Protein 2DC0 (pdb70)

InterPro domains:
  IPR000120 Amidase [PTHR11895] (1-430)
  IPR020556 Amidase, conserved site [PS00571] (145-176)
  IPR023631 Amidase signature domain [PF01425] (20-423)
  IPR036928 Amidase signature (AS) superfamily [G3DSA:3.90.1300.10] (2-434)
  IPR036928 Amidase signature (AS) superfamily [SSF75304] (2-434)

Organism: Thermus thermophilus (strain ATCC 27634 / DSM 579 / HB8) (NCBI:txid300852)

Secondary structure (DSSP, 8-state):
--HHHHHHHHHTTS--HHHHHHHHHHHHHHTGGG--EEEE-HHHHHHHHHHHHHHHHTT---STTTT-EEEEETTS-BTTB---TT-SS------SS-HHHHHHHHTT-EEEEEE--GGG--SS---TTT-PPBPSS-TTBB--SSSHHHHHHHHHTSSS-EEEE-SSSTTHHHHHHHT-EEEE-STTSS--TTSPPS-TTT--EEEEESSHHHHHHHHHHHHTS--------S-EEEE-HHHHTT-S-HHHHHHHHHHHHHTTTTT-EEEE-----TTHHHHHHHHHHHHHHHHSHHHHHH-GGGS-HHHHHHHHHHHHS-HHHHHHHHHHHHHHHHHHHHHHTTSSEEEEES-SSSPPBTT--EEEETTEEEEHHHHHHTTTHHHHHTT--EEEEEEE-S---EEEEEE--TT-HHHHHHHHHHHHTT--/--HHHHHHHHHTTS--HHHHHHHHHHHHHHTGGG--EEEE-HHHHHHHHHHHHHHHHTT---STTTT-EEEEETTS-BTTB---TT-SS------SS-HHHHHHHHTT-EEEEEE--GGG--SS---TTT---B-SS-TTBB--SSSHHHHHHHHHTSSS-EEEEESSSTTHHHHHHHT-EEEE-STTSS--TTSPPSSTTT-EEEEEESSHHHHHHHHHHHHTS--------S-EEEE-HHHHTT-S-HHHHHHHHHHHHHTTTTT-EEEE-----TTHHHHHHHHHHHHHHHHTHHHHHH-GGGS-HHHHHHHHHHHHS-HHHHHHHHHHHHHHHHHHHHHHTTSSEEEEES-SSSPPBTT--EEEETTEEEEHHHHHHTTTHHHHHTT--EEEEEEE-S---EEEEEE--TT-HHHHHHHHHHHHHH--

Nearest PDB structures (foldseek):
  2dc0-assembly1_B  TM=1.002E+00  e=5.867E-91  Thermus thermophilus
  6c62-assembly1_A  TM=9.274E-01  e=2.054E-38  Pseudomonas sp. ADP
  6c6g-assembly1_B-2  TM=9.371E-01  e=2.486E-37  Pseudomonas sp. ADP
  4cp8-assembly1_F  TM=8.639E-01  e=4.169E-29  Pseudomonas sp. ADP
  8s7z-assembly2_C  TM=8.035E-01  e=1.619E-24  metagenome

Sequence (864 aa):
MDLLEAKRLLETGRTTPLALLEEALERAKAFQDRNALAYLDEEAARKEALALTEELRRGQVRGPLHGLPLTVKDLFPVKGMPTRAGTKAPLPPLPEEARAVRRLREAGALLFAKTNHEIALGITGENPWTGPVRNAVDPSRQAGGSSGGSAVAVALGIGLASLGTDTGGSIRIPAGFNGVVGFKPSYGRVSLEGALPLSRSTDHAGPLTRSVRDAHFLTEILAGESIPLEGVQNPVFGVPLDFLEGRLGVEVRKAFTRLLEDLPALRAEVREVSLPLEGVYEVYTRLVRYEAARIHEKALKEHPEGFSPQVREALLAGLALTEKDYRDAVAEREALRLELVKALRGVDALLLPVQPLPAPPLGTEEVELESGRKGHREAFITLTLPFSLLGVPTLALPFAKVEGPVGLQVVGAYGEDGKVLALGGWLEARLGMDLLEAKRLLETGRTTPLALLEEALERAKAFQDRNALAYLDEEAARKEALALTEELRRGQVRGPLHGLPLTVKDLFPVKGMPTRAGTKAPLPPLPEEARAVRRLREAGALLFAKTNHEIALGITGENPWTGPVRNAVDPSRQAGGSSGGSAVAVALGIGLASLGTDTGGSIRIPAGFNGVVGFKPSYGRVSLEGALPLSRSTDHAGPLTRSVRDAHFLTEILAGESIPLEGVQNPVFGVPLDFLEGRLGVEVRKAFTRLLEDLPALRAEVREVSLPLEGVYEVYTRLVRYEAARIHEKALKEHPEGFSPQVREALLAGLALTEKDYRDAVAEREALRLELVKALRGVDALLLPVQPLPAPPLGTEEVELESGRKGHREAFITLTLPFSLLGVPTLALPFAKVEGPVGLQVVGAYGEDGKVLALGGWLEARLG

Structure (mmCIF, N/CA/C/O backbone):
data_2DC0
#
_entry.id   2DC0
#
_cell.length_a   81.340
_cell.length_b   81.340
_cell.length_c   313.260
_cell.angle_alpha   90.00
_cell.angle_beta   90.00
_cell.angle_gamma   90.00
#
_symmetry.space_group_name_H-M   'P 41 21 2'
#
loop_
_entity.id
_entity.type
_entity.pdbx_description
1 polymer 'probable amidase'
2 water water
#
loop_
_atom_site.group_PDB
_atom_site.id
_atom_site.type_symbol
_atom_site.label_atom_id
_atom_site.label_alt_id
_atom_site.label_comp_id
_atom_site.label_asym_id
_atom_site.label_entity_id
_atom_site.label_seq_id
_atom_site.pdbx_PDB_ins_code
_atom_site.Cartn_x
_atom_site.Cartn_y
_atom_site.Cartn_z
_atom_site.occupancy
_atom_site.B_iso_or_equiv
_atom_site.auth_seq_id
_atom_site.auth_comp_id
_atom_site.auth_asym_id
_atom_site.auth_atom_id
_atom_site.pdbx_PDB_model_num
ATOM 1 N N . MET A 1 1 ? 20.300 37.375 37.226 1.00 37.53 1 MET A N 1
ATOM 2 C CA . MET A 1 1 ? 21.478 37.103 38.096 1.00 35.59 1 MET A CA 1
ATOM 3 C C . MET A 1 1 ? 21.156 37.578 39.509 1.00 35.10 1 MET A C 1
ATOM 4 O O . MET A 1 1 ? 20.242 38.382 39.700 1.00 34.33 1 MET A O 1
ATOM 9 N N . ASP A 1 2 ? 21.893 37.081 40.501 1.00 32.15 2 ASP A N 1
ATOM 10 C CA . ASP A 1 2 ? 21.656 37.513 41.872 1.00 30.93 2 ASP A CA 1
ATOM 11 C C . ASP A 1 2 ? 22.837 38.324 42.402 1.00 29.55 2 ASP A C 1
ATOM 12 O O . ASP A 1 2 ? 23.814 38.548 41.685 1.00 27.08 2 ASP A O 1
ATOM 17 N N . LEU A 1 3 ? 22.735 38.770 43.651 1.00 27.21 3 LEU A N 1
ATOM 18 C CA . LEU A 1 3 ? 23.776 39.582 44.281 1.00 26.50 3 LEU A CA 1
ATOM 19 C C . LEU A 1 3 ? 25.179 38.993 44.232 1.00 25.64 3 LEU A C 1
ATOM 20 O O . LEU A 1 3 ? 26.125 39.668 43.828 1.00 25.01 3 LEU A O 1
ATOM 25 N N . LEU A 1 4 ? 25.314 37.740 44.655 1.00 24.18 4 LEU A N 1
ATOM 26 C CA . LEU A 1 4 ? 26.620 37.096 44.683 1.00 24.71 4 LEU A CA 1
ATOM 27 C C . LEU A 1 4 ? 27.217 36.845 43.301 1.00 24.99 4 LEU A C 1
ATOM 28 O O . LEU A 1 4 ? 28.433 36.895 43.140 1.00 24.57 4 LEU A O 1
ATOM 33 N N . GLU A 1 5 ? 26.376 36.593 42.302 1.00 24.99 5 GLU A N 1
ATOM 34 C CA . GLU A 1 5 ? 26.894 36.371 40.959 1.00 28.42 5 GLU A CA 1
ATOM 35 C C . GLU A 1 5 ? 27.359 37.712 40.390 1.00 27.47 5 GLU A C 1
ATOM 36 O O . GLU A 1 5 ? 28.406 37.793 39.746 1.00 26.07 5 GLU A O 1
ATOM 42 N N . ALA A 1 6 ? 26.579 38.765 40.633 1.00 26.02 6 ALA A N 1
ATOM 43 C CA . ALA A 1 6 ? 26.935 40.098 40.150 1.00 26.32 6 ALA A CA 1
ATOM 44 C C . ALA A 1 6 ? 28.221 40.548 40.831 1.00 27.05 6 ALA A C 1
ATOM 45 O O . ALA A 1 6 ? 29.072 41.197 40.223 1.00 26.40 6 ALA A O 1
ATOM 47 N N . LYS A 1 7 ? 28.355 40.193 42.103 1.00 28.04 7 LYS A N 1
ATOM 48 C CA . LYS A 1 7 ? 29.532 40.548 42.877 1.00 29.98 7 LYS A CA 1
ATOM 49 C C . LYS A 1 7 ? 30.757 39.851 42.285 1.00 30.93 7 LYS A C 1
ATOM 50 O O . LYS A 1 7 ? 31.867 40.381 42.335 1.00 30.22 7 LYS A O 1
ATOM 56 N N . ARG A 1 8 ? 30.539 38.667 41.715 1.00 31.06 8 ARG A N 1
ATOM 57 C CA . ARG A 1 8 ? 31.608 37.881 41.099 1.00 32.78 8 ARG A CA 1
ATOM 58 C C . ARG A 1 8 ? 32.016 38.497 39.758 1.00 32.90 8 ARG A C 1
ATOM 59 O O . ARG A 1 8 ? 33.194 38.508 39.399 1.00 31.98 8 ARG A O 1
ATOM 67 N N . LEU A 1 9 ? 31.032 38.995 39.017 1.00 31.61 9 LEU A N 1
ATOM 68 C CA . LEU A 1 9 ? 31.288 39.616 37.729 1.00 31.15 9 LEU A CA 1
ATOM 69 C C . LEU A 1 9 ? 32.072 40.905 37.927 1.00 30.98 9 LEU A C 1
ATOM 70 O O . LEU A 1 9 ? 32.918 41.258 37.110 1.00 30.75 9 LEU A O 1
ATOM 75 N N . LEU A 1 10 ? 31.782 41.606 39.017 1.00 30.17 10 LEU A N 1
ATOM 76 C CA . LEU A 1 10 ? 32.467 42.851 39.325 1.00 31.16 10 LEU A CA 1
ATOM 77 C C . LEU A 1 10 ? 33.926 42.594 39.687 1.00 32.08 10 LEU A C 1
ATOM 78 O O . LEU A 1 10 ? 34.818 43.324 39.253 1.00 32.04 10 LEU A O 1
ATOM 83 N N . GLU A 1 11 ? 34.164 41.551 40.477 1.00 32.97 11 GLU A N 1
ATOM 84 C CA . GLU A 1 11 ? 35.520 41.207 40.899 1.00 35.43 11 GLU A CA 1
ATOM 85 C C . GLU A 1 11 ? 36.374 40.714 39.737 1.00 35.47 11 GLU A C 1
ATOM 86 O O . GLU A 1 11 ? 37.589 40.925 39.717 1.00 35.46 11 GLU A O 1
ATOM 92 N N . THR A 1 12 ? 35.738 40.059 38.771 1.00 35.81 12 THR A N 1
ATOM 93 C CA . THR A 1 12 ? 36.453 39.537 37.613 1.00 35.91 12 THR A CA 1
ATOM 94 C C . THR A 1 12 ? 36.497 40.552 36.479 1.00 36.10 12 THR A C 1
ATOM 95 O O . THR A 1 12 ? 36.987 40.256 35.390 1.00 37.43 12 THR A O 1
ATOM 99 N N . GLY A 1 13 ? 35.972 41.745 36.736 1.00 35.84 13 GLY A N 1
ATOM 100 C CA . GLY A 1 13 ? 35.975 42.786 35.725 1.00 34.71 13 GLY A CA 1
ATOM 101 C C . GLY A 1 13 ? 35.106 42.522 34.511 1.00 34.38 13 GLY A C 1
ATOM 102 O O . GLY A 1 13 ? 35.391 43.031 33.429 1.00 34.11 13 GLY A O 1
ATOM 103 N N . ARG A 1 14 ? 34.046 41.736 34.673 1.00 34.19 14 ARG A N 1
ATOM 104 C CA . ARG A 1 14 ? 33.160 41.444 33.550 1.00 33.57 14 ARG A CA 1
ATOM 105 C C . ARG A 1 14 ? 32.003 42.442 33.485 1.00 31.92 14 ARG A C 1
ATOM 106 O O . ARG A 1 14 ? 31.209 42.424 32.547 1.00 29.85 14 ARG A O 1
ATOM 114 N N . THR A 1 15 ? 31.910 43.307 34.489 1.00 29.84 15 THR A N 1
ATOM 115 C CA . THR A 1 15 ? 30.858 44.321 34.525 1.00 27.94 15 THR A CA 1
ATOM 116 C C . THR A 1 15 ? 31.278 45.437 35.476 1.00 25.64 15 THR A C 1
ATOM 117 O O . THR A 1 15 ? 32.307 45.329 36.140 1.00 25.40 15 THR A O 1
ATOM 121 N N . THR A 1 16 ? 30.481 46.501 35.534 1.00 24.12 16 THR A N 1
ATOM 122 C CA . THR A 1 16 ? 30.756 47.635 36.413 1.00 23.62 16 THR A CA 1
ATOM 123 C C . THR A 1 16 ? 29.474 48.104 37.096 1.00 23.00 16 THR A C 1
ATOM 124 O O . THR A 1 16 ? 28.373 47.769 36.662 1.00 22.03 16 THR A O 1
ATOM 128 N N . PRO A 1 17 ? 29.604 48.892 38.174 1.00 22.25 17 PRO A N 1
ATOM 129 C CA . PRO A 1 17 ? 28.442 49.406 38.902 1.00 22.04 17 PRO A CA 1
ATOM 130 C C . PRO A 1 17 ? 27.537 50.185 37.961 1.00 22.33 17 PRO A C 1
ATOM 131 O O . PRO A 1 17 ? 26.313 50.109 38.048 1.00 23.24 17 PRO A O 1
ATOM 135 N N . LEU A 1 18 ? 28.153 50.938 37.058 1.00 22.48 18 LEU A N 1
ATOM 136 C CA . LEU A 1 18 ? 27.410 51.729 36.090 1.00 21.60 18 LEU A CA 1
ATOM 137 C C . LEU A 1 18 ? 26.564 50.824 35.196 1.00 21.29 18 LEU A C 1
ATOM 138 O O . LEU A 1 18 ? 25.399 51.122 34.927 1.00 19.99 18 LEU A O 1
ATOM 143 N N . ALA A 1 19 ? 27.145 49.714 34.746 1.00 19.65 19 ALA A N 1
ATOM 144 C CA . ALA A 1 19 ? 26.428 48.771 33.886 1.00 21.35 19 ALA A CA 1
ATOM 145 C C . ALA A 1 19 ? 25.299 48.077 34.646 1.00 20.17 19 ALA A C 1
ATOM 146 O O . ALA A 1 19 ? 24.219 47.852 34.100 1.00 20.03 19 ALA A O 1
ATOM 148 N N . LEU A 1 20 ? 25.557 47.719 35.901 1.00 18.93 20 LEU A N 1
ATOM 149 C CA . LEU A 1 20 ? 24.533 47.066 36.708 1.00 19.61 20 LEU A CA 1
ATOM 150 C C . LEU A 1 20 ? 23.355 48.021 36.900 1.00 18.12 20 LEU A C 1
ATOM 151 O O . LEU A 1 20 ? 22.199 47.600 36.868 1.00 17.53 20 LEU A O 1
ATOM 156 N N . LEU A 1 21 ? 23.648 49.308 37.081 1.00 17.52 21 LEU A N 1
ATOM 157 C CA . LEU A 1 21 ? 22.592 50.298 37.261 1.00 18.78 21 LEU A CA 1
ATOM 158 C C . LEU A 1 21 ? 21.779 50.450 35.979 1.00 20.36 21 LEU A C 1
ATOM 159 O O . LEU A 1 21 ? 20.546 50.416 36.011 1.00 20.25 21 LEU A O 1
ATOM 164 N N . GLU A 1 22 ? 22.461 50.619 34.849 1.00 20.94 22 GLU A N 1
ATOM 165 C CA . GLU A 1 22 ? 21.758 50.762 33.578 1.00 21.07 22 GLU A CA 1
ATOM 166 C C . GLU A 1 22 ? 20.793 49.608 33.359 1.00 19.63 22 GLU A C 1
ATOM 167 O O . GLU A 1 22 ? 19.698 49.802 32.845 1.00 18.55 22 GLU A O 1
ATOM 173 N N . GLU A 1 23 ? 21.209 48.406 33.741 1.00 18.88 23 GLU A N 1
ATOM 174 C CA . GLU A 1 23 ? 20.358 47.237 33.594 1.00 19.98 23 GLU A CA 1
ATOM 175 C C . GLU A 1 23 ? 19.104 47.412 34.455 1.00 20.19 23 GLU A C 1
ATOM 176 O O . GLU A 1 23 ? 17.992 47.184 33.988 1.00 19.16 23 GLU A O 1
ATOM 182 N N . ALA A 1 24 ? 19.292 47.831 35.705 1.00 18.53 24 ALA A N 1
ATOM 183 C CA . ALA A 1 24 ? 18.178 48.037 36.622 1.00 18.99 24 ALA A CA 1
ATOM 184 C C . ALA A 1 24 ? 17.219 49.101 36.093 1.00 19.85 24 ALA A C 1
ATOM 185 O O . ALA A 1 24 ? 16.004 48.938 36.167 1.00 18.51 24 ALA A O 1
ATOM 187 N N . LEU A 1 25 ? 17.771 50.188 35.560 1.00 19.10 25 LEU A N 1
ATOM 188 C CA . LEU A 1 25 ? 16.963 51.279 35.027 1.00 19.94 25 LEU A CA 1
ATOM 189 C C . LEU A 1 25 ? 16.197 50.891 33.763 1.00 19.93 25 LEU A C 1
ATOM 190 O O . LEU A 1 25 ? 15.116 51.426 33.497 1.00 17.04 25 LEU A O 1
ATOM 195 N N . GLU A 1 26 ? 16.750 49.970 32.977 1.00 20.59 26 GLU A N 1
ATOM 196 C CA . GLU A 1 26 ? 16.064 49.530 31.766 1.00 22.91 26 GLU A CA 1
ATOM 197 C C . GLU A 1 26 ? 14.851 48.705 32.173 1.00 21.84 26 GLU A C 1
ATOM 198 O O . GLU A 1 26 ? 13.770 48.842 31.598 1.00 21.00 26 GLU A O 1
ATOM 204 N N . ARG A 1 27 ? 15.038 47.853 33.177 1.00 21.21 27 ARG A N 1
ATOM 205 C CA . ARG A 1 27 ? 13.959 47.011 33.676 1.00 20.25 27 ARG A CA 1
ATOM 206 C C . ARG A 1 27 ? 12.871 47.865 34.319 1.00 18.96 27 ARG A C 1
ATOM 207 O O . ARG A 1 27 ? 11.682 47.596 34.150 1.00 18.41 27 ARG A O 1
ATOM 215 N N . ALA A 1 28 ? 13.275 48.896 35.056 1.00 17.73 28 ALA A N 1
ATOM 216 C CA . ALA A 1 28 ? 12.312 49.778 35.712 1.00 18.01 28 ALA A CA 1
ATOM 217 C C . ALA A 1 28 ? 11.463 50.466 34.657 1.00 18.13 28 ALA A C 1
ATOM 218 O O . ALA A 1 28 ? 10.252 50.608 34.809 1.00 17.28 28 ALA A O 1
ATOM 220 N N . LYS A 1 29 ? 12.107 50.899 33.581 1.00 18.75 29 LYS A N 1
ATOM 221 C CA . LYS A 1 29 ? 11.390 51.567 32.510 1.00 19.20 29 LYS A CA 1
ATOM 222 C C . LYS A 1 29 ? 10.460 50.591 31.791 1.00 18.99 29 LYS A C 1
ATOM 223 O O . LYS A 1 29 ? 9.297 50.903 31.549 1.00 17.80 29 LYS A O 1
ATOM 229 N N . ALA A 1 30 ? 10.968 49.404 31.474 1.00 17.60 30 ALA A N 1
ATOM 230 C CA . ALA A 1 30 ? 10.188 48.392 30.764 1.00 18.42 30 ALA A CA 1
ATOM 231 C C . ALA A 1 30 ? 8.934 47.916 31.498 1.00 19.66 30 ALA A C 1
ATOM 232 O O . ALA A 1 30 ? 7.893 47.695 30.876 1.00 18.77 30 ALA A O 1
ATOM 234 N N . PHE A 1 31 ? 9.039 47.753 32.814 1.00 19.29 31 PHE A N 1
ATOM 235 C CA . PHE A 1 31 ? 7.926 47.285 33.637 1.00 20.46 31 PHE A CA 1
ATOM 236 C C . PHE A 1 31 ? 7.382 48.385 34.532 1.00 21.25 31 PHE A C 1
ATOM 237 O O . PHE A 1 31 ? 6.853 48.124 35.615 1.00 20.89 31 PHE A O 1
ATOM 245 N N . GLN A 1 32 ? 7.516 49.621 34.070 1.00 21.59 32 GLN A N 1
ATOM 246 C CA . GLN A 1 32 ? 7.053 50.775 34.824 1.00 23.72 32 GLN A CA 1
ATOM 247 C C . GLN A 1 32 ? 5.580 50.666 35.221 1.00 23.51 32 GLN A C 1
ATOM 248 O O . GLN A 1 32 ? 5.193 51.116 36.299 1.00 22.13 32 GLN A O 1
ATOM 254 N N . ASP A 1 33 ? 4.768 50.054 34.361 1.00 22.69 33 ASP A N 1
ATOM 255 C CA . ASP A 1 33 ? 3.347 49.920 34.650 1.00 23.33 33 ASP A CA 1
ATOM 256 C C . ASP A 1 33 ? 3.050 49.024 35.856 1.00 22.01 33 ASP A C 1
ATOM 257 O O . ASP A 1 33 ? 1.939 49.043 36.386 1.00 21.97 33 ASP A O 1
ATOM 262 N N . ARG A 1 34 ? 4.035 48.245 36.295 1.00 18.98 34 ARG A N 1
ATOM 263 C CA . ARG A 1 34 ? 3.841 47.401 37.468 1.00 19.28 34 ARG A CA 1
ATOM 264 C C . ARG A 1 34 ? 3.788 48.292 38.717 1.00 18.53 34 ARG A C 1
ATOM 265 O O . ARG A 1 34 ? 3.350 47.862 39.783 1.00 18.68 34 ARG A O 1
ATOM 273 N N . ASN A 1 35 ? 4.251 49.533 38.567 1.00 18.26 35 ASN A N 1
ATOM 274 C CA . ASN A 1 35 ? 4.225 50.535 39.634 1.00 18.82 35 ASN A CA 1
ATOM 275 C C . ASN A 1 35 ? 4.954 50.120 40.911 1.00 18.64 35 ASN A C 1
ATOM 276 O O . ASN A 1 35 ? 4.495 50.395 42.020 1.00 19.36 35 ASN A O 1
ATOM 281 N N . ALA A 1 36 ? 6.110 49.487 40.752 1.00 18.03 36 ALA A N 1
ATOM 282 C CA . ALA A 1 36 ? 6.890 49.024 41.895 1.00 17.92 36 ALA A CA 1
ATOM 283 C C . ALA A 1 36 ? 7.676 50.108 42.624 1.00 16.69 36 ALA A C 1
ATOM 284 O O . ALA A 1 36 ? 7.992 49.959 43.805 1.00 16.90 36 ALA A O 1
ATOM 286 N N . LEU A 1 37 ? 7.993 51.199 41.935 1.00 15.96 37 LEU A N 1
ATOM 287 C CA . LEU A 1 37 ? 8.793 52.253 42.549 1.00 16.43 37 LEU A CA 1
ATOM 288 C C . LEU A 1 37 ? 8.036 53.484 43.028 1.00 17.47 37 LEU A C 1
ATOM 289 O O . LEU A 1 37 ? 7.194 54.029 42.315 1.00 18.36 37 LEU A O 1
ATOM 294 N N . ALA A 1 38 ? 8.339 53.917 44.248 1.00 17.50 38 ALA A N 1
ATOM 295 C CA . ALA A 1 38 ? 7.697 55.098 44.816 1.00 19.85 38 ALA A CA 1
ATOM 296 C C . ALA A 1 38 ? 8.529 56.337 44.492 1.00 20.55 38 ALA A C 1
ATOM 297 O O . ALA A 1 38 ? 7.993 57.438 44.380 1.00 20.98 38 ALA A O 1
ATOM 299 N N . TYR A 1 39 ? 9.840 56.151 44.347 1.00 19.96 39 TYR A N 1
ATOM 300 C CA . TYR A 1 39 ? 10.738 57.260 44.045 1.00 20.98 39 TYR A CA 1
ATOM 301 C C . TYR A 1 39 ? 11.994 56.794 43.301 1.00 21.71 39 TYR A C 1
ATOM 302 O O . TYR A 1 39 ? 12.629 55.811 43.681 1.00 21.53 39 TYR A O 1
ATOM 311 N N . LEU A 1 40 ? 12.351 57.513 42.242 1.00 22.18 40 LEU A N 1
ATOM 312 C CA . LEU A 1 40 ? 13.526 57.174 41.446 1.00 23.19 40 LEU A CA 1
ATOM 313 C C . LEU A 1 40 ? 14.186 58.422 40.867 1.00 24.41 40 LEU A C 1
ATOM 314 O O . LEU A 1 40 ? 13.561 59.168 40.111 1.00 24.65 40 LEU A O 1
ATOM 319 N N . ASP A 1 41 ? 15.443 58.656 41.228 1.00 25.60 41 ASP A N 1
ATOM 320 C CA . ASP A 1 41 ? 16.179 59.802 40.688 1.00 26.16 41 ASP A CA 1
ATOM 321 C C . ASP A 1 41 ? 17.335 59.203 39.899 1.00 26.08 41 ASP A C 1
ATOM 322 O O . ASP A 1 41 ? 18.386 58.900 40.460 1.00 25.86 41 ASP A O 1
ATOM 327 N N . GLU A 1 42 ? 17.129 59.027 38.599 1.00 26.12 42 GLU A N 1
ATOM 328 C CA . GLU A 1 42 ? 18.143 58.440 37.738 1.00 26.60 42 GLU A CA 1
ATOM 329 C C . GLU A 1 42 ? 19.457 59.205 37.728 1.00 26.06 42 GLU A C 1
ATOM 330 O O . GLU A 1 42 ? 20.528 58.602 37.790 1.00 26.90 42 GLU A O 1
ATOM 336 N N . GLU A 1 43 ? 19.380 60.529 37.652 1.00 26.93 43 GLU A N 1
ATOM 337 C CA . GLU A 1 43 ? 20.588 61.350 37.631 1.00 27.91 43 GLU A CA 1
ATOM 338 C C . GLU A 1 43 ? 21.428 61.154 38.888 1.00 25.37 43 GLU A C 1
ATOM 339 O O . GLU A 1 43 ? 22.623 60.876 38.806 1.00 24.20 43 GLU A O 1
ATOM 345 N N . ALA A 1 44 ? 20.802 61.294 40.051 1.00 23.00 44 ALA A N 1
ATOM 346 C CA . ALA A 1 44 ? 21.517 61.114 41.306 1.00 23.16 44 ALA A CA 1
ATOM 347 C C . ALA A 1 44 ? 22.093 59.698 41.380 1.00 22.24 44 ALA A C 1
ATOM 348 O O . ALA A 1 44 ? 23.216 59.499 41.844 1.00 21.70 44 ALA A O 1
ATOM 350 N N . ALA A 1 45 ? 21.326 58.718 40.913 1.00 20.33 45 ALA A N 1
ATOM 351 C CA . ALA A 1 45 ? 21.773 57.332 40.930 1.00 19.78 45 ALA A CA 1
ATOM 352 C C . ALA A 1 45 ? 22.964 57.134 40.001 1.00 19.58 45 ALA A C 1
ATOM 353 O O . ALA A 1 45 ? 23.955 56.498 40.372 1.00 18.55 45 ALA A O 1
ATOM 355 N N . ARG A 1 46 ? 22.867 57.672 38.788 1.00 18.53 46 ARG A N 1
ATOM 356 C CA . ARG A 1 46 ? 23.958 57.535 37.831 1.00 20.17 46 ARG A CA 1
ATOM 357 C C . ARG A 1 46 ? 25.222 58.220 38.361 1.00 19.49 46 ARG A C 1
ATOM 358 O O . ARG A 1 46 ? 26.324 57.691 38.224 1.00 18.51 46 ARG A O 1
ATOM 366 N N . LYS A 1 47 ? 25.056 59.382 38.986 1.00 18.86 47 LYS A N 1
ATOM 367 C CA . LYS A 1 47 ? 26.192 60.105 39.543 1.00 20.70 47 LYS A CA 1
ATOM 368 C C . LYS A 1 47 ? 26.936 59.231 40.561 1.00 22.98 47 LYS A C 1
ATOM 369 O O . LYS A 1 47 ? 28.170 59.155 40.551 1.00 22.33 47 LYS A O 1
ATOM 375 N N . GLU A 1 48 ? 26.183 58.572 41.439 1.00 22.58 48 GLU A N 1
ATOM 376 C CA . GLU A 1 48 ? 26.772 57.693 42.450 1.00 25.49 48 GLU A CA 1
ATOM 377 C C . GLU A 1 48 ? 27.383 56.468 41.766 1.00 23.20 48 GLU A C 1
ATOM 378 O O . GLU A 1 48 ? 28.460 56.002 42.144 1.00 22.93 48 GLU A O 1
ATOM 384 N N . ALA A 1 49 ? 26.692 55.955 40.753 1.00 22.33 49 ALA A N 1
ATOM 385 C CA . ALA A 1 49 ? 27.174 54.798 40.013 1.00 22.56 49 ALA A CA 1
ATOM 386 C C . ALA A 1 49 ? 28.556 55.079 39.418 1.00 23.26 49 ALA A C 1
ATOM 387 O O . ALA A 1 49 ? 29.436 54.219 39.443 1.00 21.16 49 ALA A O 1
ATOM 389 N N . LEU A 1 50 ? 28.739 56.286 38.888 1.00 24.30 50 LEU A N 1
ATOM 390 C CA . LEU A 1 50 ? 30.014 56.684 38.289 1.00 25.29 50 LEU A CA 1
ATOM 391 C C . LEU A 1 50 ? 31.131 56.664 39.328 1.00 24.59 50 LEU A C 1
ATOM 392 O O . LEU A 1 50 ? 32.224 56.150 39.073 1.00 26.41 50 LEU A O 1
ATOM 397 N N . ALA A 1 51 ? 30.847 57.225 40.499 1.00 23.91 51 ALA A N 1
ATOM 398 C CA . ALA A 1 51 ? 31.813 57.270 41.587 1.00 23.82 51 ALA A CA 1
ATOM 399 C C . ALA A 1 51 ? 32.229 55.868 42.017 1.00 23.91 51 ALA A C 1
ATOM 400 O O . ALA A 1 51 ? 33.416 55.594 42.215 1.00 25.55 51 ALA A O 1
ATOM 402 N N . LEU A 1 52 ? 31.253 54.978 42.168 1.00 21.52 52 LEU A N 1
ATOM 403 C CA . LEU A 1 52 ? 31.540 53.609 42.579 1.00 21.61 52 LEU A CA 1
ATOM 404 C C . LEU A 1 52 ? 32.319 52.856 41.512 1.00 20.28 52 LEU A C 1
ATOM 405 O O . LEU A 1 52 ? 33.146 52.006 41.829 1.00 21.61 52 LEU A O 1
ATOM 410 N N . THR A 1 53 ? 32.051 53.172 40.249 1.00 21.77 53 THR A N 1
ATOM 411 C CA . THR A 1 53 ? 32.734 52.520 39.140 1.00 22.03 53 THR A CA 1
ATOM 412 C C . THR A 1 53 ? 34.218 52.887 39.142 1.00 24.72 53 THR A C 1
ATOM 413 O O . THR A 1 53 ? 35.087 52.017 39.040 1.00 24.94 53 THR A O 1
ATOM 417 N N . GLU A 1 54 ? 34.504 54.178 39.264 1.00 25.26 54 GLU A N 1
ATOM 418 C CA . GLU A 1 54 ? 35.882 54.648 39.275 1.00 27.41 54 GLU A CA 1
ATOM 419 C C . GLU A 1 54 ? 36.637 54.118 40.495 1.00 27.43 54 GLU A C 1
ATOM 420 O O . GLU A 1 54 ? 37.796 53.716 40.386 1.00 27.87 54 GLU A O 1
ATOM 426 N N . GLU A 1 55 ? 35.985 54.111 41.655 1.00 27.85 55 GLU A N 1
ATOM 427 C CA . GLU A 1 55 ? 36.619 53.609 42.873 1.00 28.43 55 GLU A CA 1
ATOM 428 C C . GLU A 1 55 ? 37.047 52.157 42.690 1.00 29.61 55 GLU A C 1
ATOM 429 O O . GLU A 1 55 ? 38.160 51.777 43.050 1.00 28.44 55 GLU A O 1
ATOM 435 N N . LEU A 1 56 ? 36.159 51.351 42.116 1.00 31.43 56 LEU A N 1
ATOM 436 C CA . LEU A 1 56 ? 36.450 49.946 41.881 1.00 32.61 56 LEU A CA 1
ATOM 437 C C . LEU A 1 56 ? 37.622 49.778 40.921 1.00 34.46 56 LEU A C 1
ATOM 438 O O . LEU A 1 56 ? 38.474 48.911 41.113 1.00 34.07 56 LEU A O 1
ATOM 443 N N . ARG A 1 57 ? 37.676 50.606 39.887 1.00 35.29 57 ARG A N 1
ATOM 444 C CA . ARG A 1 57 ? 38.763 50.499 38.925 1.00 38.21 57 ARG A CA 1
ATOM 445 C C . ARG A 1 57 ? 40.120 50.764 39.557 1.00 38.67 57 ARG A C 1
ATOM 446 O O . ARG A 1 57 ? 41.129 50.231 39.102 1.00 39.23 57 ARG A O 1
ATOM 454 N N . ARG A 1 58 ? 40.147 51.574 40.611 1.00 39.43 58 ARG A N 1
ATOM 455 C CA . ARG A 1 58 ? 41.406 51.871 41.278 1.00 40.77 58 ARG A CA 1
ATOM 456 C C . ARG A 1 58 ? 41.563 51.129 42.605 1.00 40.15 58 ARG A C 1
ATOM 457 O O . ARG A 1 58 ? 42.267 51.585 43.503 1.00 40.21 58 ARG A O 1
ATOM 465 N N . GLY A 1 59 ? 40.897 49.982 42.714 1.00 40.40 59 GLY A N 1
ATOM 466 C CA . GLY A 1 59 ? 40.985 49.159 43.911 1.00 40.27 59 GLY A CA 1
ATOM 467 C C . GLY A 1 59 ? 40.512 49.738 45.233 1.00 39.98 59 GLY A C 1
ATOM 468 O O . GLY A 1 59 ? 41.058 49.399 46.280 1.00 41.21 59 GLY A O 1
ATOM 469 N N . GLN A 1 60 ? 39.503 50.601 45.199 1.00 39.61 60 GLN A N 1
ATOM 470 C CA . GLN A 1 60 ? 38.972 51.196 46.422 1.00 39.14 60 GLN A CA 1
ATOM 471 C C . GLN A 1 60 ? 37.565 50.660 46.694 1.00 37.73 60 GLN A C 1
ATOM 472 O O . GLN A 1 60 ? 36.567 51.286 46.338 1.00 38.42 60 GLN A O 1
ATOM 478 N N . VAL A 1 61 ? 37.498 49.495 47.331 1.00 35.98 61 VAL A N 1
ATOM 479 C CA . VAL A 1 61 ? 36.229 48.848 47.650 1.00 33.17 61 VAL A CA 1
ATOM 480 C C . VAL A 1 61 ? 35.671 49.307 48.992 1.00 31.76 61 VAL A C 1
ATOM 481 O O . VAL A 1 61 ? 36.291 49.095 50.031 1.00 31.41 61 VAL A O 1
ATOM 485 N N . ARG A 1 62 ? 34.493 49.924 48.966 1.00 29.82 62 ARG A N 1
ATOM 486 C CA . ARG A 1 62 ? 33.859 50.418 50.182 1.00 28.12 62 ARG A CA 1
ATOM 487 C C . ARG A 1 62 ? 33.415 49.292 51.104 1.00 28.21 62 ARG A C 1
ATOM 488 O O . ARG A 1 62 ? 33.522 49.404 52.323 1.00 27.33 62 ARG A O 1
ATOM 496 N N . GLY A 1 63 ? 32.916 48.208 50.522 1.00 27.80 63 GLY A N 1
ATOM 497 C CA . GLY A 1 63 ? 32.460 47.089 51.325 1.00 27.06 63 GLY A CA 1
ATOM 498 C C . GLY A 1 63 ? 31.994 45.923 50.472 1.00 25.64 63 GLY A C 1
ATOM 499 O O . GLY A 1 63 ? 32.211 45.920 49.264 1.00 26.56 63 GLY A O 1
ATOM 500 N N . PRO A 1 64 ? 31.340 44.918 51.073 1.00 24.25 64 PRO A N 1
ATOM 501 C CA . PRO A 1 64 ? 30.851 43.741 50.347 1.00 22.61 64 PRO A CA 1
ATOM 502 C C . PRO A 1 64 ? 29.745 43.993 49.328 1.00 21.06 64 PRO A C 1
ATOM 503 O O . PRO A 1 64 ? 29.527 43.175 48.439 1.00 23.16 64 PRO A O 1
ATOM 507 N N . LEU A 1 65 ? 29.056 45.123 49.447 1.00 20.49 65 LEU A N 1
ATOM 508 C CA . LEU A 1 65 ? 27.975 45.453 48.522 1.00 19.57 65 LEU A CA 1
ATOM 509 C C . LEU A 1 65 ? 28.376 46.541 47.529 1.00 20.23 65 LEU A C 1
ATOM 510 O O . LEU A 1 65 ? 27.533 47.061 46.801 1.00 19.86 65 LEU A O 1
ATOM 515 N N . HIS A 1 66 ? 29.662 46.878 47.498 1.00 20.37 66 HIS A N 1
ATOM 516 C CA . HIS A 1 66 ? 30.162 47.930 46.612 1.00 20.51 66 HIS A CA 1
ATOM 517 C C . HIS A 1 66 ? 29.665 47.869 45.163 1.00 20.00 66 HIS A C 1
ATOM 518 O O . HIS A 1 66 ? 29.937 46.917 44.439 1.00 19.56 66 HIS A O 1
ATOM 525 N N . GLY A 1 67 ? 28.932 48.900 44.757 1.00 19.82 67 GLY A N 1
ATOM 526 C CA . GLY A 1 67 ? 28.435 48.975 43.396 1.00 21.50 67 GLY A CA 1
ATOM 527 C C . GLY A 1 67 ? 27.193 48.177 43.042 1.00 21.84 67 GLY A C 1
ATOM 528 O O . GLY A 1 67 ? 26.757 48.206 41.891 1.00 21.40 67 GLY A O 1
ATOM 529 N N . LEU A 1 68 ? 26.618 47.465 44.008 1.00 20.31 68 LEU A N 1
ATOM 530 C CA . LEU A 1 68 ? 25.420 46.666 43.744 1.00 20.04 68 LEU A CA 1
ATOM 531 C C . LEU A 1 68 ? 24.145 47.489 43.940 1.00 18.29 68 LEU A C 1
ATOM 532 O O . LEU A 1 68 ? 23.921 48.059 45.009 1.00 17.50 68 LEU A O 1
ATOM 537 N N . PRO A 1 69 ? 23.291 47.555 42.903 1.00 19.32 69 PRO A N 1
ATOM 538 C CA . PRO A 1 69 ? 22.032 48.305 42.941 1.00 18.18 69 PRO A CA 1
ATOM 539 C C . PRO A 1 69 ? 20.951 47.592 43.747 1.00 18.90 69 PRO A C 1
ATOM 540 O O . PRO A 1 69 ? 20.618 46.439 43.466 1.00 18.50 69 PRO A O 1
ATOM 544 N N . LEU A 1 70 ? 20.423 48.286 44.754 1.00 16.09 70 LEU A N 1
ATOM 545 C CA . LEU A 1 70 ? 19.371 47.756 45.624 1.00 17.78 70 LEU A CA 1
ATOM 546 C C . LEU A 1 70 ? 18.290 48.812 45.805 1.00 16.43 70 LEU A C 1
ATOM 547 O O . LEU A 1 70 ? 18.547 49.998 45.616 1.00 17.62 70 LEU A O 1
ATOM 552 N N . THR A 1 71 ? 17.087 48.379 46.173 1.00 15.04 71 THR A N 1
ATOM 553 C CA . THR A 1 71 ? 15.979 49.298 46.418 1.00 14.94 71 THR A CA 1
ATOM 554 C C . THR A 1 71 ? 15.605 49.192 47.899 1.00 16.37 71 THR A C 1
ATOM 555 O O . THR A 1 71 ? 16.001 48.237 48.575 1.00 16.42 71 THR A O 1
ATOM 559 N N . VAL A 1 72 ? 14.842 50.165 48.395 1.00 15.84 72 VAL A N 1
ATOM 560 C CA . VAL A 1 72 ? 14.441 50.206 49.804 1.00 16.44 72 VAL A CA 1
ATOM 561 C C . VAL A 1 72 ? 12.967 50.558 49.979 1.00 16.27 72 VAL A C 1
ATOM 562 O O . VAL A 1 72 ? 12.499 51.552 49.420 1.00 16.18 72 VAL A O 1
ATOM 566 N N . LYS A 1 73 ? 12.245 49.755 50.762 1.00 15.19 73 LYS A N 1
ATOM 567 C CA . LYS A 1 73 ? 10.819 49.992 51.030 1.00 16.54 73 LYS A CA 1
ATOM 568 C C . LYS A 1 73 ? 10.658 51.427 51.534 1.00 17.06 73 LYS A C 1
ATOM 569 O O . LYS A 1 73 ? 11.446 51.873 52.366 1.00 16.85 73 LYS A O 1
ATOM 575 N N . ASP A 1 74 ? 9.625 52.135 51.075 1.00 17.04 74 ASP A N 1
ATOM 576 C CA . ASP A 1 74 ? 9.452 53.538 51.457 1.00 18.56 74 ASP A CA 1
ATOM 577 C C . ASP A 1 74 ? 9.052 53.919 52.882 1.00 18.71 74 ASP A C 1
ATOM 578 O O . ASP A 1 74 ? 8.329 54.896 53.076 1.00 21.18 74 ASP A O 1
ATOM 583 N N . LEU A 1 75 ? 9.520 53.167 53.874 1.00 18.28 75 LEU A N 1
ATOM 584 C CA . LEU A 1 75 ? 9.260 53.513 55.270 1.00 17.79 75 LEU A CA 1
ATOM 585 C C . LEU A 1 75 ? 10.610 53.698 55.954 1.00 18.76 75 LEU A C 1
ATOM 586 O O . LEU A 1 75 ? 10.683 54.116 57.110 1.00 19.61 75 LEU A O 1
ATOM 591 N N . PHE A 1 76 ? 11.674 53.375 55.217 1.00 17.65 76 PHE A N 1
ATOM 592 C CA . PHE A 1 76 ? 13.055 53.511 55.680 1.00 16.48 76 PHE A CA 1
ATOM 593 C C . PHE A 1 76 ? 13.628 54.796 55.066 1.00 17.92 76 PHE A C 1
ATOM 594 O O . PHE A 1 76 ? 13.693 54.933 53.842 1.00 19.00 76 PHE A O 1
ATOM 602 N N . PRO A 1 77 ? 14.036 55.759 55.899 1.00 19.13 77 PRO A N 1
ATOM 603 C CA . PRO A 1 77 ? 14.593 56.983 55.316 1.00 19.16 77 PRO A CA 1
ATOM 604 C C . PRO A 1 77 ? 15.911 56.686 54.594 1.00 19.26 77 PRO A C 1
ATOM 605 O O . PRO A 1 77 ? 16.726 55.892 55.064 1.00 18.20 77 PRO A O 1
ATOM 609 N N . VAL A 1 78 ? 16.101 57.307 53.437 1.00 20.17 78 VAL A N 1
ATOM 610 C CA . VAL A 1 78 ? 17.323 57.126 52.662 1.00 20.99 78 VAL A CA 1
ATOM 611 C C . VAL A 1 78 ? 17.814 58.525 52.303 1.00 21.34 78 VAL A C 1
ATOM 612 O O . VAL A 1 78 ? 17.024 59.378 51.902 1.00 22.24 78 VAL A O 1
ATOM 616 N N . LYS A 1 79 ? 19.111 58.765 52.457 1.00 21.63 79 LYS A N 1
ATOM 617 C CA . LYS A 1 79 ? 19.672 60.075 52.147 1.00 24.03 79 LYS A CA 1
ATOM 618 C C . LYS A 1 79 ? 19.363 60.500 50.718 1.00 24.37 79 LYS A C 1
ATOM 619 O O . LYS A 1 79 ? 19.521 59.716 49.778 1.00 23.86 79 LYS A O 1
ATOM 625 N N . GLY A 1 80 ? 18.916 61.743 50.562 1.00 24.05 80 GLY A N 1
ATOM 626 C CA . GLY A 1 80 ? 18.606 62.270 49.242 1.00 24.06 80 GLY A CA 1
ATOM 627 C C . GLY A 1 80 ? 17.267 61.837 48.673 1.00 24.13 80 GLY A C 1
ATOM 628 O O . GLY A 1 80 ? 16.948 62.171 47.537 1.00 24.90 80 GLY A O 1
ATOM 629 N N . MET A 1 81 ? 16.479 61.104 49.455 1.00 23.49 81 MET A N 1
ATOM 630 C CA . MET A 1 81 ? 15.178 60.628 48.991 1.00 23.37 81 MET A CA 1
ATOM 631 C C . MET A 1 81 ? 14.062 60.889 50.004 1.00 22.06 81 MET A C 1
ATOM 632 O O . MET A 1 81 ? 14.262 60.775 51.210 1.00 23.25 81 MET A O 1
ATOM 637 N N . PRO A 1 82 ? 12.867 61.256 49.522 1.00 22.32 82 PRO A N 1
ATOM 638 C CA . PRO A 1 82 ? 11.744 61.514 50.429 1.00 21.80 82 PRO A CA 1
ATOM 639 C C . PRO A 1 82 ? 11.176 60.201 50.970 1.00 22.61 82 PRO A C 1
ATOM 640 O O . PRO A 1 82 ? 11.343 59.148 50.353 1.00 23.92 82 PRO A O 1
ATOM 644 N N . THR A 1 83 ? 10.518 60.268 52.125 1.00 23.36 83 THR A N 1
ATOM 645 C CA . THR A 1 83 ? 9.890 59.097 52.746 1.00 24.01 83 THR A CA 1
ATOM 646 C C . THR A 1 83 ? 8.396 59.403 52.841 1.00 23.32 83 THR A C 1
ATOM 647 O O . THR A 1 83 ? 8.000 60.317 53.561 1.00 24.32 83 THR A O 1
ATOM 651 N N . ARG A 1 84 ? 7.572 58.647 52.120 1.00 21.41 84 ARG A N 1
ATOM 652 C CA . ARG A 1 84 ? 6.126 58.885 52.112 1.00 22.27 84 ARG A CA 1
ATOM 653 C C . ARG A 1 84 ? 5.281 57.776 52.732 1.00 21.78 84 ARG A C 1
ATOM 654 O O . ARG A 1 84 ? 4.118 57.992 53.068 1.00 21.91 84 ARG A O 1
ATOM 662 N N . ALA A 1 85 ? 5.863 56.589 52.874 1.00 19.98 85 ALA A N 1
ATOM 663 C CA . ALA A 1 85 ? 5.169 55.452 53.487 1.00 19.31 85 ALA A CA 1
ATOM 664 C C . ALA A 1 85 ? 3.834 55.102 52.829 1.00 18.72 85 ALA A C 1
ATOM 665 O O . ALA A 1 85 ? 2.919 54.593 53.490 1.00 17.48 85 ALA A O 1
ATOM 667 N N . GLY A 1 86 ? 3.735 55.379 51.532 1.00 15.90 86 GLY A N 1
ATOM 668 C CA . GLY A 1 86 ? 2.531 55.074 50.784 1.00 18.42 86 GLY A CA 1
ATOM 669 C C . GLY A 1 86 ? 1.273 55.768 51.270 1.00 19.96 86 GLY A C 1
ATOM 670 O O . GLY A 1 86 ? 0.162 55.291 51.022 1.00 21.42 86 GLY A O 1
ATOM 671 N N . THR A 1 87 ? 1.431 56.900 51.948 1.00 21.32 87 THR A N 1
ATOM 672 C CA . THR A 1 87 ? 0.278 57.626 52.472 1.00 21.89 87 THR A CA 1
ATOM 673 C C . THR A 1 87 ? 0.321 59.111 52.133 1.00 22.74 87 THR A C 1
ATOM 674 O O . THR A 1 87 ? 1.338 59.621 51.674 1.00 23.01 87 THR A O 1
ATOM 678 N N . LYS A 1 88 ? -0.795 59.798 52.357 1.00 24.88 88 LYS A N 1
ATOM 679 C CA . LYS A 1 88 ? -0.877 61.235 52.115 1.00 26.69 88 LYS A CA 1
ATOM 680 C C . LYS A 1 88 ? -0.919 61.966 53.453 1.00 26.90 88 LYS A C 1
ATOM 681 O O . LYS A 1 88 ? -0.834 63.190 53.508 1.00 26.74 88 LYS A O 1
ATOM 687 N N . ALA A 1 89 ? -1.046 61.205 54.535 1.00 26.21 89 ALA A N 1
ATOM 688 C CA . ALA A 1 89 ? -1.101 61.787 55.867 1.00 25.75 89 ALA A CA 1
ATOM 689 C C . ALA A 1 89 ? 0.285 62.158 56.374 1.00 26.59 89 ALA A C 1
ATOM 690 O O . ALA A 1 89 ? 1.296 61.628 55.911 1.00 28.15 89 ALA A O 1
ATOM 692 N N . PRO A 1 90 ? 0.353 63.089 57.331 1.00 26.59 90 PRO A N 1
ATOM 693 C CA . PRO A 1 90 ? 1.659 63.477 57.865 1.00 26.53 90 PRO A CA 1
ATOM 694 C C . PRO A 1 90 ? 2.247 62.310 58.660 1.00 26.16 90 PRO A C 1
ATOM 695 O O . PRO A 1 90 ? 1.508 61.509 59.239 1.00 25.63 90 PRO A O 1
ATOM 699 N N . LEU A 1 91 ? 3.570 62.204 58.679 1.00 24.83 91 LEU A N 1
ATOM 700 C CA . LEU A 1 91 ? 4.227 61.124 59.406 1.00 26.03 91 LEU A CA 1
ATOM 701 C C . LEU A 1 91 ? 4.978 61.647 60.628 1.00 26.63 91 LEU A C 1
ATOM 702 O O . LEU A 1 91 ? 5.344 62.824 60.688 1.00 26.08 91 LEU A O 1
ATOM 707 N N . PRO A 1 92 ? 5.208 60.779 61.626 1.00 26.17 92 PRO A N 1
ATOM 708 C CA . PRO A 1 92 ? 5.933 61.206 62.827 1.00 26.95 92 PRO A CA 1
ATOM 709 C C . PRO A 1 92 ? 7.341 61.588 62.390 1.00 27.17 92 PRO A C 1
ATOM 710 O O . PRO A 1 92 ? 7.760 61.245 61.289 1.00 25.60 92 PRO A O 1
ATOM 714 N N . PRO A 1 93 ? 8.091 62.291 63.250 1.00 28.23 93 PRO A N 1
ATOM 715 C CA . PRO A 1 93 ? 9.457 62.701 62.914 1.00 28.74 93 PRO A CA 1
ATOM 716 C C . PRO A 1 93 ? 10.398 61.513 62.711 1.00 28.22 93 PRO A C 1
ATOM 717 O O . PRO A 1 93 ? 10.416 60.571 63.504 1.00 27.20 93 PRO A O 1
ATOM 721 N N . LEU A 1 94 ? 11.173 61.563 61.636 1.00 27.27 94 LEU A N 1
ATOM 722 C CA . LEU A 1 94 ? 12.120 60.502 61.327 1.00 27.03 94 LEU A CA 1
ATOM 723 C C . LEU A 1 94 ? 13.466 61.099 60.960 1.00 25.53 94 LEU A C 1
ATOM 724 O O . LEU A 1 94 ? 13.543 62.226 60.482 1.00 25.32 94 LEU A O 1
ATOM 729 N N . PRO A 1 95 ? 14.550 60.348 61.187 1.00 25.63 95 PRO A N 1
ATOM 730 C CA . PRO A 1 95 ? 15.884 60.848 60.854 1.00 25.58 95 PRO A CA 1
ATOM 731 C C . PRO A 1 95 ? 16.101 60.819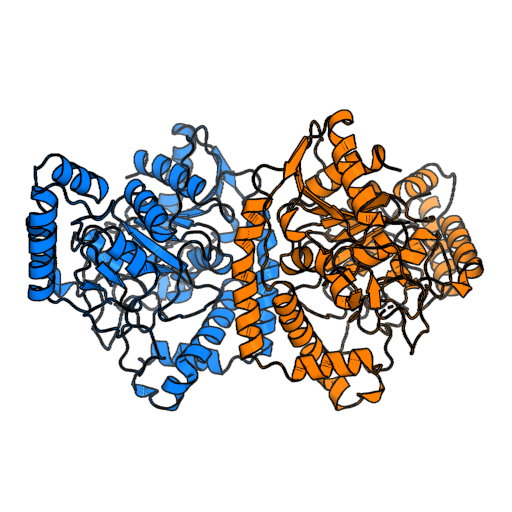 59.341 1.00 25.83 95 PRO A C 1
ATOM 732 O O . PRO A 1 95 ? 15.266 60.299 58.593 1.00 24.49 95 PRO A O 1
ATOM 736 N N . GLU A 1 96 ? 17.222 61.376 58.895 1.00 25.58 96 GLU A N 1
ATOM 737 C CA . GLU A 1 96 ? 17.541 61.430 57.469 1.00 26.75 96 GLU A CA 1
ATOM 738 C C . GLU A 1 96 ? 17.807 60.049 56.866 1.00 26.26 96 GLU A C 1
ATOM 739 O O . GLU A 1 96 ? 17.571 59.824 55.679 1.00 25.93 96 GLU A O 1
ATOM 745 N N . GLU A 1 97 ? 18.299 59.130 57.690 1.00 25.12 97 GLU A N 1
ATOM 746 C CA . GLU A 1 97 ? 18.612 57.789 57.226 1.00 24.33 97 GLU A CA 1
ATOM 747 C C . GLU A 1 97 ? 18.367 56.746 58.307 1.00 24.72 97 GLU A C 1
ATOM 748 O O . GLU A 1 97 ? 18.735 56.944 59.469 1.00 24.51 97 GLU A O 1
ATOM 754 N N . ALA A 1 98 ? 17.745 55.637 57.920 1.00 21.83 98 ALA A N 1
ATOM 755 C CA . ALA A 1 98 ? 17.460 54.555 58.853 1.00 20.93 98 ALA A CA 1
ATOM 756 C C . ALA A 1 98 ? 18.745 53.790 59.125 1.00 20.82 98 ALA A C 1
ATOM 757 O O . ALA A 1 98 ? 19.638 53.730 58.276 1.00 21.91 98 ALA A O 1
ATOM 759 N N . ARG A 1 99 ? 18.842 53.203 60.311 1.00 21.11 99 ARG A N 1
ATOM 760 C CA . ARG A 1 99 ? 20.035 52.451 60.676 1.00 21.60 99 ARG A CA 1
ATOM 761 C C . ARG A 1 99 ? 20.312 51.305 59.713 1.00 20.61 99 ARG A C 1
ATOM 762 O O . ARG A 1 99 ? 21.460 51.075 59.328 1.00 22.58 99 ARG A O 1
ATOM 770 N N . ALA A 1 100 ? 19.268 50.579 59.329 1.00 19.13 100 ALA A N 1
ATOM 771 C CA . ALA A 1 100 ? 19.440 49.452 58.416 1.00 18.80 100 ALA A CA 1
ATOM 772 C C . ALA A 1 100 ? 19.957 49.901 57.053 1.00 17.83 100 ALA A C 1
ATOM 773 O O . ALA A 1 100 ? 20.709 49.179 56.398 1.00 18.17 100 ALA A O 1
ATOM 775 N N . VAL A 1 101 ? 19.535 51.087 56.624 1.00 18.66 101 VAL A N 1
ATOM 776 C CA . VAL A 1 101 ? 19.965 51.651 55.345 1.00 19.45 101 VAL A CA 1
ATOM 777 C C . VAL A 1 101 ? 21.448 52.017 55.432 1.00 20.55 101 VAL A C 1
ATOM 778 O O . VAL A 1 101 ? 22.214 51.793 54.493 1.00 19.99 101 VAL A O 1
ATOM 782 N N . ARG A 1 102 ? 21.850 52.572 56.571 1.00 20.87 102 ARG A N 1
ATOM 783 C CA . ARG A 1 102 ? 23.243 52.941 56.787 1.00 20.89 102 ARG A CA 1
ATOM 784 C C . ARG A 1 102 ? 24.116 51.692 56.679 1.00 20.47 102 ARG A C 1
ATOM 785 O O . ARG A 1 102 ? 25.245 51.757 56.194 1.00 20.77 102 ARG A O 1
ATOM 793 N N . ARG A 1 103 ? 23.591 50.557 57.134 1.00 19.26 103 ARG A N 1
ATOM 794 C CA . ARG A 1 103 ? 24.328 49.299 57.059 1.00 20.34 103 ARG A CA 1
ATOM 795 C C . ARG A 1 103 ? 24.596 48.972 55.595 1.00 20.49 103 ARG A C 1
ATOM 796 O O . ARG A 1 103 ? 25.702 48.586 55.228 1.00 20.32 103 ARG A O 1
ATOM 804 N N . LEU A 1 104 ? 23.576 49.138 54.759 1.00 20.29 104 LEU A N 1
ATOM 805 C CA . LEU A 1 104 ? 23.708 48.850 53.340 1.00 20.32 104 LEU A CA 1
ATOM 806 C C . LEU A 1 104 ? 24.618 49.862 52.653 1.00 20.68 104 LEU A C 1
ATOM 807 O O . LEU A 1 104 ? 25.514 49.487 51.896 1.00 20.60 104 LEU A O 1
ATOM 812 N N . ARG A 1 105 ? 24.391 51.144 52.921 1.00 21.20 105 ARG A N 1
ATOM 813 C CA . ARG A 1 105 ? 25.198 52.198 52.307 1.00 23.42 105 ARG A CA 1
ATOM 814 C C . ARG A 1 105 ? 26.677 52.084 52.673 1.00 23.99 105 ARG A C 1
ATOM 815 O O . ARG A 1 105 ? 27.544 52.182 51.804 1.00 23.16 105 ARG A O 1
ATOM 823 N N . GLU A 1 106 ? 26.976 51.874 53.951 1.00 24.05 106 GLU A N 1
ATOM 824 C CA . GLU A 1 106 ? 28.376 51.761 54.349 1.00 23.83 106 GLU A CA 1
ATOM 825 C C . GLU A 1 106 ? 29.019 50.507 53.763 1.00 24.77 106 GLU A C 1
ATOM 826 O O . GLU A 1 106 ? 30.245 50.407 53.692 1.00 24.15 106 GLU A O 1
ATOM 832 N N . ALA A 1 107 ? 28.195 49.549 53.343 1.00 22.01 107 ALA A N 1
ATOM 833 C CA . ALA A 1 107 ? 28.722 48.333 52.739 1.00 20.87 107 ALA A CA 1
ATOM 834 C C . ALA A 1 107 ? 29.056 48.615 51.273 1.00 20.83 107 ALA A C 1
ATOM 835 O O . ALA A 1 107 ? 29.654 47.782 50.595 1.00 21.04 107 ALA A O 1
ATOM 837 N N . GLY A 1 108 ? 28.665 49.794 50.792 1.00 20.54 108 GLY A N 1
ATOM 838 C CA . GLY A 1 108 ? 28.962 50.172 49.420 1.00 22.17 108 GLY A CA 1
ATOM 839 C C . GLY A 1 108 ? 27.834 49.988 48.424 1.00 23.09 108 GLY A C 1
ATOM 840 O O . GLY A 1 108 ? 28.012 50.213 47.223 1.00 22.13 108 GLY A O 1
ATOM 841 N N . ALA A 1 109 ? 26.667 49.588 48.915 1.00 22.60 109 ALA A N 1
ATOM 842 C CA . ALA A 1 109 ? 25.527 49.360 48.044 1.00 23.09 109 ALA A CA 1
ATOM 843 C C . ALA A 1 109 ? 25.052 50.632 47.362 1.00 23.27 109 ALA A C 1
ATOM 844 O O . ALA A 1 109 ? 25.156 51.730 47.909 1.00 21.27 109 ALA A O 1
ATOM 846 N N . LEU A 1 110 ? 24.535 50.477 46.151 1.00 22.97 110 LEU A N 1
ATOM 847 C CA . LEU A 1 110 ? 24.006 51.608 45.408 1.00 23.24 110 LEU A CA 1
ATOM 848 C C . LEU A 1 110 ? 22.494 51.588 45.580 1.00 23.37 110 LEU A C 1
ATOM 849 O O . LEU A 1 110 ? 21.791 50.839 44.898 1.00 25.35 110 LEU A O 1
ATOM 854 N N . LEU A 1 111 ? 22.000 52.392 46.516 1.00 24.13 111 LEU A N 1
ATOM 855 C CA . LEU A 1 111 ? 20.565 52.477 46.784 1.00 24.15 111 LEU A CA 1
ATOM 856 C C . LEU A 1 111 ? 20.013 53.500 45.801 1.00 24.16 111 LEU A C 1
ATOM 857 O O . LEU A 1 111 ? 20.216 54.701 45.976 1.00 25.31 111 LEU A O 1
ATOM 862 N N . PHE A 1 112 ? 19.308 53.031 44.776 1.00 22.13 112 PHE A N 1
ATOM 863 C CA . PHE A 1 112 ? 18.802 53.936 43.751 1.00 22.09 112 PHE A CA 1
ATOM 864 C C . PHE A 1 112 ? 17.312 54.258 43.742 1.00 21.69 112 PHE A C 1
ATOM 865 O O . PHE A 1 112 ? 16.867 55.080 42.940 1.00 22.19 112 PHE A O 1
ATOM 873 N N . ALA A 1 113 ? 16.529 53.631 44.608 1.00 19.83 113 ALA A N 1
ATOM 874 C CA . ALA A 1 113 ? 15.105 53.922 44.598 1.00 19.54 113 ALA A CA 1
ATOM 875 C C . ALA A 1 113 ? 14.339 53.430 45.807 1.00 18.58 113 ALA A C 1
ATOM 876 O O . ALA A 1 113 ? 14.762 52.501 46.494 1.00 17.10 113 ALA A O 1
ATOM 878 N N . LYS A 1 114 ? 13.201 54.072 46.055 1.00 18.13 114 LYS A N 1
ATOM 879 C CA . LYS A 1 114 ? 12.328 53.696 47.158 1.00 17.10 114 LYS A CA 1
ATOM 880 C C . LYS A 1 114 ? 11.217 52.904 46.488 1.00 17.04 114 LYS A C 1
ATOM 881 O O . LYS A 1 114 ? 10.777 53.267 45.399 1.00 17.71 114 LYS A O 1
ATOM 887 N N . THR A 1 115 ? 10.768 51.820 47.113 1.00 14.96 115 THR A N 1
ATOM 888 C CA . THR A 1 115 ? 9.713 51.016 46.507 1.00 15.38 115 THR A CA 1
ATOM 889 C C . THR A 1 115 ? 8.305 51.241 47.047 1.00 17.00 115 THR A C 1
ATOM 890 O O . THR A 1 115 ? 8.114 51.588 48.217 1.00 17.14 115 THR A O 1
ATOM 894 N N . ASN A 1 116 ? 7.309 50.978 46.445 1.00 18.65 116 ASN A N 1
ATOM 895 C CA . ASN A 1 116 ? 6.015 51.390 46.964 1.00 21.05 116 ASN A CA 1
ATOM 896 C C . ASN A 1 116 ? 5.639 50.255 47.931 1.00 22.55 116 ASN A C 1
ATOM 897 O O . ASN A 1 116 ? 6.042 49.106 47.694 1.00 21.20 116 ASN A O 1
ATOM 910 N N . HIS A 1 118 ? 2.155 49.115 50.775 1.00 18.10 118 HIS A N 1
ATOM 911 C CA . HIS A 1 118 ? 0.782 49.252 51.220 1.00 17.91 118 HIS A CA 1
ATOM 912 C C . HIS A 1 118 ? 0.839 50.406 52.210 1.00 17.90 118 HIS A C 1
ATOM 913 O O . HIS A 1 118 ? 1.790 50.502 52.991 1.00 16.70 118 HIS A O 1
ATOM 920 N N . GLU A 1 119 ? -0.170 51.275 52.177 1.00 16.87 119 GLU A N 1
ATOM 921 C CA . GLU A 1 119 ? -0.205 52.443 53.050 1.00 17.35 119 GLU A CA 1
ATOM 922 C C . GLU A 1 119 ? 0.182 52.181 54.505 1.00 18.03 119 GLU A C 1
ATOM 923 O O . GLU A 1 119 ? -0.440 51.365 55.190 1.00 17.58 119 GLU A O 1
ATOM 929 N N . ILE A 1 120 ? 1.200 52.925 54.943 1.00 17.97 120 ILE A N 1
ATOM 930 C CA . ILE A 1 120 ? 1.821 52.863 56.266 1.00 18.84 120 ILE A CA 1
ATOM 931 C C . ILE A 1 120 ? 2.087 51.446 56.742 1.00 18.97 120 ILE A C 1
ATOM 932 O O . ILE A 1 120 ? 2.185 51.196 57.946 1.00 20.17 120 ILE A O 1
ATOM 937 N N . ALA A 1 121 ? 2.213 50.532 55.783 1.00 16.53 121 ALA A N 1
ATOM 938 C CA . ALA A 1 121 ? 2.493 49.116 56.041 1.00 18.02 121 ALA A CA 1
ATOM 939 C C . ALA A 1 121 ? 1.345 48.401 56.742 1.00 18.60 121 ALA A C 1
ATOM 940 O O . ALA A 1 121 ? 1.511 47.293 57.240 1.00 19.50 121 ALA A O 1
ATOM 942 N N . LEU A 1 122 ? 0.176 49.028 56.774 1.00 18.38 122 LEU A N 1
ATOM 943 C CA . LEU A 1 122 ? -0.969 48.420 57.433 1.00 20.19 122 LEU A CA 1
ATOM 944 C C . LEU A 1 122 ? -1.881 47.738 56.422 1.00 20.29 122 LEU A C 1
ATOM 945 O O . LEU A 1 122 ? -2.982 48.211 56.136 1.00 20.87 122 LEU A O 1
ATOM 950 N N . GLY A 1 123 ? -1.413 46.616 55.884 1.00 21.44 123 GLY A N 1
ATOM 951 C CA . GLY A 1 123 ? -2.192 45.887 54.900 1.00 19.75 123 GLY A CA 1
ATOM 952 C C . GLY A 1 123 ? -1.308 44.957 54.100 1.00 19.97 123 GLY A C 1
ATOM 953 O O . GLY A 1 123 ? -0.097 45.169 54.015 1.00 18.13 123 GLY A O 1
ATOM 954 N N . ILE A 1 124 ? -1.907 43.927 53.507 1.00 18.81 124 ILE A N 1
ATOM 955 C CA . ILE A 1 124 ? -1.142 42.965 52.728 1.00 19.15 124 ILE A CA 1
ATOM 956 C C . ILE A 1 124 ? -1.603 42.786 51.279 1.00 18.52 124 ILE A C 1
ATOM 957 O O . ILE A 1 124 ? -1.156 41.858 50.611 1.00 17.09 124 ILE A O 1
ATOM 962 N N . THR A 1 125 ? -2.476 43.661 50.786 1.00 17.66 125 THR A N 1
ATOM 963 C CA . THR A 1 125 ? -2.955 43.527 49.409 1.00 18.39 125 THR A CA 1
ATOM 964 C C . THR A 1 125 ? -2.023 44.195 48.404 1.00 18.31 125 THR A C 1
ATOM 965 O O . THR A 1 125 ? -1.831 43.695 47.294 1.00 17.11 125 THR A O 1
ATOM 969 N N . GLY A 1 126 ? -1.445 45.325 48.791 1.00 17.56 126 GLY A N 1
ATOM 970 C CA . GLY A 1 126 ? -0.572 46.034 47.878 1.00 19.03 126 GLY A CA 1
ATOM 971 C C . GLY A 1 126 ? -1.387 47.025 47.069 1.00 19.82 126 GLY A C 1
ATOM 972 O O . GLY A 1 126 ? -0.863 47.731 46.202 1.00 20.25 126 GLY A O 1
ATOM 973 N N . GLU A 1 127 ? -2.689 47.063 47.337 1.00 18.82 127 GLU A N 1
ATOM 974 C CA . GLU A 1 127 ? -3.572 48.000 46.654 1.00 21.20 127 GLU A CA 1
ATOM 975 C C . GLU A 1 127 ? -3.494 49.294 47.455 1.00 22.03 127 GLU A C 1
ATOM 976 O O . GLU A 1 127 ? -3.614 49.287 48.680 1.00 24.69 127 GLU A O 1
ATOM 982 N N . ASN A 1 128 ? -3.276 50.396 46.753 1.00 21.70 128 ASN A N 1
ATOM 983 C CA . ASN A 1 128 ? -3.102 51.699 47.378 1.00 21.14 128 ASN A CA 1
ATOM 984 C C . ASN A 1 128 ? -3.751 52.755 46.479 1.00 21.48 128 ASN A C 1
ATOM 985 O O . ASN A 1 128 ? -3.333 52.953 45.341 1.00 20.79 128 ASN A O 1
ATOM 990 N N . PRO A 1 129 ? -4.790 53.443 46.980 1.00 22.83 129 PRO A N 1
ATOM 991 C CA . PRO A 1 129 ? -5.499 54.479 46.218 1.00 23.01 129 PRO A CA 1
ATOM 992 C C . PRO A 1 129 ? -4.689 55.754 45.998 1.00 24.11 129 PRO A C 1
ATOM 993 O O . PRO A 1 129 ? -4.980 56.527 45.088 1.00 24.10 129 PRO A O 1
ATOM 997 N N . TRP A 1 130 ? -3.674 55.973 46.827 1.00 23.37 130 TRP A N 1
ATOM 998 C CA . TRP A 1 130 ? -2.837 57.165 46.703 1.00 23.03 130 TRP A CA 1
ATOM 999 C C . TRP A 1 130 ? -1.791 57.042 45.598 1.00 23.56 130 TRP A C 1
ATOM 1000 O O . TRP A 1 130 ? -1.640 57.932 44.765 1.00 23.72 130 TRP A O 1
ATOM 1011 N N . THR A 1 131 ? -1.069 55.929 45.606 1.00 22.89 131 THR A N 1
ATOM 1012 C CA . THR A 1 131 ? -0.001 55.671 44.646 1.00 22.50 131 THR A CA 1
ATOM 1013 C C . THR A 1 131 ? -0.453 54.817 43.470 1.00 23.35 131 THR A C 1
ATOM 1014 O O . THR A 1 131 ? 0.224 54.737 42.444 1.00 22.47 131 THR A O 1
ATOM 1018 N N . GLY A 1 132 ? -1.602 54.176 43.626 1.00 22.21 132 GLY A N 1
ATOM 1019 C CA . GLY A 1 132 ? -2.074 53.287 42.589 1.00 22.24 132 GLY A CA 1
ATOM 1020 C C . GLY A 1 132 ? -1.612 51.919 43.054 1.00 21.07 132 GLY A C 1
ATOM 1021 O O . GLY A 1 132 ? -0.644 51.826 43.799 1.00 20.33 132 GLY A O 1
ATOM 1022 N N . PRO A 1 133 ? -2.264 50.836 42.630 1.00 21.33 133 PRO A N 1
ATOM 1023 C CA . PRO A 1 133 ? -1.838 49.510 43.078 1.00 20.39 133 PRO A CA 1
ATOM 1024 C C . PRO A 1 133 ? -0.500 49.031 42.535 1.00 20.83 133 PRO A C 1
ATOM 1025 O O . PRO A 1 133 ? -0.096 49.387 41.427 1.00 20.03 133 PRO A O 1
ATOM 1029 N N . VAL A 1 134 ? 0.200 48.246 43.344 1.00 19.20 134 VAL A N 1
ATOM 1030 C CA . VAL A 1 134 ? 1.455 47.658 42.906 1.00 19.51 134 VAL A CA 1
ATOM 1031 C C . VAL A 1 134 ? 0.944 46.366 42.293 1.00 19.85 134 VAL A C 1
ATOM 1032 O O . VAL A 1 134 ? 0.186 45.632 42.933 1.00 20.85 134 VAL A O 1
ATOM 1036 N N . ARG A 1 135 ? 1.341 46.103 41.053 1.00 18.50 135 ARG A N 1
ATOM 1037 C CA . ARG A 1 135 ? 0.883 44.925 40.333 1.00 17.82 135 ARG A CA 1
ATOM 1038 C C . ARG A 1 135 ? 1.885 43.786 40.358 1.00 18.27 135 ARG A C 1
ATOM 1039 O O . ARG A 1 135 ? 3.095 43.995 40.249 1.00 17.22 135 ARG A O 1
ATOM 1047 N N . ASN A 1 136 ? 1.355 42.577 40.508 1.00 15.88 136 ASN A N 1
ATOM 1048 C CA . ASN A 1 136 ? 2.152 41.366 40.561 1.00 15.97 136 ASN A CA 1
ATOM 1049 C C . ASN A 1 136 ? 3.128 41.274 39.397 1.00 16.41 136 ASN A C 1
ATOM 1050 O O . ASN A 1 136 ? 2.776 41.564 38.253 1.00 16.42 136 ASN A O 1
ATOM 1055 N N . ALA A 1 137 ? 4.353 40.852 39.696 1.00 17.13 137 ALA A N 1
ATOM 1056 C CA . ALA A 1 137 ? 5.401 40.727 38.690 1.00 16.84 137 ALA A CA 1
ATOM 1057 C C . ALA A 1 137 ? 5.055 39.756 37.560 1.00 17.05 137 ALA A C 1
ATOM 1058 O O . ALA A 1 137 ? 5.413 39.989 36.412 1.00 15.83 137 ALA A O 1
ATOM 1060 N N . VAL A 1 138 ? 4.360 38.672 37.888 1.00 17.63 138 VAL A N 1
ATOM 1061 C CA . VAL A 1 138 ? 4.002 37.668 36.888 1.00 17.59 138 VAL A CA 1
ATOM 1062 C C . VAL A 1 138 ? 2.732 37.985 36.100 1.00 18.39 138 VAL A C 1
ATOM 1063 O O . VAL A 1 138 ? 2.655 37.727 34.896 1.00 20.03 138 VAL A O 1
ATOM 1067 N N . ASP A 1 139 ? 1.740 38.549 36.776 1.00 17.39 139 ASP A N 1
ATOM 1068 C CA . ASP A 1 139 ? 0.472 38.887 36.140 1.00 18.74 139 ASP A CA 1
ATOM 1069 C C . ASP A 1 139 ? -0.011 40.206 36.735 1.00 18.00 139 ASP A C 1
ATOM 1070 O O . ASP A 1 139 ? -0.433 40.255 37.890 1.00 18.29 139 ASP A O 1
ATOM 1075 N N . PRO A 1 140 ? 0.041 41.296 35.947 1.00 19.34 140 PRO A N 1
ATOM 1076 C CA . PRO A 1 140 ? -0.383 42.626 36.393 1.00 18.48 140 PRO A CA 1
ATOM 1077 C C . PRO A 1 140 ? -1.852 42.751 36.796 1.00 19.25 140 PRO A C 1
ATOM 1078 O O . PRO A 1 140 ? -2.258 43.778 37.339 1.00 20.47 140 PRO A O 1
ATOM 1082 N N . SER A 1 141 ? -2.645 41.712 36.542 1.00 19.77 141 SER A N 1
ATOM 1083 C CA . SER A 1 141 ? -4.059 41.734 36.914 1.00 20.26 141 SER A CA 1
ATOM 1084 C C . SER A 1 141 ? -4.225 41.167 38.319 1.00 20.22 141 SER A C 1
ATOM 1085 O O . SER A 1 141 ? -5.306 41.242 38.902 1.00 20.69 141 SER A O 1
ATOM 1088 N N . ARG A 1 142 ? -3.146 40.596 38.854 1.00 19.69 142 ARG A N 1
ATOM 1089 C CA . ARG A 1 142 ? -3.164 39.997 40.193 1.00 18.03 142 ARG A CA 1
ATOM 1090 C C . ARG A 1 142 ? -2.455 40.892 41.210 1.00 18.19 142 ARG A C 1
ATOM 1091 O O . ARG A 1 142 ? -1.610 41.719 40.854 1.00 16.08 142 ARG A O 1
ATOM 1099 N N . GLN A 1 143 ? -2.800 40.711 42.480 1.00 17.03 143 GLN A N 1
ATOM 1100 C CA . GLN A 1 143 ? -2.207 41.490 43.560 1.00 17.25 143 GLN A CA 1
ATOM 1101 C C . GLN A 1 143 ? -0.721 41.188 43.735 1.00 17.05 143 GLN A C 1
ATOM 1102 O O . GLN A 1 143 ? -0.294 40.034 43.662 1.00 14.94 143 GLN A O 1
ATOM 1108 N N . ALA A 1 144 ? 0.068 42.244 43.944 1.00 15.36 144 ALA A N 1
ATOM 1109 C CA . ALA A 1 144 ? 1.492 42.085 44.200 1.00 15.92 144 ALA A CA 1
ATOM 1110 C C . ALA A 1 144 ? 1.511 41.692 45.671 1.00 16.38 144 ALA A C 1
ATOM 1111 O O . ALA A 1 144 ? 2.496 41.162 46.186 1.00 15.79 144 ALA A O 1
ATOM 1113 N N . GLY A 1 145 ? 0.662 41.996 46.228 1.00 17.29 145 GLY A N 1
ATOM 1114 C CA . GLY A 1 145 ? 0.524 41.674 47.635 1.00 21.45 145 GLY A CA 1
ATOM 1115 C C . GLY A 1 145 ? 1.292 42.608 48.539 1.00 25.42 145 GLY A C 1
ATOM 1116 O O . GLY A 1 145 ? 1.583 43.752 48.170 1.00 22.18 145 GLY A O 1
ATOM 1117 N N . GLY A 1 146 ? 1.255 42.437 49.952 1.00 28.97 146 GLY A N 1
ATOM 1118 C CA . GLY A 1 146 ? 2.001 43.360 50.784 1.00 32.99 146 GLY A CA 1
ATOM 1119 C C . GLY A 1 146 ? 2.645 43.084 52.123 1.00 32.05 146 GLY A C 1
ATOM 1120 O O . GLY A 1 146 ? 2.557 41.989 52.668 1.00 33.07 146 GLY A O 1
ATOM 1121 N N . SER A 1 147 ? 3.174 44.349 52.831 1.00 30.86 147 SER A N 1
ATOM 1122 C CA . SER A 1 147 ? 3.000 45.744 52.436 1.00 23.06 147 SER A CA 1
ATOM 1123 C C . SER A 1 147 ? 4.379 45.947 51.836 1.00 18.06 147 SER A C 1
ATOM 1124 O O . SER A 1 147 ? 4.732 47.060 51.479 1.00 16.68 147 SER A O 1
ATOM 1127 N N . SER A 1 148 ? 5.358 44.983 51.527 1.00 16.13 148 SER A N 1
ATOM 1128 C CA . SER A 1 148 ? 6.658 45.215 50.887 1.00 17.03 148 SER A CA 1
ATOM 1129 C C . SER A 1 148 ? 6.435 44.792 49.429 1.00 16.37 148 SER A C 1
ATOM 1130 O O . SER A 1 148 ? 7.297 44.161 48.816 1.00 15.58 148 SER A O 1
ATOM 1133 N N . GLY A 1 149 ? 5.266 45.138 48.889 1.00 16.55 149 GLY A N 1
ATOM 1134 C CA . GLY A 1 149 ? 4.914 44.766 47.525 1.00 18.11 149 GLY A CA 1
ATOM 1135 C C . GLY A 1 149 ? 5.854 45.243 46.436 1.00 17.57 149 GLY A C 1
ATOM 1136 O O . GLY A 1 149 ? 6.331 44.449 45.625 1.00 18.10 149 GLY A O 1
ATOM 1137 N N . GLY A 1 150 ? 6.117 46.545 46.412 1.00 17.49 150 GLY A N 1
ATOM 1138 C CA . GLY A 1 150 ? 7.006 47.092 45.409 1.00 14.34 150 GLY A CA 1
ATOM 1139 C C . GLY A 1 150 ? 8.373 46.447 45.488 1.00 13.38 150 GLY A C 1
ATOM 1140 O O . GLY A 1 150 ? 8.993 46.193 44.463 1.00 13.70 150 GLY A O 1
ATOM 1141 N N . SER A 1 151 ? 8.849 46.178 46.700 1.00 13.48 151 SER A N 1
ATOM 1142 C CA . SER A 1 151 ? 10.159 45.560 46.863 1.00 12.57 151 SER A CA 1
ATOM 1143 C C . SER A 1 151 ? 10.229 44.163 46.261 1.00 13.13 151 SER A C 1
ATOM 1144 O O . SER A 1 151 ? 11.206 43.818 45.599 1.00 13.78 151 SER A O 1
ATOM 1147 N N . ALA A 1 152 ? 9.198 43.355 46.492 1.00 14.03 152 ALA A N 1
ATOM 1148 C CA . ALA A 1 152 ? 9.174 41.998 45.965 1.00 13.34 152 ALA A CA 1
ATOM 1149 C C . ALA A 1 152 ? 9.085 42.006 44.434 1.00 12.86 152 ALA A C 1
ATOM 1150 O O . ALA A 1 152 ? 9.781 41.250 43.758 1.00 12.26 152 ALA A O 1
ATOM 1152 N N . VAL A 1 153 ? 8.229 42.865 43.895 1.00 10.75 153 VAL A N 1
ATOM 1153 C CA . VAL A 1 153 ? 8.058 42.963 42.453 1.00 11.75 153 VAL A CA 1
ATOM 1154 C C . VAL A 1 153 ? 9.340 43.464 41.789 1.00 13.99 153 VAL A C 1
ATOM 1155 O O . VAL A 1 153 ? 9.730 42.977 40.721 1.00 13.79 153 VAL A O 1
ATOM 1159 N N . ALA A 1 154 ? 9.999 44.434 42.420 1.00 13.14 154 ALA A N 1
ATOM 1160 C CA . ALA A 1 154 ? 11.243 44.975 41.877 1.00 14.72 154 ALA A CA 1
ATOM 1161 C C . ALA A 1 154 ? 12.287 43.862 41.776 1.00 15.46 154 ALA A C 1
ATOM 1162 O O . ALA A 1 154 ? 12.929 43.685 40.736 1.00 15.82 154 ALA A O 1
ATOM 1164 N N . VAL A 1 155 ? 12.442 43.104 42.859 1.00 15.66 155 VAL A N 1
ATOM 1165 C CA . VAL A 1 155 ? 13.402 42.000 42.897 1.00 14.46 155 VAL A CA 1
ATOM 1166 C C . VAL A 1 155 ? 13.046 40.923 41.869 1.00 14.73 155 VAL A C 1
ATOM 1167 O O . VAL A 1 155 ? 13.922 40.382 41.189 1.00 15.21 155 VAL A O 1
ATOM 1171 N N . ALA A 1 156 ? 11.759 40.621 41.748 1.00 13.34 156 ALA A N 1
ATOM 1172 C CA . ALA A 1 156 ? 11.312 39.610 40.796 1.00 14.77 156 ALA A CA 1
ATOM 1173 C C . ALA A 1 156 ? 11.591 40.017 39.348 1.00 15.66 156 ALA A C 1
ATOM 1174 O O . ALA A 1 156 ? 11.928 39.177 38.517 1.00 16.09 156 ALA A O 1
ATOM 1176 N N . LEU A 1 157 ? 11.461 41.308 39.061 1.00 16.22 157 LEU A N 1
ATOM 1177 C CA . LEU A 1 157 ? 11.655 41.827 37.714 1.00 18.32 157 LEU A CA 1
ATOM 1178 C C . LEU A 1 157 ? 13.077 42.294 37.396 1.00 18.82 157 LEU A C 1
ATOM 1179 O O . LEU A 1 157 ? 13.356 42.720 36.278 1.00 18.47 157 LEU A O 1
ATOM 1184 N N . GLY A 1 158 ? 13.975 42.215 38.371 1.00 17.99 158 GLY A N 1
ATOM 1185 C CA . GLY A 1 158 ? 15.343 42.636 38.131 1.00 18.90 158 GLY A CA 1
ATOM 1186 C C . GLY A 1 158 ? 15.562 44.130 38.289 1.00 18.47 158 GLY A C 1
ATOM 1187 O O . GLY A 1 158 ? 16.581 44.659 37.850 1.00 20.17 158 GLY A O 1
ATOM 1188 N N . ILE A 1 159 ? 14.603 44.822 38.895 1.00 18.18 159 ILE A N 1
ATOM 1189 C CA . ILE A 1 159 ? 14.738 46.259 39.127 1.00 17.48 159 ILE A CA 1
ATOM 1190 C C . ILE A 1 159 ? 15.541 46.346 40.420 1.00 18.72 159 ILE A C 1
ATOM 1191 O O . ILE A 1 159 ? 14.996 46.561 41.509 1.00 18.16 159 ILE A O 1
ATOM 1196 N N . GLY A 1 160 ? 16.852 46.170 40.289 1.00 18.48 160 GLY A N 1
ATOM 1197 C CA . GLY A 1 160 ? 17.713 46.157 41.457 1.00 17.65 160 GLY A CA 1
ATOM 1198 C C . GLY A 1 160 ? 17.904 44.680 41.742 1.00 17.78 160 GLY A C 1
ATOM 1199 O O . GLY A 1 160 ? 17.053 43.873 41.357 1.00 19.60 160 GLY A O 1
ATOM 1200 N N . LEU A 1 161 ? 18.994 44.317 42.412 1.00 17.78 161 LEU A N 1
ATOM 1201 C CA . LEU A 1 161 ? 19.305 42.914 42.704 1.00 18.77 161 LEU A CA 1
ATOM 1202 C C . LEU A 1 161 ? 18.688 42.376 44.000 1.00 18.05 161 LEU A C 1
ATOM 1203 O O . LEU A 1 161 ? 18.620 41.166 44.206 1.00 18.62 161 LEU A O 1
ATOM 1208 N N . ALA A 1 162 ? 18.242 43.274 44.866 1.00 15.54 162 ALA A N 1
ATOM 1209 C CA . ALA A 1 162 ? 17.639 42.884 46.130 1.00 14.89 162 ALA A CA 1
ATOM 1210 C C . ALA A 1 162 ? 16.927 44.087 46.708 1.00 15.22 162 ALA A C 1
ATOM 1211 O O . ALA A 1 162 ? 17.051 45.193 46.187 1.00 15.04 162 ALA A O 1
ATOM 1213 N N . SER A 1 163 ? 16.189 43.880 47.790 1.00 13.96 163 SER A N 1
ATOM 1214 C CA . SER A 1 163 ? 15.476 44.981 48.403 1.00 15.81 163 SER A CA 1
ATOM 1215 C C . SER A 1 163 ? 15.333 44.793 49.904 1.00 15.97 163 SER A C 1
ATOM 1216 O O . SER A 1 163 ? 15.457 43.677 50.423 1.00 15.27 163 SER A O 1
ATOM 1219 N N . LEU A 1 164 ? 15.091 45.900 50.598 1.00 16.35 164 LEU A N 1
ATOM 1220 C CA . LEU A 1 164 ? 14.912 45.883 52.048 1.00 16.12 164 LEU A CA 1
ATOM 1221 C C . LEU A 1 164 ? 13.462 46.236 52.369 1.00 15.82 164 LEU A C 1
ATOM 1222 O O . LEU A 1 164 ? 12.956 47.256 51.917 1.00 15.07 164 LEU A O 1
ATOM 1227 N N . GLY A 1 165 ? 12.801 45.388 53.147 1.00 15.54 165 GLY A N 1
ATOM 1228 C CA . GLY A 1 165 ? 11.420 45.645 53.514 1.00 15.86 165 GLY A CA 1
ATOM 1229 C C . GLY A 1 165 ? 11.183 45.299 54.969 1.00 14.85 165 GLY A C 1
ATOM 1230 O O . GLY A 1 165 ? 12.144 45.099 55.711 1.00 14.00 165 GLY A O 1
ATOM 1231 N N . THR A 1 166 ? 9.919 45.251 55.391 1.00 15.32 166 THR A N 1
ATOM 1232 C CA . THR A 1 166 ? 9.598 44.894 56.774 1.00 14.34 166 THR A CA 1
ATOM 1233 C C . THR A 1 166 ? 8.519 43.822 56.812 1.00 14.52 166 THR A C 1
ATOM 1234 O O . THR A 1 166 ? 7.822 43.594 55.828 1.00 13.43 166 THR A O 1
ATOM 1238 N N . ASP A 1 167 ? 8.397 43.158 57.954 1.00 15.80 167 ASP A N 1
ATOM 1239 C CA . ASP A 1 167 ? 7.408 42.101 58.121 1.00 16.14 167 ASP A CA 1
ATOM 1240 C C . ASP A 1 167 ? 6.896 42.164 59.554 1.00 16.87 167 ASP A C 1
ATOM 1241 O O . ASP A 1 167 ? 7.660 41.985 60.504 1.00 15.37 167 ASP A O 1
ATOM 1246 N N . THR A 1 168 ? 5.604 42.437 59.709 1.00 17.97 168 THR A N 1
ATOM 1247 C CA . THR A 1 168 ? 4.992 42.522 61.033 1.00 17.06 168 THR A CA 1
ATOM 1248 C C . THR A 1 168 ? 4.031 41.351 61.207 1.00 17.88 168 THR A C 1
ATOM 1249 O O . THR A 1 168 ? 3.963 40.736 62.274 1.00 16.82 168 THR A O 1
ATOM 1253 N N . GLY A 1 169 ? 3.295 41.050 60.140 1.00 17.79 169 GLY A N 1
ATOM 1254 C CA . GLY A 1 169 ? 2.348 39.953 60.161 1.00 16.89 169 GLY A CA 1
ATOM 1255 C C . GLY A 1 169 ? 2.525 39.083 58.931 1.00 16.92 169 GLY A C 1
ATOM 1256 O O . GLY A 1 169 ? 1.748 38.157 58.683 1.00 17.18 169 GLY A O 1
ATOM 1257 N N . GLY A 1 170 ? 3.563 39.391 58.159 1.00 17.04 170 GLY A N 1
ATOM 1258 C CA . GLY A 1 170 ? 3.856 38.645 56.944 1.00 16.60 170 GLY A CA 1
ATOM 1259 C C . GLY A 1 170 ? 4.243 39.533 55.772 1.00 17.67 170 GLY A C 1
ATOM 1260 O O . GLY A 1 170 ? 4.463 39.050 54.665 1.00 17.47 170 GLY A O 1
ATOM 1261 N N . SER A 1 171 ? 4.367 40.832 56.020 1.00 16.92 171 SER A N 1
ATOM 1262 C CA . SER A 1 171 ? 4.679 41.782 54.958 1.00 18.39 171 SER A CA 1
ATOM 1263 C C . SER A 1 171 ? 5.922 41.561 54.099 1.00 17.81 171 SER A C 1
ATOM 1264 O O . SER A 1 171 ? 6.120 42.262 53.108 1.00 17.82 171 SER A O 1
ATOM 1267 N N . ILE A 1 172 ? 6.761 40.602 54.473 1.00 18.11 172 ILE A N 1
ATOM 1268 C CA . ILE A 1 172 ? 7.935 40.270 53.671 1.00 19.64 172 ILE A CA 1
ATOM 1269 C C . ILE A 1 172 ? 7.651 38.926 52.989 1.00 19.77 172 ILE A C 1
ATOM 1270 O O . ILE A 1 172 ? 7.803 38.780 51.780 1.00 21.23 172 ILE A O 1
ATOM 1275 N N . ARG A 1 173 ? 7.226 37.947 53.779 1.00 18.32 173 ARG A N 1
ATOM 1276 C CA . ARG A 1 173 ? 6.939 36.614 53.267 1.00 17.22 173 ARG A CA 1
ATOM 1277 C C . ARG A 1 173 ? 5.777 36.543 52.272 1.00 16.01 173 ARG A C 1
ATOM 1278 O O . ARG A 1 173 ? 5.873 35.855 51.252 1.00 15.11 173 ARG A O 1
ATOM 1286 N N . ILE A 1 174 ? 4.688 37.255 52.549 1.00 14.88 174 ILE A N 1
ATOM 1287 C CA . ILE A 1 174 ? 3.530 37.238 51.657 1.00 15.39 174 ILE A CA 1
ATOM 1288 C C . ILE A 1 174 ? 3.861 37.748 50.249 1.00 14.85 174 ILE A C 1
ATOM 1289 O O . ILE A 1 174 ? 3.592 37.070 49.263 1.00 15.95 174 ILE A O 1
ATOM 1294 N N . PRO A 1 175 ? 4.448 38.951 50.134 1.00 14.69 175 PRO A N 1
ATOM 1295 C CA . PRO A 1 175 ? 4.767 39.427 48.783 1.00 14.78 175 PRO A CA 1
ATOM 1296 C C . PRO A 1 175 ? 5.825 38.556 48.100 1.00 13.87 175 PRO A C 1
ATOM 1297 O O . PRO A 1 175 ? 5.808 38.391 46.876 1.00 14.61 175 PRO A O 1
ATOM 1301 N N . ALA A 1 176 ? 6.737 37.985 48.884 1.00 13.07 176 ALA A N 1
ATOM 1302 C CA . ALA A 1 176 ? 7.760 37.110 48.312 1.00 14.20 176 ALA A CA 1
ATOM 1303 C C . ALA A 1 176 ? 7.055 35.914 47.686 1.00 14.01 176 ALA A C 1
ATOM 1304 O O . ALA A 1 176 ? 7.348 35.535 46.555 1.00 14.53 176 ALA A O 1
ATOM 1306 N N . GLY A 1 177 ? 6.118 35.326 48.428 1.00 14.51 177 GLY A N 1
ATOM 1307 C CA . GLY A 1 177 ? 5.387 34.178 47.918 1.00 14.59 177 GLY A CA 1
ATOM 1308 C C . GLY A 1 177 ? 4.618 34.516 46.652 1.00 14.88 177 GLY A C 1
ATOM 1309 O O . GLY A 1 177 ? 4.732 33.823 45.644 1.00 13.33 177 GLY A O 1
ATOM 1310 N N . PHE A 1 178 ? 3.839 35.593 46.718 1.00 14.78 178 PHE A N 1
ATOM 1311 C CA . PHE A 1 178 ? 3.023 36.074 45.610 1.00 14.63 178 PHE A CA 1
ATOM 1312 C C . PHE A 1 178 ? 3.790 36.315 44.315 1.00 15.36 178 PHE A C 1
ATOM 1313 O O . PHE A 1 178 ? 3.288 36.039 43.217 1.00 14.22 178 PHE A O 1
ATOM 1321 N N . ASN A 1 179 ? 5.000 36.850 44.444 1.00 13.94 179 ASN A N 1
ATOM 1322 C CA . ASN A 1 179 ? 5.816 37.194 43.285 1.00 14.78 179 ASN A CA 1
ATOM 1323 C C . ASN A 1 179 ? 6.942 36.220 42.938 1.00 14.49 179 ASN A C 1
ATOM 1324 O O . ASN A 1 179 ? 7.677 36.438 41.974 1.00 15.81 179 ASN A O 1
ATOM 1329 N N . GLY A 1 180 ? 7.074 35.145 43.709 1.00 13.58 180 GLY A N 1
ATOM 1330 C CA . GLY A 1 180 ? 8.095 34.154 43.406 1.00 14.74 180 GLY A CA 1
ATOM 1331 C C . GLY A 1 180 ? 9.539 34.500 43.743 1.00 17.74 180 GLY A C 1
ATOM 1332 O O . GLY A 1 180 ? 10.466 34.094 43.031 1.00 17.55 180 GLY A O 1
ATOM 1333 N N . VAL A 1 181 ? 9.754 35.254 44.813 1.00 15.54 181 VAL A N 1
ATOM 1334 C CA . VAL A 1 181 ? 11.115 35.576 45.209 1.00 15.07 181 VAL A CA 1
ATOM 1335 C C . VAL A 1 181 ? 11.353 35.068 46.629 1.00 15.61 181 VAL A C 1
ATOM 1336 O O . VAL A 1 181 ? 10.471 34.455 47.240 1.00 15.41 181 VAL A O 1
ATOM 1340 N N . VAL A 1 182 ? 12.554 35.302 47.139 1.00 14.99 182 VAL A N 1
ATOM 1341 C CA . VAL A 1 182 ? 12.921 34.864 48.478 1.00 15.24 182 VAL A CA 1
ATOM 1342 C C . VAL A 1 182 ? 12.727 36.009 49.459 1.00 14.65 182 VAL A C 1
ATOM 1343 O O . VAL A 1 182 ? 13.096 37.147 49.176 1.00 14.98 182 VAL A O 1
ATOM 1347 N N . GLY A 1 183 ? 12.142 35.711 50.612 1.00 14.12 183 GLY A N 1
ATOM 1348 C CA . GLY A 1 183 ? 11.936 36.744 51.606 1.00 11.73 183 GLY A CA 1
ATOM 1349 C C . GLY A 1 183 ? 12.339 36.197 52.956 1.00 14.62 183 GLY A C 1
ATOM 1350 O O . GLY A 1 183 ? 11.866 35.137 53.355 1.00 15.86 183 GLY A O 1
ATOM 1351 N N . PHE A 1 184 ? 13.218 36.887 53.670 1.00 13.89 184 PHE A N 1
ATOM 1352 C CA . PHE A 1 184 ? 13.615 36.381 54.974 1.00 15.85 184 PHE A CA 1
ATOM 1353 C C . PHE A 1 184 ? 13.301 37.317 56.134 1.00 16.04 184 PHE A C 1
ATOM 1354 O O . PHE A 1 184 ? 13.698 38.485 56.132 1.00 15.45 184 PHE A O 1
ATOM 1362 N N . LYS A 1 185 ? 12.561 36.802 57.115 1.00 15.22 185 LYS A N 1
ATOM 1363 C CA . LYS A 1 185 ? 12.240 37.572 58.317 1.00 15.94 185 LYS A CA 1
ATOM 1364 C C . LYS A 1 185 ? 13.108 36.980 59.420 1.00 16.43 185 LYS A C 1
ATOM 1365 O O . LYS A 1 185 ? 12.802 35.908 59.948 1.00 15.23 185 LYS A O 1
ATOM 1371 N N . PRO A 1 186 ? 14.206 37.664 59.775 1.00 16.37 186 PRO A N 1
ATOM 1372 C CA . PRO A 1 186 ? 15.107 37.178 60.820 1.00 17.08 186 PRO A CA 1
ATOM 1373 C C . PRO A 1 186 ? 14.435 37.214 62.181 1.00 17.18 186 PRO A C 1
ATOM 1374 O O . PRO A 1 186 ? 13.304 37.696 62.321 1.00 17.04 186 PRO A O 1
ATOM 1378 N N . SER A 1 187 ? 15.139 36.706 63.185 1.00 16.06 187 SER A N 1
ATOM 1379 C CA . SER A 1 187 ? 14.623 36.728 64.549 1.00 16.29 187 SER A CA 1
ATOM 1380 C C . SER A 1 187 ? 14.368 38.191 64.874 1.00 16.26 187 SER A C 1
ATOM 1381 O O . SER A 1 187 ? 15.081 39.080 64.395 1.00 14.60 187 SER A O 1
ATOM 1384 N N . TYR A 1 188 ? 13.356 38.443 65.692 1.00 16.64 188 TYR A N 1
ATOM 1385 C CA . TYR A 1 188 ? 13.019 39.807 66.082 1.00 17.75 188 TYR A CA 1
ATOM 1386 C C . TYR A 1 188 ? 14.255 40.569 66.564 1.00 18.55 188 TYR A C 1
ATOM 1387 O O . TYR A 1 188 ? 15.080 40.023 67.298 1.00 17.91 188 TYR A O 1
ATOM 1396 N N . GLY A 1 189 ? 14.385 41.818 66.122 1.00 19.07 189 GLY A N 1
ATOM 1397 C CA . GLY A 1 189 ? 15.486 42.660 66.549 1.00 19.40 189 GLY A CA 1
ATOM 1398 C C . GLY A 1 189 ? 16.876 42.434 65.986 1.00 22.95 189 GLY A C 1
ATOM 1399 O O . GLY A 1 189 ? 17.756 43.268 66.198 1.00 22.14 189 GLY A O 1
ATOM 1400 N N . ARG A 1 190 ? 17.098 41.334 65.275 1.00 22.09 190 ARG A N 1
ATOM 1401 C CA . ARG A 1 190 ? 18.428 41.085 64.731 1.00 23.92 190 ARG A CA 1
ATOM 1402 C C . ARG A 1 190 ? 18.855 42.223 63.795 1.00 23.27 190 ARG A C 1
ATOM 1403 O O . ARG A 1 190 ? 20.009 42.652 63.816 1.00 22.50 190 ARG A O 1
ATOM 1411 N N . VAL A 1 191 ? 17.927 42.706 62.976 1.00 21.66 191 VAL A N 1
ATOM 1412 C CA . VAL A 1 191 ? 18.215 43.815 62.069 1.00 20.90 191 VAL A CA 1
ATOM 1413 C C . VAL A 1 191 ? 17.541 45.043 62.674 1.00 21.95 191 VAL A C 1
ATOM 1414 O O . VAL A 1 191 ? 16.339 45.035 62.940 1.00 20.97 191 VAL A O 1
ATOM 1418 N N . SER A 1 192 ? 18.321 46.093 62.904 1.00 20.39 192 SER A N 1
ATOM 1419 C CA . SER A 1 192 ? 17.793 47.305 63.515 1.00 21.17 192 SER A CA 1
ATOM 1420 C C . SER A 1 192 ? 16.706 48.014 62.730 1.00 20.57 192 SER A C 1
ATOM 1421 O O . SER A 1 192 ? 16.800 48.181 61.514 1.00 22.55 192 SER A O 1
ATOM 1424 N N . LEU A 1 193 ? 15.670 48.433 63.447 1.00 20.55 193 LEU A N 1
ATOM 1425 C CA . LEU A 1 193 ? 14.569 49.168 62.851 1.00 20.00 193 LEU A CA 1
ATOM 1426 C C . LEU A 1 193 ? 14.639 50.626 63.298 1.00 20.88 193 LEU A C 1
ATOM 1427 O O . LEU A 1 193 ? 13.667 51.376 63.181 1.00 21.36 193 LEU A O 1
ATOM 1432 N N . GLU A 1 194 ? 15.797 51.020 63.821 1.00 21.70 194 GLU A N 1
ATOM 1433 C CA . GLU A 1 194 ? 16.012 52.393 64.279 1.00 22.61 194 GLU A CA 1
ATOM 1434 C C . GLU A 1 194 ? 15.944 53.359 63.089 1.00 20.59 194 GLU A C 1
ATOM 1435 O O . GLU A 1 194 ? 16.536 53.107 62.038 1.00 19.97 194 GLU A O 1
ATOM 1441 N N . GLY A 1 195 ? 15.207 54.454 63.256 1.00 20.54 195 GLY A N 1
ATOM 1442 C CA . GLY A 1 195 ? 15.087 55.445 62.202 1.00 19.14 195 GLY A CA 1
ATOM 1443 C C . GLY A 1 195 ? 14.038 55.132 61.152 1.00 20.41 195 GLY A C 1
ATOM 1444 O O . GLY A 1 195 ? 13.800 55.931 60.250 1.00 19.74 195 GLY A O 1
ATOM 1445 N N . ALA A 1 196 ? 13.410 53.967 61.264 1.00 20.22 196 ALA A N 1
ATOM 1446 C CA . ALA A 1 196 ? 12.379 53.562 60.320 1.00 21.03 196 ALA A CA 1
ATOM 1447 C C . ALA A 1 196 ? 10.996 53.809 60.909 1.00 21.38 196 ALA A C 1
ATOM 1448 O O . ALA A 1 196 ? 10.810 53.766 62.129 1.00 21.18 196 ALA A O 1
ATOM 1450 N N . LEU A 1 197 ? 10.025 54.069 60.042 1.00 19.89 197 LEU A N 1
ATOM 1451 C CA . LEU A 1 197 ? 8.663 54.299 60.497 1.00 20.31 197 LEU A CA 1
ATOM 1452 C C . LEU A 1 197 ? 8.135 52.996 61.081 1.00 20.68 197 LEU A C 1
ATOM 1453 O O . LEU A 1 197 ? 8.084 51.980 60.399 1.00 20.95 197 LEU A O 1
ATOM 1458 N N . PRO A 1 198 ? 7.743 53.006 62.357 1.00 21.03 198 PRO A N 1
ATOM 1459 C CA . PRO A 1 198 ? 7.228 51.767 62.945 1.00 19.28 198 PRO A CA 1
ATOM 1460 C C . PRO A 1 198 ? 5.733 51.532 62.700 1.00 20.00 198 PRO A C 1
ATOM 1461 O O . PRO A 1 198 ? 4.991 52.450 62.339 1.00 17.21 198 PRO A O 1
ATOM 1465 N N . LEU A 1 199 ? 5.304 50.283 62.854 1.00 18.06 199 LEU A N 1
ATOM 1466 C CA . LEU A 1 199 ? 3.893 49.944 62.727 1.00 19.63 199 LEU A CA 1
ATOM 1467 C C . LEU A 1 199 ? 3.575 49.430 64.127 1.00 19.60 199 LEU A C 1
ATOM 1468 O O . LEU A 1 199 ? 2.822 50.044 64.878 1.00 19.84 199 LEU A O 1
ATOM 1473 N N . SER A 1 200 ? 4.182 48.300 64.465 1.00 18.66 200 SER A N 1
ATOM 1474 C CA . SER A 1 200 ? 4.045 47.688 65.776 1.00 19.07 200 SER A CA 1
ATOM 1475 C C . SER A 1 200 ? 5.478 47.465 66.248 1.00 21.01 200 SER A C 1
ATOM 1476 O O . SER A 1 200 ? 6.136 46.528 65.809 1.00 19.54 200 SER A O 1
ATOM 1479 N N . ARG A 1 201 ? 5.965 48.332 67.129 1.00 20.84 201 ARG A N 1
ATOM 1480 C CA . ARG A 1 201 ? 7.331 48.214 67.618 1.00 22.53 201 ARG A CA 1
ATOM 1481 C C . ARG A 1 201 ? 7.705 46.858 68.208 1.00 21.78 201 ARG A C 1
ATOM 1482 O O . ARG A 1 201 ? 8.846 46.431 68.068 1.00 22.01 201 ARG A O 1
ATOM 1490 N N . SER A 1 202 ? 6.766 46.177 68.863 1.00 21.58 202 SER A N 1
ATOM 1491 C CA . SER A 1 202 ? 7.083 44.885 69.471 1.00 21.26 202 SER A CA 1
ATOM 1492 C C . SER A 1 202 ? 6.838 43.706 68.535 1.00 21.99 202 SER A C 1
ATOM 1493 O O . SER A 1 202 ? 6.992 42.549 68.931 1.00 21.46 202 SER A O 1
ATOM 1496 N N . THR A 1 203 ? 6.475 43.997 67.290 1.00 20.42 203 THR A N 1
ATOM 1497 C CA . THR A 1 203 ? 6.211 42.940 66.328 1.00 20.94 203 THR A CA 1
ATOM 1498 C C . THR A 1 203 ? 6.855 43.180 64.962 1.00 19.95 203 THR A C 1
ATOM 1499 O O . THR A 1 203 ? 6.946 42.251 64.148 1.00 19.02 203 THR A O 1
ATOM 1503 N N . ASP A 1 204 ? 7.299 44.415 64.705 1.00 16.49 204 ASP A N 1
ATOM 1504 C CA . ASP A 1 204 ? 7.940 44.750 63.418 1.00 16.42 204 ASP A CA 1
ATOM 1505 C C . ASP A 1 204 ? 9.277 44.017 63.252 1.00 16.05 204 ASP A C 1
ATOM 1506 O O . ASP A 1 204 ? 9.976 43.753 64.230 1.00 15.72 204 ASP A O 1
ATOM 1511 N N . HIS A 1 205 ? 9.630 43.724 62.003 1.00 14.85 205 HIS A N 1
ATOM 1512 C CA . HIS A 1 205 ? 10.888 43.060 61.651 1.00 15.29 205 HIS A CA 1
ATOM 1513 C C . HIS A 1 205 ? 11.425 43.665 60.350 1.00 16.09 205 HIS A C 1
ATOM 1514 O O . HIS A 1 205 ? 10.651 43.951 59.435 1.00 16.64 205 HIS A O 1
ATOM 1521 N N . ALA A 1 206 ? 12.740 43.848 60.265 1.00 15.41 206 ALA A N 1
ATOM 1522 C CA . ALA A 1 206 ? 13.369 44.349 59.045 1.00 16.23 206 ALA A CA 1
ATOM 1523 C C . ALA A 1 206 ? 14.002 43.123 58.394 1.00 15.63 206 ALA A C 1
ATOM 1524 O O . ALA A 1 206 ? 14.568 42.275 59.085 1.00 15.40 206 ALA A O 1
ATOM 1526 N N . GLY A 1 207 ? 13.916 43.018 57.072 1.00 15.31 207 GLY A N 1
ATOM 1527 C CA . GLY A 1 207 ? 14.484 41.857 56.406 1.00 15.72 207 GLY A CA 1
ATOM 1528 C C . GLY A 1 207 ? 14.635 42.029 54.906 1.00 16.96 207 GLY A C 1
ATOM 1529 O O . GLY A 1 207 ? 14.005 42.908 54.311 1.00 18.80 207 GLY A O 1
ATOM 1530 N N . PRO A 1 208 ? 15.460 41.195 54.261 1.00 16.31 208 PRO A N 1
ATOM 1531 C CA . PRO A 1 208 ? 15.685 41.281 52.819 1.00 15.58 208 PRO A CA 1
ATOM 1532 C C . PRO A 1 208 ? 14.757 40.479 51.912 1.00 16.60 208 PRO A C 1
ATOM 1533 O O . PRO A 1 208 ? 14.148 39.478 52.321 1.00 14.80 208 PRO A O 1
ATOM 1537 N N . LEU A 1 209 ? 14.673 40.953 50.670 1.00 16.34 209 LEU A N 1
ATOM 1538 C CA . LEU A 1 209 ? 13.917 40.317 49.591 1.00 16.93 209 LEU A CA 1
ATOM 1539 C C . LEU A 1 209 ? 15.002 40.092 48.552 1.00 16.70 209 LEU A C 1
ATOM 1540 O O . LEU A 1 209 ? 15.667 41.037 48.123 1.00 15.54 209 LEU A O 1
ATOM 1545 N N . THR A 1 210 ? 15.185 38.834 48.168 1.00 17.15 210 THR A N 1
ATOM 1546 C CA . THR A 1 210 ? 16.230 38.451 47.226 1.00 17.05 210 THR A CA 1
ATOM 1547 C C . THR A 1 210 ? 15.771 37.441 46.185 1.00 17.70 210 THR A C 1
ATOM 1548 O O . THR A 1 210 ? 14.639 36.959 46.221 1.00 17.18 210 THR A O 1
ATOM 1552 N N . ARG A 1 211 ? 16.675 37.107 45.268 1.00 17.88 211 ARG A N 1
ATOM 1553 C CA . ARG A 1 211 ? 16.381 36.132 44.226 1.00 19.92 211 ARG A CA 1
ATOM 1554 C C . ARG A 1 211 ? 16.856 34.730 44.620 1.00 18.89 211 ARG A C 1
ATOM 1555 O O . ARG A 1 211 ? 16.552 33.755 43.940 1.00 18.99 211 ARG A O 1
ATOM 1563 N N . SER A 1 212 ? 17.601 34.625 45.714 1.00 16.74 212 SER A N 1
ATOM 1564 C CA . SER A 1 212 ? 18.098 33.321 46.147 1.00 16.65 212 SER A CA 1
ATOM 1565 C C . SER A 1 212 ? 18.323 33.285 47.650 1.00 17.21 212 SER A C 1
ATOM 1566 O O . SER A 1 212 ? 18.419 34.330 48.305 1.00 15.35 212 SER A O 1
ATOM 1569 N N . VAL A 1 213 ? 18.426 32.079 48.197 1.00 16.19 213 VAL A N 1
ATOM 1570 C CA . VAL A 1 213 ? 18.647 31.937 49.624 1.00 17.49 213 VAL A CA 1
ATOM 1571 C C . VAL A 1 213 ? 20.050 32.392 50.027 1.00 18.70 213 VAL A C 1
ATOM 1572 O O . VAL A 1 213 ? 20.231 32.961 51.108 1.00 16.68 213 VAL A O 1
ATOM 1576 N N . ARG A 1 214 ? 21.042 32.161 49.168 1.00 17.28 214 ARG A N 1
ATOM 1577 C CA . ARG A 1 214 ? 22.406 32.572 49.507 1.00 19.35 214 ARG A CA 1
ATOM 1578 C C . ARG A 1 214 ? 22.490 34.095 49.606 1.00 18.47 214 ARG A C 1
ATOM 1579 O O . ARG A 1 214 ? 23.266 34.631 50.399 1.00 19.70 214 ARG A O 1
ATOM 1587 N N . ASP A 1 215 ? 21.687 34.790 48.804 1.00 18.37 215 ASP A N 1
ATOM 1588 C CA . ASP A 1 215 ? 21.653 36.247 48.851 1.00 17.53 215 ASP A CA 1
ATOM 1589 C C . ASP A 1 215 ? 20.988 36.693 50.155 1.00 18.38 215 ASP A C 1
ATOM 1590 O O . ASP A 1 215 ? 21.421 37.663 50.787 1.00 17.65 215 ASP A O 1
ATOM 1595 N N . ALA A 1 216 ? 19.930 35.986 50.553 1.00 15.73 216 ALA A N 1
ATOM 1596 C CA . ALA A 1 216 ? 19.204 36.320 51.780 1.00 15.70 216 ALA A CA 1
ATOM 1597 C C . ALA A 1 216 ? 20.132 36.254 52.994 1.00 14.75 216 ALA A C 1
ATOM 1598 O O . ALA A 1 216 ? 20.104 37.131 53.859 1.00 16.98 216 ALA A O 1
ATOM 1600 N N . HIS A 1 217 ? 20.935 35.196 53.062 1.00 14.97 217 HIS A N 1
ATOM 1601 C CA . HIS A 1 217 ? 21.894 35.012 54.147 1.00 16.13 217 HIS A CA 1
ATOM 1602 C C . HIS A 1 217 ? 22.973 36.102 54.094 1.00 15.94 217 HIS A C 1
ATOM 1603 O O . HIS A 1 217 ? 23.303 36.724 55.102 1.00 16.76 217 HIS A O 1
ATOM 1610 N N . PHE A 1 218 ? 23.516 36.313 52.904 1.00 16.42 218 PHE A N 1
ATOM 1611 C CA . PHE A 1 218 ? 24.563 37.302 52.675 1.00 18.01 218 PHE A CA 1
ATOM 1612 C C . PHE A 1 218 ? 24.134 38.689 53.135 1.00 19.20 218 PHE A C 1
ATOM 1613 O O . PHE A 1 218 ? 24.844 39.359 53.890 1.00 19.02 218 PHE A O 1
ATOM 1621 N N . LEU A 1 219 ? 22.960 39.107 52.683 1.00 17.88 219 LEU A N 1
ATOM 1622 C CA . LEU A 1 219 ? 22.426 40.414 53.022 1.00 17.91 219 LEU A CA 1
ATOM 1623 C C . LEU A 1 219 ? 22.031 40.534 54.495 1.00 18.19 219 LEU A C 1
ATOM 1624 O O . LEU A 1 219 ? 22.198 41.596 55.103 1.00 17.17 219 LEU A O 1
ATOM 1629 N N . THR A 1 220 ? 21.511 39.453 55.072 1.00 18.11 220 THR A N 1
ATOM 1630 C CA . THR A 1 220 ? 21.107 39.480 56.475 1.00 17.42 220 THR A CA 1
ATOM 1631 C C . THR A 1 220 ? 22.324 39.686 57.381 1.00 18.73 220 THR A C 1
ATOM 1632 O O . THR A 1 220 ? 22.235 40.387 58.382 1.00 18.78 220 THR A O 1
ATOM 1636 N N . GLU A 1 221 ? 23.463 39.094 57.028 1.00 20.15 221 GLU A N 1
ATOM 1637 C CA . GLU A 1 221 ? 24.670 39.274 57.833 1.00 21.13 221 GLU A CA 1
ATOM 1638 C C . GLU A 1 221 ? 25.066 40.749 57.814 1.00 21.85 221 GLU A C 1
ATOM 1639 O O . GLU A 1 221 ? 25.418 41.323 58.847 1.00 21.69 221 GLU A O 1
ATOM 1645 N N . ILE A 1 222 ? 24.998 41.361 56.635 1.00 21.10 222 ILE A N 1
ATOM 1646 C CA . ILE A 1 222 ? 25.344 42.768 56.487 1.00 21.76 222 ILE A CA 1
ATOM 1647 C C . ILE A 1 222 ? 24.349 43.648 57.235 1.00 21.22 222 ILE A C 1
ATOM 1648 O O . ILE A 1 222 ? 24.737 44.596 57.913 1.00 20.36 222 ILE A O 1
ATOM 1653 N N . LEU A 1 223 ? 23.065 43.327 57.119 1.00 19.81 223 LEU A N 1
ATOM 1654 C CA . LEU A 1 223 ? 22.021 44.100 57.789 1.00 19.73 223 LEU A CA 1
ATOM 1655 C C . LEU A 1 223 ? 22.091 43.985 59.302 1.00 19.55 223 LEU A C 1
ATOM 1656 O O . LEU A 1 223 ? 21.810 44.943 60.019 1.00 22.75 223 LEU A O 1
ATOM 1661 N N . ALA A 1 224 ? 22.463 42.805 59.782 1.00 20.30 224 ALA A N 1
ATOM 1662 C CA . ALA A 1 224 ? 22.564 42.556 61.214 1.00 21.77 224 ALA A CA 1
ATOM 1663 C C . ALA A 1 224 ? 23.919 42.999 61.752 1.00 21.72 224 ALA A C 1
ATOM 1664 O O . ALA A 1 224 ? 24.075 43.215 62.949 1.00 20.58 224 ALA A O 1
ATOM 1666 N N . GLY A 1 225 ? 24.894 43.126 60.859 1.00 22.71 225 GLY A N 1
ATOM 1667 C CA . GLY A 1 225 ? 26.222 43.533 61.274 1.00 24.19 225 GLY A CA 1
ATOM 1668 C C . GLY A 1 225 ? 26.960 42.424 62.002 1.00 26.27 225 GLY A C 1
ATOM 1669 O O . GLY A 1 225 ? 27.809 42.689 62.848 1.00 26.10 225 GLY A O 1
ATOM 1670 N N . GLU A 1 226 ? 26.637 41.176 61.683 1.00 26.88 226 GLU A N 1
ATOM 1671 C CA . GLU A 1 226 ? 27.292 40.046 62.325 1.00 29.17 226 GLU A CA 1
ATOM 1672 C C . GLU A 1 226 ? 27.255 38.845 61.396 1.00 29.46 226 GLU A C 1
ATOM 1673 O O . GLU A 1 226 ? 26.379 38.746 60.536 1.00 28.45 226 GLU A O 1
ATOM 1679 N N . SER A 1 227 ? 28.211 37.938 61.557 1.00 28.57 227 SER A N 1
ATOM 1680 C CA . SER A 1 227 ? 28.243 36.752 60.717 1.00 30.21 227 SER A CA 1
ATOM 1681 C C . SER A 1 227 ? 27.255 35.736 61.271 1.00 29.61 227 SER A C 1
ATOM 1682 O O . SER A 1 227 ? 27.033 35.659 62.479 1.00 28.65 227 SER A O 1
ATOM 1685 N N . ILE A 1 228 ? 26.661 34.967 60.369 1.00 29.35 228 ILE A N 1
ATOM 1686 C CA . ILE A 1 228 ? 25.690 33.948 60.730 1.00 30.06 228 ILE A CA 1
ATOM 1687 C C . ILE A 1 228 ? 26.182 32.616 60.169 1.00 31.53 228 ILE A C 1
ATOM 1688 O O . ILE A 1 228 ? 26.045 32.346 58.983 1.00 31.30 228 ILE A O 1
ATOM 1693 N N . PRO A 1 229 ? 26.778 31.771 61.022 1.00 32.44 229 PRO A N 1
ATOM 1694 C CA . PRO A 1 229 ? 27.294 30.466 60.597 1.00 32.87 229 PRO A CA 1
ATOM 1695 C C . PRO A 1 229 ? 26.255 29.603 59.878 1.00 32.53 229 PRO A C 1
ATOM 1696 O O . PRO A 1 229 ? 25.095 29.549 60.281 1.00 32.32 229 PRO A O 1
ATOM 1700 N N . LEU A 1 230 ? 26.679 28.939 58.807 1.00 32.37 230 LEU A N 1
ATOM 1701 C CA . LEU A 1 230 ? 25.797 28.058 58.053 1.00 33.20 230 LEU A CA 1
ATOM 1702 C C . LEU A 1 230 ? 26.293 26.626 58.182 1.00 33.99 230 LEU A C 1
ATOM 1703 O O . LEU A 1 230 ? 27.239 26.227 57.504 1.00 36.78 230 LEU A O 1
ATOM 1708 N N . GLU A 1 231 ? 25.660 25.856 59.058 1.00 35.00 231 GLU A N 1
ATOM 1709 C CA . GLU A 1 231 ? 26.055 24.467 59.268 1.00 35.22 231 GLU A CA 1
ATOM 1710 C C . GLU A 1 231 ? 25.512 23.579 58.154 1.00 33.15 231 GLU A C 1
ATOM 1711 O O . GLU A 1 231 ? 24.483 23.880 57.551 1.00 33.01 231 GLU A O 1
ATOM 1717 N N . GLY A 1 232 ? 26.215 22.486 57.883 1.00 30.53 232 GLY A N 1
ATOM 1718 C CA . GLY A 1 232 ? 25.782 21.576 56.844 1.00 27.72 232 GLY A CA 1
ATOM 1719 C C . GLY A 1 232 ? 24.436 20.973 57.187 1.00 26.95 232 GLY A C 1
ATOM 1720 O O . GLY A 1 232 ? 24.026 20.958 58.349 1.00 25.39 232 GLY A O 1
ATOM 1721 N N . VAL A 1 233 ? 23.734 20.488 56.173 1.00 24.44 233 VAL A N 1
ATOM 1722 C CA . VAL A 1 233 ? 22.435 19.871 56.395 1.00 23.82 233 VAL A CA 1
ATOM 1723 C C . VAL A 1 233 ? 22.506 18.387 56.063 1.00 22.61 233 VAL A C 1
ATOM 1724 O O . VAL A 1 233 ? 22.986 18.012 54.997 1.00 21.95 233 VAL A O 1
ATOM 1728 N N . GLN A 1 234 ? 22.019 17.557 56.979 1.00 21.39 234 GLN A N 1
ATOM 1729 C CA . GLN A 1 234 ? 22.014 16.112 56.795 1.00 23.03 234 GLN A CA 1
ATOM 1730 C C . GLN A 1 234 ? 20.799 15.508 57.480 1.00 21.42 234 GLN A C 1
ATOM 1731 O O . GLN A 1 234 ? 20.605 15.691 58.680 1.00 21.61 234 GLN A O 1
ATOM 1737 N N . ASN A 1 235 ? 19.974 14.798 56.718 1.00 21.62 235 ASN A N 1
ATOM 1738 C CA . ASN A 1 235 ? 18.791 14.160 57.285 1.00 21.09 235 ASN A CA 1
ATOM 1739 C C . ASN A 1 235 ? 17.935 15.153 58.069 1.00 20.70 235 ASN A C 1
ATOM 1740 O O . ASN A 1 235 ? 17.615 14.937 59.236 1.00 17.67 235 ASN A O 1
ATOM 1745 N N . PRO A 1 236 ? 17.549 16.263 57.427 1.00 19.33 236 PRO A N 1
ATOM 1746 C CA . PRO A 1 236 ? 16.725 17.266 58.103 1.00 19.44 236 PRO A CA 1
ATOM 1747 C C . PRO A 1 236 ? 15.383 16.678 58.528 1.00 18.75 236 PRO A C 1
ATOM 1748 O O . PRO A 1 236 ? 14.823 15.822 57.841 1.00 17.72 236 PRO A O 1
ATOM 1752 N N . VAL A 1 237 ? 14.887 17.122 59.676 1.00 18.67 237 VAL A N 1
ATOM 1753 C CA . VAL A 1 237 ? 13.602 16.659 60.190 1.00 18.05 237 VAL A CA 1
ATOM 1754 C C . VAL A 1 237 ? 12.683 17.875 60.189 1.00 17.85 237 VAL A C 1
ATOM 1755 O O . VAL A 1 237 ? 12.937 18.856 60.886 1.00 16.95 237 VAL A O 1
ATOM 1759 N N . PHE A 1 238 ? 11.620 17.807 59.398 1.00 17.63 238 PHE A N 1
ATOM 1760 C CA . PHE A 1 238 ? 10.679 18.911 59.290 1.00 17.21 238 PHE A CA 1
ATOM 1761 C C . PHE A 1 238 ? 9.367 18.603 59.987 1.00 17.29 238 PHE A C 1
ATOM 1762 O O . PHE A 1 238 ? 8.806 17.520 59.822 1.00 15.89 238 PHE A O 1
ATOM 1770 N N . GLY A 1 239 ? 8.884 19.563 60.770 1.00 17.13 239 GLY A N 1
ATOM 1771 C CA . GLY A 1 239 ? 7.621 19.388 61.463 1.00 17.36 239 GLY A CA 1
ATOM 1772 C C . GLY A 1 239 ? 6.523 20.086 60.680 1.00 19.16 239 GLY A C 1
ATOM 1773 O O . GLY A 1 239 ? 6.716 21.198 60.177 1.00 18.20 239 GLY A O 1
ATOM 1774 N N . VAL A 1 240 ? 5.371 19.436 60.569 1.00 18.28 240 VAL A N 1
ATOM 1775 C CA . VAL A 1 240 ? 4.243 20.000 59.837 1.00 18.88 240 VAL A CA 1
ATOM 1776 C C . VAL A 1 240 ? 3.051 20.120 60.783 1.00 18.73 240 VAL A C 1
ATOM 1777 O O . VAL A 1 240 ? 2.551 19.116 61.292 1.00 17.93 240 VAL A O 1
ATOM 1781 N N . PRO A 1 241 ? 2.593 21.359 61.042 1.00 19.35 241 PRO A N 1
ATOM 1782 C CA . PRO A 1 241 ? 1.462 21.628 61.933 1.00 17.32 241 PRO A CA 1
ATOM 1783 C C . PRO A 1 241 ? 0.122 21.442 61.238 1.00 18.09 241 PRO A C 1
ATOM 1784 O O . PRO A 1 241 ? -0.588 22.410 60.953 1.00 17.50 241 PRO A O 1
ATOM 1788 N N . LEU A 1 242 ? -0.221 20.183 60.980 1.00 18.00 242 LEU A N 1
ATOM 1789 C CA . LEU A 1 242 ? -1.465 19.850 60.297 1.00 18.01 242 LEU A CA 1
ATOM 1790 C C . LEU A 1 242 ? -2.722 20.415 60.953 1.00 18.75 242 LEU A C 1
ATOM 1791 O O . LEU A 1 242 ? -3.606 20.911 60.253 1.00 19.68 242 LEU A O 1
ATOM 1796 N N . ASP A 1 243 ? -2.810 20.356 62.283 1.00 18.37 243 ASP A N 1
ATOM 1797 C CA . ASP A 1 243 ? -3.997 20.878 62.951 1.00 19.06 243 ASP A CA 1
ATOM 1798 C C . ASP A 1 243 ? -4.153 22.381 62.696 1.00 20.09 243 ASP A C 1
ATOM 1799 O O . ASP A 1 243 ? -5.258 22.865 62.440 1.00 20.63 243 ASP A O 1
ATOM 1804 N N . PHE A 1 244 ? -3.040 23.109 62.721 1.00 19.07 244 PHE A N 1
ATOM 1805 C CA . PHE A 1 244 ? -3.061 24.545 62.460 1.00 19.32 244 PHE A CA 1
ATOM 1806 C C . PHE A 1 244 ? -3.497 24.829 61.018 1.00 19.37 244 PHE A C 1
ATOM 1807 O O . PHE A 1 244 ? -4.224 25.791 60.751 1.00 20.07 244 PHE A O 1
ATOM 1815 N N . LEU A 1 245 ? -3.053 23.988 60.090 1.00 19.04 245 LEU A N 1
ATOM 1816 C CA . LEU A 1 245 ? -3.369 24.167 58.666 1.00 19.98 245 LEU A CA 1
ATOM 1817 C C . LEU A 1 245 ? -4.741 23.662 58.242 1.00 20.43 245 LEU A C 1
ATOM 1818 O O . LEU A 1 245 ? -5.248 24.025 57.179 1.00 19.65 245 LEU A O 1
ATOM 1823 N N . GLU A 1 246 ? -5.335 22.820 59.074 1.00 21.69 246 GLU A N 1
ATOM 1824 C CA . GLU A 1 246 ? -6.641 22.254 58.786 1.00 22.21 246 GLU A CA 1
ATOM 1825 C C . GLU A 1 246 ? -7.659 23.297 58.317 1.00 21.33 246 GLU A C 1
ATOM 1826 O O . GLU A 1 246 ? -8.010 24.215 59.053 1.00 19.79 246 GLU A O 1
ATOM 1832 N N . GLY A 1 247 ? -8.112 23.149 57.074 1.00 21.16 247 GLY A N 1
ATOM 1833 C CA . GLY A 1 247 ? -9.096 24.058 56.514 1.00 21.44 247 GLY A CA 1
ATOM 1834 C C . GLY A 1 247 ? -8.617 25.455 56.148 1.00 22.12 247 GLY A C 1
ATOM 1835 O O . GLY A 1 247 ? -9.414 26.287 55.717 1.00 22.67 247 GLY A O 1
ATOM 1836 N N . ARG A 1 248 ? -7.326 25.727 56.288 1.00 21.74 248 ARG A N 1
ATOM 1837 C CA . ARG A 1 248 ? -6.825 27.061 55.975 1.00 22.74 248 ARG A CA 1
ATOM 1838 C C . ARG A 1 248 ? -6.065 27.186 54.658 1.00 21.23 248 ARG A C 1
ATOM 1839 O O . ARG A 1 248 ? -5.515 28.240 54.348 1.00 22.19 248 ARG A O 1
ATOM 1847 N N . LEU A 1 249 ? -6.044 26.114 53.877 1.00 19.38 249 LEU A N 1
ATOM 1848 C CA . LEU A 1 249 ? -5.364 26.129 52.590 1.00 19.44 249 LEU A CA 1
ATOM 1849 C C . LEU A 1 249 ? -6.377 25.959 51.465 1.00 19.95 249 LEU A C 1
ATOM 1850 O O . LEU A 1 249 ? -7.455 25.403 51.672 1.00 18.84 249 LEU A O 1
ATOM 1855 N N . GLY A 1 250 ? -6.038 26.457 50.280 1.00 19.60 250 GLY A N 1
ATOM 1856 C CA . GLY A 1 250 ? -6.918 26.281 49.144 1.00 18.31 250 GLY A CA 1
ATOM 1857 C C . GLY A 1 250 ? -6.616 24.880 48.635 1.00 19.06 250 GLY A C 1
ATOM 1858 O O . GLY A 1 250 ? -5.507 24.388 48.824 1.00 17.04 250 GLY A O 1
ATOM 1859 N N . VAL A 1 251 ? -7.589 24.229 48.006 1.00 19.42 251 VAL A N 1
ATOM 1860 C CA . VAL A 1 251 ? -7.407 22.869 47.486 1.00 20.39 251 VAL A CA 1
ATOM 1861 C C . VAL A 1 251 ? -6.125 22.629 46.675 1.00 20.65 251 VAL A C 1
ATOM 1862 O O . VAL A 1 251 ? -5.456 21.611 46.866 1.00 19.98 251 VAL A O 1
ATOM 1866 N N . GLU A 1 252 ? -5.787 23.554 45.777 1.00 19.73 252 GLU A N 1
ATOM 1867 C CA . GLU A 1 252 ? -4.596 23.394 44.940 1.00 20.86 252 GLU A CA 1
ATOM 1868 C C . GLU A 1 252 ? -3.270 23.533 45.688 1.00 19.58 252 GLU A C 1
ATOM 1869 O O . GLU A 1 252 ? -2.309 22.825 45.383 1.00 18.98 252 GLU A O 1
ATOM 1875 N N . VAL A 1 253 ? -3.204 24.453 46.645 1.00 18.50 253 VAL A N 1
ATOM 1876 C CA . VAL A 1 253 ? -1.980 24.632 47.417 1.00 17.58 253 VAL A CA 1
ATOM 1877 C C . VAL A 1 253 ? -1.845 23.431 48.345 1.00 18.12 253 VAL A C 1
ATOM 1878 O O . VAL A 1 253 ? -0.739 22.955 48.614 1.00 16.20 253 VAL A O 1
ATOM 1882 N N . ARG A 1 254 ? -2.980 22.927 48.815 1.00 17.69 254 ARG A N 1
ATOM 1883 C CA . ARG A 1 254 ? -2.981 21.753 49.678 1.00 17.26 254 ARG A CA 1
ATOM 1884 C C . ARG A 1 254 ? -2.324 20.605 48.919 1.00 16.58 254 ARG A C 1
ATOM 1885 O O . ARG A 1 254 ? -1.517 19.861 49.470 1.00 16.21 254 ARG A O 1
ATOM 1893 N N . LYS A 1 255 ? -2.689 20.460 47.649 1.00 17.43 255 LYS A N 1
ATOM 1894 C CA . LYS A 1 255 ? -2.135 19.395 46.818 1.00 19.67 255 LYS A CA 1
ATOM 1895 C C . LYS A 1 255 ? -0.639 19.580 46.582 1.00 17.85 255 LYS A C 1
ATOM 1896 O O . LYS A 1 255 ? 0.132 18.619 46.656 1.00 16.59 255 LYS A O 1
ATOM 1902 N N . ALA A 1 256 ? -0.223 20.812 46.306 1.00 15.97 256 ALA A N 1
ATOM 1903 C CA . ALA A 1 256 ? 1.196 21.075 46.081 1.00 15.93 256 ALA A CA 1
ATOM 1904 C C . ALA A 1 256 ? 1.995 20.789 47.349 1.00 15.25 256 ALA A C 1
ATOM 1905 O O . ALA A 1 256 ? 3.058 20.176 47.296 1.00 17.73 256 ALA A O 1
ATOM 1907 N N . PHE A 1 257 ? 1.478 21.226 48.492 1.00 16.23 257 PHE A N 1
ATOM 1908 C CA . PHE A 1 257 ? 2.172 21.014 49.753 1.00 15.63 257 PHE A CA 1
ATOM 1909 C C . PHE A 1 257 ? 2.282 19.525 50.072 1.00 18.64 257 PHE A C 1
ATOM 1910 O O . PHE A 1 257 ? 3.338 19.048 50.5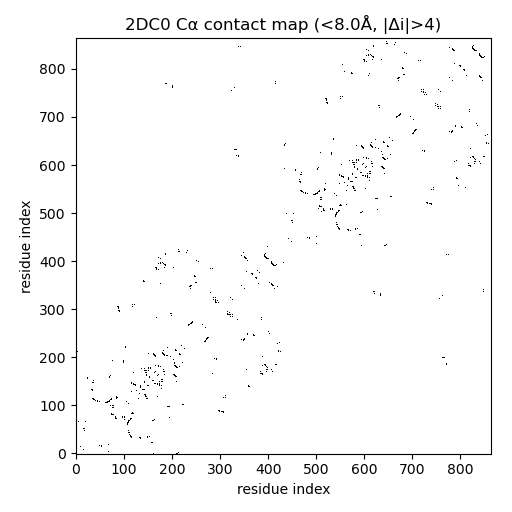15 1.00 16.05 257 PHE A O 1
ATOM 1918 N N . THR A 1 258 ? 1.193 18.792 49.843 1.00 18.51 258 THR A N 1
ATOM 1919 C CA . THR A 1 258 ? 1.167 17.354 50.091 1.00 20.84 258 THR A CA 1
ATOM 1920 C C . THR A 1 258 ? 2.205 16.642 49.224 1.00 19.94 258 THR A C 1
ATOM 1921 O O . THR A 1 258 ? 2.874 15.716 49.679 1.00 22.14 258 THR A O 1
ATOM 1925 N N . ARG A 1 259 ? 2.334 17.081 47.976 1.00 21.03 259 ARG A N 1
ATOM 1926 C CA . ARG A 1 259 ? 3.306 16.499 47.048 1.00 22.26 259 ARG A CA 1
ATOM 1927 C C . ARG A 1 259 ? 4.715 16.645 47.618 1.00 21.67 259 ARG A C 1
ATOM 1928 O O . ARG A 1 259 ? 5.519 15.706 47.586 1.00 21.02 259 ARG A O 1
ATOM 1936 N N . LEU A 1 260 ? 5.013 17.835 48.131 1.00 20.87 260 LEU A N 1
ATOM 1937 C CA . LEU A 1 260 ? 6.316 18.098 48.724 1.00 19.69 260 LEU A CA 1
ATOM 1938 C C . LEU A 1 260 ? 6.542 17.154 49.897 1.00 19.74 260 LEU A C 1
ATOM 1939 O O . LEU A 1 260 ? 7.615 16.566 50.039 1.00 17.84 260 LEU A O 1
ATOM 1944 N N . LEU A 1 261 ? 5.529 17.013 50.748 1.00 20.02 261 LEU A N 1
ATOM 1945 C CA . LEU A 1 261 ? 5.662 16.132 51.896 1.00 21.24 261 LEU A CA 1
ATOM 1946 C C . LEU A 1 261 ? 5.913 14.697 51.438 1.00 21.78 261 LEU A C 1
ATOM 1947 O O . LEU A 1 261 ? 6.683 13.964 52.061 1.00 21.31 261 LEU A O 1
ATOM 1952 N N . GLU A 1 262 ? 5.283 14.312 50.333 1.00 21.95 262 GLU A N 1
ATOM 1953 C CA . GLU A 1 262 ? 5.438 12.969 49.782 1.00 25.14 262 GLU A CA 1
ATOM 1954 C C . GLU A 1 262 ? 6.835 12.733 49.208 1.00 24.60 262 GLU A C 1
ATOM 1955 O O . GLU A 1 262 ? 7.336 11.613 49.244 1.00 25.20 262 GLU A O 1
ATOM 1961 N N . ASP A 1 263 ? 7.461 13.781 48.678 1.00 23.74 263 ASP A N 1
ATOM 1962 C CA . ASP A 1 263 ? 8.795 13.647 48.097 1.00 23.71 263 ASP A CA 1
ATOM 1963 C C . ASP A 1 263 ? 9.963 13.770 49.075 1.00 22.88 263 ASP A C 1
ATOM 1964 O O . ASP A 1 263 ? 11.031 13.203 48.830 1.00 22.61 263 ASP A O 1
ATOM 1969 N N . LEU A 1 264 ? 9.777 14.502 50.173 1.00 20.32 264 LEU A N 1
ATOM 1970 C CA . LEU A 1 264 ? 10.860 14.698 51.144 1.00 19.86 264 LEU A CA 1
ATOM 1971 C C . LEU A 1 264 ? 11.576 13.428 51.599 1.00 19.59 264 LEU A C 1
ATOM 1972 O O . LEU A 1 264 ? 12.797 13.418 51.722 1.00 19.18 264 LEU A O 1
ATOM 1977 N N . PRO A 1 265 ? 10.829 12.338 51.851 1.00 20.47 265 PRO A N 1
ATOM 1978 C CA . PRO A 1 265 ? 11.485 11.098 52.285 1.00 21.72 265 PRO A CA 1
ATOM 1979 C C . PRO A 1 265 ? 12.485 10.602 51.239 1.00 21.50 265 PRO A C 1
ATOM 1980 O O . PRO A 1 265 ? 13.588 10.180 51.576 1.00 22.27 265 PRO A O 1
ATOM 1984 N N . ALA A 1 266 ? 12.104 10.665 49.968 1.00 19.79 266 ALA A N 1
ATOM 1985 C CA . ALA A 1 266 ? 13.001 10.227 48.902 1.00 21.72 266 ALA A CA 1
ATOM 1986 C C . ALA A 1 266 ? 14.208 11.160 48.805 1.00 21.48 266 ALA A C 1
ATOM 1987 O O . ALA A 1 266 ? 15.261 10.780 48.290 1.00 21.14 266 ALA A O 1
ATOM 1989 N N . LEU A 1 267 ? 14.053 12.382 49.307 1.00 21.94 267 LEU A N 1
ATOM 1990 C CA . LEU A 1 267 ? 15.134 13.364 49.283 1.00 23.52 267 LEU A CA 1
ATOM 1991 C C . LEU A 1 267 ? 16.022 13.221 50.516 1.00 24.69 267 LEU A C 1
ATOM 1992 O O . LEU A 1 267 ? 16.873 14.065 50.783 1.00 25.19 267 LEU A O 1
ATOM 1997 N N . ARG A 1 268 ? 15.808 12.144 51.265 1.00 26.41 268 ARG A N 1
ATOM 1998 C CA . ARG A 1 268 ? 16.592 11.861 52.459 1.00 26.93 268 ARG A CA 1
ATOM 1999 C C . ARG A 1 268 ? 16.310 12.853 53.590 1.00 26.43 268 ARG A C 1
ATOM 2000 O O . ARG A 1 268 ? 17.224 13.329 54.265 1.00 26.09 268 ARG A O 1
ATOM 2008 N N . ALA A 1 269 ? 15.034 13.168 53.776 1.00 24.95 269 ALA A N 1
ATOM 2009 C CA . ALA A 1 269 ? 14.588 14.063 54.836 1.00 24.33 269 ALA A CA 1
ATOM 2010 C C . ALA A 1 269 ? 13.458 13.342 55.558 1.00 23.63 269 ALA A C 1
ATOM 2011 O O . ALA A 1 269 ? 12.929 12.355 55.049 1.00 22.17 269 ALA A O 1
ATOM 2013 N N . GLU A 1 270 ? 13.087 13.824 56.740 1.00 24.38 270 GLU A N 1
ATOM 2014 C CA . GLU A 1 270 ? 11.998 13.204 57.490 1.00 23.47 270 GLU A CA 1
ATOM 2015 C C . GLU A 1 270 ? 10.895 14.227 57.731 1.00 21.49 270 GLU A C 1
ATOM 2016 O O . GLU A 1 270 ? 11.163 15.417 57.906 1.00 17.67 270 GLU A O 1
ATOM 2022 N N . VAL A 1 271 ? 9.655 13.754 57.734 1.00 18.60 271 VAL A N 1
ATOM 2023 C CA . VAL A 1 271 ? 8.504 14.617 57.951 1.00 20.31 271 VAL A CA 1
ATOM 2024 C C . VAL A 1 271 ? 7.701 14.127 59.150 1.00 21.79 271 VAL A C 1
ATOM 2025 O O . VAL A 1 271 ? 7.238 12.985 59.166 1.00 23.42 271 VAL A O 1
ATOM 2029 N N . ARG A 1 272 ? 7.536 14.987 60.149 1.00 20.34 272 ARG A N 1
ATOM 2030 C CA . ARG A 1 272 ? 6.778 14.623 61.339 1.00 21.49 272 ARG A CA 1
ATOM 2031 C C . ARG A 1 272 ? 5.649 15.609 61.582 1.00 20.81 272 ARG A C 1
ATOM 2032 O O . ARG A 1 272 ? 5.837 16.821 61.477 1.00 19.34 272 ARG A O 1
ATOM 2040 N N . GLU A 1 273 ? 4.470 15.087 61.896 1.00 17.88 273 GLU A N 1
ATOM 2041 C CA . GLU A 1 273 ? 3.344 15.953 62.193 1.00 18.37 273 GLU A CA 1
ATOM 2042 C C . GLU A 1 273 ? 3.591 16.531 63.577 1.00 18.36 273 GLU A C 1
ATOM 2043 O O . GLU A 1 273 ? 4.101 15.835 64.454 1.00 18.20 273 GLU A O 1
ATOM 2049 N N . VAL A 1 274 ? 3.249 17.802 63.765 1.00 16.46 274 VAL A N 1
ATOM 2050 C CA . VAL A 1 274 ? 3.399 18.456 65.063 1.00 17.36 274 VAL A CA 1
ATOM 2051 C C . VAL A 1 274 ? 2.096 19.191 65.337 1.00 16.39 274 VAL A C 1
ATOM 2052 O O . VAL A 1 274 ? 1.327 19.459 64.412 1.00 15.20 274 VAL A O 1
ATOM 2056 N N . SER A 1 275 ? 1.844 19.511 66.602 1.00 17.86 275 SER A N 1
ATOM 2057 C CA . SER A 1 275 ? 0.626 20.227 66.975 1.00 18.86 275 SER A CA 1
ATOM 2058 C C . SER A 1 275 ? 0.928 21.694 67.269 1.00 18.47 275 SER A C 1
ATOM 2059 O O . SER A 1 275 ? 1.840 22.004 68.035 1.00 18.35 275 SER A O 1
ATOM 2062 N N . LEU A 1 276 ? 0.171 22.581 66.662 1.00 15.00 276 LEU A N 1
ATOM 2063 C CA . LEU A 1 276 ? 0.306 24.024 66.825 1.00 15.00 276 LEU A CA 1
ATOM 2064 C C . LEU A 1 276 ? -1.055 24.710 66.765 1.00 15.00 276 LEU A C 1
ATOM 2065 O O . LEU A 1 276 ? -1.343 25.416 65.804 1.00 18.08 276 LEU A O 1
ATOM 2070 N N . PRO A 1 277 ? -1.921 24.445 67.755 1.00 19.41 277 PRO A N 1
ATOM 2071 C CA . PRO A 1 277 ? -3.280 24.999 67.817 1.00 20.41 277 PRO A CA 1
ATOM 2072 C C . PRO A 1 277 ? -3.350 26.504 67.591 1.00 18.30 277 PRO A C 1
ATOM 2073 O O . PRO A 1 277 ? -4.011 26.971 66.667 1.00 20.20 277 PRO A O 1
ATOM 2077 N N . LEU A 1 278 ? -2.681 27.255 68.456 1.00 18.99 278 LEU A N 1
ATOM 2078 C CA . LEU A 1 278 ? -2.664 28.709 68.358 1.00 19.80 278 LEU A CA 1
ATOM 2079 C C . LEU A 1 278 ? -4.075 29.262 68.213 1.00 18.65 278 LEU A C 1
ATOM 2080 O O . LEU A 1 278 ? -4.322 30.156 67.402 1.00 19.12 278 LEU A O 1
ATOM 2085 N N . GLU A 1 279 ? -5.007 28.732 68.994 1.00 20.23 279 GLU A N 1
ATOM 2086 C CA . GLU A 1 279 ? -6.382 29.206 68.909 1.00 21.55 279 GLU A CA 1
ATOM 2087 C C . GLU A 1 279 ? -6.476 30.675 69.290 1.00 19.48 279 GLU A C 1
ATOM 2088 O O . GLU A 1 279 ? -5.894 31.110 70.286 1.00 20.32 279 GLU A O 1
ATOM 2094 N N . GLY A 1 280 ? -7.204 31.430 68.474 1.00 19.05 280 GLY A N 1
ATOM 2095 C CA . GLY A 1 280 ? -7.391 32.851 68.707 1.00 19.64 280 GLY A CA 1
ATOM 2096 C C . GLY A 1 280 ? -6.200 33.727 68.352 1.00 19.53 280 GLY A C 1
ATOM 2097 O O . GLY A 1 280 ? -6.221 34.928 68.610 1.00 19.97 280 GLY A O 1
ATOM 2098 N N . VAL A 1 281 ? -5.173 33.147 67.738 1.00 18.90 281 VAL A N 1
ATOM 2099 C CA . VAL A 1 281 ? -3.975 33.908 67.401 1.00 17.32 281 VAL A CA 1
ATOM 2100 C C . VAL A 1 281 ? -4.245 35.063 66.442 1.00 18.44 281 VAL A C 1
ATOM 2101 O O . VAL A 1 281 ? -3.598 36.107 66.519 1.00 16.63 281 VAL A O 1
ATOM 2105 N N . TYR A 1 282 ? -5.193 34.872 65.534 1.00 18.49 282 TYR A N 1
ATOM 2106 C CA . TYR A 1 282 ? -5.547 35.915 64.584 1.00 20.32 282 TYR A CA 1
ATOM 2107 C C . TYR A 1 282 ? -6.013 37.180 65.323 1.00 19.89 282 TYR A C 1
ATOM 2108 O O . TYR A 1 282 ? -5.508 38.279 65.069 1.00 18.07 282 TYR A O 1
ATOM 2117 N N . GLU A 1 283 ? -6.968 37.015 66.238 1.00 20.01 283 GLU A N 1
ATOM 2118 C CA . GLU A 1 283 ? -7.509 38.131 67.023 1.00 23.31 283 GLU A CA 1
ATOM 2119 C C . GLU A 1 283 ? -6.435 38.786 67.897 1.00 21.85 283 GLU A C 1
ATOM 2120 O O . GLU A 1 283 ? -6.363 40.010 67.974 1.00 21.63 283 GLU A O 1
ATOM 2126 N N . VAL A 1 284 ? -5.618 37.967 68.561 1.00 20.26 284 VAL A N 1
ATOM 2127 C CA . VAL A 1 284 ? -4.556 38.474 69.427 1.00 19.87 284 VAL A CA 1
ATOM 2128 C C . VAL A 1 284 ? -3.626 39.389 68.638 1.00 19.55 284 VAL A C 1
ATOM 2129 O O . VAL A 1 284 ? -3.349 40.519 69.046 1.00 19.45 284 VAL A O 1
ATOM 2133 N N . TYR A 1 285 ? -3.152 38.887 67.503 1.00 18.95 285 TYR A N 1
ATOM 2134 C CA . TYR A 1 285 ? -2.255 39.638 66.632 1.00 17.45 285 TYR A CA 1
ATOM 2135 C C . TYR A 1 285 ? -2.899 40.953 66.196 1.00 17.56 285 TYR A C 1
ATOM 2136 O O . TYR A 1 285 ? -2.310 42.033 66.312 1.00 18.01 285 TYR A O 1
ATOM 2145 N N . THR A 1 286 ? -4.114 40.846 65.681 1.00 17.84 286 THR A N 1
ATOM 2146 C CA . THR A 1 286 ? -4.840 42.011 65.200 1.00 20.41 286 THR A CA 1
ATOM 2147 C C . THR A 1 286 ? -4.975 43.124 66.239 1.00 19.90 286 THR A C 1
ATOM 2148 O O . THR A 1 286 ? -4.645 44.278 65.965 1.00 19.66 286 THR A O 1
ATOM 2152 N N . ARG A 1 287 ? -5.445 42.779 67.433 1.00 18.36 287 ARG A N 1
ATOM 2153 C CA . ARG A 1 287 ? -5.613 43.782 68.477 1.00 18.24 287 ARG A CA 1
ATOM 2154 C C . ARG A 1 287 ? -4.288 44.384 68.922 1.00 17.98 287 ARG A C 1
ATOM 2155 O O . ARG A 1 287 ? -4.171 45.598 69.074 1.00 15.34 287 ARG A O 1
ATOM 2163 N N . LEU A 1 288 ? -3.285 43.537 69.120 1.00 16.13 288 LEU A N 1
ATOM 2164 C CA . LEU A 1 288 ? -1.988 44.013 69.562 1.00 16.74 288 LEU A CA 1
ATOM 2165 C C . LEU A 1 288 ? -1.366 44.992 68.566 1.00 16.42 288 LEU A C 1
ATOM 2166 O O . LEU A 1 288 ? -0.934 46.076 68.946 1.00 15.48 288 LEU A O 1
ATOM 2171 N N . VAL A 1 289 ? -1.336 44.610 67.292 1.00 16.79 289 VAL A N 1
ATOM 2172 C CA . VAL A 1 289 ? -0.760 45.448 66.248 1.00 16.85 289 VAL A CA 1
ATOM 2173 C C . VAL A 1 289 ? -1.563 46.729 65.993 1.00 16.88 289 VAL A C 1
ATOM 2174 O O . VAL A 1 289 ? -0.992 47.816 65.921 1.00 16.75 289 VAL A O 1
ATOM 2178 N N . ARG A 1 290 ? -2.879 46.612 65.848 1.00 16.36 290 ARG A N 1
ATOM 2179 C CA . ARG A 1 290 ? -3.699 47.800 65.600 1.00 17.29 290 ARG A CA 1
ATOM 2180 C C . ARG A 1 290 ? -3.594 48.798 66.748 1.00 17.17 290 ARG A C 1
ATOM 2181 O O . ARG A 1 290 ? -3.583 50.008 66.518 1.00 16.46 290 ARG A O 1
ATOM 2189 N N . TYR A 1 291 ? -3.512 48.296 67.979 1.00 17.34 291 TYR A N 1
ATOM 2190 C CA . TYR A 1 291 ? -3.392 49.177 69.134 1.00 17.68 291 TYR A CA 1
ATOM 2191 C C . TYR A 1 291 ? -2.103 49.984 69.037 1.00 17.85 291 TYR A C 1
ATOM 2192 O O . TYR A 1 291 ? -2.123 51.210 69.169 1.00 18.15 291 TYR A O 1
ATOM 2201 N N . GLU A 1 292 ? -0.982 49.299 68.813 1.00 16.61 292 GLU A N 1
ATOM 2202 C CA . GLU A 1 292 ? 0.310 49.980 68.717 1.00 17.40 292 GLU A CA 1
ATOM 2203 C C . GLU A 1 292 ? 0.377 50.898 67.502 1.00 18.53 292 GLU A C 1
ATOM 2204 O O . GLU A 1 292 ? 0.886 52.017 67.597 1.00 18.43 292 GLU A O 1
ATOM 2210 N N . ALA A 1 293 ? -0.142 50.430 66.367 1.00 16.57 293 ALA A N 1
ATOM 2211 C CA . ALA A 1 293 ? -0.115 51.219 65.138 1.00 17.91 293 ALA A CA 1
ATOM 2212 C C . ALA A 1 293 ? -0.939 52.497 65.268 1.00 18.56 293 ALA A C 1
ATOM 2213 O O . ALA A 1 293 ? -0.537 53.561 64.788 1.00 16.87 293 ALA A O 1
ATOM 2215 N N . ALA A 1 294 ? -2.094 52.392 65.914 1.00 17.45 294 ALA A N 1
ATOM 2216 C CA . ALA A 1 294 ? -2.949 53.558 66.086 1.00 19.84 294 ALA A CA 1
ATOM 2217 C C . ALA A 1 294 ? -2.268 54.628 66.942 1.00 19.96 294 ALA A C 1
ATOM 2218 O O . ALA A 1 294 ? -2.437 55.820 66.699 1.00 21.11 294 ALA A O 1
ATOM 2220 N N . ARG A 1 295 ? -1.496 54.211 67.938 1.00 18.80 295 ARG A N 1
ATOM 2221 C CA . ARG A 1 295 ? -0.834 55.182 68.790 1.00 20.85 295 ARG A CA 1
ATOM 2222 C C . ARG A 1 295 ? 0.315 55.874 68.057 1.00 21.21 295 ARG A C 1
ATOM 2223 O O . ARG A 1 295 ? 0.708 56.986 68.408 1.00 22.11 295 ARG A O 1
ATOM 2231 N N . ILE A 1 296 ? 0.852 55.227 67.029 1.00 21.78 296 ILE A N 1
ATOM 2232 C CA . ILE A 1 296 ? 1.924 55.839 66.252 1.00 20.89 296 ILE A CA 1
ATOM 2233 C C . ILE A 1 296 ? 1.366 56.973 65.401 1.00 19.87 296 ILE A C 1
ATOM 2234 O O . ILE A 1 296 ? 1.961 58.041 65.306 1.00 19.66 296 ILE A O 1
ATOM 2239 N N . HIS A 1 297 ? 0.216 56.724 64.786 1.00 20.50 297 HIS A N 1
ATOM 2240 C CA . HIS A 1 297 ? -0.421 57.692 63.899 1.00 21.32 297 HIS A CA 1
ATOM 2241 C C . HIS A 1 297 ? -1.594 58.419 64.533 1.00 22.59 297 HIS A C 1
ATOM 2242 O O . HIS A 1 297 ? -2.430 58.987 63.832 1.00 23.77 297 HIS A O 1
ATOM 2249 N N . GLU A 1 298 ? -1.647 58.409 65.857 1.00 24.65 298 GLU A N 1
ATOM 2250 C CA . GLU A 1 298 ? -2.735 59.047 66.585 1.00 26.51 298 GLU A CA 1
ATOM 2251 C C . GLU A 1 298 ? -2.929 60.532 66.261 1.00 26.77 298 GLU A C 1
ATOM 2252 O O . GLU A 1 298 ? -4.052 60.979 66.030 1.00 26.82 298 GLU A O 1
ATOM 2258 N N . LYS A 1 299 ? -1.838 61.289 66.242 1.00 26.97 299 LYS A N 1
ATOM 2259 C CA . LYS A 1 299 ? -1.911 62.713 65.944 1.00 28.98 299 LYS A CA 1
ATOM 2260 C C . LYS A 1 299 ? -2.441 62.951 64.530 1.00 28.32 299 LYS A C 1
ATOM 2261 O O . LYS A 1 299 ? -3.400 63.701 64.334 1.00 26.76 299 LYS A O 1
ATOM 2267 N N . ALA A 1 300 ? -1.827 62.302 63.545 1.00 27.21 300 ALA A N 1
ATOM 2268 C CA . ALA A 1 300 ? -2.252 62.464 62.157 1.00 28.10 300 ALA A CA 1
ATOM 2269 C C . ALA A 1 300 ? -3.700 62.027 61.940 1.00 29.25 300 ALA A C 1
ATOM 2270 O O . ALA A 1 300 ? -4.427 62.637 61.154 1.00 28.28 300 ALA A O 1
ATOM 2272 N N . LEU A 1 301 ? -4.116 60.973 62.634 1.00 29.97 301 LEU A N 1
ATOM 2273 C CA . LEU A 1 301 ? -5.474 60.461 62.487 1.00 32.47 301 LEU A CA 1
ATOM 2274 C C . LEU A 1 301 ? -6.506 61.461 63.008 1.00 33.54 301 LEU A C 1
ATOM 2275 O O . LEU A 1 301 ? -7.648 61.485 62.551 1.00 33.79 301 LEU A O 1
ATOM 2280 N N . LYS A 1 302 ? -6.095 62.287 63.964 1.00 34.33 302 LYS A N 1
ATOM 2281 C CA . LYS A 1 302 ? -6.978 63.297 64.524 1.00 36.12 302 LYS A CA 1
ATOM 2282 C C . LYS A 1 302 ? -6.935 64.562 63.672 1.00 36.21 302 LYS A C 1
ATOM 2283 O O . LYS A 1 302 ? -7.969 65.137 63.349 1.00 36.25 302 LYS A O 1
ATOM 2289 N N . GLU A 1 303 ? -5.729 64.982 63.303 1.00 35.68 303 GLU A N 1
ATOM 2290 C CA . GLU A 1 303 ? -5.545 66.195 62.516 1.00 36.24 303 GLU A CA 1
ATOM 2291 C C . GLU A 1 303 ? -5.836 66.069 61.022 1.00 36.56 303 GLU A C 1
ATOM 2292 O O . GLU A 1 303 ? -6.482 66.941 60.438 1.00 36.64 303 GLU A O 1
ATOM 2298 N N . HIS A 1 304 ? -5.359 64.995 60.401 1.00 35.55 304 HIS A N 1
ATOM 2299 C CA . HIS A 1 304 ? -5.575 64.787 58.972 1.00 34.88 304 HIS A CA 1
ATOM 2300 C C . HIS A 1 304 ? -5.996 63.357 58.666 1.00 35.35 304 HIS A C 1
ATOM 2301 O O . HIS A 1 304 ? -5.247 62.596 58.050 1.00 35.39 304 HIS A O 1
ATOM 2308 N N . PRO A 1 305 ? -7.207 62.970 59.092 1.00 34.92 305 PRO A N 1
ATOM 2309 C CA . PRO A 1 305 ? -7.694 61.611 58.842 1.00 34.61 305 PRO A CA 1
ATOM 2310 C C . PRO A 1 305 ? -7.907 61.322 57.361 1.00 34.66 305 PRO A C 1
ATOM 2311 O O . PRO A 1 305 ? -7.841 60.167 56.929 1.00 34.03 305 PRO A O 1
ATOM 2315 N N . GLU A 1 306 ? -8.154 62.373 56.584 1.00 33.86 306 GLU A N 1
ATOM 2316 C CA . GLU A 1 306 ? -8.384 62.217 55.152 1.00 33.65 306 GLU A CA 1
ATOM 2317 C C . GLU A 1 306 ? -7.106 61.847 54.403 1.00 32.25 306 GLU A C 1
ATOM 2318 O O . GLU A 1 306 ? -7.145 61.525 53.215 1.00 31.15 306 GLU A O 1
ATOM 2324 N N . GLY A 1 307 ? -5.977 61.899 55.102 1.00 30.53 307 GLY A N 1
ATOM 2325 C CA . GLY A 1 307 ? -4.713 61.554 54.484 1.00 29.04 307 GLY A CA 1
ATOM 2326 C C . GLY A 1 307 ? -4.543 60.049 54.401 1.00 28.29 307 GLY A C 1
ATOM 2327 O O . GLY A 1 307 ? -3.662 59.559 53.696 1.00 27.24 307 GLY A O 1
ATOM 2328 N N . PHE A 1 308 ? -5.386 59.320 55.131 1.00 26.78 308 PHE A N 1
ATOM 2329 C CA . PHE A 1 308 ? -5.353 57.860 55.148 1.00 26.83 308 PHE A CA 1
ATOM 2330 C C . PHE A 1 308 ? -6.485 57.323 54.279 1.00 26.55 308 PHE A C 1
ATOM 2331 O O . PHE A 1 308 ? -7.554 57.927 54.206 1.00 28.06 308 PHE A O 1
ATOM 2339 N N . SER A 1 309 ? -6.254 56.190 53.623 1.00 26.25 309 SER A N 1
ATOM 2340 C CA . SER A 1 309 ? -7.289 55.579 52.787 1.00 26.31 309 SER A CA 1
ATOM 2341 C C . SER A 1 309 ? -8.362 55.007 53.715 1.00 26.19 309 SER A C 1
ATOM 2342 O O . SER A 1 309 ? -8.108 54.790 54.903 1.00 25.61 309 SER A O 1
ATOM 2345 N N . PRO A 1 310 ? -9.578 54.767 53.195 1.00 26.77 310 PRO A N 1
ATOM 2346 C CA . PRO A 1 310 ? -10.657 54.218 54.029 1.00 25.57 310 PRO A CA 1
ATOM 2347 C C . PRO A 1 310 ? -10.263 52.939 54.782 1.00 24.54 310 PRO A C 1
ATOM 2348 O O . PRO A 1 310 ? -10.468 52.842 55.994 1.00 23.17 310 PRO A O 1
ATOM 2352 N N . GLN A 1 311 ? -9.699 51.970 54.061 1.00 22.00 311 GLN A N 1
ATOM 2353 C CA . GLN A 1 311 ? -9.271 50.692 54.643 1.00 23.32 311 GLN A CA 1
ATOM 2354 C C . GLN A 1 311 ? -8.316 50.918 55.812 1.00 22.04 311 GLN A C 1
ATOM 2355 O O . GLN A 1 311 ? -8.537 50.418 56.914 1.00 20.10 311 GLN A O 1
ATOM 2361 N N . VAL A 1 312 ? -7.249 51.670 55.564 1.00 20.08 312 VAL A N 1
ATOM 2362 C CA . VAL A 1 312 ? -6.274 51.947 56.609 1.00 21.45 312 VAL A CA 1
ATOM 2363 C C . VAL A 1 312 ? -6.890 52.738 57.756 1.00 20.97 312 VAL A C 1
ATOM 2364 O O . VAL A 1 312 ? -6.637 52.447 58.921 1.00 18.83 312 VAL A O 1
ATOM 2368 N N . ARG A 1 313 ? -7.702 53.736 57.422 1.00 21.43 313 ARG A N 1
ATOM 2369 C CA . ARG A 1 313 ? -8.336 54.557 58.441 1.00 23.61 313 ARG A CA 1
ATOM 2370 C C . ARG A 1 313 ? -9.218 53.705 59.354 1.00 22.85 313 ARG A C 1
ATOM 2371 O O . ARG A 1 313 ? -9.228 53.891 60.572 1.00 21.90 313 ARG A O 1
ATOM 2379 N N . GLU A 1 314 ? -9.955 52.767 58.770 1.00 22.18 314 GLU A N 1
ATOM 2380 C CA . GLU A 1 314 ? -10.817 51.901 59.564 1.00 22.47 314 GLU A CA 1
ATOM 2381 C C . GLU A 1 314 ? -9.995 51.047 60.534 1.00 22.56 314 GLU A C 1
ATOM 2382 O O . GLU A 1 314 ? -10.368 50.887 61.703 1.00 22.46 314 GLU A O 1
ATOM 2388 N N . ALA A 1 315 ? -8.877 50.505 60.056 1.00 20.52 315 ALA A N 1
ATOM 2389 C CA . ALA A 1 315 ? -8.017 49.679 60.903 1.00 19.22 315 ALA A CA 1
ATOM 2390 C C . ALA A 1 315 ? -7.419 50.522 62.027 1.00 18.94 315 ALA A C 1
ATOM 2391 O O . ALA A 1 315 ? -7.361 50.087 63.177 1.00 17.13 315 ALA A O 1
ATOM 2393 N N . LEU A 1 316 ? -6.970 51.728 61.694 1.00 18.93 316 LEU A N 1
ATOM 2394 C CA . LEU A 1 316 ? -6.400 52.606 62.703 1.00 19.40 316 LEU A CA 1
ATOM 2395 C C . LEU A 1 316 ? -7.455 52.985 63.742 1.00 19.77 316 LEU A C 1
ATOM 2396 O O . LEU A 1 316 ? -7.167 53.020 64.941 1.00 20.33 316 LEU A O 1
ATOM 2401 N N . LEU A 1 317 ? -8.678 53.258 63.289 1.00 19.73 317 LEU A N 1
ATOM 2402 C CA . LEU A 1 317 ? -9.762 53.621 64.207 1.00 19.97 317 LEU A CA 1
ATOM 2403 C C . LEU A 1 317 ? -10.090 52.448 65.126 1.00 18.42 317 LEU A C 1
ATOM 2404 O O . LEU A 1 317 ? -10.405 52.633 66.304 1.00 15.96 317 LEU A O 1
ATOM 2409 N N . ALA A 1 318 ? -10.015 51.239 64.582 1.00 18.28 318 ALA A N 1
ATOM 2410 C CA . ALA A 1 318 ? -10.274 50.052 65.380 1.00 17.49 318 ALA A CA 1
ATOM 2411 C C . ALA A 1 318 ? -9.184 49.994 66.450 1.00 17.92 318 ALA A C 1
ATOM 2412 O O . ALA A 1 318 ? -9.428 49.562 67.575 1.00 18.33 318 ALA A O 1
ATOM 2414 N N . GLY A 1 319 ? -7.985 50.453 66.092 1.00 17.38 319 GLY A N 1
ATOM 2415 C CA . GLY A 1 319 ? -6.876 50.460 67.034 1.00 18.30 319 GLY A CA 1
ATOM 2416 C C . GLY A 1 319 ? -7.085 51.461 68.164 1.00 18.92 319 GLY A C 1
ATOM 2417 O O . GLY A 1 319 ? -6.663 51.233 69.301 1.00 16.88 319 GLY A O 1
ATOM 2418 N N . LEU A 1 320 ? -7.739 52.577 67.851 1.00 18.15 320 LEU A N 1
ATOM 2419 C CA . LEU A 1 320 ? -8.014 53.609 68.841 1.00 19.06 320 LEU A CA 1
ATOM 2420 C C . LEU A 1 320 ? -9.204 53.233 69.707 1.00 18.69 320 LEU A C 1
ATOM 2421 O O . LEU A 1 320 ? -9.366 53.748 70.814 1.00 20.19 320 LEU A O 1
ATOM 2426 N N . ALA A 1 321 ? -10.042 52.342 69.188 1.00 17.66 321 ALA A N 1
ATOM 2427 C CA . ALA A 1 321 ? -11.228 51.874 69.901 1.00 18.78 321 ALA A CA 1
ATOM 2428 C C . ALA A 1 321 ? -10.828 50.844 70.958 1.00 19.38 321 ALA A C 1
ATOM 2429 O O . ALA A 1 321 ? -11.573 50.589 71.911 1.00 18.51 321 ALA A O 1
ATOM 2431 N N . LEU A 1 322 ? -9.655 50.241 70.771 1.00 18.57 322 LEU A N 1
ATOM 2432 C CA . LEU A 1 322 ? -9.126 49.275 71.729 1.00 18.53 322 LEU A CA 1
ATOM 2433 C C . LEU A 1 322 ? -8.469 50.098 72.830 1.00 19.01 322 LEU A C 1
ATOM 2434 O O . LEU A 1 322 ? -7.751 51.055 72.546 1.00 19.39 322 LEU A O 1
ATOM 2439 N N . THR A 1 323 ? -8.716 49.723 74.079 1.00 18.82 323 THR A N 1
ATOM 2440 C CA . THR A 1 323 ? -8.152 50.436 75.221 1.00 21.54 323 THR A CA 1
ATOM 2441 C C . THR A 1 323 ? -6.858 49.790 75.696 1.00 21.05 323 THR A C 1
ATOM 2442 O O . THR A 1 323 ? -6.466 48.742 75.194 1.00 19.77 323 THR A O 1
ATOM 2446 N N . GLU A 1 324 ? -6.206 50.414 76.673 1.00 21.42 324 GLU A N 1
ATOM 2447 C CA . GLU A 1 324 ? -4.971 49.870 77.206 1.00 20.80 324 GLU A CA 1
ATOM 2448 C C . GLU A 1 324 ? -5.239 48.521 77.877 1.00 21.29 324 GLU A C 1
ATOM 2449 O O . GLU A 1 324 ? -4.334 47.690 78.002 1.00 20.08 324 GLU A O 1
ATOM 2455 N N . LYS A 1 325 ? -6.483 48.296 78.296 1.00 21.33 325 LYS A N 1
ATOM 2456 C CA . LYS A 1 325 ? -6.854 47.017 78.907 1.00 22.07 325 LYS A CA 1
ATOM 2457 C C . LYS A 1 325 ? -6.827 45.940 77.820 1.00 21.00 325 LYS A C 1
ATOM 2458 O O . LYS A 1 325 ? -6.324 44.838 78.040 1.00 21.45 325 LYS A O 1
ATOM 2464 N N . ASP A 1 326 ? -7.367 46.260 76.646 1.00 20.18 326 ASP A N 1
ATOM 2465 C CA . ASP A 1 326 ? -7.373 45.304 75.541 1.00 19.56 326 ASP A CA 1
ATOM 2466 C C . ASP A 1 326 ? -5.930 44.971 75.169 1.00 17.47 326 ASP A C 1
ATOM 2467 O O . ASP A 1 326 ? -5.610 43.833 74.840 1.00 17.80 326 ASP A O 1
ATOM 2472 N N . TYR A 1 327 ? -5.066 45.977 75.225 1.00 17.54 327 TYR A N 1
ATOM 2473 C CA . TYR A 1 327 ? -3.665 45.797 74.895 1.00 17.30 327 TYR A CA 1
ATOM 2474 C C . TYR A 1 327 ? -2.992 44.886 75.923 1.00 18.00 327 TYR A C 1
ATOM 2475 O O . TYR A 1 327 ? -2.252 43.975 75.556 1.00 18.82 327 TYR A O 1
ATOM 2484 N N . ARG A 1 328 ? -3.255 45.115 77.207 1.00 16.96 328 ARG A N 1
ATOM 2485 C CA . ARG A 1 328 ? -2.669 44.271 78.248 1.00 17.70 328 ARG A CA 1
ATOM 2486 C C . A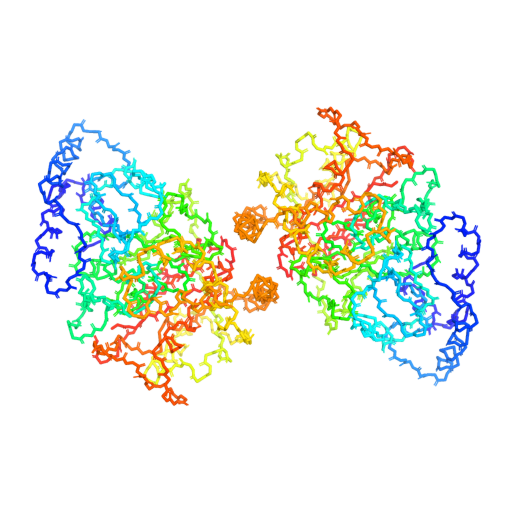RG A 1 328 ? -3.074 42.813 78.041 1.00 18.30 328 ARG A C 1
ATOM 2487 O O . ARG A 1 328 ? -2.256 41.905 78.216 1.00 16.32 328 ARG A O 1
ATOM 2495 N N . ASP A 1 329 ? -4.337 42.594 77.668 1.00 18.72 329 ASP A N 1
ATOM 2496 C CA . ASP A 1 329 ? -4.844 41.242 77.423 1.00 20.32 329 ASP A CA 1
ATOM 2497 C C . ASP A 1 329 ? -4.139 40.631 76.215 1.00 20.09 329 ASP A C 1
ATOM 2498 O O . ASP A 1 329 ? -3.743 39.458 76.233 1.00 19.08 329 ASP A O 1
ATOM 2503 N N . ALA A 1 330 ? -3.991 41.430 75.160 1.00 18.76 330 ALA A N 1
ATOM 2504 C CA . ALA A 1 330 ? -3.322 40.967 73.950 1.00 18.32 330 ALA A CA 1
ATOM 2505 C C . ALA A 1 330 ? -1.884 40.584 74.284 1.00 17.68 330 ALA A C 1
ATOM 2506 O O . ALA A 1 330 ? -1.387 39.558 73.826 1.00 16.58 330 ALA A O 1
ATOM 2508 N N . VAL A 1 331 ? -1.222 41.419 75.083 1.00 17.10 331 VAL A N 1
ATOM 2509 C CA . VAL A 1 331 ? 0.161 41.170 75.489 1.00 17.94 331 VAL A CA 1
ATOM 2510 C C . VAL A 1 331 ? 0.281 39.856 76.275 1.00 18.65 331 VAL A C 1
ATOM 2511 O O . VAL A 1 331 ? 1.229 39.090 76.084 1.00 18.04 331 VAL A O 1
ATOM 2515 N N . ALA A 1 332 ? -0.684 39.602 77.154 1.00 18.38 332 ALA A N 1
ATOM 2516 C CA . ALA A 1 332 ? -0.686 38.385 77.953 1.00 20.09 332 ALA A CA 1
ATOM 2517 C C . ALA A 1 332 ? -1.028 37.174 77.079 1.00 19.24 332 ALA A C 1
ATOM 2518 O O . ALA A 1 332 ? -0.454 36.100 77.244 1.00 19.07 332 ALA A O 1
ATOM 2520 N N . GLU A 1 333 ? -1.971 37.347 76.160 1.00 18.67 333 GLU A N 1
ATOM 2521 C CA . GLU A 1 333 ? -2.364 36.258 75.277 1.00 19.95 333 GLU A CA 1
ATOM 2522 C C . GLU A 1 333 ? -1.208 35.851 74.367 1.00 19.12 333 GLU A C 1
ATOM 2523 O O . GLU A 1 333 ? -1.080 34.677 74.008 1.00 18.47 333 GLU A O 1
ATOM 2529 N N . ARG A 1 334 ? -0.368 36.811 73.988 1.00 16.94 334 ARG A N 1
ATOM 2530 C CA . ARG A 1 334 ? 0.775 36.497 73.138 1.00 17.60 334 ARG A CA 1
ATOM 2531 C C . ARG A 1 334 ? 1.753 35.625 73.905 1.00 16.98 334 ARG A C 1
ATOM 2532 O O . ARG A 1 334 ? 2.271 34.652 73.372 1.00 16.48 334 ARG A O 1
ATOM 2540 N N . GLU A 1 335 ? 2.017 35.980 75.159 1.00 17.61 335 GLU A N 1
ATOM 2541 C CA . GLU A 1 335 ? 2.947 35.193 75.955 1.00 17.74 335 GLU A CA 1
ATOM 2542 C C . GLU A 1 335 ? 2.407 33.779 76.154 1.00 17.33 335 GLU A C 1
ATOM 2543 O O . GLU A 1 335 ? 3.168 32.813 76.151 1.00 17.29 335 GLU A O 1
ATOM 2549 N N . ALA A 1 336 ? 1.093 33.657 76.304 1.00 16.56 336 ALA A N 1
ATOM 2550 C CA . ALA A 1 336 ? 0.472 32.349 76.492 1.00 19.14 336 ALA A CA 1
ATOM 2551 C C . ALA A 1 336 ? 0.679 31.420 75.289 1.00 19.34 336 ALA A C 1
ATOM 2552 O O . ALA A 1 336 ? 0.655 30.203 75.438 1.00 20.61 336 ALA A O 1
ATOM 2554 N N . LEU A 1 337 ? 0.885 31.990 74.105 1.00 18.80 337 LEU A N 1
ATOM 2555 C CA . LEU A 1 337 ? 1.076 31.190 72.896 1.00 19.00 337 LEU A CA 1
ATOM 2556 C C . LEU A 1 337 ? 2.522 30.773 72.662 1.00 19.15 337 LEU A C 1
ATOM 2557 O O . LEU A 1 337 ? 2.793 29.827 71.919 1.00 18.89 337 LEU A O 1
ATOM 2562 N N . ARG A 1 338 ? 3.445 31.485 73.297 1.00 16.94 338 ARG A N 1
ATOM 2563 C CA . ARG A 1 338 ? 4.866 31.222 73.132 1.00 18.64 338 ARG A CA 1
ATOM 2564 C C . ARG A 1 338 ? 5.269 29.775 73.420 1.00 17.86 338 ARG A C 1
ATOM 2565 O O . ARG A 1 338 ? 6.004 29.175 72.636 1.00 18.45 338 ARG A O 1
ATOM 2573 N N . LEU A 1 339 ? 4.781 29.200 74.518 1.00 18.25 339 LEU A N 1
ATOM 2574 C CA . LEU A 1 339 ? 5.144 27.817 74.853 1.00 19.48 339 LEU A CA 1
ATOM 2575 C C . LEU A 1 339 ? 4.686 26.821 73.780 1.00 19.33 339 LEU A C 1
ATOM 2576 O O . LEU A 1 339 ? 5.367 25.825 73.517 1.00 18.36 339 LEU A O 1
ATOM 2581 N N . GLU A 1 340 ? 3.539 27.095 73.160 1.00 18.36 340 GLU A N 1
ATOM 2582 C CA . GLU A 1 340 ? 3.001 26.229 72.104 1.00 20.10 340 GLU A CA 1
ATOM 2583 C C . GLU A 1 340 ? 3.941 26.118 70.908 1.00 18.38 340 GLU A C 1
ATOM 2584 O O . GLU A 1 340 ? 4.129 25.036 70.345 1.00 17.08 340 GLU A O 1
ATOM 2590 N N . LEU A 1 341 ? 4.503 27.248 70.499 1.00 18.85 341 LEU A N 1
ATOM 2591 C CA . LEU A 1 341 ? 5.423 27.252 69.373 1.00 18.14 341 LEU A CA 1
ATOM 2592 C C . LEU A 1 341 ? 6.719 26.530 69.750 1.00 19.12 341 LEU A C 1
ATOM 2593 O O . LEU A 1 341 ? 7.265 25.762 68.957 1.00 18.19 341 LEU A O 1
ATOM 2598 N N . VAL A 1 342 ? 7.202 26.776 70.965 1.00 19.63 342 VAL A N 1
ATOM 2599 C CA . VAL A 1 342 ? 8.421 26.142 71.449 1.00 19.45 342 VAL A CA 1
ATOM 2600 C C . VAL A 1 342 ? 8.273 24.621 71.432 1.00 18.77 342 VAL A C 1
ATOM 2601 O O . VAL A 1 342 ? 9.188 23.894 71.024 1.00 18.91 342 VAL A O 1
ATOM 2605 N N . LYS A 1 343 ? 7.113 24.145 71.870 1.00 19.35 343 LYS A N 1
ATOM 2606 C CA . LYS A 1 343 ? 6.833 22.714 71.906 1.00 20.38 343 LYS A CA 1
ATOM 2607 C C . LYS A 1 343 ? 6.739 22.113 70.504 1.00 20.12 343 LYS A C 1
ATOM 2608 O O . LYS A 1 343 ? 7.195 20.993 70.271 1.00 18.90 343 LYS A O 1
ATOM 2614 N N . ALA A 1 344 ? 6.162 22.855 69.567 1.00 17.94 344 ALA A N 1
ATOM 2615 C CA . ALA A 1 344 ? 6.036 22.345 68.208 1.00 19.75 344 ALA A CA 1
ATOM 2616 C C . ALA A 1 344 ? 7.405 22.202 67.544 1.00 18.27 344 ALA A C 1
ATOM 2617 O O . ALA A 1 344 ? 7.608 21.308 66.730 1.00 18.49 344 ALA A O 1
ATOM 2619 N N . LEU A 1 345 ? 8.338 23.083 67.898 1.00 18.55 345 LEU A N 1
ATOM 2620 C CA . LEU A 1 345 ? 9.680 23.058 67.323 1.00 19.65 345 LEU A CA 1
ATOM 2621 C C . LEU A 1 345 ? 10.615 22.039 67.969 1.00 21.42 345 LEU A C 1
ATOM 2622 O O . LEU A 1 345 ? 11.611 21.639 67.366 1.00 20.31 345 LEU A O 1
ATOM 2627 N N . ARG A 1 346 ? 10.302 21.623 69.193 1.00 22.81 346 ARG A N 1
ATOM 2628 C CA . ARG A 1 346 ? 11.138 20.652 69.896 1.00 24.88 346 ARG A CA 1
ATOM 2629 C C . ARG A 1 346 ? 11.235 19.332 69.138 1.00 23.96 346 ARG A C 1
ATOM 2630 O O . ARG A 1 346 ? 10.222 18.742 68.774 1.00 25.06 346 ARG A O 1
ATOM 2638 N N . GLY A 1 347 ? 12.454 18.869 68.895 1.00 23.75 347 GLY A N 1
ATOM 2639 C CA . GLY A 1 347 ? 12.615 17.604 68.199 1.00 25.98 347 GLY A CA 1
ATOM 2640 C C . GLY A 1 347 ? 12.658 17.666 66.681 1.00 23.82 347 GLY A C 1
ATOM 2641 O O . GLY A 1 347 ? 12.900 16.645 66.045 1.00 24.24 347 GLY A O 1
ATOM 2642 N N . VAL A 1 348 ? 12.405 18.835 66.094 1.00 22.44 348 VAL A N 1
ATOM 2643 C CA . VAL A 1 348 ? 12.460 18.982 64.637 1.00 20.70 348 VAL A CA 1
ATOM 2644 C C . VAL A 1 348 ? 13.419 20.122 64.296 1.00 20.99 348 VAL A C 1
ATOM 2645 O O . VAL A 1 348 ? 13.696 20.979 65.135 1.00 21.28 348 VAL A O 1
ATOM 2649 N N . ASP A 1 349 ? 13.941 20.132 63.074 1.00 19.40 349 ASP A N 1
ATOM 2650 C CA . ASP A 1 349 ? 14.873 21.186 62.684 1.00 17.87 349 ASP A CA 1
ATOM 2651 C C . ASP A 1 349 ? 14.138 22.471 62.325 1.00 18.09 349 ASP A C 1
ATOM 2652 O O . ASP A 1 349 ? 14.659 23.573 62.510 1.00 17.67 349 ASP A O 1
ATOM 2657 N N . ALA A 1 350 ? 12.921 22.326 61.814 1.00 16.89 350 ALA A N 1
ATOM 2658 C CA . ALA A 1 350 ? 12.114 23.484 61.451 1.00 17.03 350 ALA A CA 1
ATOM 2659 C C . ALA A 1 350 ? 10.711 23.044 61.110 1.00 15.98 350 ALA A C 1
ATOM 2660 O O . ALA A 1 350 ? 10.449 21.858 60.933 1.00 17.16 350 ALA A O 1
ATOM 2662 N N . LEU A 1 351 ? 9.807 24.011 61.036 1.00 14.46 351 LEU A N 1
ATOM 2663 C CA . LEU A 1 351 ? 8.438 23.729 60.661 1.00 14.01 351 LEU A CA 1
ATOM 2664 C C . LEU A 1 351 ? 8.340 24.130 59.200 1.00 14.08 351 LEU A C 1
ATOM 2665 O O . LEU A 1 351 ? 9.054 25.026 58.746 1.00 12.28 351 LEU A O 1
ATOM 2670 N N . LEU A 1 352 ? 7.466 23.443 58.474 1.00 15.31 352 LEU A N 1
ATOM 2671 C CA . LEU A 1 352 ? 7.205 23.724 57.070 1.00 15.82 352 LEU A CA 1
ATOM 2672 C C . LEU A 1 352 ? 5.702 23.911 56.906 1.00 16.76 352 LEU A C 1
ATOM 2673 O O . LEU A 1 352 ? 4.912 23.169 57.487 1.00 14.64 352 LEU A O 1
ATOM 2678 N N . LEU A 1 353 ? 5.318 24.909 56.118 1.00 16.48 353 LEU A N 1
ATOM 2679 C CA . LEU A 1 353 ? 3.913 25.190 55.823 1.00 16.43 353 LEU A CA 1
ATOM 2680 C C . LEU A 1 353 ? 3.882 26.251 54.731 1.00 15.38 353 LEU A C 1
ATOM 2681 O O . LEU A 1 353 ? 4.779 27.086 54.649 1.00 17.89 353 LEU A O 1
ATOM 2686 N N . PRO A 1 354 ? 2.857 26.230 53.874 1.00 15.58 354 PRO A N 1
ATOM 2687 C CA . PRO A 1 354 ? 2.776 27.229 52.808 1.00 14.32 354 PRO A CA 1
ATOM 2688 C C . PRO A 1 354 ? 2.767 28.637 53.397 1.00 15.66 354 PRO A C 1
ATOM 2689 O O . PRO A 1 354 ? 2.374 28.837 54.551 1.00 13.65 354 PRO A O 1
ATOM 2693 N N . VAL A 1 355 ? 3.195 29.612 52.606 1.00 14.04 355 VAL A N 1
ATOM 2694 C CA . VAL A 1 355 ? 3.214 30.991 53.068 1.00 14.68 355 VAL A CA 1
ATOM 2695 C C . VAL A 1 355 ? 1.895 31.659 52.677 1.00 15.82 355 VAL A C 1
ATOM 2696 O O . VAL A 1 355 ? 1.570 32.742 53.162 1.00 16.17 355 VAL A O 1
ATOM 2700 N N . GLN A 1 356 ? 1.141 30.990 51.806 1.00 14.19 356 GLN A N 1
ATOM 2701 C CA . GLN A 1 356 ? -0.139 31.486 51.309 1.00 14.34 356 GLN A CA 1
ATOM 2702 C C . GLN A 1 356 ? -1.071 30.293 51.034 1.00 14.12 356 GLN A C 1
ATOM 2703 O O . GLN A 1 356 ? -0.608 29.191 50.724 1.00 16.61 356 GLN A O 1
ATOM 2709 N N . PRO A 1 357 ? -2.392 30.495 51.145 1.00 14.11 357 PRO A N 1
ATOM 2710 C CA . PRO A 1 357 ? -3.350 29.410 50.897 1.00 15.41 357 PRO A CA 1
ATOM 2711 C C . PRO A 1 357 ? -3.726 29.277 49.428 1.00 14.91 357 PRO A C 1
ATOM 2712 O O . PRO A 1 357 ? -4.257 28.249 49.004 1.00 16.93 357 PRO A O 1
ATOM 2716 N N . LEU A 1 358 ? -3.433 30.323 48.667 1.00 14.67 358 LEU A N 1
ATOM 2717 C CA . LEU A 1 358 ? -3.770 30.382 47.252 1.00 14.46 358 LEU A CA 1
ATOM 2718 C C . LEU A 1 358 ? -2.787 31.275 46.502 1.00 16.14 358 LEU A C 1
ATOM 2719 O O . LEU A 1 358 ? -2.052 32.055 47.111 1.00 15.89 358 LEU A O 1
ATOM 2724 N N . PRO A 1 359 ? -2.753 31.162 45.163 1.00 16.01 359 PRO A N 1
ATOM 2725 C CA . PRO A 1 359 ? -1.838 32.024 44.414 1.00 17.45 359 PRO A CA 1
ATOM 2726 C C . PRO A 1 359 ? -2.405 33.436 44.525 1.00 17.90 359 PRO A C 1
ATOM 2727 O O . PRO A 1 359 ? -3.561 33.611 44.920 1.00 16.17 359 PRO A O 1
ATOM 2731 N N . ALA A 1 360 ? -1.594 34.437 44.200 1.00 17.82 360 ALA A N 1
ATOM 2732 C CA . ALA A 1 360 ? -2.039 35.828 44.264 1.00 17.78 360 ALA A CA 1
ATOM 2733 C C . ALA A 1 360 ? -3.357 35.980 43.508 1.00 18.32 360 ALA A C 1
ATOM 2734 O O . ALA A 1 360 ? -3.457 35.614 42.341 1.00 17.94 360 ALA A O 1
ATOM 2736 N N . PRO A 1 361 ? -4.388 36.526 44.169 1.00 19.65 361 PRO A N 1
ATOM 2737 C CA . PRO A 1 361 ? -5.697 36.711 43.532 1.00 18.17 361 PRO A CA 1
ATOM 2738 C C . PRO A 1 361 ? -5.840 38.025 42.754 1.00 19.22 361 PRO A C 1
ATOM 2739 O O . PRO A 1 361 ? -5.010 38.929 42.874 1.00 18.37 361 PRO A O 1
ATOM 2743 N N . PRO A 1 362 ? -6.894 38.136 41.928 1.00 17.09 362 PRO A N 1
ATOM 2744 C CA . PRO A 1 362 ? -7.125 39.354 41.149 1.00 17.71 362 PRO A CA 1
ATOM 2745 C C . PRO A 1 362 ? -7.254 40.577 42.056 1.00 18.82 362 PRO A C 1
ATOM 2746 O O . PRO A 1 362 ? -7.703 40.472 43.206 1.00 16.92 362 PRO A O 1
ATOM 2750 N N . LEU A 1 363 ? -6.860 41.737 41.544 1.00 17.80 363 LEU A N 1
ATOM 2751 C CA . LEU A 1 363 ? -6.978 42.961 42.324 1.00 20.39 363 LEU A CA 1
ATOM 2752 C C . LEU A 1 363 ? -8.458 43.097 42.682 1.00 20.30 363 LEU A C 1
ATOM 2753 O O . LEU A 1 363 ? -9.315 42.732 41.884 1.00 18.99 363 LEU A O 1
ATOM 2758 N N . GLY A 1 364 ? -8.746 43.585 43.887 1.00 20.42 364 GLY A N 1
ATOM 2759 C CA . GLY A 1 364 ? -10.125 43.776 44.310 1.00 21.14 364 GLY A CA 1
ATOM 2760 C C . GLY A 1 364 ? -10.826 42.574 44.919 1.00 21.35 364 GLY A C 1
ATOM 2761 O O . GLY A 1 364 ? -11.994 42.666 45.293 1.00 21.74 364 GLY A O 1
ATOM 2762 N N . THR A 1 365 ? -10.130 41.448 45.030 1.00 22.08 365 THR A N 1
ATOM 2763 C CA . THR A 1 365 ? -10.729 40.237 45.593 1.00 22.05 365 THR A CA 1
ATOM 2764 C C . THR A 1 365 ? -10.849 40.349 47.111 1.00 23.82 365 THR A C 1
ATOM 2765 O O . THR A 1 365 ? -9.850 40.336 47.829 1.00 25.95 365 THR A O 1
ATOM 2769 N N . GLU A 1 366 ? -12.080 40.443 47.598 1.00 23.74 366 GLU A N 1
ATOM 2770 C CA . GLU A 1 366 ? -12.314 40.587 49.025 1.00 25.13 366 GLU A CA 1
ATOM 2771 C C . GLU A 1 366 ? -12.596 39.278 49.746 1.00 24.25 366 GLU A C 1
ATOM 2772 O O . GLU A 1 366 ? -12.412 39.187 50.954 1.00 23.30 366 GLU A O 1
ATOM 2778 N N . GLU A 1 367 ? -13.053 38.273 49.009 1.00 23.18 367 GLU A N 1
ATOM 2779 C CA . GLU A 1 367 ? -13.333 36.972 49.595 1.00 24.32 367 GLU A CA 1
ATOM 2780 C C . GLU A 1 367 ? -12.707 35.909 48.719 1.00 22.96 367 GLU A C 1
ATOM 2781 O O . GLU A 1 367 ? -12.650 36.058 47.500 1.00 21.24 367 GLU A O 1
ATOM 2787 N N . VAL A 1 368 ? -12.247 34.831 49.340 1.00 22.32 368 VAL A N 1
ATOM 2788 C CA . VAL A 1 368 ? -11.627 33.751 48.596 1.00 22.74 368 VAL A CA 1
ATOM 2789 C C . VAL A 1 368 ? -12.205 32.397 48.975 1.00 23.87 368 VAL A C 1
ATOM 2790 O O . VAL A 1 368 ? -12.937 32.264 49.959 1.00 24.79 368 VAL A O 1
ATOM 2794 N N . GLU A 1 369 ? -11.859 31.393 48.183 1.00 25.13 369 GLU A N 1
ATOM 2795 C CA . GLU A 1 369 ? -12.328 30.037 48.401 1.00 25.73 369 GLU A CA 1
ATOM 2796 C C . GLU A 1 369 ? -11.248 29.140 48.992 1.00 24.98 369 GLU A C 1
ATOM 2797 O O . GLU A 1 369 ? -10.258 28.835 48.329 1.00 23.31 369 GLU A O 1
ATOM 2803 N N . LEU A 1 370 ? -11.438 28.727 50.240 1.00 23.99 370 LEU A N 1
ATOM 2804 C CA . LEU A 1 370 ? -10.495 27.828 50.890 1.00 23.98 370 LEU A CA 1
ATOM 2805 C C . LEU A 1 370 ? -11.125 26.441 50.872 1.00 25.99 370 LEU A C 1
ATOM 2806 O O . LEU A 1 370 ? -12.298 26.293 50.529 1.00 25.71 370 LEU A O 1
ATOM 2811 N N . GLU A 1 371 ? -10.351 25.430 51.250 1.00 24.46 371 GLU A N 1
ATOM 2812 C CA . GLU A 1 371 ? -10.849 24.063 51.267 1.00 26.12 371 GLU A CA 1
ATOM 2813 C C . GLU A 1 371 ? -12.037 23.908 52.221 1.00 28.16 371 GLU A C 1
ATOM 2814 O O . GLU A 1 371 ? -12.828 22.969 52.098 1.00 28.26 371 GLU A O 1
ATOM 2820 N N . SER A 1 372 ? -12.172 24.847 53.152 1.00 29.23 372 SER A N 1
ATOM 2821 C CA . SER A 1 372 ? -13.250 24.814 54.138 1.00 29.61 372 SER A CA 1
ATOM 2822 C C . SER A 1 372 ? -14.390 25.793 53.848 1.00 29.64 372 SER A C 1
ATOM 2823 O O . SER A 1 372 ? -15.310 25.927 54.654 1.00 28.65 372 SER A O 1
ATOM 2826 N N . GLY A 1 373 ? -14.329 26.478 52.710 1.00 28.82 373 GLY A N 1
ATOM 2827 C CA . GLY A 1 373 ? -15.374 27.426 52.366 1.00 28.86 373 GLY A CA 1
ATOM 2828 C C . GLY A 1 373 ? -14.857 28.839 52.162 1.00 28.76 373 GLY A C 1
ATOM 2829 O O . GLY A 1 373 ? -13.652 29.079 52.237 1.00 28.94 373 GLY A O 1
ATOM 2830 N N . ARG A 1 374 ? -15.764 29.779 51.909 1.00 29.40 374 ARG A N 1
ATOM 2831 C CA . ARG A 1 374 ? -15.373 31.168 51.687 1.00 30.10 374 ARG A CA 1
ATOM 2832 C C . ARG A 1 374 ? -14.741 31.767 52.932 1.00 28.93 374 ARG A C 1
ATOM 2833 O O . ARG A 1 374 ? -15.055 31.370 54.051 1.00 29.68 374 ARG A O 1
ATOM 2841 N N . LYS A 1 375 ? -13.853 32.732 52.736 1.00 27.12 375 LYS A N 1
ATOM 2842 C CA . LYS A 1 375 ? -13.187 33.370 53.860 1.00 25.68 375 LYS A CA 1
ATOM 2843 C C . LYS A 1 375 ? -12.722 34.757 53.437 1.00 24.74 375 LYS A C 1
ATOM 2844 O O . LYS A 1 375 ? -12.339 34.963 52.285 1.00 23.30 375 LYS A O 1
ATOM 2850 N N . GLY A 1 376 ? -12.766 35.707 54.363 1.00 22.29 376 GLY A N 1
ATOM 2851 C CA . GLY A 1 376 ? -12.317 37.047 54.044 1.00 21.97 376 GLY A CA 1
ATOM 2852 C C . GLY A 1 376 ? -10.858 36.977 53.631 1.00 22.16 376 GLY A C 1
ATOM 2853 O O . GLY A 1 376 ? -10.106 36.153 54.151 1.00 21.52 376 GLY A O 1
ATOM 2854 N N . HIS A 1 377 ? -10.464 37.842 52.699 1.00 22.84 377 HIS A N 1
ATOM 2855 C CA . HIS A 1 377 ? -9.099 37.897 52.177 1.00 21.68 377 HIS A CA 1
ATOM 2856 C C . HIS A 1 377 ? -8.026 38.050 53.255 1.00 20.64 377 HIS A C 1
ATOM 2857 O O . HIS A 1 377 ? -7.066 37.280 53.294 1.00 20.12 377 HIS A O 1
ATOM 2864 N N . ARG A 1 378 ? -8.187 39.040 54.127 1.00 19.98 378 ARG A N 1
ATOM 2865 C CA . ARG A 1 378 ? -7.206 39.282 55.178 1.00 21.14 378 ARG A CA 1
ATOM 2866 C C . ARG A 1 378 ? -6.936 38.065 56.047 1.00 20.48 378 ARG A C 1
ATOM 2867 O O . ARG A 1 378 ? -5.790 37.643 56.185 1.00 18.05 378 ARG A O 1
ATOM 2875 N N . GLU A 1 379 ? -7.988 37.496 56.627 1.00 20.65 379 GLU A N 1
ATOM 2876 C CA . GLU A 1 379 ? -7.816 36.343 57.497 1.00 21.99 379 GLU A CA 1
ATOM 2877 C C . GLU A 1 379 ? -7.254 35.133 56.755 1.00 20.43 379 GLU A C 1
ATOM 2878 O O . GLU A 1 379 ? -6.481 34.364 57.319 1.00 18.57 379 GLU A O 1
ATOM 2884 N N . ALA A 1 380 ? -7.626 34.961 55.491 1.00 20.66 380 ALA A N 1
ATOM 2885 C CA . ALA A 1 380 ? -7.108 33.831 54.726 1.00 19.84 380 ALA A CA 1
ATOM 2886 C C . ALA A 1 380 ? -5.607 33.978 54.433 1.00 19.54 380 ALA A C 1
ATOM 2887 O O . ALA A 1 380 ? -4.853 33.007 54.538 1.00 18.84 380 ALA A O 1
ATOM 2889 N N . PHE A 1 381 ? -5.180 35.194 54.097 1.00 17.91 381 PHE A N 1
ATOM 2890 C CA . PHE A 1 381 ? -3.785 35.470 53.736 1.00 21.45 381 PHE A CA 1
ATOM 2891 C C . PHE A 1 381 ? -2.831 35.992 54.803 1.00 23.63 381 PHE A C 1
ATOM 2892 O O . PHE A 1 381 ? -1.653 36.214 54.517 1.00 27.99 381 PHE A O 1
ATOM 2900 N N . ILE A 1 382 ? -3.280 36.267 56.001 1.00 19.72 382 ILE A N 1
ATOM 2901 C CA . ILE A 1 382 ? -2.401 36.691 57.082 1.00 20.75 382 ILE A CA 1
ATOM 2902 C C . ILE A 1 382 ? -2.269 35.637 58.184 1.00 19.72 382 ILE A C 1
ATOM 2903 O O . ILE A 1 382 ? -1.252 35.570 58.877 1.00 17.51 382 ILE A O 1
ATOM 2908 N N . THR A 1 383 ? -3.287 34.794 58.325 1.00 17.94 383 THR A N 1
ATOM 2909 C CA . THR A 1 383 ? -3.278 33.763 59.361 1.00 21.08 383 THR A CA 1
ATOM 2910 C C . THR A 1 383 ? -2.093 32.801 59.307 1.00 19.74 383 THR A C 1
ATOM 2911 O O . THR A 1 383 ? -1.579 32.393 60.350 1.00 18.78 383 THR A O 1
ATOM 2915 N N . LEU A 1 384 ? -1.617 32.421 58.099 1.00 14.43 384 LEU A N 1
ATOM 2916 C CA . LEU A 1 384 ? -0.496 31.500 57.930 1.00 14.95 384 LEU A CA 1
ATOM 2917 C C . LEU A 1 384 ? 0.857 32.085 58.335 1.00 14.51 384 LEU A C 1
ATOM 2918 O O . LEU A 1 384 ? 1.751 31.364 58.779 1.00 15.71 384 LEU A O 1
ATOM 2923 N N . THR A 1 385 ? 1.006 33.392 58.190 1.00 13.61 385 THR A N 1
ATOM 2924 C CA . THR A 1 385 ? 2.272 34.036 58.507 1.00 12.76 385 THR A CA 1
ATOM 2925 C C . THR A 1 385 ? 2.380 34.747 59.852 1.00 13.71 385 THR A C 1
ATOM 2926 O O . THR A 1 385 ? 3.427 34.698 60.502 1.00 12.89 385 THR A O 1
ATOM 2930 N N . LEU A 1 386 ? 1.306 35.391 60.287 1.00 12.31 386 LEU A N 1
ATOM 2931 C CA . LEU A 1 386 ? 1.355 36.162 61.524 1.00 14.58 386 LEU A CA 1
ATOM 2932 C C . LEU A 1 386 ? 1.884 35.522 62.816 1.00 13.95 386 LEU A C 1
ATOM 2933 O O . LEU A 1 386 ? 2.486 36.208 63.636 1.00 15.20 386 LEU A O 1
ATOM 2938 N N . PRO A 1 387 ? 1.691 34.207 63.013 1.00 14.77 387 PRO A N 1
ATOM 2939 C CA . PRO A 1 387 ? 2.191 33.607 64.258 1.00 14.38 387 PRO A CA 1
ATOM 2940 C C . PRO A 1 387 ? 3.694 33.747 64.476 1.00 16.22 387 PRO A C 1
ATOM 2941 O O . PRO A 1 387 ? 4.150 34.020 65.585 1.00 14.31 387 PRO A O 1
ATOM 2945 N N . PHE A 1 388 ? 4.458 33.576 63.406 1.00 16.50 388 PHE A N 1
ATOM 2946 C CA . PHE A 1 388 ? 5.909 33.614 63.490 1.00 16.41 388 PHE A CA 1
ATOM 2947 C C . PHE A 1 388 ? 6.516 35.005 63.660 1.00 16.60 388 PHE A C 1
ATOM 2948 O O . PHE A 1 388 ? 7.589 35.147 64.253 1.00 16.37 388 PHE A O 1
ATOM 2956 N N . SER A 1 389 ? 5.830 36.026 63.158 1.00 14.06 389 SER A N 1
ATOM 2957 C CA . SER A 1 389 ? 6.299 37.392 63.323 1.00 16.65 389 SER A CA 1
ATOM 2958 C C . SER A 1 389 ? 5.812 37.838 64.707 1.00 16.86 389 SER A C 1
ATOM 2959 O O . SER A 1 389 ? 6.530 38.516 65.444 1.00 16.35 389 SER A O 1
ATOM 2962 N N . LEU A 1 390 ? 4.594 37.436 65.060 1.00 14.53 390 LEU A N 1
ATOM 2963 C CA . LEU A 1 390 ? 4.025 37.771 66.363 1.00 15.31 390 LEU A CA 1
ATOM 2964 C C . LEU A 1 390 ? 4.969 37.315 67.473 1.00 16.39 390 LEU A C 1
ATOM 2965 O O . LEU A 1 390 ? 5.200 38.044 68.438 1.00 15.95 390 LEU A O 1
ATOM 2970 N N . LEU A 1 391 ? 5.516 36.111 67.321 1.00 15.87 391 LEU A N 1
ATOM 2971 C CA . LEU A 1 391 ? 6.412 35.532 68.320 1.00 17.45 391 LEU A CA 1
ATOM 2972 C C . LEU A 1 391 ? 7.908 35.755 68.068 1.00 16.31 391 LEU A C 1
ATOM 2973 O O . LEU A 1 391 ? 8.741 35.301 68.848 1.00 17.92 391 LEU A O 1
ATOM 2978 N N . GLY A 1 392 ? 8.238 36.444 66.977 1.00 15.84 392 GLY A N 1
ATOM 2979 C CA . GLY A 1 392 ? 9.625 36.780 66.674 1.00 12.81 392 GLY A CA 1
ATOM 2980 C C . GLY A 1 392 ? 10.635 35.752 66.188 1.00 14.83 392 GLY A C 1
ATOM 2981 O O . GLY A 1 392 ? 11.836 36.042 66.180 1.00 14.46 392 GLY A O 1
ATOM 2982 N N . VAL A 1 393 ? 10.183 34.575 65.762 1.00 14.14 393 VAL A N 1
ATOM 2983 C CA . VAL A 1 393 ? 11.108 33.538 65.309 1.00 15.44 393 VAL A CA 1
ATOM 2984 C C . VAL A 1 393 ? 11.508 33.689 63.842 1.00 15.60 393 VAL A C 1
ATOM 2985 O O . VAL A 1 393 ? 10.726 34.160 63.018 1.00 15.28 393 VAL A O 1
ATOM 2989 N N . PRO A 1 394 ? 12.748 33.295 63.498 1.00 15.81 394 PRO A N 1
ATOM 2990 C CA . PRO A 1 394 ? 13.240 33.398 62.119 1.00 15.74 394 PRO A CA 1
ATOM 2991 C C . PRO A 1 394 ? 12.414 32.565 61.152 1.00 16.83 394 PRO A C 1
ATOM 2992 O O . PRO A 1 394 ? 12.219 31.371 61.363 1.00 16.18 394 PRO A O 1
ATOM 2996 N N . THR A 1 395 ? 11.929 33.203 60.092 1.00 16.22 395 THR A N 1
ATOM 2997 C CA . THR A 1 395 ? 11.100 32.517 59.111 1.00 16.43 395 THR A CA 1
ATOM 2998 C C . THR A 1 395 ? 11.465 32.904 57.682 1.00 16.59 395 THR A C 1
ATOM 2999 O O . THR A 1 395 ? 11.506 34.082 57.331 1.00 14.75 395 THR A O 1
ATOM 3003 N N . LEU A 1 396 ? 11.731 31.893 56.865 1.00 15.52 396 LEU A N 1
ATOM 3004 C CA . LEU A 1 396 ? 12.095 32.099 55.473 1.00 15.47 396 LEU A CA 1
ATOM 3005 C C . LEU A 1 396 ? 10.934 31.766 54.545 1.00 16.01 396 LEU A C 1
ATOM 3006 O O . LEU A 1 396 ? 10.183 30.823 54.801 1.00 16.34 396 LEU A O 1
ATOM 3011 N N . ALA A 1 397 ? 10.776 32.549 53.481 1.00 14.78 397 ALA A N 1
ATOM 3012 C CA . ALA A 1 397 ? 9.750 32.266 52.482 1.00 15.09 397 ALA A CA 1
ATOM 3013 C C . ALA A 1 397 ? 10.506 32.080 51.168 1.00 15.54 397 ALA A C 1
ATOM 3014 O O . ALA A 1 397 ? 11.303 32.934 50.787 1.00 15.14 397 ALA A O 1
ATOM 3016 N N . LEU A 1 398 ? 10.293 30.946 50.509 1.00 14.36 398 LEU A N 1
ATOM 3017 C CA . LEU A 1 398 ? 10.926 30.671 49.221 1.00 17.41 398 LEU A CA 1
ATOM 3018 C C . LEU A 1 398 ? 9.943 29.940 48.314 1.00 16.03 398 LEU A C 1
ATOM 3019 O O . LEU A 1 398 ? 9.079 29.201 48.791 1.00 15.73 398 LEU A O 1
ATOM 3024 N N . PRO A 1 399 ? 10.062 30.136 46.990 1.00 16.84 399 PRO A N 1
ATOM 3025 C CA . PRO A 1 399 ? 9.168 29.491 46.019 1.00 17.30 399 PRO A CA 1
ATOM 3026 C C . PRO A 1 399 ? 9.236 27.980 46.057 1.00 16.35 399 PRO A C 1
ATOM 3027 O O . PRO A 1 399 ? 10.320 27.415 46.154 1.00 18.00 399 PRO A O 1
ATOM 3031 N N . PHE A 1 400 ? 8.086 27.320 45.971 1.00 16.62 400 PHE A N 1
ATOM 3032 C CA . PHE A 1 400 ? 8.091 25.866 45.987 1.00 16.98 400 PHE A CA 1
ATOM 3033 C C . PHE A 1 400 ? 7.067 25.263 45.027 1.00 18.24 400 PHE A C 1
ATOM 3034 O O . PHE A 1 400 ? 7.134 24.076 44.715 1.00 18.52 400 PHE A O 1
ATOM 3042 N N . ALA A 1 401 ? 6.129 26.074 44.549 1.00 17.42 401 ALA A N 1
ATOM 3043 C CA . ALA A 1 401 ? 5.116 25.563 43.630 1.00 18.77 401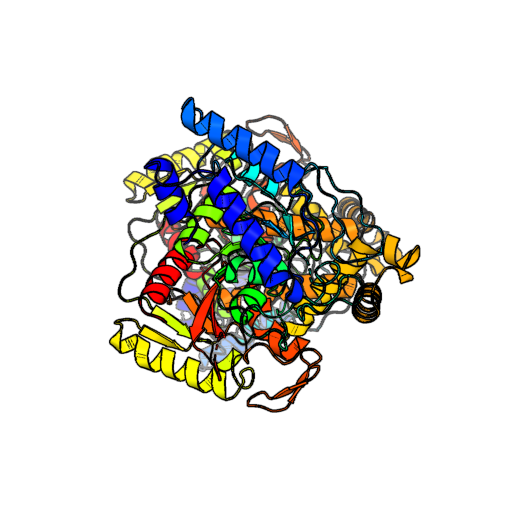 ALA A CA 1
ATOM 3044 C C . ALA A 1 401 ? 4.488 26.645 42.751 1.00 17.71 401 ALA A C 1
ATOM 3045 O O . ALA A 1 401 ? 4.774 27.837 42.902 1.00 15.36 401 ALA A O 1
ATOM 3047 N N . LYS A 1 402 ? 3.630 26.203 41.835 1.00 18.10 402 LYS A N 1
ATOM 3048 C CA . LYS A 1 402 ? 2.926 27.080 40.898 1.00 20.24 402 LYS A CA 1
ATOM 3049 C C . LYS A 1 402 ? 1.458 26.663 40.826 1.00 20.18 402 LYS A C 1
ATOM 3050 O O . LYS A 1 402 ? 1.151 25.478 40.718 1.00 19.04 402 LYS A O 1
ATOM 3056 N N . VAL A 1 403 ? 0.558 27.639 40.885 1.00 20.05 403 VAL A N 1
ATOM 3057 C CA . VAL A 1 403 ? -0.875 27.383 40.797 1.00 18.79 403 VAL A CA 1
ATOM 3058 C C . VAL A 1 403 ? -1.437 28.488 39.905 1.00 20.03 403 VAL A C 1
ATOM 3059 O O . VAL A 1 403 ? -1.174 29.672 40.129 1.00 18.17 403 VAL A O 1
ATOM 3063 N N . GLU A 1 404 ? -2.192 28.098 38.882 1.00 19.58 404 GLU A N 1
ATOM 3064 C CA . GLU A 1 404 ? -2.757 29.059 37.940 1.00 20.02 404 GLU A CA 1
ATOM 3065 C C . GLU A 1 404 ? -1.645 29.812 37.198 1.00 21.06 404 GLU A C 1
ATOM 3066 O O . GLU A 1 404 ? -1.793 30.988 36.864 1.00 20.99 404 GLU A O 1
ATOM 3072 N N . GLY A 1 405 ? -0.468 29.079 37.182 1.00 19.43 405 GLY A N 1
ATOM 3073 C CA . GLY A 1 405 ? 0.722 29.660 36.576 1.00 19.17 405 GLY A CA 1
ATOM 3074 C C . GLY A 1 405 ? 1.339 30.735 37.453 1.00 19.42 405 GLY A C 1
ATOM 3075 O O . GLY A 1 405 ? 2.232 31.469 37.022 1.00 20.81 405 GLY A O 1
ATOM 3084 N N . PRO A 1 407 ? 3.148 31.972 41.277 1.00 16.01 407 PRO A N 1
ATOM 3085 C CA . PRO A 1 407 ? 4.081 31.501 42.305 1.00 15.71 407 PRO A CA 1
ATOM 3086 C C . PRO A 1 407 ? 3.368 31.236 43.625 1.00 15.50 407 PRO A C 1
ATOM 3087 O O . PRO A 1 407 ? 2.422 31.940 43.983 1.00 13.57 407 PRO A O 1
ATOM 3091 N N . VAL A 1 408 ? 3.826 30.209 44.332 1.00 15.58 408 VAL A N 1
ATOM 3092 C CA . VAL A 1 408 ? 3.293 29.855 45.641 1.00 16.00 408 VAL A CA 1
ATOM 3093 C C . VAL A 1 408 ? 4.513 29.625 46.522 1.00 16.04 408 VAL A C 1
ATOM 3094 O O . VAL A 1 408 ? 5.369 28.809 46.187 1.00 15.87 408 VAL A O 1
ATOM 3098 N N . GLY A 1 409 ? 4.598 30.336 47.640 1.00 14.92 409 GLY A N 1
ATOM 3099 C CA . GLY A 1 409 ? 5.753 30.182 48.505 1.00 15.00 409 GLY A CA 1
ATOM 3100 C C . GLY A 1 409 ? 5.632 29.219 49.670 1.00 14.61 409 GLY A C 1
ATOM 3101 O O . GLY A 1 409 ? 4.530 28.839 50.078 1.00 14.64 409 GLY A O 1
ATOM 3102 N N . LEU A 1 410 ? 6.786 28.827 50.206 1.00 15.02 410 LEU A N 1
ATOM 3103 C CA . LEU A 1 410 ? 6.870 27.906 51.337 1.00 15.38 410 LEU A CA 1
ATOM 3104 C C . LEU A 1 410 ? 7.553 28.585 52.514 1.00 15.32 410 LEU A C 1
ATOM 3105 O O . LEU A 1 410 ? 8.522 29.328 52.339 1.00 15.45 410 LEU A O 1
ATOM 3110 N N . GLN A 1 411 ? 7.047 28.332 53.714 1.00 14.70 411 GLN A N 1
ATOM 3111 C CA . GLN A 1 411 ? 7.641 28.901 54.916 1.00 14.14 411 GLN A CA 1
ATOM 3112 C C . GLN A 1 411 ? 8.483 27.861 55.634 1.00 14.86 411 GLN A C 1
ATOM 3113 O O . GLN A 1 411 ? 8.073 26.713 55.774 1.00 15.76 411 GLN A O 1
ATOM 3119 N N . VAL A 1 412 ? 9.668 28.281 56.067 1.00 14.20 412 VAL A N 1
ATOM 3120 C CA . VAL A 1 412 ? 10.582 27.440 56.822 1.00 14.96 412 VAL A CA 1
ATOM 3121 C C . VAL A 1 412 ? 10.718 28.202 58.137 1.00 15.87 412 VAL A C 1
ATOM 3122 O O . VAL A 1 412 ? 11.274 29.297 58.161 1.00 16.35 412 VAL A O 1
ATOM 3126 N N . VAL A 1 413 ? 10.191 27.627 59.215 1.00 15.95 413 VAL A N 1
ATOM 3127 C CA . VAL A 1 413 ? 10.193 28.260 60.536 1.00 14.73 413 VAL A CA 1
ATOM 3128 C C . VAL A 1 413 ? 11.169 27.628 61.522 1.00 15.41 413 VAL A C 1
ATOM 3129 O O . VAL A 1 413 ? 11.108 26.425 61.768 1.00 14.89 413 VAL A O 1
ATOM 3133 N N . GLY A 1 414 ? 12.051 28.436 62.107 1.00 14.47 414 GLY A N 1
ATOM 3134 C CA . GLY A 1 414 ? 13.015 27.906 63.065 1.00 15.08 414 GLY A CA 1
ATOM 3135 C C . GLY A 1 414 ? 12.832 28.464 64.467 1.00 15.17 414 GLY A C 1
ATOM 3136 O O . GLY A 1 414 ? 11.987 29.334 64.690 1.00 14.97 414 GLY A O 1
ATOM 3137 N N . ALA A 1 415 ? 13.619 27.959 65.413 1.00 13.74 415 ALA A N 1
ATOM 3138 C CA . ALA A 1 415 ? 13.558 28.418 66.794 1.00 15.14 415 ALA A CA 1
ATOM 3139 C C . ALA A 1 415 ? 14.145 29.820 66.878 1.00 15.05 415 ALA A C 1
ATOM 3140 O O . ALA A 1 415 ? 14.919 30.229 66.017 1.00 14.35 415 ALA A O 1
ATOM 3142 N N . TYR A 1 416 ? 13.773 30.541 67.930 1.00 16.49 416 TYR A N 1
ATOM 3143 C CA . TYR A 1 416 ? 14.238 31.899 68.157 1.00 16.95 416 TYR A CA 1
ATOM 3144 C C . TYR A 1 416 ? 15.769 31.925 68.108 1.00 16.39 416 TYR A C 1
ATOM 3145 O O . TYR A 1 416 ? 16.430 31.095 68.732 1.00 15.87 416 TYR A O 1
ATOM 3154 N N . GLY A 1 417 ? 16.324 32.862 67.343 1.00 16.82 417 GLY A N 1
ATOM 3155 C CA . GLY A 1 417 ? 17.769 32.981 67.231 1.00 16.83 417 GLY A CA 1
ATOM 3156 C C . GLY A 1 417 ? 18.444 31.999 66.286 1.00 18.05 417 GLY A C 1
ATOM 3157 O O . GLY A 1 417 ? 19.647 32.096 66.059 1.00 17.72 417 GLY A O 1
ATOM 3158 N N . GLU A 1 418 ? 17.696 31.062 65.714 1.00 18.03 418 GLU A N 1
ATOM 3159 C CA . GLU A 1 418 ? 18.318 30.099 64.812 1.00 18.97 418 GLU A CA 1
ATOM 3160 C C . GLU A 1 418 ? 18.231 30.464 63.335 1.00 18.47 418 GLU A C 1
ATOM 3161 O O . GLU A 1 418 ? 17.923 29.623 62.489 1.00 19.66 418 GLU A O 1
ATOM 3167 N N . ASP A 1 419 ? 18.530 31.726 63.038 1.00 17.61 419 ASP A N 1
ATOM 3168 C CA . ASP A 1 419 ? 18.493 32.248 61.680 1.00 16.88 419 ASP A CA 1
ATOM 3169 C C . ASP A 1 419 ? 19.402 31.465 60.740 1.00 17.37 419 ASP A C 1
ATOM 3170 O O . ASP A 1 419 ? 19.034 31.201 59.596 1.00 18.00 419 ASP A O 1
ATOM 3175 N N . GLY A 1 420 ? 20.588 31.108 61.225 1.00 16.53 420 GLY A N 1
ATOM 3176 C CA . GLY A 1 420 ? 21.533 30.365 60.411 1.00 16.05 420 GLY A CA 1
ATOM 3177 C C . GLY A 1 420 ? 21.000 29.005 60.015 1.00 16.75 420 GLY A C 1
ATOM 3178 O O . GLY A 1 420 ? 21.172 28.569 58.878 1.00 15.33 420 GLY A O 1
ATOM 3179 N N . LYS A 1 421 ? 20.348 28.331 60.955 1.00 17.70 421 LYS A N 1
ATOM 3180 C CA . LYS A 1 421 ? 19.788 27.010 60.694 1.00 17.63 421 LYS A CA 1
ATOM 3181 C C . LYS A 1 421 ? 18.661 27.103 59.673 1.00 16.33 421 LYS A C 1
ATOM 3182 O O . LYS A 1 421 ? 18.539 26.256 58.787 1.00 16.67 421 LYS A O 1
ATOM 3188 N N . VAL A 1 422 ? 17.832 28.133 59.803 1.00 14.72 422 VAL A N 1
ATOM 3189 C CA . VAL A 1 422 ? 16.730 28.330 58.875 1.00 12.90 422 VAL A CA 1
ATOM 3190 C C . VAL A 1 422 ? 17.261 28.566 57.467 1.00 14.08 422 VAL A C 1
ATOM 3191 O O . VAL A 1 422 ? 16.790 27.961 56.497 1.00 13.56 422 VAL A O 1
ATOM 3195 N N . LEU A 1 423 ? 18.254 29.441 57.358 1.00 13.22 423 LEU A N 1
ATOM 3196 C CA . LEU A 1 423 ? 18.844 29.758 56.065 1.00 15.13 423 LEU A CA 1
ATOM 3197 C C . LEU A 1 423 ? 19.525 28.538 55.447 1.00 15.07 423 LEU A C 1
ATOM 3198 O O . LEU A 1 423 ? 19.465 28.335 54.234 1.00 16.18 423 LEU A O 1
ATOM 3203 N N . ALA A 1 424 ? 20.165 27.721 56.280 1.00 13.81 424 ALA A N 1
ATOM 3204 C CA . ALA A 1 424 ? 20.826 26.519 55.782 1.00 14.11 424 ALA A CA 1
ATOM 3205 C C . ALA A 1 424 ? 19.775 25.542 55.249 1.00 15.38 424 ALA A C 1
ATOM 3206 O O . ALA A 1 424 ? 19.932 24.977 54.165 1.00 13.93 424 ALA A O 1
ATOM 3208 N N . LEU A 1 425 ? 18.704 25.339 56.010 1.00 15.55 425 LEU A N 1
ATOM 3209 C CA . LEU A 1 425 ? 17.642 24.436 55.574 1.00 17.84 425 LEU A CA 1
ATOM 3210 C C . LEU A 1 425 ? 16.972 24.990 54.318 1.00 17.90 425 LEU A C 1
ATOM 3211 O O . LEU A 1 425 ? 16.535 24.232 53.455 1.00 17.72 425 LEU A O 1
ATOM 3216 N N . GLY A 1 426 ? 16.898 26.315 54.220 1.00 18.75 426 GLY A N 1
ATOM 3217 C CA . GLY A 1 426 ? 16.297 26.931 53.051 1.00 16.86 426 GLY A CA 1
ATOM 3218 C C . GLY A 1 426 ? 17.124 26.637 51.810 1.00 18.90 426 GLY A C 1
ATOM 3219 O O . GLY A 1 426 ? 16.582 26.364 50.736 1.00 16.54 426 GLY A O 1
ATOM 3220 N N . GLY A 1 427 ? 18.445 26.692 51.959 1.00 18.36 427 GLY A N 1
ATOM 3221 C CA . GLY A 1 427 ? 19.326 26.422 50.838 1.00 18.74 427 GLY A CA 1
ATOM 3222 C C . GLY A 1 427 ? 19.210 24.973 50.403 1.00 18.03 427 GLY A C 1
ATOM 3223 O O . GLY A 1 427 ? 19.238 24.661 49.211 1.00 18.71 427 GLY A O 1
ATOM 3224 N N . TRP A 1 428 ? 19.080 24.087 51.382 1.00 15.92 428 TRP A N 1
ATOM 3225 C CA . TRP A 1 428 ? 18.949 22.661 51.119 1.00 16.98 428 TRP A CA 1
ATOM 3226 C C . TRP A 1 428 ? 17.675 22.405 50.316 1.00 15.67 428 TRP A C 1
ATOM 3227 O O . TRP A 1 428 ? 17.682 21.657 49.330 1.00 15.35 428 TRP A O 1
ATOM 3238 N N . LEU A 1 429 ? 16.583 23.036 50.737 1.00 14.47 429 LEU A N 1
ATOM 3239 C CA . LEU A 1 429 ? 15.295 22.885 50.058 1.00 15.43 429 LEU A CA 1
ATOM 3240 C C . LEU A 1 429 ? 15.308 23.518 48.671 1.00 15.46 429 LEU A C 1
ATOM 3241 O O . LEU A 1 429 ? 14.837 22.918 47.710 1.00 15.79 429 LEU A O 1
ATOM 3246 N N . GLU A 1 430 ? 15.850 24.729 48.577 1.00 14.90 430 GLU A N 1
ATOM 3247 C CA . GLU A 1 430 ? 15.927 25.457 47.313 1.00 14.98 430 GLU A CA 1
ATOM 3248 C C . GLU A 1 430 ? 16.612 24.637 46.216 1.00 15.06 430 GLU A C 1
ATOM 3249 O O . GLU A 1 430 ? 16.183 24.643 45.059 1.00 16.25 430 GLU A O 1
ATOM 3255 N N . ALA A 1 431 ? 17.678 23.935 46.585 1.00 15.15 431 ALA A N 1
ATOM 3256 C CA . ALA A 1 431 ? 18.424 23.112 45.645 1.00 17.59 431 ALA A CA 1
ATOM 3257 C C . ALA A 1 431 ? 17.632 21.870 45.236 1.00 18.36 431 ALA A C 1
ATOM 3258 O O . ALA A 1 431 ? 18.000 21.187 44.279 1.00 19.98 431 ALA A O 1
ATOM 3260 N N . ARG A 1 432 ? 16.541 21.592 45.949 1.00 19.74 432 ARG A N 1
ATOM 3261 C CA . ARG A 1 432 ? 15.711 20.415 45.676 1.00 21.27 432 ARG A CA 1
ATOM 3262 C C . ARG A 1 432 ? 14.253 20.719 45.306 1.00 22.74 432 ARG A C 1
ATOM 3263 O O . ARG A 1 432 ? 13.425 19.809 45.233 1.00 23.67 432 ARG A O 1
ATOM 3271 N N . LEU A 1 433 ? 13.947 21.991 45.067 1.00 24.90 433 LEU A N 1
ATOM 3272 C CA . LEU A 1 433 ? 12.598 22.418 44.687 1.00 26.04 433 LEU A CA 1
ATOM 3273 C C . LEU A 1 433 ? 12.597 22.915 43.247 1.00 30.54 433 LEU A C 1
ATOM 3274 O O . LEU A 1 433 ? 13.480 22.576 42.452 1.00 31.71 433 LEU A O 1
ATOM 3279 N N . GLY A 1 434 ? 11.603 23.739 42.928 1.00 35.08 434 GLY A N 1
ATOM 3280 C CA . GLY A 1 434 ? 11.491 24.305 41.594 1.00 38.71 434 GLY A CA 1
ATOM 3281 C C . GLY A 1 434 ? 11.354 25.824 41.608 1.00 40.68 434 GLY A C 1
ATOM 3282 O O . GLY A 1 434 ? 11.351 26.412 42.710 1.00 23.38 434 GLY A O 1
ATOM 3283 N N . MET B 1 1 ? 10.414 13.951 105.607 1.00 43.33 1001 MET B N 1
ATOM 3284 C CA . MET B 1 1 ? 10.173 13.163 104.365 1.00 41.82 1001 MET B CA 1
ATOM 3285 C C . MET B 1 1 ? 9.557 14.068 103.302 1.00 40.75 1001 MET B C 1
ATOM 3286 O O . MET B 1 1 ? 9.074 15.162 103.611 1.00 40.69 1001 MET B O 1
ATOM 3291 N N . ASP B 1 2 ? 9.567 13.611 102.051 1.00 38.60 1002 ASP B N 1
ATOM 3292 C CA . ASP B 1 2 ? 8.980 14.395 100.968 1.00 36.44 1002 ASP B CA 1
ATOM 3293 C C . ASP B 1 2 ? 7.741 13.725 100.379 1.00 34.91 1002 ASP B C 1
ATOM 3294 O O . ASP B 1 2 ? 7.292 12.688 100.871 1.00 33.96 1002 ASP B O 1
ATOM 3299 N N . LEU B 1 3 ? 7.193 14.322 99.325 1.00 31.80 1003 LEU B N 1
ATOM 3300 C CA . LEU B 1 3 ? 5.988 13.804 98.683 1.00 31.41 1003 LEU B CA 1
ATOM 3301 C C . LEU B 1 3 ? 6.077 12.369 98.192 1.00 29.33 1003 LEU B C 1
ATOM 3302 O O . LEU B 1 3 ? 5.251 11.538 98.552 1.00 28.51 1003 LEU B O 1
ATOM 3307 N N . LEU B 1 4 ? 7.063 12.085 97.351 1.00 27.82 1004 LEU B N 1
ATOM 3308 C CA . LEU B 1 4 ? 7.211 10.743 96.810 1.00 28.59 1004 LEU B CA 1
ATOM 3309 C C . LEU B 1 4 ? 7.495 9.718 97.898 1.00 29.13 1004 LEU B C 1
ATOM 3310 O O . LEU B 1 4 ? 7.086 8.563 97.791 1.00 28.36 1004 LEU B O 1
ATOM 3315 N N . GLU B 1 5 ? 8.180 10.149 98.952 1.00 30.20 1005 GLU B N 1
ATOM 3316 C CA . GLU B 1 5 ? 8.510 9.268 100.066 1.00 31.09 1005 GLU B CA 1
ATOM 3317 C C . GLU B 1 5 ? 7.229 8.918 100.821 1.00 30.29 1005 GLU B C 1
ATOM 3318 O O . GLU B 1 5 ? 6.975 7.754 101.125 1.00 28.74 1005 GLU B O 1
ATOM 3324 N N . ALA B 1 6 ? 6.417 9.934 101.104 1.00 27.88 1006 ALA B N 1
ATOM 3325 C CA . ALA B 1 6 ? 5.164 9.740 101.817 1.00 27.97 1006 ALA B CA 1
ATOM 3326 C C . ALA B 1 6 ? 4.194 8.935 100.965 1.00 27.52 1006 ALA B C 1
ATOM 3327 O O . ALA B 1 6 ? 3.397 8.158 101.483 1.00 25.36 1006 ALA B O 1
ATOM 3329 N N . LYS B 1 7 ? 4.263 9.138 99.654 1.00 28.56 1007 LYS B N 1
ATOM 3330 C CA . LYS B 1 7 ? 3.396 8.431 98.726 1.00 30.69 1007 LYS B CA 1
ATOM 3331 C C . LYS B 1 7 ? 3.689 6.933 98.797 1.00 31.36 1007 LYS B C 1
ATOM 3332 O O . LYS B 1 7 ? 2.774 6.110 98.795 1.00 31.44 1007 LYS B O 1
ATOM 3338 N N . ARG B 1 8 ? 4.970 6.585 98.866 1.00 32.12 1008 ARG B N 1
ATOM 3339 C CA . ARG B 1 8 ? 5.372 5.186 98.948 1.00 34.25 1008 ARG B CA 1
ATOM 3340 C C . ARG B 1 8 ? 4.932 4.579 100.280 1.00 33.46 1008 ARG B C 1
ATOM 3341 O O . ARG B 1 8 ? 4.529 3.419 100.339 1.00 32.92 1008 ARG B O 1
ATOM 3349 N N . LEU B 1 9 ? 5.009 5.362 101.350 1.00 33.66 1009 LEU B N 1
ATOM 3350 C CA . LEU B 1 9 ? 4.598 4.871 102.659 1.00 32.97 1009 LEU B CA 1
ATOM 3351 C C . LEU B 1 9 ? 3.098 4.581 102.662 1.00 33.17 1009 LEU B C 1
ATOM 3352 O O . LEU B 1 9 ? 2.642 3.644 103.318 1.00 31.60 1009 LEU B O 1
ATOM 3357 N N . LEU B 1 10 ? 2.334 5.386 101.929 1.00 32.40 1010 LEU B N 1
ATOM 3358 C CA . LEU B 1 10 ? 0.892 5.186 101.847 1.00 33.33 1010 LEU B CA 1
ATOM 3359 C C . LEU B 1 10 ? 0.581 3.926 101.052 1.00 34.78 1010 LEU B C 1
ATOM 3360 O O . LEU B 1 10 ? -0.333 3.176 101.393 1.00 35.59 1010 LEU B O 1
ATOM 3365 N N . GLU B 1 11 ? 1.345 3.705 99.987 1.00 36.85 1011 GLU B N 1
ATOM 3366 C CA . GLU B 1 11 ? 1.162 2.541 99.130 1.00 39.33 1011 GLU B CA 1
ATOM 3367 C C . GLU B 1 11 ? 1.522 1.231 99.828 1.00 39.88 1011 GLU B C 1
ATOM 3368 O O . GLU B 1 11 ? 0.965 0.183 99.509 1.00 39.62 1011 GLU B O 1
ATOM 3374 N N . THR B 1 12 ? 2.450 1.291 100.779 1.00 40.36 1012 THR B N 1
ATOM 3375 C CA . THR B 1 12 ? 2.861 0.095 101.503 1.00 40.92 1012 THR B CA 1
ATOM 3376 C C . THR B 1 12 ? 2.110 -0.045 102.819 1.00 40.33 1012 THR B C 1
ATOM 3377 O O . THR B 1 12 ? 2.302 -1.014 103.549 1.00 40.97 1012 THR B O 1
ATOM 3381 N N . GLY B 1 13 ? 1.257 0.929 103.119 1.00 40.33 1013 GLY B N 1
ATOM 3382 C CA . GLY B 1 13 ? 0.481 0.883 104.344 1.00 39.99 1013 GLY B CA 1
ATOM 3383 C C . GLY B 1 13 ? 1.253 1.199 105.612 1.00 39.67 1013 GLY B C 1
ATOM 3384 O O . GLY B 1 13 ? 0.837 0.810 106.703 1.00 39.28 1013 GLY B O 1
ATOM 3385 N N . ARG B 1 14 ? 2.372 1.905 105.481 1.00 38.90 1014 ARG B N 1
ATOM 3386 C CA . ARG B 1 14 ? 3.171 2.260 106.646 1.00 38.25 1014 ARG B CA 1
ATOM 3387 C C . ARG B 1 14 ? 2.666 3.562 107.264 1.00 36.77 1014 ARG B C 1
ATOM 3388 O O . ARG B 1 14 ? 3.112 3.963 108.336 1.00 37.28 1014 ARG B O 1
ATOM 3396 N N . THR B 1 15 ? 1.741 4.225 106.577 1.00 34.44 1015 THR B N 1
ATOM 3397 C CA . THR B 1 15 ? 1.155 5.463 107.080 1.00 31.38 1015 THR B CA 1
ATOM 3398 C C . THR B 1 15 ? -0.201 5.690 106.422 1.00 30.67 1015 THR B C 1
ATOM 3399 O O . THR B 1 15 ? -0.581 4.957 105.510 1.00 30.41 1015 THR B O 1
ATOM 3403 N N . THR B 1 16 ? -0.927 6.706 106.881 1.00 30.03 1016 THR B N 1
ATOM 3404 C CA . THR B 1 16 ? -2.244 7.009 106.327 1.00 28.65 1016 THR B CA 1
ATOM 3405 C C . THR B 1 16 ? -2.438 8.508 106.135 1.00 28.50 1016 THR B C 1
ATOM 3406 O O . THR B 1 16 ? -1.747 9.316 106.754 1.00 28.83 1016 THR B O 1
ATOM 3410 N N . PRO B 1 17 ? -3.396 8.897 105.277 1.00 27.60 1017 PRO B N 1
ATOM 3411 C CA . PRO B 1 17 ? -3.666 10.315 105.026 1.00 27.89 1017 PRO B CA 1
ATOM 3412 C C . PRO B 1 17 ? -3.918 11.060 106.336 1.00 27.90 1017 PRO B C 1
ATOM 3413 O O . PRO B 1 17 ? -3.459 12.184 106.524 1.00 27.21 1017 PRO B O 1
ATOM 3417 N N . LEU B 1 18 ? -4.646 10.422 107.243 1.00 28.88 1018 LEU B N 1
ATOM 3418 C CA . LEU B 1 18 ? -4.945 11.033 108.532 1.00 28.34 1018 LEU B CA 1
ATOM 3419 C C . LEU B 1 18 ? -3.665 11.261 109.331 1.00 27.57 1018 LEU B C 1
ATOM 3420 O O . LEU B 1 18 ? -3.468 12.325 109.915 1.00 27.36 1018 LEU B O 1
ATOM 3425 N N . ALA B 1 19 ? -2.796 10.256 109.347 1.00 27.37 1019 ALA B N 1
ATOM 3426 C CA . ALA B 1 19 ? -1.536 10.340 110.077 1.00 26.51 1019 ALA B CA 1
ATOM 3427 C C . ALA B 1 19 ? -0.660 11.453 109.517 1.00 26.12 1019 ALA B C 1
ATOM 3428 O O . ALA B 1 19 ? -0.035 12.202 110.270 1.00 26.30 1019 ALA B O 1
ATOM 3430 N N . LEU B 1 20 ? -0.606 11.551 108.192 1.00 23.90 1020 LEU B N 1
ATOM 3431 C CA . LEU B 1 20 ? 0.190 12.585 107.546 1.00 23.91 1020 LEU B CA 1
ATOM 3432 C C . LEU B 1 20 ? -0.335 13.969 107.925 1.00 23.01 1020 LEU B C 1
ATOM 3433 O O . LEU B 1 20 ? 0.448 14.890 108.155 1.00 23.92 1020 LEU B O 1
ATOM 3438 N N . LEU B 1 21 ? -1.656 14.110 107.998 1.00 22.39 1021 LEU B N 1
ATOM 3439 C CA . LEU B 1 21 ? -2.264 15.389 108.360 1.00 23.34 1021 LEU B CA 1
ATOM 3440 C C . LEU B 1 21 ? -1.945 15.761 109.802 1.00 24.83 1021 LEU B C 1
ATOM 3441 O O . LEU B 1 21 ? -1.636 16.919 110.099 1.00 23.44 1021 LEU B O 1
ATOM 3446 N N . GLU B 1 22 ? -2.027 14.781 110.698 1.00 26.27 1022 GLU B N 1
ATOM 3447 C CA . GLU B 1 22 ? -1.746 15.022 112.109 1.00 28.35 1022 GLU B CA 1
ATOM 3448 C C . GLU B 1 22 ? -0.326 15.533 112.303 1.00 27.59 1022 GLU B C 1
ATOM 3449 O O . GLU B 1 22 ? -0.090 16.421 113.120 1.00 28.60 1022 GLU B O 1
ATOM 3455 N N . GLU B 1 23 ? 0.623 14.970 111.562 1.00 27.11 1023 GLU B N 1
ATOM 3456 C CA . GLU B 1 23 ? 2.004 15.410 111.690 1.00 27.95 1023 GLU B CA 1
ATOM 3457 C C . GLU B 1 23 ? 2.130 16.849 111.194 1.00 27.18 1023 GLU B C 1
ATOM 3458 O O . GLU B 1 23 ? 2.850 17.658 111.785 1.00 27.01 1023 GLU B O 1
ATOM 3464 N N . ALA B 1 24 ? 1.421 17.165 110.114 1.00 24.91 1024 ALA B N 1
ATOM 3465 C CA . ALA B 1 24 ? 1.444 18.511 109.556 1.00 24.22 1024 ALA B CA 1
ATOM 3466 C C . ALA B 1 24 ? 0.836 19.492 110.555 1.00 23.88 1024 ALA B C 1
ATOM 3467 O O . ALA B 1 24 ? 1.391 20.560 110.801 1.00 24.58 1024 ALA B O 1
ATOM 3469 N N . LEU B 1 25 ? -0.301 19.119 111.138 1.00 24.33 1025 LEU B N 1
ATOM 3470 C CA . LEU B 1 25 ? -0.976 19.971 112.114 1.00 24.74 1025 LEU B CA 1
ATOM 3471 C C . LEU B 1 25 ? -0.138 20.158 113.372 1.00 26.28 1025 LEU B C 1
ATOM 3472 O O . LEU B 1 25 ? -0.181 21.211 114.012 1.00 25.83 1025 LEU B O 1
ATOM 3477 N N . GLU B 1 26 ? 0.620 19.128 113.726 1.00 26.85 1026 GLU B N 1
ATOM 3478 C CA . GLU B 1 26 ? 1.475 19.179 114.899 1.00 27.58 1026 GLU B CA 1
ATOM 3479 C C . GLU B 1 26 ? 2.584 20.195 114.669 1.00 26.07 1026 GLU B C 1
ATOM 3480 O O . GLU B 1 26 ? 2.908 20.984 115.553 1.00 24.51 1026 GLU B O 1
ATOM 3486 N N . ARG B 1 27 ? 3.160 20.171 113.472 1.00 24.96 1027 ARG B N 1
ATOM 3487 C CA . ARG B 1 27 ? 4.228 21.097 113.123 1.00 24.35 1027 ARG B CA 1
ATOM 3488 C C . ARG B 1 27 ? 3.685 22.522 113.047 1.00 23.17 1027 ARG B C 1
ATOM 3489 O O . ARG B 1 27 ? 4.348 23.469 113.460 1.00 21.67 1027 ARG B O 1
ATOM 3497 N N . ALA B 1 28 ? 2.472 22.665 112.523 1.00 22.10 1028 ALA B N 1
ATOM 3498 C CA . ALA B 1 28 ? 1.850 23.977 112.393 1.00 22.99 1028 ALA B CA 1
ATOM 3499 C C . ALA B 1 28 ? 1.670 24.619 113.758 1.00 25.46 1028 ALA B C 1
ATOM 3500 O O . ALA B 1 28 ? 1.842 25.829 113.920 1.00 25.80 1028 ALA B O 1
ATOM 3502 N N . LYS B 1 29 ? 1.318 23.810 114.749 1.00 25.25 1029 LYS B N 1
ATOM 3503 C CA . LYS B 1 29 ? 1.114 24.344 116.082 1.00 27.89 1029 LYS B CA 1
ATOM 3504 C C . LYS B 1 29 ? 2.448 24.671 116.746 1.00 26.59 1029 LYS B C 1
ATOM 3505 O O . LYS B 1 29 ? 2.583 25.708 117.389 1.00 28.00 1029 LYS B O 1
ATOM 3511 N N . ALA B 1 30 ? 3.439 23.803 116.567 1.00 24.99 1030 ALA B N 1
ATOM 3512 C CA . ALA B 1 30 ? 4.753 24.017 117.165 1.00 23.06 1030 ALA B CA 1
ATOM 3513 C C . ALA B 1 30 ? 5.497 25.211 116.566 1.00 23.08 1030 ALA B C 1
ATOM 3514 O O . ALA B 1 30 ? 6.347 25.807 117.228 1.00 22.88 1030 ALA B O 1
ATOM 3516 N N . PHE B 1 31 ? 5.184 25.558 115.318 1.00 21.59 1031 PHE B N 1
ATOM 3517 C CA . PHE B 1 31 ? 5.839 26.684 114.650 1.00 21.37 1031 PHE B CA 1
ATOM 3518 C C . PHE B 1 31 ? 4.908 27.866 114.373 1.00 21.99 1031 PHE B C 1
ATOM 3519 O O . PHE B 1 31 ? 5.058 28.569 113.370 1.00 19.91 1031 PHE B O 1
ATOM 3527 N N . GLN B 1 32 ? 3.950 28.095 115.268 1.00 22.75 1032 GLN B N 1
ATOM 3528 C CA . GLN B 1 32 ? 3.032 29.218 115.103 1.00 24.10 1032 GLN B CA 1
ATOM 3529 C C . GLN B 1 32 ? 3.770 30.555 115.133 1.00 22.10 1032 GLN B C 1
ATOM 3530 O O . GLN B 1 32 ? 3.316 31.526 114.530 1.00 19.58 1032 GLN B O 1
ATOM 3536 N N . ASP B 1 33 ? 4.903 30.615 115.828 1.00 22.56 1033 ASP B N 1
ATOM 3537 C CA . ASP B 1 33 ? 5.657 31.867 115.882 1.00 25.29 1033 ASP B CA 1
ATOM 3538 C C . ASP B 1 33 ? 6.162 32.266 114.491 1.00 22.31 1033 ASP B C 1
ATOM 3539 O O . ASP B 1 33 ? 6.528 33.419 114.279 1.00 21.17 1033 ASP B O 1
ATOM 3544 N N . ARG B 1 34 ? 6.180 31.322 113.546 1.00 20.51 1034 ARG B N 1
ATOM 3545 C CA . ARG B 1 34 ? 6.635 31.624 112.180 1.00 21.17 1034 ARG B CA 1
ATOM 3546 C C . ARG B 1 34 ? 5.554 32.341 111.375 1.00 20.38 1034 ARG B C 1
ATOM 3547 O O . ARG B 1 34 ? 5.850 32.987 110.371 1.00 19.95 1034 ARG B O 1
ATOM 3555 N N . ASN B 1 35 ? 4.301 32.183 111.793 1.00 19.59 1035 ASN B N 1
ATOM 3556 C CA . ASN B 1 35 ? 3.174 32.842 111.140 1.00 19.13 1035 ASN B CA 1
ATOM 3557 C C . ASN B 1 35 ? 3.086 32.535 109.633 1.00 19.89 1035 ASN B C 1
ATOM 3558 O O . ASN B 1 35 ? 2.818 33.423 108.816 1.00 17.63 1035 ASN B O 1
ATOM 3563 N N . ALA B 1 36 ? 3.293 31.269 109.276 1.00 18.79 1036 ALA B N 1
ATOM 3564 C CA . ALA B 1 36 ? 3.246 30.846 107.878 1.00 20.40 1036 ALA B CA 1
ATOM 3565 C C . ALA B 1 36 ? 1.843 30.632 107.316 1.00 20.32 1036 ALA B C 1
ATOM 3566 O O . ALA B 1 36 ? 1.645 30.696 106.102 1.00 20.08 1036 ALA B O 1
ATOM 3568 N N . LEU B 1 37 ? 0.870 30.376 108.183 1.00 19.20 1037 LEU B N 1
ATOM 3569 C CA . LEU B 1 37 ? -0.480 30.112 107.703 1.00 20.28 1037 LEU B CA 1
ATOM 3570 C C . LEU B 1 37 ? -1.475 31.262 107.805 1.00 21.29 1037 LEU B C 1
ATOM 3571 O O . LEU B 1 37 ? -1.614 31.894 108.853 1.00 20.09 1037 LEU B O 1
ATOM 3576 N N . ALA B 1 38 ? -2.165 31.523 106.696 1.00 21.14 1038 ALA B N 1
ATOM 3577 C CA . ALA B 1 38 ? -3.167 32.581 106.627 1.00 22.78 1038 ALA B CA 1
ATOM 3578 C C . ALA B 1 38 ? -4.530 32.034 107.045 1.00 23.31 1038 ALA B C 1
ATOM 3579 O O . ALA B 1 38 ? -5.333 32.749 107.641 1.00 24.36 1038 ALA B O 1
ATOM 3581 N N . TYR B 1 39 ? -4.788 30.767 106.727 1.00 22.30 1039 TYR B N 1
ATOM 3582 C CA . TYR B 1 39 ? -6.063 30.139 107.083 1.00 24.50 1039 TYR B CA 1
ATOM 3583 C C . TYR B 1 39 ? -5.907 28.636 107.299 1.00 24.18 1039 TYR B C 1
ATOM 3584 O O . TYR B 1 39 ? -5.307 27.943 106.480 1.00 22.17 1039 TYR B O 1
ATOM 3593 N N . LEU B 1 40 ? -6.466 28.139 108.398 1.00 25.22 1040 LEU B N 1
ATOM 3594 C CA . LEU B 1 40 ? -6.386 26.722 108.730 1.00 28.08 1040 LEU B CA 1
ATOM 3595 C C . LEU B 1 40 ? -7.621 26.220 109.468 1.00 31.03 1040 LEU B C 1
ATOM 3596 O O . LEU B 1 40 ? -7.897 26.644 110.591 1.00 32.07 1040 LEU B O 1
ATOM 3601 N N . ASP B 1 41 ? -8.372 25.323 108.838 1.00 33.04 1041 ASP B N 1
ATOM 3602 C CA . ASP B 1 41 ? -9.544 24.750 109.493 1.00 34.24 1041 ASP B CA 1
ATOM 3603 C C . ASP B 1 41 ? -9.214 23.286 109.770 1.00 34.09 1041 ASP B C 1
ATOM 3604 O O . ASP B 1 41 ? -9.417 22.428 108.911 1.00 33.53 1041 ASP B O 1
ATOM 3609 N N . GLU B 1 42 ? -8.697 23.007 110.964 1.00 34.77 1042 GLU B N 1
ATOM 3610 C CA . GLU B 1 42 ? -8.326 21.642 111.341 1.00 36.73 1042 GLU B CA 1
ATOM 3611 C C . GLU B 1 42 ? -9.501 20.675 111.259 1.00 36.36 1042 GLU B C 1
ATOM 3612 O O . GLU B 1 42 ? -9.331 19.521 110.871 1.00 36.65 1042 GLU B O 1
ATOM 3618 N N . GLU B 1 43 ? -10.687 21.151 111.627 1.00 36.38 1043 GLU B N 1
ATOM 3619 C CA . GLU B 1 43 ? -11.883 20.318 111.608 1.00 35.91 1043 GLU B CA 1
ATOM 3620 C C . GLU B 1 43 ? -12.208 19.844 110.197 1.00 34.44 1043 GLU B C 1
ATOM 3621 O O . GLU B 1 43 ? -12.323 18.642 109.950 1.00 33.42 1043 GLU B O 1
ATOM 3627 N N . ALA B 1 44 ? -12.357 20.782 109.269 1.00 32.45 1044 ALA B N 1
ATOM 3628 C CA . ALA B 1 44 ? -12.665 20.410 107.896 1.00 32.66 1044 ALA B CA 1
ATOM 3629 C C . ALA B 1 44 ? -11.562 19.516 107.331 1.00 31.87 1044 ALA B C 1
ATOM 3630 O O . ALA B 1 44 ? -11.842 18.542 106.630 1.00 31.75 1044 ALA B O 1
ATOM 3632 N N . ALA B 1 45 ? -10.310 19.837 107.646 1.00 30.42 1045 ALA B N 1
ATOM 3633 C CA . ALA B 1 45 ? -9.180 19.048 107.160 1.00 31.20 1045 ALA B CA 1
ATOM 3634 C C . ALA B 1 45 ? -9.277 17.597 107.632 1.00 31.38 1045 ALA B C 1
ATOM 3635 O O . ALA B 1 45 ? -9.190 16.667 106.824 1.00 30.99 1045 ALA B O 1
ATOM 3637 N N . ARG B 1 46 ? -9.454 17.409 108.939 1.00 29.98 1046 ARG B N 1
ATOM 3638 C CA . ARG B 1 46 ? -9.560 16.069 109.505 1.00 30.85 1046 ARG B CA 1
ATOM 3639 C C . ARG B 1 46 ? -10.690 15.275 108.857 1.00 29.15 1046 ARG B C 1
ATOM 3640 O O . ARG B 1 46 ? -10.534 14.094 108.552 1.00 28.52 1046 ARG B O 1
ATOM 3648 N N . LYS B 1 47 ? -11.824 15.932 108.648 1.00 29.69 1047 LYS B N 1
ATOM 3649 C CA . LYS B 1 47 ? -12.970 15.286 108.028 1.00 32.09 1047 LYS B CA 1
ATOM 3650 C C . LYS B 1 47 ? -12.576 14.743 106.649 1.00 32.92 1047 LYS B C 1
ATOM 3651 O O . LYS B 1 47 ? -12.874 13.594 106.314 1.00 32.55 1047 LYS B O 1
ATOM 3657 N N . GLU B 1 48 ? -11.892 15.569 105.860 1.00 32.44 1048 GLU B N 1
ATOM 3658 C CA . GLU B 1 48 ? -11.456 15.177 104.520 1.00 32.34 1048 GLU B CA 1
ATOM 3659 C C . GLU B 1 48 ? -10.393 14.078 104.596 1.00 31.17 1048 GLU B C 1
ATOM 3660 O O . GLU B 1 48 ? -10.385 13.154 103.783 1.00 30.26 1048 GLU B O 1
ATOM 3666 N N . ALA B 1 49 ? -9.500 14.184 105.576 1.00 29.35 1049 ALA B N 1
ATOM 3667 C CA . ALA B 1 49 ? -8.445 13.195 105.754 1.00 28.51 1049 ALA B CA 1
ATOM 3668 C C . ALA B 1 49 ? -9.055 11.830 106.081 1.00 29.44 1049 ALA B C 1
ATOM 3669 O O . ALA B 1 49 ? -8.525 10.795 105.673 1.00 28.76 1049 ALA B O 1
ATOM 3671 N N . LEU B 1 50 ? -10.162 11.830 106.822 1.00 30.00 1050 LEU B N 1
ATOM 3672 C CA . LEU B 1 50 ? -10.843 10.582 107.180 1.00 30.54 1050 LEU B CA 1
ATOM 3673 C C . LEU B 1 50 ? -11.401 9.911 105.933 1.00 29.55 1050 LEU B C 1
ATOM 3674 O O . LEU B 1 50 ? -11.299 8.696 105.767 1.00 30.36 1050 LEU B O 1
ATOM 3679 N N . ALA B 1 51 ? -11.998 10.712 105.058 1.00 28.84 1051 ALA B N 1
ATOM 3680 C CA . ALA B 1 51 ? -12.571 10.192 103.824 1.00 28.12 1051 ALA B CA 1
ATOM 3681 C C . ALA B 1 51 ? -11.483 9.572 102.954 1.00 27.80 1051 ALA B C 1
ATOM 3682 O O . ALA B 1 51 ? -11.645 8.465 102.442 1.00 27.41 1051 ALA B O 1
ATOM 3684 N N . LEU B 1 52 ? -10.373 10.289 102.796 1.00 27.29 1052 LEU B N 1
ATOM 3685 C CA . LEU B 1 52 ? -9.249 9.816 101.989 1.00 26.52 1052 LEU B CA 1
ATOM 3686 C C . LEU B 1 52 ? -8.642 8.547 102.567 1.00 26.75 1052 LEU B C 1
ATOM 3687 O O . LEU B 1 52 ? -8.173 7.673 101.835 1.00 26.49 1052 LEU B O 1
ATOM 3692 N N . THR B 1 53 ? -8.634 8.454 103.890 1.00 27.34 1053 THR B N 1
ATOM 3693 C CA . THR B 1 53 ? -8.080 7.281 104.546 1.00 28.21 1053 THR B CA 1
ATOM 3694 C C . THR B 1 53 ? -9.000 6.086 104.281 1.00 28.95 1053 THR B C 1
ATOM 3695 O O . THR B 1 53 ? -8.551 5.041 103.805 1.00 29.23 1053 THR B O 1
ATOM 3699 N N . GLU B 1 54 ? -10.290 6.247 104.557 1.00 30.11 1054 GLU B N 1
ATOM 3700 C CA . GLU B 1 54 ? -11.243 5.161 104.325 1.00 32.59 1054 GLU B CA 1
ATOM 3701 C C . GLU B 1 54 ? -11.254 4.743 102.852 1.00 32.44 1054 GLU B C 1
ATOM 3702 O O . GLU B 1 54 ? -11.400 3.559 102.535 1.00 33.19 1054 GLU B O 1
ATOM 3708 N N . GLU B 1 55 ? -11.097 5.712 101.954 1.00 32.94 1055 GLU B N 1
ATOM 3709 C CA . GLU B 1 55 ? -11.081 5.414 100.527 1.00 33.33 1055 GLU B CA 1
ATOM 3710 C C . GLU B 1 55 ? -9.882 4.548 100.163 1.00 33.70 1055 GLU B C 1
ATOM 3711 O O . GLU B 1 55 ? -9.980 3.652 99.323 1.00 34.71 1055 GLU B O 1
ATOM 3717 N N . LEU B 1 56 ? -8.749 4.807 100.803 1.00 34.96 1056 LEU B N 1
ATOM 3718 C CA . LEU B 1 56 ? -7.541 4.040 100.526 1.00 36.15 1056 LEU B CA 1
ATOM 3719 C C . LEU B 1 56 ? -7.722 2.588 100.982 1.00 36.97 1056 LEU B C 1
ATOM 3720 O O . LEU B 1 56 ? -7.141 1.667 100.403 1.00 36.25 1056 LEU B O 1
ATOM 3725 N N . ARG B 1 57 ? -8.536 2.386 102.015 1.00 37.47 1057 ARG B N 1
ATOM 3726 C CA . ARG B 1 57 ? -8.794 1.041 102.522 1.00 39.27 1057 ARG B CA 1
ATOM 3727 C C . ARG B 1 57 ? -9.747 0.269 101.610 1.00 39.19 1057 ARG B C 1
ATOM 3728 O O . ARG B 1 57 ? -9.593 -0.936 101.419 1.00 39.95 1057 ARG B O 1
ATOM 3736 N N . ARG B 1 58 ? -10.730 0.967 101.052 1.00 39.01 1058 ARG B N 1
ATOM 3737 C CA . ARG B 1 58 ? -11.700 0.341 100.164 1.00 39.06 1058 ARG B CA 1
ATOM 3738 C C . ARG B 1 58 ? -11.120 0.185 98.758 1.00 39.03 1058 ARG B C 1
ATOM 3739 O O . ARG B 1 58 ? -11.792 -0.299 97.847 1.00 37.80 1058 ARG B O 1
ATOM 3747 N N . GLY B 1 59 ? -9.869 0.600 98.590 1.00 38.70 1059 GLY B N 1
ATOM 3748 C CA . GLY B 1 59 ? -9.217 0.490 97.297 1.00 39.36 1059 GLY B CA 1
ATOM 3749 C C . GLY B 1 59 ? -9.511 1.603 96.302 1.00 39.82 1059 GLY B C 1
ATOM 3750 O O . GLY B 1 59 ? -9.144 1.491 95.133 1.00 40.79 1059 GLY B O 1
ATOM 3751 N N . GLN B 1 60 ? -10.166 2.674 96.743 1.00 39.01 1060 GLN B N 1
ATOM 3752 C CA . GLN B 1 60 ? -10.474 3.782 95.840 1.00 37.94 1060 GLN B CA 1
ATOM 3753 C C . GLN B 1 60 ? -9.401 4.867 95.934 1.00 36.30 1060 GLN B C 1
ATOM 3754 O O . GLN B 1 60 ? -9.157 5.426 97.003 1.00 37.14 1060 GLN B O 1
ATOM 3760 N N . VAL B 1 61 ? -8.762 5.155 94.805 1.00 33.51 1061 VAL B N 1
ATOM 3761 C CA . VAL B 1 61 ? -7.709 6.164 94.744 1.00 31.89 1061 VAL B CA 1
ATOM 3762 C C . VAL B 1 61 ? -8.126 7.270 93.781 1.00 30.62 1061 VAL B C 1
ATOM 3763 O O . VAL B 1 61 ? -8.446 7.006 92.622 1.00 29.82 1061 VAL B O 1
ATOM 3767 N N . ARG B 1 62 ? -8.124 8.506 94.266 1.00 29.56 1062 ARG B N 1
ATOM 3768 C CA . ARG B 1 62 ? -8.524 9.649 93.456 1.00 27.84 1062 ARG B CA 1
ATOM 3769 C C . ARG B 1 62 ? -7.511 10.006 92.376 1.00 27.48 1062 ARG B C 1
ATOM 3770 O O . ARG B 1 62 ? -7.885 10.366 91.257 1.00 26.99 1062 ARG B O 1
ATOM 3778 N N . GLY B 1 63 ? -6.232 9.906 92.720 1.00 26.45 1063 GLY B N 1
ATOM 3779 C CA . GLY B 1 63 ? -5.172 10.234 91.784 1.00 25.55 1063 GLY B CA 1
ATOM 3780 C C . GLY B 1 63 ? -3.804 10.006 92.406 1.00 25.53 1063 GLY B C 1
ATOM 3781 O O . GLY B 1 63 ? -3.709 9.406 93.472 1.00 25.79 1063 GLY B O 1
ATOM 3782 N N . PRO B 1 64 ? -2.721 10.487 91.772 1.00 25.79 1064 PRO B N 1
ATOM 3783 C CA . PRO B 1 64 ? -1.345 10.329 92.261 1.00 25.21 1064 PRO B CA 1
ATOM 3784 C C . PRO B 1 64 ? -0.969 11.073 93.548 1.00 25.43 1064 PRO B C 1
ATOM 3785 O O . PRO B 1 64 ? 0.072 10.792 94.146 1.00 26.45 1064 PRO B O 1
ATOM 3789 N N . LEU B 1 65 ? -1.810 12.011 93.975 1.00 23.36 1065 LEU B N 1
ATOM 3790 C CA . LEU B 1 65 ? -1.554 12.776 95.196 1.00 22.21 1065 LEU B CA 1
ATOM 3791 C C . LEU B 1 65 ? -2.522 12.380 96.303 1.00 22.31 1065 LEU B C 1
ATOM 3792 O O . LEU B 1 65 ? -2.581 13.028 97.346 1.00 21.78 1065 LEU B O 1
ATOM 3797 N N . HIS B 1 66 ? -3.275 11.311 96.077 1.00 21.90 1066 HIS B N 1
ATOM 3798 C CA . HIS B 1 66 ? -4.263 10.863 97.051 1.00 23.09 1066 HIS B CA 1
ATOM 3799 C C . HIS B 1 66 ? -3.766 10.823 98.499 1.00 21.36 1066 HIS B C 1
ATOM 3800 O O . HIS B 1 66 ? -2.796 10.135 98.813 1.00 22.85 1066 HIS B O 1
ATOM 3807 N N . GLY B 1 67 ? -4.439 11.576 99.366 1.00 21.89 1067 GLY B N 1
ATOM 3808 C CA . GLY B 1 67 ? -4.096 11.609 100.781 1.00 23.35 1067 GLY B CA 1
ATOM 3809 C C . GLY B 1 67 ? -2.890 12.432 101.214 1.00 23.61 1067 GLY B C 1
ATOM 3810 O O . GLY B 1 67 ? -2.561 12.461 102.400 1.00 23.29 1067 GLY B O 1
ATOM 3811 N N . LEU B 1 68 ? -2.239 13.102 100.266 1.00 23.94 1068 LEU B N 1
ATOM 3812 C CA . LEU B 1 68 ? -1.055 13.916 100.553 1.00 21.67 1068 LEU B CA 1
ATOM 3813 C C . LEU B 1 68 ? -1.430 15.345 100.944 1.00 22.68 1068 LEU B C 1
ATOM 3814 O O . LEU B 1 68 ? -2.064 16.065 100.173 1.00 21.87 1068 LEU B O 1
ATOM 3819 N N . PRO B 1 69 ? -1.027 15.778 102.153 1.00 22.03 1069 PRO B N 1
ATOM 3820 C CA . PRO B 1 69 ? -1.320 17.122 102.662 1.00 21.56 1069 PRO B CA 1
ATOM 3821 C C . PRO B 1 69 ? -0.443 18.217 102.055 1.00 21.30 1069 PRO B C 1
ATOM 3822 O O . PRO B 1 69 ? 0.781 18.146 102.115 1.00 20.97 1069 PRO B O 1
ATOM 3826 N N . LEU B 1 70 ? -1.087 19.221 101.466 1.00 20.16 1070 LEU B N 1
ATOM 3827 C CA . LEU B 1 70 ? -0.392 20.344 100.843 1.00 20.92 1070 LEU B CA 1
ATOM 3828 C C . LEU B 1 70 ? -1.059 21.662 101.222 1.00 19.93 1070 LEU B C 1
ATOM 3829 O O . LEU B 1 70 ? -2.221 21.676 101.629 1.00 19.53 1070 LEU B O 1
ATOM 3834 N N . THR B 1 71 ? -0.323 22.766 101.093 1.00 19.17 1071 THR B N 1
ATOM 3835 C CA . THR B 1 71 ? -0.878 24.087 101.381 1.00 18.33 1071 THR B CA 1
ATOM 3836 C C . THR B 1 71 ? -0.891 24.901 100.085 1.00 18.80 1071 THR B C 1
ATOM 3837 O O . THR B 1 71 ? -0.239 24.534 99.104 1.00 17.72 1071 THR B O 1
ATOM 3841 N N . VAL B 1 72 ? -1.634 26.003 100.086 1.00 17.54 1072 VAL B N 1
ATOM 3842 C CA . VAL B 1 72 ? -1.757 26.847 98.904 1.00 18.56 1072 VAL B CA 1
ATOM 3843 C C . VAL B 1 72 ? -1.605 28.330 99.250 1.00 18.10 1072 VAL B C 1
ATOM 3844 O O . VAL B 1 72 ? -2.221 28.817 100.201 1.00 17.26 1072 VAL B O 1
ATOM 3848 N N . LYS B 1 73 ? -0.775 29.036 98.479 1.00 17.89 1073 LYS B N 1
ATOM 3849 C CA . LYS B 1 73 ? -0.542 30.470 98.676 1.00 17.57 1073 LYS B CA 1
ATOM 3850 C C . LYS B 1 73 ? -1.912 31.151 98.625 1.00 17.25 1073 LYS B C 1
ATOM 3851 O O . LYS B 1 73 ? -2.716 30.850 97.741 1.00 15.08 1073 LYS B O 1
ATOM 3857 N N . ASP B 1 74 ? -2.178 32.076 99.548 1.00 17.10 1074 ASP B N 1
ATOM 3858 C CA . ASP B 1 74 ? -3.498 32.714 99.608 1.00 18.77 1074 ASP B CA 1
ATOM 3859 C C . ASP B 1 74 ? -3.973 33.622 98.465 1.00 20.20 1074 ASP B C 1
ATOM 3860 O O . ASP B 1 74 ? -4.740 34.562 98.697 1.00 20.90 1074 ASP B O 1
ATOM 3865 N N . LEU B 1 75 ? -3.535 33.349 97.238 1.00 19.14 1075 LEU B N 1
ATOM 3866 C CA . LEU B 1 75 ? -3.994 34.133 96.092 1.00 18.69 1075 LEU B CA 1
ATOM 3867 C C . LEU B 1 75 ? -4.737 33.187 95.141 1.00 18.23 1075 LEU B C 1
ATOM 3868 O O . LEU B 1 75 ? -5.341 33.614 94.153 1.00 19.21 1075 LEU B O 1
ATOM 3873 N N . PHE B 1 76 ? -4.691 31.897 95.469 1.00 16.46 1076 PHE B N 1
ATOM 3874 C CA . PHE B 1 76 ? -5.369 30.847 94.707 1.00 17.62 1076 PHE B CA 1
ATOM 3875 C C . PHE B 1 76 ? -6.640 30.459 95.469 1.00 20.02 1076 PHE B C 1
ATOM 3876 O O . PHE B 1 76 ? -6.566 29.975 96.607 1.00 19.53 1076 PHE B O 1
ATOM 3884 N N . PRO B 1 77 ? -7.820 30.676 94.872 1.00 20.30 1077 PRO B N 1
ATOM 3885 C CA . PRO B 1 77 ? -9.042 30.298 95.586 1.00 21.35 1077 PRO B CA 1
ATOM 3886 C C . PRO B 1 77 ? -9.092 28.784 95.812 1.00 21.90 1077 PRO B C 1
ATOM 3887 O O . PRO B 1 77 ? -8.792 28.005 94.907 1.00 21.11 1077 PRO B O 1
ATOM 3891 N N . VAL B 1 78 ? -9.459 28.377 97.023 1.00 22.11 1078 VAL B N 1
ATOM 3892 C CA . VAL B 1 78 ? -9.579 26.962 97.370 1.00 21.14 1078 VAL B CA 1
ATOM 3893 C C . VAL B 1 78 ? -10.978 26.771 97.968 1.00 22.18 1078 VAL B C 1
ATOM 3894 O O . VAL B 1 78 ? -11.397 27.554 98.815 1.00 21.20 1078 VAL B O 1
ATOM 3898 N N . LYS B 1 79 ? -11.696 25.739 97.531 1.00 22.92 1079 LYS B N 1
ATOM 3899 C CA . LYS B 1 79 ? -13.045 25.491 98.035 1.00 25.55 1079 LYS B CA 1
ATOM 3900 C C . LYS B 1 79 ? -13.110 25.415 99.558 1.00 25.99 1079 LYS B C 1
ATOM 3901 O O . LYS B 1 79 ? -12.274 24.770 100.199 1.00 26.28 1079 LYS B O 1
ATOM 3907 N N . GLY B 1 80 ? -14.109 26.076 100.131 1.00 26.17 1080 GLY B N 1
ATOM 3908 C CA . GLY B 1 80 ? -14.278 26.062 101.574 1.00 27.79 1080 GLY B CA 1
ATOM 3909 C C . GLY B 1 80 ? -13.326 26.966 102.335 1.00 28.12 1080 GLY B C 1
ATOM 3910 O O . GLY B 1 80 ? -13.383 27.030 103.563 1.00 28.84 1080 GLY B O 1
ATOM 3911 N N . MET B 1 81 ? -12.453 27.666 101.619 1.00 26.53 1081 MET B N 1
ATOM 3912 C CA . MET B 1 81 ? -11.497 28.560 102.259 1.00 25.92 1081 MET B CA 1
ATOM 3913 C C . MET B 1 81 ? -11.539 29.967 101.671 1.00 25.49 1081 MET B C 1
ATOM 3914 O O . MET B 1 81 ? -11.669 30.149 100.457 1.00 25.66 1081 MET B O 1
ATOM 3919 N N . PRO B 1 82 ? -11.439 30.986 102.534 1.00 24.58 1082 PRO B N 1
ATOM 3920 C CA . PRO B 1 82 ? -11.454 32.387 102.110 1.00 24.29 1082 PRO B CA 1
ATOM 3921 C C . PRO B 1 82 ? -10.108 32.759 101.485 1.00 23.57 1082 PRO B C 1
ATOM 3922 O O . PRO B 1 82 ? -9.076 32.176 101.824 1.00 20.92 1082 PRO B O 1
ATOM 3926 N N . THR B 1 83 ? -10.131 33.728 100.575 1.00 23.20 1083 THR B N 1
ATOM 3927 C CA . THR B 1 83 ? -8.927 34.198 99.893 1.00 23.77 1083 THR B CA 1
ATOM 3928 C C . THR B 1 83 ? -8.768 35.680 100.209 1.00 24.31 1083 THR B C 1
ATOM 3929 O O . THR B 1 83 ? -9.619 36.487 99.831 1.00 24.47 1083 THR B O 1
ATOM 3933 N N . ARG B 1 84 ? -7.683 36.041 100.890 1.00 23.37 1084 ARG B N 1
ATOM 3934 C CA . ARG B 1 84 ? -7.456 37.433 101.273 1.00 24.53 1084 ARG B CA 1
ATOM 3935 C C . ARG B 1 84 ? -6.232 38.094 100.650 1.00 22.84 1084 ARG B C 1
ATOM 3936 O O . ARG B 1 84 ? -6.054 39.306 100.758 1.00 22.16 1084 ARG B O 1
ATOM 3944 N N . ALA B 1 85 ? -5.382 37.298 100.013 1.00 21.12 1085 ALA B N 1
ATOM 3945 C CA . ALA B 1 85 ? -4.181 37.813 99.359 1.00 21.14 1085 ALA B CA 1
ATOM 3946 C C . ALA B 1 85 ? -3.323 38.735 100.230 1.00 20.27 1085 ALA B C 1
ATOM 3947 O O . ALA B 1 85 ? -2.661 39.639 99.719 1.00 19.56 1085 ALA B O 1
ATOM 3949 N N . GLY B 1 86 ? -3.338 38.492 101.539 1.00 21.09 1086 GLY B N 1
ATOM 3950 C CA . GLY B 1 86 ? -2.538 39.272 102.468 1.00 19.89 1086 GLY B CA 1
ATOM 3951 C C . GLY B 1 86 ? -2.832 40.756 102.547 1.00 20.32 1086 GLY B C 1
ATOM 3952 O O . GLY B 1 86 ? -1.976 41.542 102.963 1.00 19.32 1086 GLY B O 1
ATOM 3953 N N . THR B 1 87 ? -4.045 41.146 102.178 1.00 20.83 1087 THR B N 1
ATOM 3954 C CA . THR B 1 87 ? -4.415 42.555 102.189 1.00 21.40 1087 THR B CA 1
ATOM 3955 C C . THR B 1 87 ? -5.774 42.766 102.850 1.00 22.53 1087 THR B C 1
ATOM 3956 O O . THR B 1 87 ? -6.525 41.812 103.065 1.00 22.02 1087 THR B O 1
ATOM 3960 N N . LYS B 1 88 ? -6.076 44.017 103.182 1.00 22.63 1088 LYS B N 1
ATOM 3961 C CA . LYS B 1 88 ? -7.352 44.365 103.801 1.00 24.25 1088 LYS B CA 1
ATOM 3962 C C . LYS B 1 88 ? -8.244 45.027 102.758 1.00 24.15 1088 LYS B C 1
ATOM 3963 O O . LYS B 1 88 ? -9.407 45.326 103.015 1.00 24.33 1088 LYS B O 1
ATOM 3969 N N . ALA B 1 89 ? -7.689 45.262 101.577 1.00 24.25 1089 ALA B N 1
ATOM 3970 C CA . ALA B 1 89 ? -8.446 45.880 100.498 1.00 25.37 1089 ALA B CA 1
ATOM 3971 C C . ALA B 1 89 ? -9.306 44.835 99.795 1.00 26.28 1089 ALA B C 1
ATOM 3972 O O . ALA B 1 89 ? -9.013 43.640 99.843 1.00 25.67 1089 ALA B O 1
ATOM 3974 N N . PRO B 1 90 ? -10.393 45.272 99.143 1.00 26.76 1090 PRO B N 1
ATOM 3975 C CA . PRO B 1 90 ? -11.252 44.317 98.442 1.00 26.75 1090 PRO B CA 1
ATOM 3976 C C . PRO B 1 90 ? -10.520 43.787 97.211 1.00 26.49 1090 PRO B C 1
ATOM 3977 O O . PRO B 1 90 ? -9.668 44.472 96.641 1.00 26.80 1090 PRO B O 1
ATOM 3981 N N . LEU B 1 91 ? -10.846 42.565 96.814 1.00 25.97 1091 LEU B N 1
ATOM 3982 C CA . LEU B 1 91 ? -10.210 41.943 95.663 1.00 25.51 1091 LEU B CA 1
ATOM 3983 C C . LEU B 1 91 ? -11.177 41.836 94.496 1.00 25.34 1091 LEU B C 1
ATOM 3984 O O . LEU B 1 91 ? -12.385 41.778 94.689 1.00 24.05 1091 LEU B O 1
ATOM 3989 N N . PRO B 1 92 ? -10.654 41.813 93.261 1.00 25.98 1092 PRO B N 1
ATOM 3990 C CA . PRO B 1 92 ? -11.545 41.703 92.103 1.00 25.97 1092 PRO B CA 1
ATOM 3991 C C . PRO B 1 92 ? -12.233 40.338 92.137 1.00 26.36 1092 PRO B C 1
ATOM 3992 O O . PRO B 1 92 ? -11.789 39.436 92.845 1.00 25.40 1092 PRO B O 1
ATOM 3996 N N . PRO B 1 93 ? -13.328 40.173 91.381 1.00 27.48 1093 PRO B N 1
ATOM 3997 C CA . PRO B 1 93 ? -14.043 38.893 91.367 1.00 28.53 1093 PRO B CA 1
ATOM 3998 C C . PRO B 1 93 ? -13.146 37.710 91.026 1.00 27.70 1093 PRO B C 1
ATOM 3999 O O . PRO B 1 93 ? -12.285 37.809 90.156 1.00 28.65 1093 PRO B O 1
ATOM 4003 N N . LEU B 1 94 ? -13.350 36.599 91.727 1.00 26.98 1094 LEU B N 1
ATOM 4004 C CA . LEU B 1 94 ? -12.577 35.376 91.508 1.00 27.71 1094 LEU B CA 1
ATOM 4005 C C . LEU B 1 94 ? -13.478 34.170 91.730 1.00 26.70 1094 LEU B C 1
ATOM 4006 O O . LEU B 1 94 ? -14.379 34.205 92.566 1.00 26.64 1094 LEU B O 1
ATOM 4011 N N . PRO B 1 95 ? -13.245 33.083 90.984 1.00 25.49 1095 PRO B N 1
ATOM 4012 C CA . PRO B 1 95 ? -14.066 31.879 91.136 1.00 24.93 1095 PRO B CA 1
ATOM 4013 C C . PRO B 1 95 ? -13.837 31.219 92.491 1.00 25.45 1095 PRO B C 1
ATOM 4014 O O . PRO B 1 95 ? -12.962 31.633 93.259 1.00 24.02 1095 PRO B O 1
ATOM 4018 N N . GLU B 1 96 ? -14.630 30.194 92.780 1.00 24.73 1096 GLU B N 1
ATOM 4019 C CA . GLU B 1 96 ? -14.529 29.463 94.038 1.00 25.60 1096 GLU B CA 1
ATOM 4020 C C . GLU B 1 96 ? -13.232 28.655 94.130 1.00 24.62 1096 GLU B C 1
ATOM 4021 O O . GLU B 1 96 ? -12.736 28.392 95.228 1.00 24.52 1096 GLU B O 1
ATOM 4027 N N . GLU B 1 97 ? -12.688 28.271 92.977 1.00 22.68 1097 GLU B N 1
ATOM 4028 C CA . GLU B 1 97 ? -11.469 27.471 92.935 1.00 23.25 1097 GLU B CA 1
ATOM 4029 C C . GLU B 1 97 ? -10.605 27.724 91.696 1.00 22.91 1097 GLU B C 1
ATOM 4030 O O . GLU B 1 97 ? -11.095 27.681 90.566 1.00 24.02 1097 GLU B O 1
ATOM 4036 N N . ALA B 1 98 ? -9.316 27.976 91.917 1.00 22.66 1098 ALA B N 1
ATOM 4037 C CA . ALA B 1 98 ? -8.373 28.212 90.825 1.00 20.76 1098 ALA B CA 1
ATOM 4038 C C . ALA B 1 98 ? -8.151 26.911 90.059 1.00 20.91 1098 ALA B C 1
ATOM 4039 O O . ALA B 1 98 ? -8.162 25.829 90.647 1.00 20.45 1098 ALA B O 1
ATOM 4041 N N . ARG B 1 99 ? -7.938 27.022 88.750 1.00 20.70 1099 ARG B N 1
ATOM 4042 C CA . ARG B 1 99 ? -7.715 25.856 87.901 1.00 21.38 1099 ARG B CA 1
ATOM 4043 C C . ARG B 1 99 ? -6.574 24.984 88.436 1.00 21.09 1099 ARG B C 1
ATOM 4044 O O . ARG B 1 99 ? -6.684 23.755 88.476 1.00 20.11 1099 ARG B O 1
ATOM 4052 N N . ALA B 1 100 ? -5.482 25.618 88.849 1.00 19.36 1100 ALA B N 1
ATOM 4053 C CA . ALA B 1 100 ? -4.333 24.884 89.376 1.00 19.84 1100 ALA B CA 1
ATOM 4054 C C . ALA B 1 100 ? -4.715 24.096 90.629 1.00 19.87 1100 ALA B C 1
ATOM 4055 O O . ALA B 1 100 ? -4.265 22.964 90.825 1.00 19.08 1100 ALA B O 1
ATOM 4057 N N . VAL B 1 101 ? -5.528 24.705 91.485 1.00 19.62 1101 VAL B N 1
ATOM 4058 C CA . VAL B 1 101 ? -5.973 24.045 92.706 1.00 19.58 1101 VAL B CA 1
ATOM 4059 C C . VAL B 1 101 ? -6.824 22.831 92.324 1.00 21.71 1101 VAL B C 1
ATOM 4060 O O . VAL B 1 101 ? -6.686 21.758 92.914 1.00 20.97 1101 VAL B O 1
ATOM 4064 N N . ARG B 1 102 ? -7.695 23.004 91.332 1.00 22.18 1102 ARG B N 1
ATOM 4065 C CA . ARG B 1 102 ? -8.548 21.909 90.871 1.00 24.37 1102 ARG B CA 1
ATOM 4066 C C . ARG B 1 102 ? -7.694 20.707 90.465 1.00 23.39 1102 ARG B C 1
ATOM 4067 O O . ARG B 1 102 ? -8.042 19.564 90.752 1.00 23.40 1102 ARG B O 1
ATOM 4075 N N . ARG B 1 103 ? -6.575 20.974 89.798 1.00 23.24 1103 ARG B N 1
ATOM 4076 C CA . ARG B 1 103 ? -5.665 19.920 89.367 1.00 23.70 1103 ARG B CA 1
ATOM 4077 C C . ARG B 1 103 ? -5.212 19.105 90.575 1.00 22.93 1103 ARG B C 1
ATOM 4078 O O . ARG B 1 103 ? -5.218 17.873 90.545 1.00 23.84 1103 ARG B O 1
ATOM 4086 N N . LEU B 1 104 ? -4.820 19.802 91.638 1.00 21.91 1104 LEU B N 1
ATOM 4087 C CA . LEU B 1 104 ? -4.357 19.147 92.857 1.00 20.48 1104 LEU B CA 1
ATOM 4088 C C . LEU B 1 104 ? -5.464 18.359 93.543 1.00 20.92 1104 LEU B C 1
ATOM 4089 O O . LEU B 1 104 ? -5.251 17.221 93.960 1.00 21.42 1104 LEU B O 1
ATOM 4094 N N . ARG B 1 105 ? -6.639 18.969 93.667 1.00 20.83 1105 ARG B N 1
ATOM 4095 C CA . ARG B 1 105 ? -7.770 18.308 94.308 1.00 22.29 1105 ARG B CA 1
ATOM 4096 C C . ARG B 1 105 ? -8.172 17.051 93.537 1.00 22.09 1105 ARG B C 1
ATOM 4097 O O . ARG B 1 105 ? -8.349 15.986 94.128 1.00 23.24 1105 ARG B O 1
ATOM 4105 N N . GLU B 1 106 ? -8.301 17.169 92.217 1.00 21.91 1106 GLU B N 1
ATOM 4106 C CA . GLU B 1 106 ? -8.682 16.021 91.395 1.00 22.55 1106 GLU B CA 1
ATOM 4107 C C . GLU B 1 106 ? -7.617 14.931 91.458 1.00 23.74 1106 GLU B C 1
ATOM 4108 O O . GLU B 1 106 ? -7.903 13.754 91.218 1.00 24.30 1106 GLU B O 1
ATOM 4114 N N . ALA B 1 107 ? -6.388 15.319 91.789 1.00 22.31 1107 ALA B N 1
ATOM 4115 C CA . ALA B 1 107 ? -5.293 14.357 91.895 1.00 21.58 1107 ALA B CA 1
ATOM 4116 C C . ALA B 1 107 ? -5.356 13.661 93.255 1.00 21.53 1107 ALA B C 1
ATOM 4117 O O . ALA B 1 107 ? -4.574 12.755 93.528 1.00 21.47 1107 ALA B O 1
ATOM 4119 N N . GLY B 1 108 ? -6.279 14.103 94.108 1.00 22.81 1108 GLY B N 1
ATOM 4120 C CA . GLY B 1 108 ? -6.439 13.482 95.412 1.00 22.28 1108 GLY B CA 1
ATOM 4121 C C . GLY B 1 108 ? -5.739 14.144 96.583 1.00 23.94 1108 GLY B C 1
ATOM 4122 O O . GLY B 1 108 ? -5.862 13.690 97.725 1.00 24.19 1108 GLY B O 1
ATOM 4123 N N . ALA B 1 109 ? -5.004 15.217 96.312 1.00 22.61 1109 ALA B N 1
ATOM 4124 C CA . ALA B 1 109 ? -4.286 15.929 97.361 1.00 22.22 1109 ALA B CA 1
ATOM 4125 C C . ALA B 1 109 ? -5.228 16.449 98.437 1.00 22.96 1109 ALA B C 1
ATOM 4126 O O . ALA B 1 109 ? -6.406 16.696 98.189 1.00 23.29 1109 ALA B O 1
ATOM 4128 N N . LEU B 1 110 ? -4.691 16.617 99.636 1.00 23.11 1110 LEU B N 1
ATOM 4129 C CA . LEU B 1 110 ? -5.465 17.136 100.747 1.00 23.48 1110 LEU B CA 1
ATOM 4130 C C . LEU B 1 110 ? -4.993 18.557 101.021 1.00 23.40 1110 LEU B C 1
ATOM 4131 O O . LEU B 1 110 ? -3.962 18.763 101.662 1.00 20.95 1110 LEU B O 1
ATOM 4136 N N . LEU B 1 111 ? -5.738 19.532 100.507 1.00 22.52 1111 LEU B N 1
ATOM 4137 C CA . LEU B 1 111 ? -5.403 20.938 100.702 1.00 23.50 1111 LEU B CA 1
ATOM 4138 C C . LEU B 1 111 ? -5.992 21.316 102.052 1.00 23.41 1111 LEU B C 1
ATOM 4139 O O . LEU B 1 111 ? -7.210 21.403 102.203 1.00 25.39 1111 LEU B O 1
ATOM 4144 N N . PHE B 1 112 ? -5.126 21.539 103.035 1.00 22.75 1112 PHE B N 1
ATOM 4145 C CA . PHE B 1 112 ? -5.588 21.838 104.387 1.00 22.71 1112 PHE B CA 1
ATOM 4146 C C . PHE B 1 112 ? -5.370 23.260 104.906 1.00 23.12 1112 PHE B C 1
ATOM 4147 O O . PHE B 1 112 ? -5.820 23.587 106.005 1.00 24.56 1112 PHE B O 1
ATOM 4155 N N . ALA B 1 113 ? -4.691 24.107 104.137 1.00 22.57 1113 ALA B N 1
ATOM 4156 C CA . ALA B 1 113 ? -4.458 25.478 104.593 1.00 21.71 1113 ALA B CA 1
ATOM 4157 C C . ALA B 1 113 ? -3.967 26.430 103.513 1.00 21.53 1113 ALA B C 1
ATOM 4158 O O . ALA B 1 113 ? -3.411 26.007 102.497 1.00 21.84 1113 ALA B O 1
ATOM 4160 N N . LYS B 1 114 ? -4.192 27.722 103.742 1.00 20.20 1114 LYS B N 1
ATOM 4161 C CA . LYS B 1 114 ? -3.742 28.764 102.822 1.00 19.35 1114 LYS B CA 1
ATOM 4162 C C . LYS B 1 114 ? -2.538 29.374 103.523 1.00 19.96 1114 LYS B C 1
ATOM 4163 O O . LYS B 1 114 ? -2.557 29.553 104.741 1.00 19.72 1114 LYS B O 1
ATOM 4169 N N . THR B 1 115 ? -1.494 29.698 102.769 1.00 19.49 1115 THR B N 1
ATOM 4170 C CA . THR B 1 115 ? -0.297 30.257 103.379 1.00 19.38 1115 THR B CA 1
ATOM 4171 C C . THR B 1 115 ? -0.161 31.779 103.333 1.00 21.10 1115 THR B C 1
ATOM 4172 O O . THR B 1 115 ? -0.668 32.443 102.421 1.00 18.64 1115 THR B O 1
ATOM 4176 N N . ASN B 1 116 ? 0.568 32.369 104.224 1.00 20.65 1116 ASN B N 1
ATOM 4177 C CA . ASN B 1 116 ? 0.520 33.832 104.229 1.00 22.60 1116 ASN B CA 1
ATOM 4178 C C . ASN B 1 116 ? 1.271 34.209 102.947 1.00 24.80 1116 ASN B C 1
ATOM 4179 O O . ASN B 1 116 ? 2.113 33.424 102.481 1.00 24.28 1116 ASN B O 1
ATOM 4192 N N . HIS B 1 118 ? 3.215 38.047 100.911 1.00 19.35 1118 HIS B N 1
ATOM 4193 C CA . HIS B 1 118 ? 3.443 39.482 100.909 1.00 19.93 1118 HIS B CA 1
ATOM 4194 C C . HIS B 1 118 ? 2.166 40.042 100.283 1.00 19.63 1118 HIS B C 1
ATOM 4195 O O . HIS B 1 118 ? 1.640 39.466 99.325 1.00 18.78 1118 HIS B O 1
ATOM 4202 N N . GLU B 1 119 ? 1.670 41.152 100.824 1.00 18.72 1119 GLU B N 1
ATOM 4203 C CA . GLU B 1 119 ? 0.433 41.774 100.342 1.00 17.76 1119 GLU B CA 1
ATOM 4204 C C . GLU B 1 119 ? 0.292 41.842 98.809 1.00 17.26 1119 GLU B C 1
ATOM 4205 O O . GLU B 1 119 ? 1.119 42.438 98.121 1.00 17.28 1119 GLU B O 1
ATOM 4211 N N . ILE B 1 120 ? -0.788 41.233 98.315 1.00 17.54 1120 ILE B N 1
ATOM 4212 C CA . ILE B 1 120 ? -1.133 41.116 96.894 1.00 18.94 1120 ILE B CA 1
ATOM 4213 C C . ILE B 1 120 ? 0.042 40.706 96.013 1.00 19.66 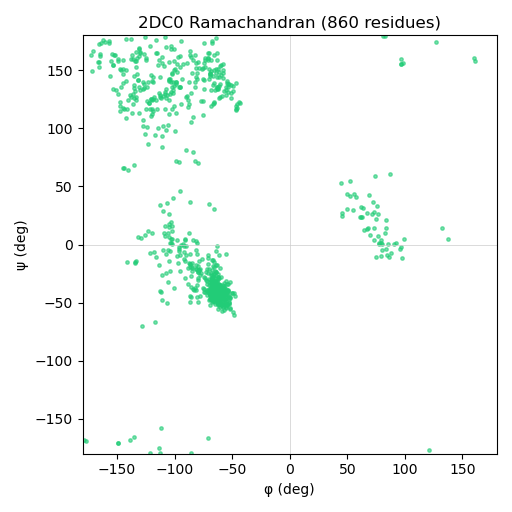1120 ILE B C 1
ATOM 4214 O O . ILE B 1 120 ? 0.082 41.016 94.816 1.00 21.08 1120 ILE B O 1
ATOM 4219 N N . ALA B 1 121 ? 0.989 39.997 96.623 1.00 18.05 1121 ALA B N 1
ATOM 4220 C CA . ALA B 1 121 ? 2.181 39.489 95.948 1.00 18.89 1121 ALA B CA 1
ATOM 4221 C C . ALA B 1 121 ? 3.102 40.582 95.424 1.00 20.12 1121 ALA B C 1
ATOM 4222 O O . ALA B 1 121 ? 4.017 40.308 94.650 1.00 19.73 1121 ALA B O 1
ATOM 4224 N N . LEU B 1 122 ? 2.868 41.821 95.842 1.00 20.60 1122 LEU B N 1
ATOM 4225 C CA . LEU B 1 122 ? 3.691 42.933 95.379 1.00 22.19 1122 LEU B CA 1
ATOM 4226 C C . LEU B 1 122 ? 4.807 43.252 96.372 1.00 22.49 1122 LEU B C 1
ATOM 4227 O O . LEU B 1 122 ? 4.777 44.281 97.047 1.00 23.54 1122 LEU B O 1
ATOM 4232 N N . GLY B 1 123 ? 5.793 42.363 96.452 1.00 21.71 1123 GLY B N 1
ATOM 4233 C CA . GLY B 1 123 ? 6.903 42.568 97.366 1.00 19.65 1123 GLY B CA 1
ATOM 4234 C C . GLY B 1 123 ? 7.614 41.263 97.646 1.00 19.36 1123 GLY B C 1
ATOM 4235 O O . GLY B 1 123 ? 7.045 40.190 97.445 1.00 17.80 1123 GLY B O 1
ATOM 4236 N N . ILE B 1 124 ? 8.851 41.345 98.123 1.00 18.20 1124 ILE B N 1
ATOM 4237 C CA . ILE B 1 124 ? 9.620 40.142 98.396 1.00 20.33 1124 ILE B CA 1
ATOM 4238 C C . ILE B 1 124 ? 10.192 40.016 99.806 1.00 20.48 1124 ILE B C 1
ATOM 4239 O O . ILE B 1 124 ? 10.974 39.103 100.061 1.00 20.75 1124 ILE B O 1
ATOM 4244 N N . THR B 1 125 ? 9.814 40.912 100.716 1.00 19.41 1125 THR B N 1
ATOM 4245 C CA . THR B 1 125 ? 10.326 40.839 102.089 1.00 19.35 1125 THR B CA 1
ATOM 4246 C C . THR B 1 125 ? 9.580 39.823 102.941 1.00 19.47 1125 THR B C 1
ATOM 4247 O O . THR B 1 125 ? 10.185 39.129 103.756 1.00 19.23 1125 THR B O 1
ATOM 4251 N N . GLY B 1 126 ? 8.265 39.753 102.770 1.00 19.22 1126 GLY B N 1
ATOM 4252 C CA . GLY B 1 126 ? 7.478 38.824 103.558 1.00 20.52 1126 GLY B CA 1
ATOM 4253 C C . GLY B 1 126 ? 6.952 39.469 104.830 1.00 21.22 1126 GLY B C 1
ATOM 4254 O O . GLY B 1 126 ? 6.296 38.820 105.649 1.00 20.07 1126 GLY B O 1
ATOM 4255 N N . GLU B 1 127 ? 7.262 40.750 105.003 1.00 19.25 1127 GLU B N 1
ATOM 4256 C CA . GLU B 1 127 ? 6.804 41.505 106.157 1.00 22.19 1127 GLU B CA 1
ATOM 4257 C C . GLU B 1 127 ? 5.475 42.118 105.736 1.00 22.39 1127 GLU B C 1
ATOM 4258 O O . GLU B 1 127 ? 5.382 42.774 104.701 1.00 25.29 1127 GLU B O 1
ATOM 4264 N N . ASN B 1 128 ? 4.448 41.884 106.543 1.00 22.00 1128 ASN B N 1
ATOM 4265 C CA . ASN B 1 128 ? 3.098 42.334 106.238 1.00 21.28 1128 ASN B CA 1
ATOM 4266 C C . ASN B 1 128 ? 2.419 42.908 107.478 1.00 23.21 1128 ASN B C 1
ATOM 4267 O O . ASN B 1 128 ? 2.117 42.184 108.425 1.00 21.10 1128 ASN B O 1
ATOM 4272 N N . PRO B 1 129 ? 2.146 44.219 107.477 1.00 24.82 1129 PRO B N 1
ATOM 4273 C CA . PRO B 1 129 ? 1.497 44.872 108.623 1.00 25.15 1129 PRO B CA 1
ATOM 4274 C C . PRO B 1 129 ? 0.064 44.406 108.886 1.00 24.60 1129 PRO B C 1
ATOM 4275 O O . PRO B 1 129 ? -0.437 44.528 110.004 1.00 25.06 1129 PRO B O 1
ATOM 4279 N N . TRP B 1 130 ? -0.588 43.863 107.865 1.00 23.37 1130 TRP B N 1
ATOM 4280 C CA . TRP B 1 130 ? -1.966 43.388 108.004 1.00 23.80 1130 TRP B CA 1
ATOM 4281 C C . TRP B 1 130 ? -2.060 42.011 108.655 1.00 24.11 1130 TRP B C 1
ATOM 4282 O O . TRP B 1 130 ? -2.894 41.780 109.531 1.00 25.57 1130 TRP B O 1
ATOM 4293 N N . THR B 1 131 ? -1.205 41.098 108.209 1.00 23.23 1131 THR B N 1
ATOM 4294 C CA . THR B 1 131 ? -1.210 39.721 108.704 1.00 21.70 1131 THR B CA 1
ATOM 4295 C C . THR B 1 131 ? -0.073 39.414 109.663 1.00 21.16 1131 THR B C 1
ATOM 4296 O O . THR B 1 131 ? -0.086 38.397 110.358 1.00 20.74 1131 THR B O 1
ATOM 4300 N N . GLY B 1 132 ? 0.911 40.299 109.698 1.00 19.03 1132 GLY B N 1
ATOM 4301 C CA . GLY B 1 132 ? 2.071 40.062 110.528 1.00 18.94 1132 GLY B CA 1
ATOM 4302 C C . GLY B 1 132 ? 3.085 39.464 109.571 1.00 20.20 1132 GLY B C 1
ATOM 4303 O O . GLY B 1 132 ? 2.704 38.872 108.558 1.00 20.75 1132 GLY B O 1
ATOM 4304 N N . PRO B 1 133 ? 4.381 39.587 109.851 1.00 19.90 1133 PRO B N 1
ATOM 4305 C CA . PRO B 1 133 ? 5.373 39.024 108.932 1.00 21.50 1133 PRO B CA 1
ATOM 4306 C C . PRO B 1 133 ? 5.469 37.508 108.980 1.00 22.09 1133 PRO B C 1
ATOM 4307 O O . PRO B 1 133 ? 5.038 36.877 109.949 1.00 21.32 1133 PRO B O 1
ATOM 4311 N N . VAL B 1 134 ? 5.992 36.921 107.909 1.00 20.75 1134 VAL B N 1
ATOM 4312 C CA . VAL B 1 134 ? 6.229 35.486 107.906 1.00 20.07 1134 VAL B CA 1
ATOM 4313 C C . VAL B 1 134 ? 7.688 35.488 108.320 1.00 19.13 1134 VAL B C 1
ATOM 4314 O O . VAL B 1 134 ? 8.473 36.299 107.823 1.00 19.61 1134 VAL B O 1
ATOM 4318 N N . ARG B 1 135 ? 8.048 34.610 109.248 1.00 18.41 1135 ARG B N 1
ATOM 4319 C CA . ARG B 1 135 ? 9.417 34.558 109.748 1.00 17.73 1135 ARG B CA 1
ATOM 4320 C C . ARG B 1 135 ? 10.195 33.370 109.193 1.00 17.98 1135 ARG B C 1
ATOM 4321 O O . ARG B 1 135 ? 9.656 32.278 109.031 1.00 17.07 1135 ARG B O 1
ATOM 4329 N N . ASN B 1 136 ? 11.470 33.605 108.910 1.00 16.59 1136 ASN B N 1
ATOM 4330 C CA . ASN B 1 136 ? 12.351 32.595 108.346 1.00 18.69 1136 ASN B CA 1
ATOM 4331 C C . ASN B 1 136 ? 12.320 31.262 109.088 1.00 19.70 1136 ASN B C 1
ATOM 4332 O O . ASN B 1 136 ? 12.424 31.209 110.321 1.00 18.27 1136 ASN B O 1
ATOM 4337 N N . ALA B 1 137 ? 12.182 30.186 108.318 1.00 17.91 1137 ALA B N 1
ATOM 4338 C CA . ALA B 1 137 ? 12.123 28.830 108.863 1.00 18.63 1137 ALA B CA 1
ATOM 4339 C C . ALA B 1 137 ? 13.337 28.457 109.714 1.00 18.13 1137 ALA B C 1
ATOM 4340 O O . ALA B 1 137 ? 13.212 27.712 110.682 1.00 18.19 1137 ALA B O 1
ATOM 4342 N N . VAL B 1 138 ? 14.507 28.982 109.365 1.00 18.36 1138 VAL B N 1
ATOM 4343 C CA . VAL B 1 138 ? 15.717 28.662 110.113 1.00 19.93 1138 VAL B CA 1
ATOM 4344 C C . VAL B 1 138 ? 15.958 29.567 111.320 1.00 19.61 1138 VAL B C 1
ATOM 4345 O O . VAL B 1 138 ? 16.306 29.096 112.405 1.00 19.39 1138 VAL B O 1
ATOM 4349 N N . ASP B 1 139 ? 15.769 30.867 111.126 1.00 18.72 1139 ASP B N 1
ATOM 4350 C CA . ASP B 1 139 ? 15.985 31.859 112.182 1.00 19.63 1139 ASP B CA 1
ATOM 4351 C C . ASP B 1 139 ? 14.747 32.755 112.228 1.00 19.31 1139 ASP B C 1
ATOM 4352 O O . ASP B 1 139 ? 14.494 33.511 111.298 1.00 19.61 1139 ASP B O 1
ATOM 4357 N N . PRO B 1 140 ? 13.970 32.688 113.321 1.00 19.84 1140 PRO B N 1
ATOM 4358 C CA . PRO B 1 140 ? 12.744 33.477 113.503 1.00 19.90 1140 PRO B CA 1
ATOM 4359 C C . PRO B 1 140 ? 12.919 34.993 113.568 1.00 20.17 1140 PRO B C 1
ATOM 4360 O O . PRO B 1 140 ? 11.935 35.739 113.618 1.00 19.54 1140 PRO B O 1
ATOM 4364 N N . SER B 1 141 ? 14.164 35.452 113.565 1.00 19.86 1141 SER B N 1
ATOM 4365 C CA . SER B 1 141 ? 14.426 36.886 113.596 1.00 20.96 1141 SER B CA 1
ATOM 4366 C C . SER B 1 141 ? 14.836 37.405 112.218 1.00 20.24 1141 SER B C 1
ATOM 4367 O O . SER B 1 141 ? 15.120 38.592 112.047 1.00 21.84 1141 SER B O 1
ATOM 4370 N N . ARG B 1 142 ? 14.858 36.514 111.232 1.00 19.66 1142 ARG B N 1
ATOM 4371 C CA . ARG B 1 142 ? 15.204 36.905 109.870 1.00 19.69 1142 ARG B CA 1
ATOM 4372 C C . ARG B 1 142 ? 13.981 36.802 108.969 1.00 18.46 1142 ARG B C 1
ATOM 4373 O O . ARG B 1 142 ? 12.998 36.135 109.304 1.00 18.16 1142 ARG B O 1
ATOM 4381 N N . GLN B 1 143 ? 14.041 37.472 107.824 1.00 17.49 1143 GLN B N 1
ATOM 4382 C CA . GLN B 1 143 ? 12.926 37.472 106.882 1.00 17.76 1143 GLN B CA 1
ATOM 4383 C C . GLN B 1 143 ? 12.724 36.130 106.192 1.00 16.65 1143 GLN B C 1
ATOM 4384 O O . GLN B 1 143 ? 13.685 35.422 105.887 1.00 15.88 1143 GLN B O 1
ATOM 4390 N N . ALA B 1 144 ? 11.481 35.761 105.978 1.00 16.62 1144 ALA B N 1
ATOM 4391 C CA . ALA B 1 144 ? 11.142 34.525 105.289 1.00 17.46 1144 ALA B CA 1
ATOM 4392 C C . ALA B 1 144 ? 11.199 34.915 103.820 1.00 19.04 1144 ALA B C 1
ATOM 4393 O O . ALA B 1 144 ? 11.289 34.067 102.924 1.00 16.84 1144 ALA B O 1
ATOM 4395 N N . GLY B 1 145 ? 11.082 35.988 103.544 1.00 17.29 1145 GLY B N 1
ATOM 4396 C CA . GLY B 1 145 ? 11.173 36.497 102.190 1.00 21.45 1145 GLY B CA 1
ATOM 4397 C C . GLY B 1 145 ? 9.890 36.348 101.408 1.00 25.42 1145 GLY B C 1
ATOM 4398 O O . GLY B 1 145 ? 8.801 36.261 101.987 1.00 22.18 1145 GLY B O 1
ATOM 4399 N N . GLY B 1 146 ? 9.807 36.807 100.063 1.00 28.97 1146 GLY B N 1
ATOM 4400 C CA . GLY B 1 146 ? 8.554 36.651 99.351 1.00 32.99 1146 GLY B CA 1
ATOM 4401 C C . GLY B 1 146 ? 8.354 36.441 97.868 1.00 32.05 1146 GLY B C 1
ATOM 4402 O O . GLY B 1 146 ? 9.299 36.415 97.086 1.00 33.07 1146 GLY B O 1
ATOM 4403 N N . SER B 1 147 ? 6.880 36.529 97.420 1.00 30.86 1147 SER B N 1
ATOM 4404 C CA . SER B 1 147 ? 5.718 36.921 98.213 1.00 23.06 1147 SER B CA 1
ATOM 4405 C C . SER B 1 147 ? 5.178 35.525 98.464 1.00 18.06 1147 SER B C 1
ATOM 4406 O O . SER B 1 147 ? 4.094 35.379 99.007 1.00 16.68 1147 SER B O 1
ATOM 4409 N N . SER B 1 148 ? 5.826 34.286 98.315 1.00 16.81 1148 SER B N 1
ATOM 4410 C CA . SER B 1 148 ? 5.318 32.945 98.603 1.00 16.66 1148 SER B CA 1
ATOM 4411 C C . SER B 1 148 ? 6.076 32.561 99.879 1.00 16.30 1148 SER B C 1
ATOM 4412 O O . SER B 1 148 ? 6.467 31.410 100.058 1.00 16.52 1148 SER B O 1
ATOM 4415 N N . GLY B 1 149 ? 6.308 33.541 100.749 1.00 16.16 1149 GLY B N 1
ATOM 4416 C CA . GLY B 1 149 ? 7.031 33.282 101.987 1.00 16.09 1149 GLY B CA 1
ATOM 4417 C C . GLY B 1 149 ? 6.430 32.196 102.870 1.00 16.14 1149 GLY B C 1
ATOM 4418 O O . GLY B 1 149 ? 7.134 31.289 103.317 1.00 17.80 1149 GLY B O 1
ATOM 4419 N N . GLY B 1 150 ? 5.128 32.283 103.122 1.00 15.85 1150 GLY B N 1
ATOM 4420 C CA . GLY B 1 150 ? 4.468 31.301 103.965 1.00 15.77 1150 GLY B CA 1
ATOM 4421 C C . GLY B 1 150 ? 4.576 29.898 103.407 1.00 16.05 1150 GLY B C 1
ATOM 4422 O O . GLY B 1 150 ? 4.778 28.929 104.149 1.00 15.80 1150 GLY B O 1
ATOM 4423 N N . SER B 1 151 ? 4.429 29.788 102.090 1.00 15.46 1151 SER B N 1
ATOM 4424 C CA . SER B 1 151 ? 4.527 28.501 101.422 1.00 14.26 1151 SER B CA 1
ATOM 4425 C C . SER B 1 151 ? 5.928 27.923 101.608 1.00 14.52 1151 SER B C 1
ATOM 4426 O O . SER B 1 151 ? 6.073 26.746 101.910 1.00 13.67 1151 SER B O 1
ATOM 4429 N N . ALA B 1 152 ? 6.958 28.751 101.440 1.00 14.68 1152 ALA B N 1
ATOM 4430 C CA . ALA B 1 152 ? 8.333 28.273 101.585 1.00 16.71 1152 ALA B CA 1
ATOM 4431 C C . ALA B 1 152 ? 8.611 27.778 103.001 1.00 15.78 1152 ALA B C 1
ATOM 4432 O O . ALA B 1 152 ? 9.190 26.709 103.194 1.00 15.81 1152 ALA B O 1
ATOM 4434 N N . VAL B 1 153 ? 8.213 28.573 103.987 1.00 15.41 1153 VAL B N 1
ATOM 4435 C CA . VAL B 1 153 ? 8.415 28.228 105.390 1.00 15.08 1153 VAL B CA 1
ATOM 4436 C C . VAL B 1 153 ? 7.624 26.976 105.751 1.00 17.17 1153 VAL B C 1
ATOM 4437 O O . VAL B 1 153 ? 8.138 26.083 106.428 1.00 17.26 1153 VAL B O 1
ATOM 4441 N N . ALA B 1 154 ? 6.375 26.902 105.302 1.00 17.28 1154 ALA B N 1
ATOM 4442 C CA . ALA B 1 154 ? 5.556 25.733 105.599 1.00 16.75 1154 ALA B CA 1
ATOM 4443 C C . ALA B 1 154 ? 6.268 24.462 105.135 1.00 18.21 1154 ALA B C 1
ATOM 4444 O O . ALA B 1 154 ? 6.381 23.497 105.887 1.00 18.36 1154 ALA B O 1
ATOM 4446 N N . VAL B 1 155 ? 6.760 24.474 103.900 1.00 18.79 1155 VAL B N 1
ATOM 4447 C CA . VAL B 1 155 ? 7.454 23.318 103.340 1.00 16.82 1155 VAL B CA 1
ATOM 4448 C C . VAL B 1 155 ? 8.747 23.003 104.083 1.00 17.43 1155 VAL B C 1
ATOM 4449 O O . VAL B 1 155 ? 9.100 21.838 104.287 1.00 17.14 1155 VAL B O 1
ATOM 4453 N N . ALA B 1 156 ? 9.458 24.048 104.485 1.00 17.08 1156 ALA B N 1
ATOM 4454 C CA . ALA B 1 156 ? 10.713 23.876 105.202 1.00 18.23 1156 ALA B CA 1
ATOM 4455 C C . ALA B 1 156 ? 10.509 23.216 106.563 1.00 18.95 1156 ALA B C 1
ATOM 4456 O O . ALA B 1 156 ? 11.303 22.373 106.983 1.00 19.71 1156 ALA B O 1
ATOM 4458 N N . LEU B 1 157 ? 9.439 23.616 107.243 1.00 19.00 1157 LEU B N 1
ATOM 4459 C CA . LEU B 1 157 ? 9.128 23.124 108.579 1.00 19.65 1157 LEU B CA 1
ATOM 4460 C C . LEU B 1 157 ? 8.253 21.878 108.649 1.00 20.71 1157 LEU B C 1
ATOM 4461 O O . LEU B 1 157 ? 7.947 21.392 109.740 1.00 21.03 1157 LEU B O 1
ATOM 4466 N N . GLY B 1 158 ? 7.838 21.367 107.496 1.00 20.88 1158 GLY B N 1
ATOM 4467 C CA . GLY B 1 158 ? 7.011 20.175 107.491 1.00 20.58 1158 GLY B CA 1
ATOM 4468 C C . GLY B 1 158 ? 5.535 20.447 107.699 1.00 20.42 1158 GLY B C 1
ATOM 4469 O O . GLY B 1 158 ? 4.793 19.562 108.124 1.00 19.27 1158 GLY B O 1
ATOM 4470 N N . ILE B 1 159 ? 5.103 21.675 107.430 1.00 19.13 1159 ILE B N 1
ATOM 4471 C CA . ILE B 1 159 ? 3.687 22.013 107.553 1.00 19.57 1159 ILE B CA 1
ATOM 4472 C C . ILE B 1 159 ? 3.131 21.708 106.159 1.00 19.97 1159 ILE B C 1
ATOM 4473 O O . ILE B 1 159 ? 2.967 22.598 105.323 1.00 17.67 1159 ILE B O 1
ATOM 4478 N N . GLY B 1 160 ? 2.849 20.432 105.920 1.00 19.77 1160 GLY B N 1
ATOM 4479 C CA . GLY B 1 160 ? 2.379 20.009 104.615 1.00 20.56 1160 GLY B CA 1
ATOM 4480 C C . GLY B 1 160 ? 3.630 19.512 103.912 1.00 20.81 1160 GLY B C 1
ATOM 4481 O O . GLY B 1 160 ? 4.734 19.883 104.309 1.00 21.12 1160 GLY B O 1
ATOM 4482 N N . LEU B 1 161 ? 3.473 18.693 102.876 1.00 20.87 1161 LEU B N 1
ATOM 4483 C CA . LEU B 1 161 ? 4.611 18.122 102.155 1.00 20.33 1161 LEU B CA 1
ATOM 4484 C C . LEU B 1 161 ? 5.128 18.985 101.010 1.00 20.59 1161 LEU B C 1
ATOM 4485 O O . LEU B 1 161 ? 6.262 18.823 100.558 1.00 18.97 1161 LEU B O 1
ATOM 4490 N N . ALA B 1 162 ? 4.285 19.898 100.542 1.00 19.82 1162 ALA B N 1
ATOM 4491 C CA . ALA B 1 162 ? 4.636 20.799 99.452 1.00 18.30 1162 ALA B CA 1
ATOM 4492 C C . ALA B 1 162 ? 3.626 21.936 99.469 1.00 17.81 1162 ALA B C 1
ATOM 4493 O O . ALA B 1 162 ? 2.646 21.887 100.211 1.00 18.50 1162 ALA B O 1
ATOM 4495 N N . SER B 1 163 ? 3.852 22.945 98.637 1.00 17.80 1163 SER B N 1
ATOM 4496 C CA . SER B 1 163 ? 2.956 24.093 98.582 1.00 17.20 1163 SER B CA 1
ATOM 4497 C C . SER B 1 163 ? 2.935 24.678 97.172 1.00 17.80 1163 SER B C 1
ATOM 4498 O O . SER B 1 163 ? 3.860 24.465 96.386 1.00 16.51 1163 SER B O 1
ATOM 4501 N N . LEU B 1 164 ? 1.864 25.398 96.850 1.00 16.90 1164 LEU B N 1
ATOM 4502 C CA . LEU B 1 164 ? 1.719 26.028 95.540 1.00 17.73 1164 LEU B CA 1
ATOM 4503 C C . LEU B 1 164 ? 1.803 27.547 95.699 1.00 17.85 1164 LEU B C 1
ATOM 4504 O O . LEU B 1 164 ? 1.062 28.133 96.488 1.00 17.97 1164 LEU B O 1
ATOM 4509 N N . GLY B 1 165 ? 2.701 28.180 94.949 1.00 18.09 1165 GLY B N 1
ATOM 4510 C CA . GLY B 1 165 ? 2.844 29.627 95.026 1.00 18.39 1165 GLY B CA 1
ATOM 4511 C C . GLY B 1 165 ? 2.950 30.272 93.656 1.00 17.56 1165 GLY B C 1
ATOM 4512 O O . GLY B 1 165 ? 2.623 29.637 92.652 1.00 15.80 1165 GLY B O 1
ATOM 4513 N N . THR B 1 166 ? 3.383 31.534 93.604 1.00 16.07 1166 THR B N 1
ATOM 4514 C CA . THR B 1 166 ? 3.549 32.225 92.326 1.00 17.27 1166 THR B CA 1
ATOM 4515 C C . THR B 1 166 ? 4.891 32.942 92.281 1.00 17.17 1166 THR B C 1
ATOM 4516 O O . THR B 1 166 ? 5.480 33.252 93.313 1.00 15.82 1166 THR B O 1
ATOM 4520 N N . ASP B 1 167 ? 5.359 33.215 91.071 1.00 16.65 1167 ASP B N 1
ATOM 4521 C CA . ASP B 1 167 ? 6.630 33.886 90.873 1.00 16.87 1167 ASP B CA 1
ATOM 4522 C C . ASP B 1 167 ? 6.476 34.864 89.711 1.00 18.61 1167 ASP B C 1
ATOM 4523 O O . ASP B 1 167 ? 6.200 34.453 88.582 1.00 18.52 1167 ASP B O 1
ATOM 4528 N N . THR B 1 168 ? 6.636 36.156 89.992 1.00 18.31 1168 THR B N 1
ATOM 4529 C CA . THR B 1 168 ? 6.521 37.181 88.958 1.00 19.86 1168 THR B CA 1
ATOM 4530 C C . THR B 1 168 ? 7.881 37.830 88.731 1.00 19.71 1168 THR B C 1
ATOM 4531 O O . THR B 1 168 ? 8.273 38.106 87.596 1.00 20.34 1168 THR B O 1
ATOM 4535 N N . GLY B 1 169 ? 8.592 38.061 89.830 1.00 19.78 1169 GLY B N 1
ATOM 4536 C CA . GLY B 1 169 ? 9.910 38.665 89.778 1.00 18.47 1169 GLY B CA 1
ATOM 4537 C C . GLY B 1 169 ? 10.875 37.819 90.586 1.00 18.75 1169 GLY B C 1
ATOM 4538 O O . GLY B 1 169 ? 12.033 38.188 90.773 1.00 17.55 1169 GLY B O 1
ATOM 4539 N N . GLY B 1 170 ? 10.377 36.680 91.070 1.00 17.61 1170 GLY B N 1
ATOM 4540 C CA . GLY B 1 170 ? 11.181 35.755 91.853 1.00 16.57 1170 GLY B CA 1
ATOM 4541 C C . GLY B 1 170 ? 10.484 35.299 93.122 1.00 16.10 1170 GLY B C 1
ATOM 4542 O O . GLY B 1 170 ? 11.103 34.701 93.998 1.00 17.99 1170 GLY B O 1
ATOM 4543 N N . SER B 1 171 ? 9.184 35.548 93.214 1.00 14.93 1171 SER B N 1
ATOM 4544 C CA . SER B 1 171 ? 8.441 35.204 94.417 1.00 16.63 1171 SER B CA 1
ATOM 4545 C C . SER B 1 171 ? 8.333 33.740 94.833 1.00 17.55 1171 SER B C 1
ATOM 4546 O O . SER B 1 171 ? 7.724 33.425 95.859 1.00 16.59 1171 SER B O 1
ATOM 4549 N N . ILE B 1 172 ? 8.909 32.847 94.035 1.00 18.21 1172 ILE B N 1
ATOM 4550 C CA . ILE B 1 172 ? 8.941 31.436 94.391 1.00 17.12 1172 ILE B CA 1
ATOM 4551 C C . ILE B 1 172 ? 10.403 31.124 94.694 1.00 17.31 1172 ILE B C 1
ATOM 4552 O O . ILE B 1 172 ? 10.732 30.527 95.717 1.00 16.12 1172 ILE B O 1
ATOM 4557 N N . ARG B 1 173 ? 11.277 31.556 93.795 1.00 15.99 1173 ARG B N 1
ATOM 4558 C CA . ARG B 1 173 ? 12.703 31.307 93.930 1.00 16.14 1173 ARG B CA 1
ATOM 4559 C C . ARG B 1 173 ? 13.348 31.971 95.149 1.00 16.46 1173 ARG B C 1
ATOM 4560 O O . ARG B 1 173 ? 14.119 31.325 95.861 1.00 15.57 1173 ARG B O 1
ATOM 4568 N N . ILE B 1 174 ? 13.023 33.240 95.401 1.00 15.35 1174 ILE B N 1
ATOM 4569 C CA . ILE B 1 174 ? 13.583 33.975 96.536 1.00 16.77 1174 ILE B CA 1
ATOM 4570 C C . ILE B 1 174 ? 13.276 33.318 97.898 1.00 16.23 1174 ILE B C 1
ATOM 4571 O O . ILE B 1 174 ? 14.194 32.998 98.656 1.00 17.50 1174 ILE B O 1
ATOM 4576 N N . PRO B 1 175 ? 11.987 33.107 98.229 1.00 17.13 1175 PRO B N 1
ATOM 4577 C CA . PRO B 1 175 ? 11.675 32.476 99.519 1.00 15.85 1175 PRO B CA 1
ATOM 4578 C C . PRO B 1 175 ? 12.242 31.057 99.621 1.00 16.61 1175 PRO B C 1
ATOM 4579 O O . PRO B 1 175 ? 12.566 30.580 100.715 1.00 15.91 1175 PRO B O 1
ATOM 4583 N N . ALA B 1 176 ? 12.364 30.379 98.483 1.00 16.07 1176 ALA B N 1
ATOM 4584 C CA . ALA B 1 176 ? 12.921 29.027 98.484 1.00 15.80 1176 ALA B CA 1
ATOM 4585 C C . ALA B 1 176 ? 14.364 29.135 98.961 1.00 14.92 1176 ALA B C 1
ATOM 4586 O O . ALA B 1 176 ? 14.795 28.397 99.849 1.00 15.37 1176 ALA B O 1
ATOM 4588 N N . GLY B 1 177 ? 15.106 30.064 98.366 1.00 15.57 1177 GLY B N 1
ATOM 4589 C CA . GLY B 1 177 ? 16.490 30.258 98.750 1.00 15.20 1177 GLY B CA 1
ATOM 4590 C C . GLY B 1 177 ? 16.614 30.688 100.202 1.00 16.92 1177 GLY B C 1
ATOM 4591 O O . GLY B 1 177 ? 17.422 30.144 100.961 1.00 16.93 1177 GLY B O 1
ATOM 4592 N N . PHE B 1 178 ? 15.814 31.671 100.596 1.00 15.62 1178 PHE B N 1
ATOM 4593 C CA . PHE B 1 178 ? 15.842 32.170 101.971 1.00 15.55 1178 PHE B CA 1
ATOM 4594 C C . PHE B 1 178 ? 15.641 31.078 103.019 1.00 15.86 1178 PHE B C 1
ATOM 4595 O O . PHE B 1 178 ? 16.303 31.078 104.060 1.00 15.23 1178 PHE B O 1
ATOM 4603 N N . ASN B 1 179 ? 14.731 30.147 102.739 1.00 15.70 1179 ASN B N 1
ATOM 4604 C CA . ASN B 1 179 ? 14.397 29.098 103.697 1.00 16.78 1179 ASN B CA 1
ATOM 4605 C C . ASN B 1 179 ? 14.97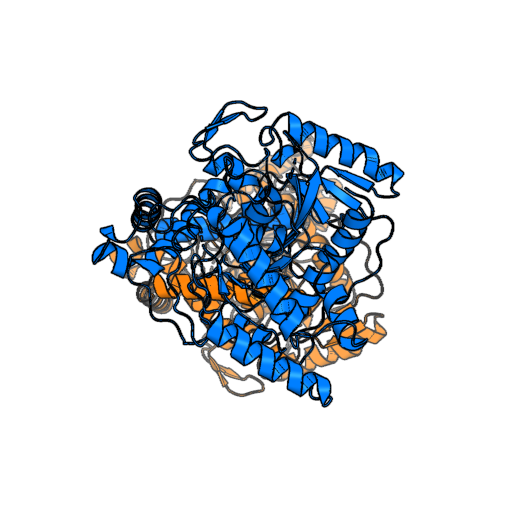6 27.710 103.483 1.00 15.83 1179 ASN B C 1
ATOM 4606 O O . ASN B 1 179 ? 14.650 26.783 104.225 1.00 17.34 1179 ASN B O 1
ATOM 4611 N N . GLY B 1 180 ? 15.832 27.569 102.480 1.00 15.73 1180 GLY B N 1
ATOM 4612 C CA . GLY B 1 180 ? 16.455 26.284 102.222 1.00 15.39 1180 GLY B CA 1
ATOM 4613 C C . GLY B 1 180 ? 15.591 25.183 101.630 1.00 15.72 1180 GLY B C 1
ATOM 4614 O O . GLY B 1 180 ? 15.755 24.011 101.983 1.00 17.46 1180 GLY B O 1
ATOM 4615 N N . VAL B 1 181 ? 14.665 25.537 100.745 1.00 15.14 1181 VAL B N 1
ATOM 4616 C CA . VAL B 1 181 ? 13.829 24.529 100.095 1.00 14.85 1181 VAL B CA 1
ATOM 4617 C C . VAL B 1 181 ? 13.926 24.694 98.578 1.00 15.51 1181 VAL B C 1
ATOM 4618 O O . VAL B 1 181 ? 14.620 25.583 98.083 1.00 13.99 1181 VAL B O 1
ATOM 4622 N N . VAL B 1 182 ? 13.238 23.826 97.846 1.00 14.32 1182 VAL B N 1
ATOM 4623 C CA . VAL B 1 182 ? 13.251 23.862 96.394 1.00 14.68 1182 VAL B CA 1
ATOM 4624 C C . VAL B 1 182 ? 12.056 24.641 95.841 1.00 13.96 1182 VAL B C 1
ATOM 4625 O O . VAL B 1 182 ? 10.933 24.479 96.303 1.00 14.60 1182 VAL B O 1
ATOM 4629 N N . GLY B 1 183 ? 12.306 25.492 94.853 1.00 13.91 1183 GLY B N 1
ATOM 4630 C CA . GLY B 1 183 ? 11.227 26.260 94.252 1.00 12.93 1183 GLY B CA 1
ATOM 4631 C C . GLY B 1 183 ? 11.383 26.249 92.744 1.00 12.53 1183 GLY B C 1
ATOM 4632 O O . GLY B 1 183 ? 12.402 26.694 92.216 1.00 13.49 1183 GLY B O 1
ATOM 4633 N N . PHE B 1 184 ? 10.386 25.741 92.032 1.00 12.92 1184 PHE B N 1
ATOM 4634 C CA . PHE B 1 184 ? 10.490 25.703 90.582 1.00 14.47 1184 PHE B CA 1
ATOM 4635 C C . PHE B 1 184 ? 9.499 26.632 89.890 1.00 15.65 1184 PHE B C 1
ATOM 4636 O O . PHE B 1 184 ? 8.305 26.614 90.179 1.00 16.14 1184 PHE B O 1
ATOM 4644 N N . LYS B 1 185 ? 10.016 27.461 88.989 1.00 17.52 1185 LYS B N 1
ATOM 4645 C CA . LYS B 1 185 ? 9.187 28.373 88.210 1.00 17.65 1185 LYS B CA 1
ATOM 4646 C C . LYS B 1 185 ? 9.241 27.802 86.799 1.00 16.62 1185 LYS B C 1
ATOM 4647 O O . LYS B 1 185 ? 10.229 27.981 86.093 1.00 16.25 1185 LYS B O 1
ATOM 4653 N N . PRO B 1 186 ? 8.187 27.092 86.375 1.00 15.71 1186 PRO B N 1
ATOM 4654 C CA . PRO B 1 186 ? 8.166 26.506 85.032 1.00 16.48 1186 PRO B CA 1
ATOM 4655 C C . PRO B 1 186 ? 8.184 27.569 83.941 1.00 15.98 1186 PRO B C 1
ATOM 4656 O O . PRO B 1 186 ? 8.172 28.762 84.229 1.00 16.06 1186 PRO B O 1
ATOM 4660 N N . SER B 1 187 ? 8.217 27.125 82.689 1.00 15.60 1187 SER B N 1
ATOM 4661 C CA . SER B 1 187 ? 8.179 28.050 81.572 1.00 16.59 1187 SER B CA 1
ATOM 4662 C C . SER B 1 187 ? 6.838 28.760 81.725 1.00 15.75 1187 SER B C 1
ATOM 4663 O O . SER B 1 187 ? 5.876 28.168 82.217 1.00 15.24 1187 SER B O 1
ATOM 4666 N N . TYR B 1 188 ? 6.766 30.019 81.314 1.00 15.40 1188 TYR B N 1
ATOM 4667 C CA . TYR B 1 188 ? 5.516 30.762 81.423 1.00 17.47 1188 TYR B CA 1
ATOM 4668 C C . TYR B 1 188 ? 4.375 30.006 80.733 1.00 19.56 1188 TYR B C 1
ATOM 4669 O O . TYR B 1 188 ? 4.566 29.413 79.673 1.00 20.00 1188 TYR B O 1
ATOM 4678 N N . GLY B 1 189 ? 3.195 30.028 81.343 1.00 19.74 1189 GLY B N 1
ATOM 4679 C CA . GLY B 1 189 ? 2.048 29.358 80.762 1.00 21.52 1189 GLY B CA 1
ATOM 4680 C C . GLY B 1 189 ? 1.972 27.852 80.953 1.00 21.86 1189 GLY B C 1
ATOM 4681 O O . GLY B 1 189 ? 0.944 27.243 80.655 1.00 22.03 1189 GLY B O 1
ATOM 4682 N N . ARG B 1 190 ? 3.045 27.242 81.446 1.00 20.70 1190 ARG B N 1
ATOM 4683 C CA . ARG B 1 190 ? 3.059 25.797 81.659 1.00 21.10 1190 ARG B CA 1
ATOM 4684 C C . ARG B 1 190 ? 1.940 25.401 82.631 1.00 19.02 1190 ARG B C 1
ATOM 4685 O O . ARG B 1 190 ? 1.136 24.513 82.347 1.00 17.48 1190 ARG B O 1
ATOM 4693 N N . VAL B 1 191 ? 1.891 26.071 83.775 1.00 17.26 1191 VAL B N 1
ATOM 4694 C CA . VAL B 1 191 ? 0.864 25.804 84.780 1.00 17.58 1191 VAL B CA 1
ATOM 4695 C C . VAL B 1 191 ? -0.174 26.924 84.697 1.00 18.60 1191 VAL B C 1
ATOM 4696 O O . VAL B 1 191 ? 0.182 28.102 84.672 1.00 18.45 1191 VAL B O 1
ATOM 4700 N N . SER B 1 192 ? -1.452 26.556 84.650 1.00 18.70 1192 SER B N 1
ATOM 4701 C CA . SER B 1 192 ? -2.529 27.538 84.535 1.00 19.02 1192 SER B CA 1
ATOM 4702 C C . SER B 1 192 ? -2.734 28.434 85.752 1.00 19.29 1192 SER B C 1
ATOM 4703 O O . SER B 1 192 ? -2.782 27.964 86.892 1.00 17.79 1192 SER B O 1
ATOM 4706 N N . LEU B 1 193 ? -2.857 29.732 85.494 1.00 16.85 1193 LEU B N 1
ATOM 4707 C CA . LEU B 1 193 ? -3.094 30.705 86.548 1.00 18.71 1193 LEU B CA 1
ATOM 4708 C C . LEU B 1 193 ? -4.549 31.146 86.501 1.00 19.65 1193 LEU B C 1
ATOM 4709 O O . LEU B 1 193 ? -4.931 32.145 87.106 1.00 21.16 1193 LEU B O 1
ATOM 4714 N N . GLU B 1 194 ? -5.365 30.391 85.775 1.00 21.24 1194 GLU B N 1
ATOM 4715 C CA . GLU B 1 194 ? -6.780 30.708 85.663 1.00 21.36 1194 GLU B CA 1
ATOM 4716 C C . GLU B 1 194 ? -7.448 30.630 87.035 1.00 20.85 1194 GLU B C 1
ATOM 4717 O O . GLU B 1 194 ? -7.214 29.692 87.802 1.00 19.51 1194 GLU B O 1
ATOM 4723 N N . GLY B 1 195 ? -8.269 31.630 87.339 1.00 19.95 1195 GLY B N 1
ATOM 4724 C CA . GLY B 1 195 ? -8.970 31.664 88.612 1.00 20.59 1195 GLY B CA 1
ATOM 4725 C C . GLY B 1 195 ? -8.185 32.253 89.771 1.00 20.43 1195 GLY B C 1
ATOM 4726 O O . GLY B 1 195 ? -8.736 32.481 90.852 1.00 20.69 1195 GLY B O 1
ATOM 4727 N N . ALA B 1 196 ? -6.898 32.501 89.552 1.00 20.12 1196 ALA B N 1
ATOM 4728 C CA . ALA B 1 196 ? -6.037 33.055 90.591 1.00 19.70 1196 ALA B CA 1
ATOM 4729 C C . ALA B 1 196 ? -5.925 34.570 90.487 1.00 20.06 1196 ALA B C 1
ATOM 4730 O O . ALA B 1 196 ? -6.072 35.138 89.402 1.00 19.78 1196 ALA B O 1
ATOM 4732 N N . LEU B 1 197 ? -5.666 35.219 91.619 1.00 19.17 1197 LEU B N 1
ATOM 4733 C CA . LEU B 1 197 ? -5.508 36.666 91.641 1.00 20.39 1197 LEU B CA 1
ATOM 4734 C C . LEU B 1 197 ? -4.261 37.025 90.844 1.00 20.70 1197 LEU B C 1
ATOM 4735 O O . LEU B 1 197 ? -3.168 36.541 91.136 1.00 18.69 1197 LEU B O 1
ATOM 4740 N N . PRO B 1 198 ? -4.412 37.867 89.812 1.00 23.22 1198 PRO B N 1
ATOM 4741 C CA . PRO B 1 198 ? -3.257 38.262 89.001 1.00 22.70 1198 PRO B CA 1
ATOM 4742 C C . PRO B 1 198 ? -2.464 39.395 89.642 1.00 22.49 1198 PRO B C 1
ATOM 4743 O O . PRO B 1 198 ? -2.940 40.063 90.553 1.00 21.73 1198 PRO B O 1
ATOM 4747 N N . LEU B 1 199 ? -1.238 39.584 89.177 1.00 22.76 1199 LEU B N 1
ATOM 4748 C CA . LEU B 1 199 ? -0.407 40.691 89.634 1.00 23.17 1199 LEU B CA 1
ATOM 4749 C C . LEU B 1 199 ? 0.002 41.292 88.303 1.00 22.51 1199 LEU B C 1
ATOM 4750 O O . LEU B 1 199 ? -0.447 42.371 87.925 1.00 22.48 1199 LEU B O 1
ATOM 4755 N N . SER B 1 200 ? 0.838 40.557 87.582 1.00 21.02 1200 SER B N 1
ATOM 4756 C CA . SER B 1 200 ? 1.296 40.961 86.260 1.00 22.33 1200 SER B CA 1
ATOM 4757 C C . SER B 1 200 ? 0.970 39.775 85.355 1.00 21.84 1200 SER B C 1
ATOM 4758 O O . SER B 1 200 ? 1.743 38.825 85.278 1.00 20.89 1200 SER B O 1
ATOM 4761 N N . ARG B 1 201 ? -0.180 39.825 84.688 1.00 22.16 1201 ARG B N 1
ATOM 4762 C CA . ARG B 1 201 ? -0.612 38.727 83.823 1.00 22.54 1201 ARG B CA 1
ATOM 4763 C C . ARG B 1 201 ? 0.410 38.188 82.830 1.00 21.60 1201 ARG B C 1
ATOM 4764 O O . ARG B 1 201 ? 0.509 36.977 82.646 1.00 22.49 1201 ARG B O 1
ATOM 4772 N N . SER B 1 202 ? 1.165 39.067 82.182 1.00 21.06 1202 SER B N 1
ATOM 4773 C CA . SER B 1 202 ? 2.120 38.604 81.185 1.00 20.38 1202 SER B CA 1
ATOM 4774 C C . SER B 1 202 ? 3.444 38.167 81.789 1.00 20.53 1202 SER B C 1
ATOM 4775 O O . SER B 1 202 ? 4.369 37.798 81.065 1.00 20.77 1202 SER B O 1
ATOM 4778 N N . THR B 1 203 ? 3.529 38.186 83.116 1.00 20.45 1203 THR B N 1
ATOM 4779 C CA . THR B 1 203 ? 4.756 37.797 83.791 1.00 21.68 1203 THR B CA 1
ATOM 4780 C C . THR B 1 203 ? 4.554 36.832 84.972 1.00 21.43 1203 THR B C 1
ATOM 4781 O O . THR B 1 203 ? 5.522 36.235 85.452 1.00 20.46 1203 THR B O 1
ATOM 4785 N N . ASP B 1 204 ? 3.316 36.675 85.446 1.00 18.90 1204 ASP B N 1
ATOM 4786 C CA . ASP B 1 204 ? 3.044 35.762 86.568 1.00 18.81 1204 ASP B CA 1
ATOM 4787 C C . ASP B 1 204 ? 3.299 34.295 86.175 1.00 17.88 1204 ASP B C 1
ATOM 4788 O O . ASP B 1 204 ? 3.038 33.897 85.039 1.00 16.97 1204 ASP B O 1
ATOM 4793 N N . HIS B 1 205 ? 3.794 33.505 87.129 1.00 17.00 1205 HIS B N 1
ATOM 4794 C CA . HIS B 1 205 ? 4.047 32.070 86.949 1.00 15.96 1205 HIS B CA 1
ATOM 4795 C C . HIS B 1 205 ? 3.526 31.321 88.184 1.00 16.87 1205 HIS B C 1
ATOM 4796 O O . HIS B 1 205 ? 3.731 31.768 89.323 1.00 16.47 1205 HIS B O 1
ATOM 4803 N N . ALA B 1 206 ? 2.857 30.190 87.966 1.00 14.05 1206 ALA B N 1
ATOM 4804 C CA . ALA B 1 206 ? 2.379 29.363 89.073 1.00 14.38 1206 ALA B CA 1
ATOM 4805 C C . ALA B 1 206 ? 3.427 28.261 89.189 1.00 14.78 1206 ALA B C 1
ATOM 4806 O O . ALA B 1 206 ? 3.911 27.766 88.173 1.00 12.01 1206 ALA B O 1
ATOM 4808 N N . GLY B 1 207 ? 3.784 27.882 90.413 1.00 14.52 1207 GLY B N 1
ATOM 4809 C CA . GLY B 1 207 ? 4.796 26.855 90.586 1.00 16.03 1207 GLY B CA 1
ATOM 4810 C C . GLY B 1 207 ? 4.850 26.271 91.985 1.00 16.90 1207 GLY B C 1
ATOM 4811 O O . GLY B 1 207 ? 4.311 26.854 92.923 1.00 18.64 1207 GLY B O 1
ATOM 4812 N N . PRO B 1 208 ? 5.508 25.115 92.157 1.00 17.53 1208 PRO B N 1
ATOM 4813 C CA . PRO B 1 208 ? 5.621 24.456 93.460 1.00 17.05 1208 PRO B CA 1
ATOM 4814 C C . PRO B 1 208 ? 6.848 24.787 94.312 1.00 17.29 1208 PRO B C 1
ATOM 4815 O O . PRO B 1 208 ? 7.904 25.177 93.811 1.00 16.89 1208 PRO B O 1
ATOM 4819 N N . LEU B 1 209 ? 6.669 24.609 95.614 1.00 17.31 1209 LEU B N 1
ATOM 4820 C CA . LEU B 1 209 ? 7.718 24.780 96.607 1.00 18.57 1209 LEU B CA 1
ATOM 4821 C C . LEU B 1 209 ? 7.745 23.387 97.215 1.00 18.94 1209 LEU B C 1
ATOM 4822 O O . LEU B 1 209 ? 6.710 22.873 97.650 1.00 17.40 1209 LEU B O 1
ATOM 4827 N N . THR B 1 210 ? 8.926 22.776 97.222 1.00 18.52 1210 THR B N 1
ATOM 4828 C CA . THR B 1 210 ? 9.092 21.412 97.709 1.00 17.22 1210 THR B CA 1
ATOM 4829 C C . THR B 1 210 ? 10.390 21.208 98.466 1.00 18.06 1210 THR B C 1
ATOM 4830 O O . THR B 1 210 ? 11.225 22.109 98.561 1.00 17.60 1210 THR B O 1
ATOM 4834 N N . ARG B 1 211 ? 10.560 19.995 98.982 1.00 20.42 1211 ARG B N 1
ATOM 4835 C CA . ARG B 1 211 ? 11.759 19.625 99.731 1.00 21.59 1211 ARG B CA 1
ATOM 4836 C C . ARG B 1 211 ? 12.784 18.917 98.854 1.00 20.90 1211 ARG B C 1
ATOM 4837 O O . ARG B 1 211 ? 13.890 18.621 99.303 1.00 20.72 1211 ARG B O 1
ATOM 4845 N N . SER B 1 212 ? 12.414 18.639 97.606 1.00 19.39 1212 SER B N 1
ATOM 4846 C CA . SER B 1 212 ? 13.321 17.951 96.688 1.00 19.29 1212 SER B CA 1
ATOM 4847 C C . SER B 1 212 ? 12.982 18.263 95.239 1.00 18.28 1212 SER B C 1
ATOM 4848 O O . SER B 1 212 ? 11.857 18.653 94.913 1.00 18.28 1212 SER B O 1
ATOM 4851 N N . VAL B 1 213 ? 13.965 18.083 94.368 1.00 17.52 1213 VAL B N 1
ATOM 4852 C CA . VAL B 1 213 ? 13.767 18.330 92.954 1.00 16.71 1213 VAL B CA 1
ATOM 4853 C C . VAL B 1 213 ? 12.790 17.324 92.357 1.00 17.34 1213 VAL B C 1
ATOM 4854 O O . VAL B 1 213 ? 11.962 17.689 91.521 1.00 18.13 1213 VAL B O 1
ATOM 4858 N N . ARG B 1 214 ? 12.863 16.064 92.787 1.00 17.45 1214 ARG B N 1
ATOM 4859 C CA . ARG B 1 214 ? 11.944 15.067 92.242 1.00 18.16 1214 ARG B CA 1
ATOM 4860 C C . ARG B 1 214 ? 10.492 15.433 92.551 1.00 16.93 1214 ARG B C 1
ATOM 4861 O O . ARG B 1 214 ? 9.602 15.187 91.740 1.00 17.55 1214 ARG B O 1
ATOM 4869 N N . ASP B 1 215 ? 10.253 16.027 93.718 1.00 17.57 1215 ASP B N 1
ATOM 4870 C CA . ASP B 1 215 ? 8.898 16.441 94.092 1.00 16.17 1215 ASP B CA 1
ATOM 4871 C C . ASP B 1 215 ? 8.444 17.594 93.204 1.00 16.09 1215 ASP B C 1
ATOM 4872 O O . ASP B 1 215 ? 7.275 17.673 92.827 1.00 15.79 1215 ASP B O 1
ATOM 4877 N N . ALA B 1 216 ? 9.375 18.487 92.875 1.00 16.15 1216 ALA B N 1
ATOM 4878 C CA . ALA B 1 216 ? 9.060 19.628 92.025 1.00 16.81 1216 ALA B CA 1
ATOM 4879 C C . ALA B 1 216 ? 8.691 19.126 90.631 1.00 16.10 1216 ALA B C 1
ATOM 4880 O O . ALA B 1 216 ? 7.764 19.632 89.999 1.00 16.86 1216 ALA B O 1
ATOM 4882 N N . HIS B 1 217 ? 9.426 18.135 90.145 1.00 15.23 1217 HIS B N 1
ATOM 4883 C CA . HIS B 1 217 ? 9.138 17.567 88.829 1.00 16.49 1217 HIS B CA 1
ATOM 4884 C C . HIS B 1 217 ? 7.770 16.880 88.849 1.00 16.69 1217 HIS B C 1
ATOM 4885 O O . HIS B 1 217 ? 6.921 17.125 87.996 1.00 17.81 1217 HIS B O 1
ATOM 4892 N N . PHE B 1 218 ? 7.583 16.010 89.834 1.00 16.04 1218 PHE B N 1
ATOM 4893 C CA . PHE B 1 218 ? 6.342 15.258 90.019 1.00 16.96 1218 PHE B CA 1
ATOM 4894 C C . PHE B 1 218 ? 5.121 16.183 90.095 1.00 16.45 1218 PHE B C 1
ATOM 4895 O O . PHE B 1 218 ? 4.132 16.007 89.373 1.00 14.19 1218 PHE B O 1
ATOM 4903 N N . LEU B 1 219 ? 5.208 17.175 90.972 1.00 15.40 1219 LEU B N 1
ATOM 4904 C CA . LEU B 1 219 ? 4.120 18.125 91.175 1.00 17.15 1219 LEU B CA 1
ATOM 4905 C C . LEU B 1 219 ? 3.866 19.024 89.961 1.00 16.59 1219 LEU B C 1
ATOM 4906 O O . LEU B 1 219 ? 2.720 19.370 89.666 1.00 16.27 1219 LEU B O 1
ATOM 4911 N N . THR B 1 220 ? 4.923 19.416 89.259 1.00 16.28 1220 THR B N 1
ATOM 4912 C CA . THR B 1 220 ? 4.732 20.261 88.092 1.00 16.97 1220 THR B CA 1
ATOM 4913 C C . THR B 1 220 ? 3.962 19.521 86.998 1.00 17.33 1220 THR B C 1
ATOM 4914 O O . THR B 1 220 ? 3.147 20.122 86.299 1.00 16.71 1220 THR B O 1
ATOM 4918 N N . GLU B 1 221 ? 4.196 18.219 86.851 1.00 17.31 1221 GLU B N 1
ATOM 4919 C CA . GLU B 1 221 ? 3.475 17.461 85.823 1.00 18.15 1221 GLU B CA 1
ATOM 4920 C C . GLU B 1 221 ? 1.982 17.465 86.133 1.00 19.44 1221 GLU B C 1
ATOM 4921 O O . GLU B 1 221 ? 1.154 17.624 85.233 1.00 18.82 1221 GLU B O 1
ATOM 4927 N N . ILE B 1 222 ? 1.644 17.280 87.408 1.00 17.90 1222 ILE B N 1
ATOM 4928 C CA . ILE B 1 222 ? 0.246 17.255 87.826 1.00 19.55 1222 ILE B CA 1
ATOM 4929 C C . ILE B 1 222 ? -0.373 18.636 87.664 1.00 19.90 1222 ILE B C 1
ATOM 4930 O O . ILE B 1 222 ? -1.497 18.775 87.179 1.00 19.86 1222 ILE B O 1
ATOM 4935 N N . LEU B 1 223 ? 0.376 19.659 88.054 1.00 18.88 1223 LEU B N 1
ATOM 4936 C CA . LEU B 1 223 ? -0.101 21.030 87.938 1.00 19.76 1223 LEU B CA 1
ATOM 4937 C C . LEU B 1 223 ? -0.287 21.439 86.480 1.00 19.31 1223 LEU B C 1
ATOM 4938 O O . LEU B 1 223 ? -1.201 22.197 86.159 1.00 21.38 1223 LEU B O 1
ATOM 4943 N N . ALA B 1 224 ? 0.578 20.938 85.602 1.00 20.15 1224 ALA B N 1
ATOM 4944 C CA . ALA B 1 224 ? 0.507 21.267 84.177 1.00 21.57 1224 ALA B CA 1
ATOM 4945 C C . ALA B 1 224 ? -0.442 20.350 83.416 1.00 22.76 1224 ALA B C 1
ATOM 4946 O O . ALA B 1 224 ? -0.863 20.667 82.303 1.00 22.53 1224 ALA B O 1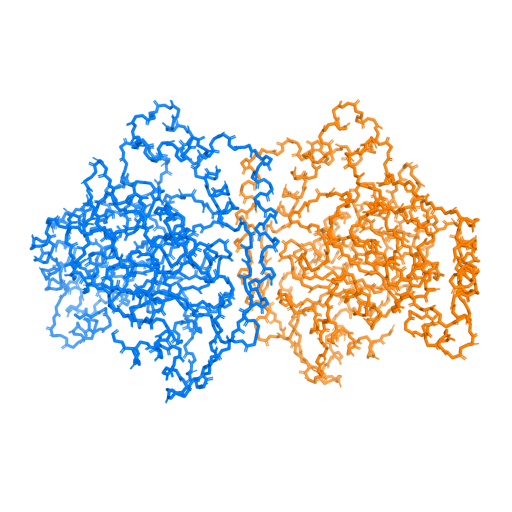
ATOM 4948 N N . GLY B 1 225 ? -0.776 19.215 84.021 1.00 23.77 1225 GLY B N 1
ATOM 4949 C CA . GLY B 1 225 ? -1.671 18.271 83.380 1.00 26.10 1225 GLY B CA 1
ATOM 4950 C C . GLY B 1 225 ? -1.007 17.558 82.217 1.00 27.63 1225 GLY B C 1
ATOM 4951 O O . GLY B 1 225 ? -1.678 17.110 81.287 1.00 27.77 1225 GLY B O 1
ATOM 4952 N N . GLU B 1 226 ? 0.316 17.450 82.266 1.00 27.89 1226 GLU B N 1
ATOM 4953 C CA . GLU B 1 226 ? 1.057 16.785 81.206 1.00 28.13 1226 GLU B CA 1
ATOM 4954 C C . GLU B 1 226 ? 2.359 16.218 81.747 1.00 28.17 1226 GLU B C 1
ATOM 4955 O O . GLU B 1 226 ? 2.893 16.705 82.743 1.00 27.10 1226 GLU B O 1
ATOM 4961 N N . SER B 1 227 ? 2.868 15.184 81.089 1.00 27.69 1227 SER B N 1
ATOM 4962 C CA . SER B 1 227 ? 4.113 14.575 81.521 1.00 29.49 1227 SER B CA 1
ATOM 4963 C C . SER B 1 227 ? 5.268 15.412 80.998 1.00 27.76 1227 SER B C 1
ATOM 4964 O O . SER B 1 227 ? 5.221 15.938 79.888 1.00 27.88 1227 SER B O 1
ATOM 4967 N N . ILE B 1 228 ? 6.301 15.535 81.819 1.00 28.43 1228 ILE B N 1
ATOM 4968 C CA . ILE B 1 228 ? 7.484 16.305 81.472 1.00 29.56 1228 ILE B CA 1
ATOM 4969 C C . ILE B 1 228 ? 8.678 15.364 81.579 1.00 29.85 1228 ILE B C 1
ATOM 4970 O O . ILE B 1 228 ? 9.323 15.284 82.614 1.00 31.29 1228 ILE B O 1
ATOM 4975 N N . PRO B 1 229 ? 8.975 14.625 80.506 1.00 30.70 1229 PRO B N 1
ATOM 4976 C CA . PRO B 1 229 ? 10.093 13.678 80.472 1.00 31.73 1229 PRO B CA 1
ATOM 4977 C C . PRO B 1 229 ? 11.414 14.215 81.022 1.00 31.40 1229 PRO B C 1
ATOM 4978 O O . PRO B 1 229 ? 11.784 15.364 80.781 1.00 30.66 1229 PRO B O 1
ATOM 4982 N N . LEU B 1 230 ? 12.112 13.370 81.771 1.00 32.80 1230 LEU B N 1
ATOM 4983 C CA . LEU B 1 230 ? 13.408 13.720 82.336 1.00 33.70 1230 LEU B CA 1
ATOM 4984 C C . LEU B 1 230 ? 14.449 12.926 81.564 1.00 35.39 1230 LEU B C 1
ATOM 4985 O O . LEU B 1 230 ? 14.296 11.718 81.372 1.00 37.78 1230 LEU B O 1
ATOM 4990 N N . GLU B 1 231 ? 15.504 13.594 81.116 1.00 35.24 1231 GLU B N 1
ATOM 4991 C CA . GLU B 1 231 ? 16.545 12.906 80.365 1.00 34.76 1231 GLU B CA 1
ATOM 4992 C C . GLU B 1 231 ? 17.765 12.662 81.240 1.00 32.77 1231 GLU B C 1
ATOM 4993 O O . GLU B 1 231 ? 17.869 13.201 82.342 1.00 30.90 1231 GLU B O 1
ATOM 4999 N N . GLY B 1 232 ? 18.681 11.834 80.748 1.00 30.77 1232 GLY B N 1
ATOM 5000 C CA . GLY B 1 232 ? 19.885 11.539 81.497 1.00 28.29 1232 GLY B CA 1
ATOM 5001 C C . GLY B 1 232 ? 20.829 12.724 81.459 1.00 26.74 1232 GLY B C 1
ATOM 5002 O O . GLY B 1 232 ? 20.807 13.514 80.516 1.00 26.39 1232 GLY B O 1
ATOM 5003 N N . VAL B 1 233 ? 21.656 12.858 82.487 1.00 25.84 1233 VAL B N 1
ATOM 5004 C CA . VAL B 1 233 ? 22.605 13.959 82.551 1.00 24.47 1233 VAL B CA 1
ATOM 5005 C C . VAL B 1 233 ? 24.038 13.468 82.717 1.00 25.16 1233 VAL B C 1
ATOM 5006 O O . VAL B 1 233 ? 24.347 12.745 83.662 1.00 24.04 1233 VAL B O 1
ATOM 5010 N N . GLN B 1 234 ? 24.910 13.858 81.795 1.00 24.78 1234 GLN B N 1
ATOM 5011 C CA . GLN B 1 234 ? 26.315 13.485 81.889 1.00 26.15 1234 GLN B CA 1
ATOM 5012 C C . GLN B 1 234 ? 27.151 14.638 81.348 1.00 23.14 1234 GLN B C 1
ATOM 5013 O O . GLN B 1 234 ? 26.787 15.263 80.348 1.00 21.81 1234 GLN B O 1
ATOM 5019 N N . ASN B 1 235 ? 28.262 14.919 82.024 1.00 20.98 1235 ASN B N 1
ATOM 5020 C CA . ASN B 1 235 ? 29.151 16.012 81.642 1.00 20.17 1235 ASN B CA 1
ATOM 5021 C C . ASN B 1 235 ? 28.340 17.265 81.303 1.00 20.54 1235 ASN B C 1
ATOM 5022 O O . ASN B 1 235 ? 28.489 17.842 80.222 1.00 20.50 1235 ASN B O 1
ATOM 5027 N N . PRO B 1 236 ? 27.456 17.700 82.220 1.00 20.13 1236 PRO B N 1
ATOM 5028 C CA . PRO B 1 236 ? 26.663 18.901 81.934 1.00 19.81 1236 PRO B CA 1
ATOM 5029 C C . PRO B 1 236 ? 27.542 20.145 81.788 1.00 20.01 1236 PRO B C 1
ATOM 5030 O O . PRO B 1 236 ? 28.556 20.289 82.477 1.00 18.63 1236 PRO B O 1
ATOM 5034 N N . VAL B 1 237 ? 27.157 21.037 80.877 1.00 20.59 1237 VAL B N 1
ATOM 5035 C CA . VAL B 1 237 ? 27.900 22.275 80.645 1.00 19.24 1237 VAL B CA 1
ATOM 5036 C C . VAL B 1 237 ? 27.077 23.445 81.194 1.00 19.16 1237 VAL B C 1
ATOM 5037 O O . VAL B 1 237 ? 25.978 23.715 80.717 1.00 17.94 1237 VAL B O 1
ATOM 5041 N N . PHE B 1 238 ? 27.615 24.135 82.195 1.00 19.37 1238 PHE B N 1
ATOM 5042 C CA . PHE B 1 238 ? 26.919 25.258 82.810 1.00 18.96 1238 PHE B CA 1
ATOM 5043 C C . PHE B 1 238 ? 27.510 26.616 82.432 1.00 19.88 1238 PHE B C 1
ATOM 5044 O O . PHE B 1 238 ? 28.718 26.839 82.551 1.00 19.96 1238 PHE B O 1
ATOM 5052 N N . GLY B 1 239 ? 26.652 27.520 81.969 1.00 17.41 1239 GLY B N 1
ATOM 5053 C CA . GLY B 1 239 ? 27.104 28.851 81.611 1.00 17.26 1239 GLY B CA 1
ATOM 5054 C C . GLY B 1 239 ? 26.921 29.765 82.810 1.00 18.85 1239 GLY B C 1
ATOM 5055 O O . GLY B 1 239 ? 25.942 29.634 83.551 1.00 16.01 1239 GLY B O 1
ATOM 5056 N N . VAL B 1 240 ? 27.870 30.675 83.016 1.00 18.90 1240 VAL B N 1
ATOM 5057 C CA . VAL B 1 240 ? 27.808 31.623 84.126 1.00 19.85 1240 VAL B CA 1
ATOM 5058 C C . VAL B 1 240 ? 27.920 33.040 83.581 1.00 20.05 1240 VAL B C 1
ATOM 5059 O O . VAL B 1 240 ? 28.943 33.408 83.004 1.00 19.52 1240 VAL B O 1
ATOM 5063 N N . PRO B 1 241 ? 26.863 33.851 83.754 1.00 19.78 1241 PRO B N 1
ATOM 5064 C CA . PRO B 1 241 ? 26.841 35.239 83.276 1.00 19.98 1241 PRO B CA 1
ATOM 5065 C C . PRO B 1 241 ? 27.599 36.160 84.226 1.00 19.97 1241 PRO B C 1
ATOM 5066 O O . PRO B 1 241 ? 26.998 36.982 84.919 1.00 19.10 1241 PRO B O 1
ATOM 5070 N N . LEU B 1 242 ? 28.921 36.020 84.254 1.00 20.33 1242 LEU B N 1
ATOM 5071 C CA . LEU B 1 242 ? 29.748 36.830 85.141 1.00 21.72 1242 LEU B CA 1
ATOM 5072 C C . LEU B 1 242 ? 29.518 38.332 85.003 1.00 22.72 1242 LEU B C 1
ATOM 5073 O O . LEU B 1 242 ? 29.480 39.048 86.005 1.00 22.99 1242 LEU B O 1
ATOM 5078 N N . ASP B 1 243 ? 29.348 38.815 83.775 1.00 22.62 1243 ASP B N 1
ATOM 5079 C CA . ASP B 1 243 ? 29.128 40.239 83.585 1.00 23.19 1243 ASP B CA 1
ATOM 5080 C C . ASP B 1 243 ? 27.823 40.697 84.239 1.00 23.09 1243 ASP B C 1
ATOM 5081 O O . ASP B 1 243 ? 27.762 41.773 84.837 1.00 22.49 1243 ASP B O 1
ATOM 5086 N N . PHE B 1 244 ? 26.785 39.875 84.154 1.00 21.35 1244 PHE B N 1
ATOM 5087 C CA . PHE B 1 244 ? 25.507 40.226 84.764 1.00 22.40 1244 PHE B CA 1
ATOM 5088 C C . PHE B 1 244 ? 25.621 40.254 86.289 1.00 20.66 1244 PHE B C 1
ATOM 5089 O O . PHE B 1 244 ? 25.006 41.089 86.948 1.00 21.76 1244 PHE B O 1
ATOM 5097 N N . LEU B 1 245 ? 26.420 39.345 86.838 1.00 20.40 1245 LEU B N 1
ATOM 5098 C CA . LEU B 1 245 ? 26.600 39.232 88.284 1.00 20.67 1245 LEU B CA 1
ATOM 5099 C C . LEU B 1 245 ? 27.561 40.237 88.915 1.00 22.47 1245 LEU B C 1
ATOM 5100 O O . LEU B 1 245 ? 27.530 40.462 90.129 1.00 21.49 1245 LEU B O 1
ATOM 5105 N N . GLU B 1 246 ? 28.412 40.838 88.095 1.00 22.83 1246 GLU B N 1
ATOM 5106 C CA . GLU B 1 246 ? 29.389 41.800 88.587 1.00 25.53 1246 GLU B CA 1
ATOM 5107 C C . GLU B 1 246 ? 28.804 42.819 89.569 1.00 24.86 1246 GLU B C 1
ATOM 5108 O O . GLU B 1 246 ? 27.912 43.597 89.225 1.00 22.47 1246 GLU B O 1
ATOM 5114 N N . GLY B 1 247 ? 29.307 42.784 90.801 1.00 24.01 1247 GLY B N 1
ATOM 5115 C CA . GLY B 1 247 ? 28.862 43.704 91.833 1.00 24.59 1247 GLY B CA 1
ATOM 5116 C C . GLY B 1 247 ? 27.448 43.516 92.357 1.00 26.17 1247 GLY B C 1
ATOM 5117 O O . GLY B 1 247 ? 26.958 44.343 93.126 1.00 26.26 1247 GLY B O 1
ATOM 5118 N N . ARG B 1 248 ? 26.788 42.431 91.965 1.00 25.72 1248 ARG B N 1
ATOM 5119 C CA . ARG B 1 248 ? 25.420 42.191 92.404 1.00 25.01 1248 ARG B CA 1
ATOM 5120 C C . ARG B 1 248 ? 25.298 41.134 93.495 1.00 24.55 1248 ARG B C 1
ATOM 5121 O O . ARG B 1 248 ? 24.194 40.811 93.935 1.00 23.13 1248 ARG B O 1
ATOM 5129 N N . LEU B 1 249 ? 26.428 40.591 93.931 1.00 23.06 1249 LEU B N 1
ATOM 5130 C CA . LEU B 1 249 ? 26.411 39.579 94.982 1.00 24.38 1249 LEU B CA 1
ATOM 5131 C C . LEU B 1 249 ? 27.077 40.096 96.246 1.00 24.99 1249 LEU B C 1
ATOM 5132 O O . LEU B 1 249 ? 27.861 41.041 96.203 1.00 25.45 1249 LEU B O 1
ATOM 5137 N N . GLY B 1 250 ? 26.743 39.478 97.371 1.00 24.89 1250 GLY B N 1
ATOM 5138 C CA . GLY B 1 250 ? 27.352 39.857 98.627 1.00 25.13 1250 GLY B CA 1
ATOM 5139 C C . GLY B 1 250 ? 28.667 39.105 98.699 1.00 26.10 1250 GLY B C 1
ATOM 5140 O O . GLY B 1 250 ? 28.838 38.092 98.018 1.00 24.42 1250 GLY B O 1
ATOM 5141 N N . VAL B 1 251 ? 29.593 39.590 99.520 1.00 26.33 1251 VAL B N 1
ATOM 5142 C CA . VAL B 1 251 ? 30.906 38.969 99.658 1.00 27.57 1251 VAL B CA 1
ATOM 5143 C C . VAL B 1 251 ? 30.885 37.470 99.969 1.00 26.33 1251 VAL B C 1
ATOM 5144 O O . VAL B 1 251 ? 31.633 36.702 99.368 1.00 27.26 1251 VAL B O 1
ATOM 5148 N N . GLU B 1 252 ? 30.041 37.057 100.910 1.00 25.97 1252 GLU B N 1
ATOM 5149 C CA . GLU B 1 252 ? 29.966 35.648 101.292 1.00 25.91 1252 GLU B CA 1
ATOM 5150 C C . GLU B 1 252 ? 29.342 34.756 100.218 1.00 24.62 1252 GLU B C 1
ATOM 5151 O O . GLU B 1 252 ? 29.814 33.642 99.972 1.00 24.22 1252 GLU B O 1
ATOM 5157 N N . VAL B 1 253 ? 28.280 35.236 99.583 1.00 23.20 1253 VAL B N 1
ATOM 5158 C CA . VAL B 1 253 ? 27.643 34.463 98.525 1.00 22.48 1253 VAL B CA 1
ATOM 5159 C C . VAL B 1 253 ? 28.635 34.372 97.369 1.00 22.62 1253 VAL B C 1
ATOM 5160 O O . VAL B 1 253 ? 28.728 33.350 96.692 1.00 19.86 1253 VAL B O 1
ATOM 5164 N N . ARG B 1 254 ? 29.401 35.439 97.164 1.00 22.08 1254 ARG B N 1
ATOM 5165 C CA . ARG B 1 254 ? 30.390 35.442 96.095 1.00 23.28 1254 ARG B CA 1
ATOM 5166 C C . ARG B 1 254 ? 31.390 34.300 96.294 1.00 22.82 1254 ARG B C 1
ATOM 5167 O O . ARG B 1 254 ? 31.733 33.596 95.343 1.00 21.99 1254 ARG B O 1
ATOM 5175 N N . LYS B 1 255 ? 31.863 34.125 97.528 1.00 22.11 1255 LYS B N 1
ATOM 5176 C CA . LYS B 1 255 ? 32.830 33.069 97.834 1.00 22.60 1255 LYS B CA 1
ATOM 5177 C C . LYS B 1 255 ? 32.246 31.672 97.662 1.00 21.43 1255 LYS B C 1
ATOM 5178 O O . LYS B 1 255 ? 32.904 30.768 97.132 1.00 21.23 1255 LYS B O 1
ATOM 5184 N N . ALA B 1 256 ? 31.019 31.490 98.135 1.00 19.05 1256 ALA B N 1
ATOM 5185 C CA . ALA B 1 256 ? 30.349 30.200 98.025 1.00 19.20 1256 ALA B CA 1
ATOM 5186 C C . ALA B 1 256 ? 30.124 29.868 96.556 1.00 18.51 1256 ALA B C 1
ATOM 5187 O O . ALA B 1 256 ? 30.366 28.743 96.125 1.00 19.36 1256 ALA B O 1
ATOM 5189 N N . PHE B 1 257 ? 29.664 30.852 95.787 1.00 19.62 1257 PHE B N 1
ATOM 5190 C CA . PHE B 1 257 ? 29.418 30.632 94.367 1.00 20.36 1257 PHE B CA 1
ATOM 5191 C C . PHE B 1 257 ? 30.720 30.322 93.631 1.00 20.95 1257 PHE B C 1
ATOM 5192 O O . PHE B 1 257 ? 30.763 29.417 92.797 1.00 21.51 1257 PHE B O 1
ATOM 5200 N N . THR B 1 258 ? 31.778 31.072 93.933 1.00 21.63 1258 THR B N 1
ATOM 5201 C CA . THR B 1 258 ? 33.070 30.847 93.288 1.00 21.36 1258 THR B CA 1
ATOM 5202 C C . THR B 1 258 ? 33.570 29.446 93.624 1.00 22.03 1258 THR B C 1
ATOM 5203 O O . THR B 1 258 ? 34.092 28.737 92.764 1.00 21.55 1258 THR B O 1
ATOM 5207 N N . ARG B 1 259 ? 33.395 29.048 94.879 1.00 21.76 1259 ARG B N 1
ATOM 5208 C CA . ARG B 1 259 ? 33.816 27.731 95.318 1.00 23.99 1259 ARG B CA 1
ATOM 5209 C C . ARG B 1 259 ? 33.054 26.657 94.544 1.00 23.21 1259 ARG B C 1
ATOM 5210 O O . ARG B 1 259 ? 33.625 25.639 94.154 1.00 21.39 1259 ARG B O 1
ATOM 5218 N N . LEU B 1 260 ? 31.760 26.884 94.328 1.00 22.45 1260 LEU B N 1
ATOM 5219 C CA . LEU B 1 260 ? 30.935 25.930 93.590 1.00 22.43 1260 LEU B CA 1
ATOM 5220 C C . LEU B 1 260 ? 31.489 25.744 92.188 1.00 21.70 1260 LEU B C 1
ATOM 5221 O O . LEU B 1 260 ? 31.663 24.619 91.721 1.00 20.92 1260 LEU B O 1
ATOM 5226 N N . LEU B 1 261 ? 31.777 26.854 91.519 1.00 23.67 1261 LEU B N 1
ATOM 5227 C CA . LEU B 1 261 ? 32.311 26.792 90.163 1.00 24.78 1261 LEU B CA 1
ATOM 5228 C C . LEU B 1 261 ? 33.640 26.046 90.125 1.00 25.96 1261 LEU B C 1
ATOM 5229 O O . LEU B 1 261 ? 33.937 25.341 89.161 1.00 26.74 1261 LEU B O 1
ATOM 5234 N N . GLU B 1 262 ? 34.433 26.195 91.181 1.00 27.07 1262 GLU B N 1
ATOM 5235 C CA . GLU B 1 262 ? 35.734 25.530 91.251 1.00 27.78 1262 GLU B CA 1
ATOM 5236 C C . GLU B 1 262 ? 35.600 24.027 91.483 1.00 26.81 1262 GLU B C 1
ATOM 5237 O O . GLU B 1 262 ? 36.449 23.252 91.041 1.00 27.88 1262 GLU B O 1
ATOM 5243 N N . ASP B 1 263 ? 34.539 23.618 92.174 1.00 24.56 1263 ASP B N 1
ATOM 5244 C CA . ASP B 1 263 ? 34.328 22.205 92.459 1.00 24.78 1263 ASP B CA 1
ATOM 5245 C C . ASP B 1 263 ? 33.617 21.440 91.343 1.00 23.57 1263 ASP B C 1
ATOM 5246 O O . ASP B 1 263 ? 33.684 20.209 91.292 1.00 21.07 1263 ASP B O 1
ATOM 5251 N N . LEU B 1 264 ? 32.936 22.159 90.454 1.00 22.98 1264 LEU B N 1
ATOM 5252 C CA . LEU B 1 264 ? 32.205 21.516 89.362 1.00 23.23 1264 LEU B CA 1
ATOM 5253 C C . LEU B 1 264 ? 33.065 20.640 88.449 1.00 23.08 1264 LEU B C 1
ATOM 5254 O O . LEU B 1 264 ? 32.646 19.553 88.058 1.00 21.94 1264 LEU B O 1
ATOM 5259 N N . PRO B 1 265 ? 34.278 21.097 88.096 1.00 23.42 1265 PRO B N 1
ATOM 5260 C CA . PRO B 1 265 ? 35.123 20.272 87.225 1.00 23.88 1265 PRO B CA 1
ATOM 5261 C C . PRO B 1 265 ? 35.357 18.885 87.829 1.00 23.79 1265 PRO B C 1
ATOM 5262 O O . PRO B 1 265 ? 35.231 17.871 87.137 1.00 24.53 1265 PRO B O 1
ATOM 5266 N N . ALA B 1 266 ? 35.675 18.839 89.123 1.00 22.96 1266 ALA B N 1
ATOM 5267 C CA . ALA B 1 266 ? 35.905 17.561 89.805 1.00 22.50 1266 ALA B CA 1
ATOM 5268 C C . ALA B 1 266 ? 34.649 16.689 89.781 1.00 21.72 1266 ALA B C 1
ATOM 5269 O O . ALA B 1 266 ? 34.732 15.456 89.805 1.00 20.42 1266 ALA B O 1
ATOM 5271 N N . LEU B 1 267 ? 33.484 17.332 89.742 1.00 20.19 1267 LEU B N 1
ATOM 5272 C CA . LEU B 1 267 ? 32.210 16.614 89.698 1.00 21.10 1267 LEU B CA 1
ATOM 5273 C C . LEU B 1 267 ? 31.895 16.156 88.269 1.00 20.76 1267 LEU B C 1
ATOM 5274 O O . LEU B 1 267 ? 30.837 15.581 88.010 1.00 22.37 1267 LEU B O 1
ATOM 5279 N N . ARG B 1 268 ? 32.831 16.422 87.361 1.00 21.37 1268 ARG B N 1
ATOM 5280 C CA . ARG B 1 268 ? 32.739 16.059 85.945 1.00 21.88 1268 ARG B CA 1
ATOM 5281 C C . ARG B 1 268 ? 31.817 16.969 85.137 1.00 23.58 1268 ARG B C 1
ATOM 5282 O O . ARG B 1 268 ? 31.259 16.560 84.116 1.00 24.95 1268 ARG B O 1
ATOM 5290 N N . ALA B 1 269 ? 31.652 18.202 85.599 1.00 22.28 1269 ALA B N 1
ATOM 5291 C CA . ALA B 1 269 ? 30.821 19.165 84.892 1.00 22.97 1269 ALA B CA 1
ATOM 5292 C C . ALA B 1 269 ? 31.768 20.176 84.267 1.00 24.05 1269 ALA B C 1
ATOM 5293 O O . ALA B 1 269 ? 32.964 20.184 84.562 1.00 25.22 1269 ALA B O 1
ATOM 5295 N N . GLU B 1 270 ? 31.234 21.027 83.403 1.00 24.57 1270 GLU B N 1
ATOM 5296 C CA . GLU B 1 270 ? 32.044 22.042 82.760 1.00 24.18 1270 GLU B CA 1
ATOM 5297 C C . GLU B 1 270 ? 31.452 23.415 83.042 1.00 23.26 1270 GLU B C 1
ATOM 5298 O O . GLU B 1 270 ? 30.233 23.581 83.049 1.00 22.14 1270 GLU B O 1
ATOM 5304 N N . VAL B 1 271 ? 32.322 24.387 83.298 1.00 22.55 1271 VAL B N 1
ATOM 5305 C CA . VAL B 1 271 ? 31.900 25.756 83.578 1.00 22.83 1271 VAL B CA 1
ATOM 5306 C C . VAL B 1 271 ? 32.424 26.683 82.485 1.00 24.46 1271 VAL B C 1
ATOM 5307 O O . VAL B 1 271 ? 33.625 26.729 82.221 1.00 25.32 1271 VAL B O 1
ATOM 5311 N N . ARG B 1 272 ? 31.511 27.412 81.852 1.00 24.12 1272 ARG B N 1
ATOM 5312 C CA . ARG B 1 272 ? 31.856 28.352 80.794 1.00 24.88 1272 ARG B CA 1
ATOM 5313 C C . ARG B 1 272 ? 31.206 29.692 81.094 1.00 24.57 1272 ARG B C 1
ATOM 5314 O O . ARG B 1 272 ? 30.021 29.755 81.418 1.00 23.72 1272 ARG B O 1
ATOM 5322 N N . GLU B 1 273 ? 31.980 30.762 80.988 1.00 22.88 1273 GLU B N 1
ATOM 5323 C CA . GLU B 1 273 ? 31.441 32.089 81.209 1.00 23.76 1273 GLU B CA 1
ATOM 5324 C C . GLU B 1 273 ? 30.613 32.462 79.984 1.00 23.52 1273 GLU B C 1
ATOM 5325 O O . GLU B 1 273 ? 30.972 32.114 78.860 1.00 24.68 1273 GLU B O 1
ATOM 5331 N N . VAL B 1 274 ? 29.493 33.142 80.205 1.00 22.51 1274 VAL B N 1
ATOM 5332 C CA . VAL B 1 274 ? 28.637 33.589 79.113 1.00 21.40 1274 VAL B CA 1
ATOM 5333 C C . VAL B 1 274 ? 28.371 35.061 79.365 1.00 21.03 1274 VAL B C 1
ATOM 5334 O O . VAL B 1 274 ? 28.621 35.556 80.462 1.00 22.19 1274 VAL B O 1
ATOM 5338 N N . SER B 1 275 ? 27.884 35.766 78.352 1.00 20.50 1275 SER B N 1
ATOM 5339 C CA . SER B 1 275 ? 27.595 37.188 78.495 1.00 21.42 1275 SER B CA 1
ATOM 5340 C C . SER B 1 275 ? 26.090 37.405 78.481 1.00 21.65 1275 SER B C 1
ATOM 5341 O O . SER B 1 275 ? 25.395 36.941 77.579 1.00 21.77 1275 SER B O 1
ATOM 5344 N N . LEU B 1 276 ? 25.602 38.105 79.474 1.00 15.00 1276 LEU B N 1
ATOM 5345 C CA . LEU B 1 276 ? 24.187 38.409 79.655 1.00 15.00 1276 LEU B CA 1
ATOM 5346 C C . LEU B 1 276 ? 23.997 39.809 80.228 1.00 15.00 1276 LEU B C 1
ATOM 5347 O O . LEU B 1 276 ? 23.573 39.930 81.376 1.00 23.66 1276 LEU B O 1
ATOM 5352 N N . PRO B 1 277 ? 24.357 40.838 79.475 1.00 23.01 1277 PRO B N 1
ATOM 5353 C CA . PRO B 1 277 ? 24.249 42.223 79.953 1.00 23.47 1277 PRO B CA 1
ATOM 5354 C C . PRO B 1 277 ? 22.877 42.612 80.504 1.00 22.51 1277 PRO B C 1
ATOM 5355 O O . PRO B 1 277 ? 22.762 43.074 81.640 1.00 23.02 1277 PRO B O 1
ATOM 5359 N N . LEU B 1 278 ? 21.846 42.432 79.683 1.00 22.79 1278 LEU B N 1
ATOM 5360 C CA . LEU B 1 278 ? 20.477 42.769 80.061 1.00 22.45 1278 LEU B CA 1
ATOM 5361 C C . LEU B 1 278 ? 20.348 44.202 80.576 1.00 23.16 1278 LEU B C 1
ATOM 5362 O O . LEU B 1 278 ? 19.649 44.463 81.559 1.00 22.38 1278 LEU B O 1
ATOM 5367 N N . GLU B 1 279 ? 21.020 45.132 79.908 1.00 24.34 1279 GLU B N 1
ATOM 5368 C CA . GLU B 1 279 ? 20.962 46.532 80.312 1.00 26.54 1279 GLU B CA 1
ATOM 5369 C C . GLU B 1 279 ? 19.538 47.066 80.387 1.00 25.10 1279 GLU B C 1
ATOM 5370 O O . GLU B 1 279 ? 18.761 46.919 79.442 1.00 25.86 1279 GLU B O 1
ATOM 5376 N N . GLY B 1 280 ? 19.212 47.683 81.520 1.00 23.39 1280 GLY B N 1
ATOM 5377 C CA . GLY B 1 280 ? 17.895 48.261 81.721 1.00 21.74 1280 GLY B CA 1
ATOM 5378 C C . GLY B 1 280 ? 16.795 47.285 82.098 1.00 21.54 1280 GLY B C 1
ATOM 5379 O O . GLY B 1 280 ? 15.645 47.684 82.295 1.00 18.79 1280 GLY B O 1
ATOM 5380 N N . VAL B 1 281 ? 17.141 46.010 82.230 1.00 20.58 1281 VAL B N 1
ATOM 5381 C CA . VAL B 1 281 ? 16.137 45.003 82.549 1.00 21.70 1281 VAL B CA 1
ATOM 5382 C C . VAL B 1 281 ? 15.379 45.309 83.836 1.00 22.23 1281 VAL B C 1
ATOM 5383 O O . VAL B 1 281 ? 14.176 45.057 83.934 1.00 23.11 1281 VAL B O 1
ATOM 5387 N N . TYR B 1 282 ? 16.075 45.879 84.814 1.00 24.05 1282 TYR B N 1
ATOM 5388 C CA . TYR B 1 282 ? 15.452 46.212 86.088 1.00 24.93 1282 TYR B CA 1
ATOM 5389 C C . TYR B 1 282 ? 14.261 47.153 85.938 1.00 23.98 1282 TYR B C 1
ATOM 5390 O O . TYR B 1 282 ? 13.174 46.877 86.449 1.00 23.48 1282 TYR B O 1
ATOM 5399 N N . GLU B 1 283 ? 14.462 48.273 85.252 1.00 24.51 1283 GLU B N 1
ATOM 5400 C CA . GLU B 1 283 ? 13.370 49.227 85.074 1.00 26.10 1283 GLU B CA 1
ATOM 5401 C C . GLU B 1 283 ? 12.319 48.742 84.067 1.00 23.99 1283 GLU B C 1
ATOM 5402 O O . GLU B 1 283 ? 11.144 49.093 84.176 1.00 23.71 1283 GLU B O 1
ATOM 5408 N N . VAL B 1 284 ? 12.736 47.934 83.093 1.00 21.07 1284 VAL B N 1
ATOM 5409 C CA . VAL B 1 284 ? 11.795 47.391 82.113 1.00 19.85 1284 VAL B CA 1
ATOM 5410 C C . VAL B 1 284 ? 10.783 46.543 82.881 1.00 19.73 1284 VAL B C 1
ATOM 5411 O O . VAL B 1 284 ? 9.568 46.712 82.742 1.00 16.71 1284 VAL B O 1
ATOM 5415 N N . TYR B 1 285 ? 11.308 45.644 83.708 1.00 18.91 1285 TYR B N 1
ATOM 5416 C CA . TYR B 1 285 ? 10.495 44.758 84.535 1.00 19.31 1285 TYR B CA 1
ATOM 5417 C C . TYR B 1 285 ? 9.601 45.563 85.479 1.00 19.81 1285 TYR B C 1
ATOM 5418 O O . TYR B 1 285 ? 8.391 45.352 85.546 1.00 19.24 1285 TYR B O 1
ATOM 5427 N N . THR B 1 286 ? 10.208 46.489 86.210 1.00 20.31 1286 THR B N 1
ATOM 5428 C CA . THR B 1 286 ? 9.465 47.288 87.174 1.00 22.16 1286 THR B CA 1
ATOM 5429 C C . THR B 1 286 ? 8.283 48.030 86.562 1.00 22.16 1286 THR B C 1
ATOM 5430 O O . THR B 1 286 ? 7.176 47.991 87.096 1.00 22.32 1286 THR B O 1
ATOM 5434 N N . ARG B 1 287 ? 8.517 48.700 85.440 1.00 23.30 1287 ARG B N 1
ATOM 5435 C CA . ARG B 1 287 ? 7.462 49.447 84.775 1.00 25.63 1287 ARG B CA 1
ATOM 5436 C C . ARG B 1 287 ? 6.357 48.537 84.247 1.00 26.25 1287 ARG B C 1
ATOM 5437 O O . ARG B 1 287 ? 5.173 48.828 84.408 1.00 25.51 1287 ARG B O 1
ATOM 5445 N N . LEU B 1 288 ? 6.745 47.428 83.626 1.00 25.04 1288 LEU B N 1
ATOM 5446 C CA . LEU B 1 288 ? 5.781 46.495 83.065 1.00 25.24 1288 LEU B CA 1
ATOM 5447 C C . LEU B 1 288 ? 4.892 45.887 84.147 1.00 24.63 1288 LEU B C 1
ATOM 5448 O O . LEU B 1 288 ? 3.668 45.874 84.021 1.00 26.05 1288 LEU B O 1
ATOM 5453 N N . VAL B 1 289 ? 5.511 45.400 85.217 1.00 23.91 1289 VAL B N 1
ATOM 5454 C CA . VAL B 1 289 ? 4.778 44.786 86.321 1.00 22.92 1289 VAL B CA 1
ATOM 5455 C C . VAL B 1 289 ? 3.918 45.777 87.103 1.00 22.97 1289 VAL B C 1
ATOM 5456 O O . VAL B 1 289 ? 2.741 45.520 87.353 1.00 21.20 1289 VAL B O 1
ATOM 5460 N N . ARG B 1 290 ? 4.503 46.904 87.497 1.00 21.90 1290 ARG B N 1
ATOM 5461 C CA . ARG B 1 290 ? 3.756 47.903 88.250 1.00 22.34 1290 ARG B CA 1
ATOM 5462 C C . ARG B 1 290 ? 2.602 48.465 87.434 1.00 21.20 1290 ARG B C 1
ATOM 5463 O O . ARG B 1 290 ? 1.526 48.737 87.968 1.00 22.72 1290 ARG B O 1
ATOM 5471 N N . TYR B 1 291 ? 2.815 48.640 86.136 1.00 20.50 1291 TYR B N 1
ATOM 5472 C CA . TYR B 1 291 ? 1.747 49.153 85.293 1.00 20.75 1291 TYR B CA 1
ATOM 5473 C C . TYR B 1 291 ? 0.565 48.179 85.334 1.00 20.62 1291 TYR B C 1
ATOM 5474 O O . TYR B 1 291 ? -0.573 48.579 85.592 1.00 18.51 1291 TYR B O 1
ATOM 5483 N N . GLU B 1 292 ? 0.836 46.898 85.088 1.00 21.47 1292 GLU B N 1
ATOM 5484 C CA . GLU B 1 292 ? -0.221 45.880 85.092 1.00 22.34 1292 GLU B CA 1
ATOM 5485 C C . GLU B 1 292 ? -0.868 45.697 86.466 1.00 23.23 1292 GLU B C 1
ATOM 5486 O O . GLU B 1 292 ? -2.095 45.618 86.581 1.00 24.91 1292 GLU B O 1
ATOM 5492 N N . ALA B 1 293 ? -0.045 45.635 87.509 1.00 22.34 1293 ALA B N 1
ATOM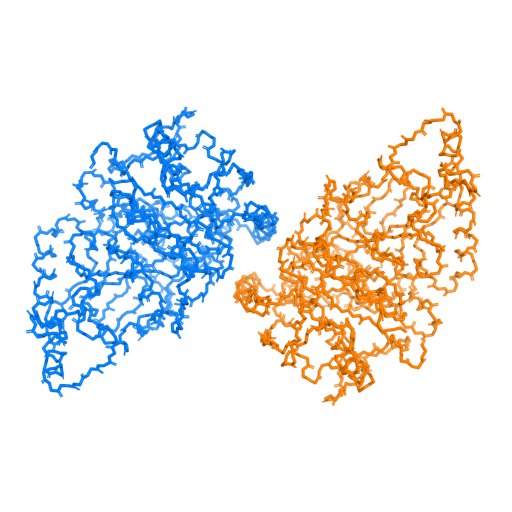 5493 C CA . ALA B 1 293 ? -0.544 45.448 88.875 1.00 23.47 1293 ALA B CA 1
ATOM 5494 C C . ALA B 1 293 ? -1.487 46.572 89.303 1.00 23.21 1293 ALA B C 1
ATOM 5495 O O . ALA B 1 293 ? -2.528 46.325 89.918 1.00 22.68 1293 ALA B O 1
ATOM 5497 N N . ALA B 1 294 ? -1.103 47.808 88.994 1.00 22.60 1294 ALA B N 1
ATOM 5498 C CA . ALA B 1 294 ? -1.918 48.967 89.346 1.00 22.69 1294 ALA B CA 1
ATOM 5499 C C . ALA B 1 294 ? -3.285 48.900 88.676 1.00 21.78 1294 ALA B C 1
ATOM 5500 O O . ALA B 1 294 ? -4.294 49.285 89.267 1.00 23.44 1294 ALA B O 1
ATOM 5502 N N . ARG B 1 295 ? -3.321 48.410 87.441 1.00 22.58 1295 ARG B N 1
ATOM 5503 C CA . ARG B 1 295 ? -4.581 48.318 86.717 1.00 23.17 1295 ARG B CA 1
ATOM 5504 C C . ARG B 1 295 ? -5.461 47.218 87.300 1.00 22.31 1295 ARG B C 1
ATOM 5505 O O . ARG B 1 295 ? -6.693 47.319 87.294 1.00 20.94 1295 ARG B O 1
ATOM 5513 N N . ILE B 1 296 ? -4.835 46.167 87.819 1.00 21.57 1296 ILE B N 1
ATOM 5514 C CA . ILE B 1 296 ? -5.600 45.071 88.419 1.00 20.74 1296 ILE B CA 1
ATOM 5515 C C . ILE B 1 296 ? -6.335 45.535 89.682 1.00 20.51 1296 ILE B C 1
ATOM 5516 O O . ILE B 1 296 ? -7.486 45.157 89.921 1.00 18.92 1296 ILE B O 1
ATOM 5521 N N . HIS B 1 297 ? -5.661 46.354 90.486 1.00 20.44 1297 HIS B N 1
ATOM 5522 C CA . HIS B 1 297 ? -6.228 46.841 91.744 1.00 22.02 1297 HIS B CA 1
ATOM 5523 C C . HIS B 1 297 ? -6.684 48.297 91.693 1.00 24.03 1297 HIS B C 1
ATOM 5524 O O . HIS B 1 297 ? -6.887 48.921 92.738 1.00 23.96 1297 HIS B O 1
ATOM 5531 N N . GLU B 1 298 ? -6.854 48.827 90.485 1.00 24.70 1298 GLU B N 1
ATOM 5532 C CA . GLU B 1 298 ? -7.261 50.220 90.297 1.00 29.13 1298 GLU B CA 1
ATOM 5533 C C . GLU B 1 298 ? -8.553 50.612 91.021 1.00 28.36 1298 GLU B C 1
ATOM 5534 O O . GLU B 1 298 ? -8.615 51.662 91.663 1.00 28.36 1298 GLU B O 1
ATOM 5540 N N . LYS B 1 299 ? -9.576 49.769 90.925 1.00 28.73 1299 LYS B N 1
ATOM 5541 C CA . LYS B 1 299 ? -10.853 50.048 91.573 1.00 29.70 1299 LYS B CA 1
ATOM 5542 C C . LYS B 1 299 ? -10.695 50.129 93.092 1.00 29.93 1299 LYS B C 1
ATOM 5543 O O . LYS B 1 299 ? -11.141 51.091 93.723 1.00 29.09 1299 LYS B O 1
ATOM 5549 N N . ALA B 1 300 ? -10.049 49.123 93.673 1.00 28.98 1300 ALA B N 1
ATOM 5550 C CA . ALA B 1 300 ? -9.836 49.083 95.116 1.00 29.33 1300 ALA B CA 1
ATOM 5551 C C . ALA B 1 300 ? -8.945 50.234 95.582 1.00 29.39 1300 ALA B C 1
ATOM 5552 O O . ALA B 1 300 ? -9.143 50.785 96.667 1.00 28.23 1300 ALA B O 1
ATOM 5554 N N . LEU B 1 301 ? -7.963 50.591 94.760 1.00 29.09 1301 LEU B N 1
ATOM 5555 C CA . LEU B 1 301 ? -7.048 51.674 95.098 1.00 31.33 1301 LEU B CA 1
ATOM 5556 C C . LEU B 1 301 ? -7.791 53.009 95.149 1.00 32.55 1301 LEU B C 1
ATOM 5557 O O . LEU B 1 301 ? -7.391 53.929 95.862 1.00 33.73 1301 LEU B O 1
ATOM 5562 N N . LYS B 1 302 ? -8.878 53.109 94.392 1.00 33.66 1302 LYS B N 1
ATOM 5563 C CA . LYS B 1 302 ? -9.673 54.332 94.354 1.00 35.15 1302 LYS B CA 1
ATOM 5564 C C . LYS B 1 302 ? -10.719 54.376 95.469 1.00 34.75 1302 LYS B C 1
ATOM 5565 O O . LYS B 1 302 ? -10.822 55.366 96.194 1.00 34.27 1302 LYS B O 1
ATOM 5571 N N . GLU B 1 303 ? -11.481 53.293 95.601 1.00 34.07 1303 GLU B N 1
ATOM 5572 C CA . GLU B 1 303 ? -12.546 53.201 96.590 1.00 34.67 1303 GLU B CA 1
ATOM 5573 C C . GLU B 1 303 ? -12.100 52.861 98.011 1.00 35.24 1303 GLU B C 1
ATOM 5574 O O . GLU B 1 303 ? -12.690 53.341 98.979 1.00 35.08 1303 GLU B O 1
ATOM 5580 N N . HIS B 1 304 ? -11.070 52.031 98.142 1.00 35.04 1304 HIS B N 1
ATOM 5581 C CA . HIS B 1 304 ? -10.572 51.644 99.458 1.00 33.96 1304 HIS B CA 1
ATOM 5582 C C . HIS B 1 304 ? -9.050 51.571 99.515 1.00 32.69 1304 HIS B C 1
ATOM 5583 O O . HIS B 1 304 ? -8.475 50.505 99.730 1.00 32.11 1304 HIS B O 1
ATOM 5590 N N . PRO B 1 305 ? -8.374 52.713 99.324 1.00 32.37 1305 PRO B N 1
ATOM 5591 C CA . PRO B 1 305 ? -6.910 52.734 99.364 1.00 30.80 1305 PRO B CA 1
ATOM 5592 C C . PRO B 1 305 ? -6.356 52.414 100.749 1.00 29.90 1305 PRO B C 1
ATOM 5593 O O . PRO B 1 305 ? -5.231 51.930 100.877 1.00 28.84 1305 PRO B O 1
ATOM 5597 N N . GLU B 1 306 ? -7.149 52.673 101.785 1.00 28.47 1306 GLU B N 1
ATOM 5598 C CA . GLU B 1 306 ? -6.696 52.403 103.144 1.00 29.04 1306 GLU B CA 1
ATOM 5599 C C . GLU B 1 306 ? -6.513 50.908 103.396 1.00 27.99 1306 GLU B C 1
ATOM 5600 O O . GLU B 1 306 ? -5.897 50.514 104.386 1.00 27.22 1306 GLU B O 1
ATOM 5606 N N . GLY B 1 307 ? -7.034 50.086 102.488 1.00 26.93 1307 GLY B N 1
ATOM 5607 C CA . GLY B 1 307 ? -6.909 48.645 102.627 1.00 26.55 1307 GLY B CA 1
ATOM 5608 C C . GLY B 1 307 ? -5.524 48.131 102.272 1.00 25.78 1307 GLY B C 1
ATOM 5609 O O . GLY B 1 307 ? -5.192 46.979 102.549 1.00 26.22 1307 GLY B O 1
ATOM 5610 N N . PHE B 1 308 ? -4.717 48.986 101.653 1.00 24.76 1308 PHE B N 1
ATOM 5611 C CA . PHE B 1 308 ? -3.360 48.624 101.264 1.00 24.57 1308 PHE B CA 1
ATOM 5612 C C . PHE B 1 308 ? -2.358 49.220 102.246 1.00 26.00 1308 PHE B C 1
ATOM 5613 O O . PHE B 1 308 ? -2.592 50.289 102.811 1.00 24.49 1308 PHE B O 1
ATOM 5621 N N . SER B 1 309 ? -1.249 48.519 102.459 1.00 25.02 1309 SER B N 1
ATOM 5622 C CA . SER B 1 309 ? -0.202 49.006 103.345 1.00 26.95 1309 SER B CA 1
ATOM 5623 C C . SER B 1 309 ? 0.498 50.139 102.598 1.00 28.29 1309 SER B C 1
ATOM 5624 O O . SER B 1 309 ? 0.405 50.232 101.371 1.00 28.21 1309 SER B O 1
ATOM 5627 N N . PRO B 1 310 ? 1.212 51.010 103.327 1.00 29.46 1310 PRO B N 1
ATOM 5628 C CA . PRO B 1 310 ? 1.928 52.141 102.728 1.00 30.42 1310 PRO B CA 1
ATOM 5629 C C . PRO B 1 310 ? 2.847 51.758 101.568 1.00 30.96 1310 PRO B C 1
ATOM 5630 O O . PRO B 1 310 ? 2.854 52.416 100.529 1.00 31.46 1310 PRO B O 1
ATOM 5634 N N . GLN B 1 311 ? 3.622 50.696 101.744 1.00 31.44 1311 GLN B N 1
ATOM 5635 C CA . GLN B 1 311 ? 4.546 50.268 100.699 1.00 32.11 1311 GLN B CA 1
ATOM 5636 C C . GLN B 1 311 ? 3.835 49.856 99.412 1.00 30.28 1311 GLN B C 1
ATOM 5637 O O . GLN B 1 311 ? 4.232 50.256 98.315 1.00 28.60 1311 GLN B O 1
ATOM 5643 N N . VAL B 1 312 ? 2.782 49.061 99.552 1.00 27.73 1312 VAL B N 1
ATOM 5644 C CA . VAL B 1 312 ? 2.018 48.601 98.405 1.00 26.90 1312 VAL B CA 1
ATOM 5645 C C . VAL B 1 312 ? 1.243 49.747 97.761 1.00 27.69 1312 VAL B C 1
ATOM 5646 O O . VAL B 1 312 ? 1.199 49.873 96.535 1.00 26.58 1312 VAL B O 1
ATOM 5650 N N . ARG B 1 313 ? 0.636 50.580 98.598 1.00 27.71 1313 ARG B N 1
ATOM 5651 C CA . ARG B 1 313 ? -0.144 51.716 98.127 1.00 29.84 1313 ARG B CA 1
ATOM 5652 C C . ARG B 1 313 ? 0.724 52.665 97.296 1.00 29.86 1313 ARG B C 1
ATOM 5653 O O . ARG B 1 313 ? 0.280 53.194 96.276 1.00 29.51 1313 ARG B O 1
ATOM 5661 N N . GLU B 1 314 ? 1.963 52.872 97.731 1.00 30.03 1314 GLU B N 1
ATOM 5662 C CA . GLU B 1 314 ? 2.886 53.743 97.013 1.00 30.98 1314 GLU B CA 1
ATOM 5663 C C . GLU B 1 314 ? 3.281 53.095 95.682 1.00 30.03 1314 GLU B C 1
ATOM 5664 O O . GLU B 1 314 ? 3.378 53.768 94.651 1.00 28.60 1314 GLU B O 1
ATOM 5670 N N . ALA B 1 315 ? 3.499 51.784 95.707 1.00 27.14 1315 ALA B N 1
ATOM 5671 C CA . ALA B 1 315 ? 3.881 51.060 94.500 1.00 26.06 1315 ALA B CA 1
ATOM 5672 C C . ALA B 1 315 ? 2.761 51.093 93.459 1.00 24.89 1315 ALA B C 1
ATOM 5673 O O . ALA B 1 315 ? 3.015 51.298 92.272 1.00 24.50 1315 ALA B O 1
ATOM 5675 N N . LEU B 1 316 ? 1.525 50.891 93.908 1.00 23.95 1316 LEU B N 1
ATOM 5676 C CA . LEU B 1 316 ? 0.376 50.900 93.010 1.00 24.80 1316 LEU B CA 1
ATOM 5677 C C . LEU B 1 316 ? 0.156 52.279 92.395 1.00 26.55 1316 LEU B C 1
ATOM 5678 O O . LEU B 1 316 ? -0.123 52.401 91.195 1.00 26.49 1316 LEU B O 1
ATOM 5683 N N . LEU B 1 317 ? 0.270 53.315 93.220 1.00 25.62 1317 LEU B N 1
ATOM 5684 C CA . LEU B 1 317 ? 0.095 54.679 92.739 1.00 26.63 1317 LEU B CA 1
ATOM 5685 C C . LEU B 1 317 ? 1.175 54.996 91.717 1.00 25.04 1317 LEU B C 1
ATOM 5686 O O . LEU B 1 317 ? 0.932 55.715 90.747 1.00 25.35 1317 LEU B O 1
ATOM 5691 N N . ALA B 1 318 ? 2.370 54.457 91.932 1.00 25.13 1318 ALA B N 1
ATOM 5692 C CA . ALA B 1 318 ? 3.472 54.691 91.007 1.00 24.86 1318 ALA B CA 1
ATOM 5693 C C . ALA B 1 318 ? 3.153 53.997 89.685 1.00 25.99 1318 ALA B C 1
ATOM 5694 O O . ALA B 1 318 ? 3.517 54.483 88.613 1.00 24.45 1318 ALA B O 1
ATOM 5696 N N . GLY B 1 319 ? 2.464 52.862 89.770 1.00 25.45 1319 GLY B N 1
ATOM 5697 C CA . GLY B 1 319 ? 2.095 52.135 88.572 1.00 24.65 1319 GLY B CA 1
ATOM 5698 C C . GLY B 1 319 ? 1.050 52.911 87.794 1.00 25.55 1319 GLY B C 1
ATOM 5699 O O . GLY B 1 319 ? 1.092 52.966 86.560 1.00 23.31 1319 GLY B O 1
ATOM 5700 N N . LEU B 1 320 ? 0.102 53.505 88.518 1.00 26.11 1320 LEU B N 1
ATOM 5701 C CA . LEU B 1 320 ? -0.956 54.298 87.898 1.00 28.39 1320 LEU B CA 1
ATOM 5702 C C . LEU B 1 320 ? -0.393 55.532 87.213 1.00 28.47 1320 LEU B C 1
ATOM 5703 O O . LEU B 1 320 ? -0.971 56.034 86.248 1.00 29.36 1320 LEU B O 1
ATOM 5708 N N . ALA B 1 321 ? 0.733 56.019 87.729 1.00 28.28 1321 ALA B N 1
ATOM 5709 C CA . ALA B 1 321 ? 1.396 57.192 87.173 1.00 27.10 1321 ALA B CA 1
ATOM 5710 C C . ALA B 1 321 ? 2.035 56.844 85.830 1.00 27.40 1321 ALA B C 1
ATOM 5711 O O . ALA B 1 321 ? 2.307 57.728 85.017 1.00 25.92 1321 ALA B O 1
ATOM 5713 N N . LEU B 1 322 ? 2.287 55.558 85.601 1.00 26.64 1322 LEU B N 1
ATOM 5714 C CA . LEU B 1 322 ? 2.883 55.139 84.337 1.00 26.11 1322 LEU B CA 1
ATOM 5715 C C . LEU B 1 322 ? 1.812 55.210 83.251 1.00 24.56 1322 LEU B C 1
ATOM 5716 O O . LEU B 1 322 ? 0.687 54.753 83.449 1.00 26.23 1322 LEU B O 1
ATOM 5721 N N . THR B 1 323 ? 2.166 55.794 82.111 1.00 25.02 1323 THR B N 1
ATOM 5722 C CA . THR B 1 323 ? 1.236 55.948 80.992 1.00 25.92 1323 THR B CA 1
ATOM 5723 C C . THR B 1 323 ? 1.221 54.725 80.085 1.00 25.86 1323 THR B C 1
ATOM 5724 O O . THR B 1 323 ? 2.128 53.901 80.132 1.00 23.68 1323 THR B O 1
ATOM 5728 N N . GLU B 1 324 ? 0.189 54.609 79.254 1.00 26.94 1324 GLU B N 1
ATOM 5729 C CA . GLU B 1 324 ? 0.106 53.478 78.342 1.00 28.68 1324 GLU B CA 1
ATOM 5730 C C . GLU B 1 324 ? 1.329 53.481 77.433 1.00 26.87 1324 GLU B C 1
ATOM 5731 O O . GLU B 1 324 ? 1.776 52.429 76.982 1.00 26.48 1324 GLU B O 1
ATOM 5737 N N . LYS B 1 325 ? 1.886 54.667 77.193 1.00 26.26 1325 LYS B N 1
ATOM 5738 C CA . LYS B 1 325 ? 3.081 54.800 76.364 1.00 26.37 1325 LYS B CA 1
ATOM 5739 C C . LYS B 1 325 ? 4.238 54.103 77.070 1.00 25.20 1325 LYS B C 1
ATOM 5740 O O . LYS B 1 325 ? 5.011 53.377 76.444 1.00 24.52 1325 LYS B O 1
ATOM 5746 N N . ASP B 1 326 ? 4.359 54.341 78.376 1.00 23.50 1326 ASP B N 1
ATOM 5747 C CA . ASP B 1 326 ? 5.411 53.716 79.170 1.00 21.85 1326 ASP B CA 1
ATOM 5748 C C . ASP B 1 326 ? 5.271 52.205 79.063 1.00 19.33 1326 ASP B C 1
ATOM 5749 O O . ASP B 1 326 ? 6.262 51.481 78.967 1.00 21.05 1326 ASP B O 1
ATOM 5754 N N . TYR B 1 327 ? 4.031 51.734 79.088 1.00 18.01 1327 TYR B N 1
ATOM 5755 C CA . TYR B 1 327 ? 3.765 50.307 78.994 1.00 18.91 1327 TYR B CA 1
ATOM 5756 C C . TYR B 1 327 ? 4.204 49.775 77.623 1.00 20.68 1327 TYR B C 1
ATOM 5757 O O . TYR B 1 327 ? 4.921 48.771 77.543 1.00 19.01 1327 TYR B O 1
ATOM 5766 N N . ARG B 1 328 ? 3.788 50.451 76.551 1.00 19.95 1328 ARG B N 1
ATOM 5767 C CA . ARG B 1 328 ? 4.171 50.034 75.206 1.00 21.43 1328 ARG B CA 1
ATOM 5768 C C . ARG B 1 328 ? 5.695 49.961 75.077 1.00 22.62 1328 ARG B C 1
ATOM 5769 O O . ARG B 1 328 ? 6.222 49.016 74.486 1.00 22.05 1328 ARG B O 1
ATOM 5777 N N . ASP B 1 329 ? 6.400 50.948 75.633 1.00 22.24 1329 ASP B N 1
ATOM 5778 C CA . ASP B 1 329 ? 7.861 50.954 75.584 1.00 23.09 1329 ASP B CA 1
ATOM 5779 C C . ASP B 1 329 ? 8.423 49.715 76.283 1.00 21.81 1329 ASP B C 1
ATOM 5780 O O . ASP B 1 329 ? 9.324 49.060 75.765 1.00 21.78 1329 ASP B O 1
ATOM 5785 N N . ALA B 1 330 ? 7.889 49.407 77.463 1.00 20.50 1330 ALA B N 1
ATOM 5786 C CA . ALA B 1 330 ? 8.343 48.255 78.248 1.00 20.41 1330 ALA B CA 1
ATOM 5787 C C . ALA B 1 330 ? 8.111 46.942 77.500 1.00 19.96 1330 ALA B C 1
ATOM 5788 O O . ALA B 1 330 ? 8.974 46.057 77.488 1.00 19.85 1330 ALA B O 1
ATOM 5790 N N . VAL B 1 331 ? 6.936 46.822 76.889 1.00 19.03 1331 VAL B N 1
ATOM 5791 C CA . VAL B 1 331 ? 6.578 45.639 76.118 1.00 19.00 1331 VAL B CA 1
ATOM 5792 C C . VAL B 1 331 ? 7.585 45.439 74.986 1.00 20.35 1331 VAL B C 1
ATOM 5793 O O . VAL B 1 331 ? 8.107 44.336 74.785 1.00 18.42 1331 VAL B O 1
ATOM 5797 N N . ALA B 1 332 ? 7.862 46.510 74.248 1.00 19.90 1332 ALA B N 1
ATOM 5798 C CA . ALA B 1 332 ? 8.818 46.432 73.149 1.00 20.18 1332 ALA B CA 1
ATOM 5799 C C . ALA B 1 332 ? 10.223 46.143 73.682 1.00 19.11 1332 ALA B C 1
ATOM 5800 O O . ALA B 1 332 ? 10.951 45.339 73.111 1.00 18.60 1332 ALA B O 1
ATOM 5802 N N . GLU B 1 333 ? 10.597 46.792 74.781 1.00 19.55 1333 GLU B N 1
ATOM 5803 C CA . GLU B 1 333 ? 11.920 46.580 75.367 1.00 21.08 1333 GLU B CA 1
ATOM 5804 C C . GLU B 1 333 ? 12.118 45.136 75.853 1.00 19.98 1333 GLU B C 1
ATOM 5805 O O . GLU B 1 333 ? 13.237 44.616 75.827 1.00 19.17 1333 GLU B O 1
ATOM 5811 N N . ARG B 1 334 ? 11.045 44.490 76.307 1.00 19.90 1334 ARG B N 1
ATOM 5812 C CA . ARG B 1 334 ? 11.151 43.098 76.760 1.00 19.56 1334 ARG B CA 1
ATOM 5813 C C . ARG B 1 334 ? 11.451 42.211 75.555 1.00 18.87 1334 ARG B C 1
ATOM 5814 O O . ARG B 1 334 ? 12.325 41.343 75.611 1.00 18.36 1334 ARG B O 1
ATOM 5822 N N . GLU B 1 335 ? 10.714 42.418 74.468 1.00 17.04 1335 GLU B N 1
ATOM 5823 C CA . GLU B 1 335 ? 10.947 41.633 73.262 1.00 18.16 1335 GLU B CA 1
ATOM 5824 C C . GLU B 1 335 ? 12.387 41.789 72.771 1.00 17.00 1335 GLU B C 1
ATOM 5825 O O . GLU B 1 335 ? 12.975 40.845 72.251 1.00 18.36 1335 GLU B O 1
ATOM 5831 N N . ALA B 1 336 ? 12.958 42.977 72.948 1.00 17.05 1336 ALA B N 1
ATOM 5832 C CA . ALA B 1 336 ? 14.325 43.228 72.497 1.00 18.48 1336 ALA B CA 1
ATOM 5833 C C . ALA B 1 336 ? 15.375 42.462 73.296 1.00 18.28 1336 ALA B C 1
ATOM 5834 O O . ALA B 1 336 ? 16.461 42.193 72.794 1.00 18.73 1336 ALA B O 1
ATOM 5836 N N . LEU B 1 337 ? 15.042 42.097 74.529 1.00 18.64 1337 LEU B N 1
ATOM 5837 C CA . LEU B 1 337 ? 15.968 41.376 75.389 1.00 19.31 1337 LEU B CA 1
ATOM 5838 C C . LEU B 1 337 ? 16.030 39.870 75.141 1.00 19.02 1337 LEU B C 1
ATOM 5839 O O . LEU B 1 337 ? 17.013 39.225 75.506 1.00 19.85 1337 LEU B O 1
ATOM 5844 N N . ARG B 1 338 ? 14.998 39.306 74.522 1.00 17.57 1338 ARG B N 1
ATOM 5845 C CA . ARG B 1 338 ? 14.967 37.864 74.283 1.00 19.64 1338 ARG B CA 1
ATOM 5846 C C . ARG B 1 338 ? 16.186 37.281 73.587 1.00 19.61 1338 ARG B C 1
ATOM 5847 O O . ARG B 1 338 ? 16.749 36.290 74.055 1.00 19.20 1338 ARG B O 1
ATOM 5855 N N . LEU B 1 339 ? 16.607 37.879 72.476 1.00 20.75 1339 LEU B N 1
ATOM 5856 C CA . LEU B 1 339 ? 17.753 37.340 71.750 1.00 21.40 1339 LEU B CA 1
ATOM 5857 C C . LEU B 1 339 ? 19.002 37.199 72.628 1.00 21.84 1339 LEU B C 1
ATOM 5858 O O . LEU B 1 339 ? 19.734 36.218 72.510 1.00 20.73 1339 LEU B O 1
ATOM 5863 N N . GLU B 1 340 ? 19.227 38.168 73.516 1.00 22.17 1340 GLU B N 1
ATOM 5864 C CA . GLU B 1 340 ? 20.379 38.149 74.425 1.00 23.74 1340 GLU B CA 1
ATOM 5865 C C . GLU B 1 340 ? 20.425 36.888 75.272 1.00 21.80 1340 GLU B C 1
ATOM 5866 O O . GLU B 1 340 ? 21.489 36.310 75.498 1.00 19.99 1340 GLU B O 1
ATOM 5872 N N . LEU B 1 341 ? 19.264 36.494 75.777 1.00 19.76 1341 LEU B N 1
ATOM 5873 C CA . LEU B 1 341 ? 19.172 35.303 76.607 1.00 20.52 1341 LEU B CA 1
ATOM 5874 C C . LEU B 1 341 ? 19.409 34.063 75.747 1.00 19.11 1341 LEU B C 1
ATOM 5875 O O . LEU B 1 341 ? 20.145 33.161 76.143 1.00 19.05 1341 LEU B O 1
ATOM 5880 N N . VAL B 1 342 ? 18.792 34.028 74.567 1.00 19.89 1342 VAL B N 1
ATOM 5881 C CA . VAL B 1 342 ? 18.962 32.902 73.650 1.00 19.43 1342 VAL B CA 1
ATOM 5882 C C . VAL B 1 342 ? 20.440 32.628 73.383 1.00 19.14 1342 VAL B C 1
ATOM 5883 O O . VAL B 1 342 ? 20.889 31.483 73.436 1.00 18.94 1342 VAL B O 1
ATOM 5887 N N . LYS B 1 343 ? 21.195 33.684 73.103 1.00 20.54 1343 LYS B N 1
ATOM 5888 C CA . LYS B 1 343 ? 22.619 33.552 72.825 1.00 21.70 1343 LYS B CA 1
ATOM 5889 C C . LYS B 1 343 ? 23.409 33.031 74.018 1.00 21.16 1343 LYS B C 1
ATOM 5890 O O . LYS B 1 343 ? 24.310 32.208 73.859 1.00 20.72 1343 LYS B O 1
ATOM 5896 N N . ALA B 1 344 ? 23.075 33.519 75.208 1.00 20.01 1344 ALA B N 1
ATOM 5897 C CA . ALA B 1 344 ? 23.753 33.096 76.428 1.00 19.67 1344 ALA B CA 1
ATOM 5898 C C . ALA B 1 344 ? 23.517 31.610 76.695 1.00 19.21 1344 ALA B C 1
ATOM 5899 O O . ALA B 1 344 ? 24.419 30.901 77.126 1.00 21.34 1344 ALA B O 1
ATOM 5901 N N . LEU B 1 345 ? 22.302 31.144 76.431 1.00 18.51 1345 LEU B N 1
ATOM 5902 C CA . LEU B 1 345 ? 21.949 29.744 76.650 1.00 19.56 1345 LEU B CA 1
ATOM 5903 C C . LEU B 1 345 ? 22.454 28.810 75.554 1.00 20.09 1345 LEU B C 1
ATOM 5904 O O . LEU B 1 345 ? 22.590 27.607 75.769 1.00 19.25 1345 LEU B O 1
ATOM 5909 N N . ARG B 1 346 ? 22.729 29.367 74.381 1.00 21.63 1346 ARG B N 1
ATOM 5910 C CA . ARG B 1 346 ? 23.202 28.582 73.247 1.00 24.13 1346 ARG B CA 1
ATOM 5911 C C . ARG B 1 346 ? 24.580 27.985 73.513 1.00 24.11 1346 ARG B C 1
ATOM 5912 O O . ARG B 1 346 ? 25.541 28.706 73.779 1.00 26.03 1346 ARG B O 1
ATOM 5920 N N . GLY B 1 347 ? 24.684 26.666 73.443 1.00 23.90 1347 GLY B N 1
ATOM 5921 C CA . GLY B 1 347 ? 25.977 26.045 73.676 1.00 25.17 1347 GLY B CA 1
ATOM 5922 C C . GLY B 1 347 ? 26.187 25.507 75.080 1.00 24.46 1347 GLY B C 1
ATOM 5923 O O . GLY B 1 347 ? 27.164 24.798 75.332 1.00 24.63 1347 GLY B O 1
ATOM 5924 N N . VAL B 1 348 ? 25.295 25.852 76.005 1.00 22.25 1348 VAL B N 1
ATOM 5925 C CA . VAL B 1 348 ? 25.407 25.350 77.372 1.00 21.13 1348 VAL B CA 1
ATOM 5926 C C . VAL B 1 348 ? 24.096 24.659 77.725 1.00 20.63 1348 VAL B C 1
ATOM 5927 O O . VAL B 1 348 ? 23.085 24.897 77.080 1.00 21.21 1348 VAL B O 1
ATOM 5931 N N . ASP B 1 349 ? 24.108 23.797 78.736 1.00 20.26 1349 ASP B N 1
ATOM 5932 C CA . ASP B 1 349 ? 22.886 23.094 79.112 1.00 19.37 1349 ASP B CA 1
ATOM 5933 C C . ASP B 1 349 ? 21.964 23.960 79.949 1.00 18.80 1349 ASP B C 1
ATOM 5934 O O . ASP B 1 349 ? 20.744 23.797 79.920 1.00 19.63 1349 ASP B O 1
ATOM 5939 N N . ALA B 1 350 ? 22.555 24.886 80.693 1.00 18.10 1350 ALA B N 1
ATOM 5940 C CA . ALA B 1 350 ? 21.786 25.787 81.535 1.00 17.55 1350 ALA B CA 1
ATOM 5941 C C . ALA B 1 350 ? 22.707 26.840 82.114 1.00 17.88 1350 ALA B C 1
ATOM 5942 O O . ALA B 1 350 ? 23.927 26.684 82.105 1.00 15.46 1350 ALA B O 1
ATOM 5944 N N . LEU B 1 351 ? 22.111 27.918 82.606 1.00 15.62 1351 LEU B N 1
ATOM 5945 C CA . LEU B 1 351 ? 22.873 28.985 83.224 1.00 16.99 1351 LEU B CA 1
ATOM 5946 C C . LEU B 1 351 ? 22.804 28.740 84.725 1.00 17.88 1351 LEU B C 1
ATOM 5947 O O . LEU B 1 351 ? 21.818 28.194 85.220 1.00 16.01 1351 LEU B O 1
ATOM 5952 N N . LEU B 1 352 ? 23.860 29.121 85.437 1.00 17.74 1352 LEU B N 1
ATOM 5953 C CA . LEU B 1 352 ? 23.905 28.982 86.886 1.00 18.60 1352 LEU B CA 1
ATOM 5954 C C . LEU B 1 352 ? 24.259 30.327 87.511 1.00 19.55 1352 LEU B C 1
ATOM 5955 O O . LEU B 1 352 ? 25.160 31.024 87.041 1.00 18.36 1352 LEU B O 1
ATOM 5960 N N . LEU B 1 353 ? 23.534 30.689 88.564 1.00 18.35 1353 LEU B N 1
ATOM 5961 C CA . LEU B 1 353 ? 23.782 31.924 89.299 1.00 17.21 1353 LEU B CA 1
ATOM 5962 C C . LEU B 1 353 ? 23.024 31.849 90.614 1.00 16.41 1353 LEU B C 1
ATOM 5963 O O . LEU B 1 353 ? 22.007 31.157 90.717 1.00 15.98 1353 LEU B O 1
ATOM 5968 N N . PRO B 1 354 ? 23.516 32.546 91.645 1.00 15.91 1354 PRO B N 1
ATOM 5969 C CA . PRO B 1 354 ? 22.833 32.519 92.938 1.00 15.88 1354 PRO B CA 1
ATOM 5970 C C . PRO B 1 354 ? 21.425 33.074 92.787 1.00 16.36 1354 PRO B C 1
ATOM 5971 O O . PRO B 1 354 ? 21.158 33.871 91.889 1.00 14.46 1354 PRO B O 1
ATOM 5975 N N . VAL B 1 355 ? 20.529 32.648 93.665 1.00 17.47 1355 VAL B N 1
ATOM 5976 C CA . VAL B 1 355 ? 19.159 33.129 93.629 1.00 17.57 1355 VAL B CA 1
ATOM 5977 C C . VAL B 1 355 ? 19.065 34.356 94.535 1.00 19.01 1355 VAL B C 1
ATOM 5978 O O . VAL B 1 355 ? 18.097 35.110 94.480 1.00 17.95 1355 VAL B O 1
ATOM 5982 N N . GLN B 1 356 ? 20.090 34.556 95.360 1.00 18.17 1356 GLN B N 1
ATOM 5983 C CA . GLN B 1 356 ? 20.120 35.679 96.300 1.00 18.85 1356 GLN B CA 1
ATOM 5984 C C . GLN B 1 356 ? 21.560 36.166 96.494 1.00 19.08 1356 GLN B C 1
ATOM 5985 O O . GLN B 1 356 ? 22.511 35.385 96.388 1.00 18.95 1356 GLN B O 1
ATOM 5991 N N . PRO B 1 357 ? 21.741 37.463 96.782 1.00 18.35 1357 PRO B N 1
ATOM 5992 C CA . PRO B 1 357 ? 23.085 38.017 96.985 1.00 18.97 1357 PRO B CA 1
ATOM 5993 C C . PRO B 1 357 ? 23.573 37.837 98.419 1.00 20.07 1357 PRO B C 1
ATOM 5994 O O . PRO B 1 357 ? 24.766 37.969 98.702 1.00 20.94 1357 PRO B O 1
ATOM 5998 N N . LEU B 1 358 ? 22.638 37.535 99.314 1.00 20.64 1358 LEU B N 1
ATOM 5999 C CA . LEU B 1 358 ? 22.935 37.351 100.732 1.00 20.69 1358 LEU B CA 1
ATOM 6000 C C . LEU B 1 358 ? 21.910 36.432 101.388 1.00 20.83 1358 LEU B C 1
ATOM 6001 O O . LEU B 1 358 ? 20.842 36.179 100.833 1.00 20.19 1358 LEU B O 1
ATOM 6006 N N . PRO B 1 359 ? 22.227 35.912 102.582 1.00 20.81 1359 PRO B N 1
ATOM 6007 C CA . PRO B 1 359 ? 21.262 35.043 103.256 1.00 20.71 1359 PRO B CA 1
ATOM 6008 C C . PRO B 1 359 ? 20.117 35.941 103.732 1.00 21.82 1359 PRO B C 1
ATOM 6009 O O . PRO B 1 359 ? 20.262 37.164 103.760 1.00 20.17 1359 PRO B O 1
ATOM 6013 N N . ALA B 1 360 ? 18.989 35.335 104.095 1.00 21.44 1360 ALA B N 1
ATOM 6014 C CA . ALA B 1 360 ? 17.826 36.079 104.577 1.00 21.98 1360 ALA B CA 1
ATOM 6015 C C . ALA B 1 360 ? 18.251 37.122 105.608 1.00 22.08 1360 ALA B C 1
ATOM 6016 O O . ALA B 1 360 ? 18.794 36.789 106.654 1.00 22.89 1360 ALA B O 1
ATOM 6018 N N . PRO B 1 361 ? 17.998 38.406 105.321 1.00 22.75 1361 PRO B N 1
ATOM 6019 C CA . PRO B 1 361 ? 18.355 39.517 106.214 1.00 22.54 1361 PRO B CA 1
ATOM 6020 C C . PRO B 1 361 ? 17.490 39.573 107.479 1.00 21.61 1361 PRO B C 1
ATOM 6021 O O . PRO B 1 361 ? 16.411 38.979 107.533 1.00 18.85 1361 PRO B O 1
ATOM 6025 N N . PRO B 1 362 ? 17.967 40.272 108.522 1.00 21.55 1362 PRO B N 1
ATOM 6026 C CA . PRO B 1 362 ? 17.183 40.371 109.756 1.00 20.23 1362 PRO B CA 1
ATOM 6027 C C . PRO B 1 362 ? 15.867 41.083 109.442 1.00 20.49 1362 PRO B C 1
ATOM 6028 O O . PRO B 1 362 ? 15.806 41.892 108.516 1.00 17.69 1362 PRO B O 1
ATOM 6032 N N . LEU B 1 363 ? 14.817 40.776 110.196 1.00 20.40 1363 LEU B N 1
ATOM 6033 C CA . LEU B 1 363 ? 13.524 41.419 109.977 1.00 22.16 1363 LEU B CA 1
ATOM 6034 C C . LEU B 1 363 ? 13.690 42.932 110.097 1.00 23.55 1363 LEU B C 1
ATOM 6035 O O . LEU B 1 363 ? 14.316 43.417 111.040 1.00 24.60 1363 LEU B O 1
ATOM 6040 N N . GLY B 1 364 ? 13.147 43.670 109.131 1.00 24.92 1364 GLY B N 1
ATOM 6041 C CA . GLY B 1 364 ? 13.243 45.118 109.159 1.00 25.41 1364 GLY B CA 1
ATOM 6042 C C . GLY B 1 364 ? 14.382 45.704 108.341 1.00 26.36 1364 GLY B C 1
ATOM 6043 O O . GLY B 1 364 ? 14.509 46.923 108.243 1.00 26.01 1364 GLY B O 1
ATOM 6044 N N . THR B 1 365 ? 15.211 44.851 107.750 1.00 26.20 1365 THR B N 1
ATOM 6045 C CA . THR B 1 365 ? 16.338 45.323 106.946 1.00 26.61 1365 THR B CA 1
ATOM 6046 C C . THR B 1 365 ? 15.893 46.003 105.651 1.00 27.05 1365 THR B C 1
ATOM 6047 O O . THR B 1 365 ? 15.252 45.379 104.809 1.00 27.45 1365 THR B O 1
ATOM 6051 N N . GLU B 1 366 ? 16.247 47.278 105.490 1.00 27.35 1366 GLU B N 1
ATOM 6052 C CA . GLU B 1 366 ? 15.880 48.044 104.299 1.00 27.40 1366 GLU B CA 1
ATOM 6053 C C . GLU B 1 366 ? 17.048 48.229 103.333 1.00 27.55 1366 GLU B C 1
ATOM 6054 O O . GLU B 1 366 ? 16.845 48.468 102.139 1.00 23.74 1366 GLU B O 1
ATOM 6060 N N . GLU B 1 367 ? 18.267 48.131 103.860 1.00 27.95 1367 GLU B N 1
ATOM 6061 C CA . GLU B 1 367 ? 19.483 48.267 103.057 1.00 29.20 1367 GLU B CA 1
ATOM 6062 C C . GLU B 1 367 ? 20.425 47.123 103.384 1.00 28.29 1367 GLU B C 1
ATOM 6063 O O . GLU B 1 367 ? 20.542 46.720 104.540 1.00 28.12 1367 GLU B O 1
ATOM 6069 N N . VAL B 1 368 ? 21.101 46.613 102.360 1.00 26.70 1368 VAL B N 1
ATOM 6070 C CA . VAL B 1 368 ? 22.034 45.510 102.534 1.00 26.88 1368 VAL B CA 1
ATOM 6071 C C . VAL B 1 368 ? 23.401 45.839 101.953 1.00 26.37 1368 VAL B C 1
ATOM 6072 O O . VAL B 1 368 ? 23.545 46.774 101.169 1.00 28.25 1368 VAL B O 1
ATOM 6076 N N . GLU B 1 369 ? 24.405 45.065 102.346 1.00 27.13 1369 GLU B N 1
ATOM 6077 C CA . GLU B 1 369 ? 25.766 45.277 101.870 1.00 28.12 1369 GLU B CA 1
ATOM 6078 C C . GLU B 1 369 ? 26.142 44.336 100.735 1.00 27.42 1369 GLU B C 1
ATOM 6079 O O . GLU B 1 369 ? 26.243 43.127 100.928 1.00 27.73 1369 GLU B O 1
ATOM 6085 N N . LEU B 1 370 ? 26.343 44.892 99.547 1.00 27.08 1370 LEU B N 1
ATOM 6086 C CA . LEU B 1 370 ? 26.753 44.085 98.410 1.00 27.35 1370 LEU B CA 1
ATOM 6087 C C . LEU B 1 370 ? 28.255 44.276 98.242 1.00 28.98 1370 LEU B C 1
ATOM 6088 O O . LEU B 1 370 ? 28.845 45.160 98.859 1.00 28.57 1370 LEU B O 1
ATOM 6093 N N . GLU B 1 371 ? 28.868 43.444 97.410 1.00 29.40 1371 GLU B N 1
ATOM 6094 C CA . GLU B 1 371 ? 30.302 43.511 97.171 1.00 31.11 1371 GLU B CA 1
ATOM 6095 C C . GLU B 1 371 ? 30.697 44.830 96.516 1.00 32.54 1371 GLU B C 1
ATOM 6096 O O . GLU B 1 371 ? 31.865 45.217 96.534 1.00 32.94 1371 GLU B O 1
ATOM 6102 N N . SER B 1 372 ? 29.715 45.521 95.947 1.00 33.43 1372 SER B N 1
ATOM 6103 C CA . SER B 1 372 ? 29.963 46.790 95.276 1.00 33.33 1372 SER B CA 1
ATOM 6104 C C . SER B 1 372 ? 29.426 47.988 96.057 1.00 33.96 1372 SER B C 1
ATOM 6105 O O . SER B 1 372 ? 29.426 49.107 95.550 1.00 34.03 1372 SER B O 1
ATOM 6108 N N . GLY B 1 373 ? 28.963 47.752 97.282 1.00 34.21 1373 GLY B N 1
ATOM 6109 C CA . GLY B 1 373 ? 28.436 48.837 98.094 1.00 35.03 1373 GLY B CA 1
ATOM 6110 C C . GLY B 1 373 ? 27.039 48.564 98.622 1.00 35.75 1373 GLY B C 1
ATOM 6111 O O . GLY B 1 373 ? 26.424 47.554 98.276 1.00 36.51 1373 GLY B O 1
ATOM 6112 N N . ARG B 1 374 ? 26.533 49.458 99.467 1.00 36.14 1374 ARG B N 1
ATOM 6113 C CA . ARG B 1 374 ? 25.196 49.293 100.030 1.00 36.58 1374 ARG B CA 1
ATOM 6114 C C . ARG B 1 374 ? 24.139 49.490 98.957 1.00 35.49 1374 ARG B C 1
ATOM 6115 O O . ARG B 1 374 ? 24.306 50.308 98.056 1.00 35.18 1374 ARG B O 1
ATOM 6123 N N . LYS B 1 375 ? 23.047 48.741 99.053 1.00 34.60 1375 LYS B N 1
ATOM 6124 C CA . LYS B 1 375 ? 21.987 48.842 98.058 1.00 32.86 1375 LYS B CA 1
ATOM 6125 C C . LYS B 1 375 ? 20.628 48.655 98.721 1.00 30.53 1375 LYS B C 1
ATOM 6126 O O . LYS B 1 375 ? 20.535 48.099 99.817 1.00 28.89 1375 LYS B O 1
ATOM 6132 N N . GLY B 1 376 ? 19.576 49.130 98.065 1.00 27.99 1376 GLY B N 1
ATOM 6133 C CA . GLY B 1 376 ? 18.246 48.966 98.620 1.00 25.48 1376 GLY B CA 1
ATOM 6134 C C . GLY B 1 376 ? 17.858 47.497 98.564 1.00 25.03 1376 GLY B C 1
ATOM 6135 O O . GLY B 1 376 ? 18.262 46.786 97.645 1.00 23.48 1376 GLY B O 1
ATOM 6136 N N . HIS B 1 377 ? 17.080 47.045 99.545 1.00 24.20 1377 HIS B N 1
ATOM 6137 C CA . HIS B 1 377 ? 16.633 45.651 99.629 1.00 23.68 1377 HIS B CA 1
ATOM 6138 C C . HIS B 1 377 ? 16.036 45.119 98.323 1.00 23.49 1377 HIS B C 1
ATOM 6139 O O . HIS B 1 377 ? 16.515 44.129 97.773 1.00 23.13 1377 HIS B O 1
ATOM 6146 N N . ARG B 1 378 ? 14.991 45.777 97.828 1.00 23.34 1378 ARG B N 1
ATOM 6147 C CA . ARG B 1 378 ? 14.333 45.333 96.607 1.00 24.06 1378 ARG B CA 1
ATOM 6148 C C . ARG B 1 378 ? 15.280 45.109 95.442 1.00 24.92 1378 ARG B C 1
ATOM 6149 O O . ARG B 1 378 ? 15.301 44.032 94.849 1.00 24.61 1378 ARG B O 1
ATOM 6157 N N . GLU B 1 379 ? 16.064 46.127 95.111 1.00 25.27 1379 GLU B N 1
ATOM 6158 C CA . GLU B 1 379 ? 16.982 46.026 93.987 1.00 27.18 1379 GLU B CA 1
ATOM 6159 C C . GLU B 1 379 ? 18.027 44.942 94.191 1.00 26.26 1379 GLU B C 1
ATOM 6160 O O . GLU B 1 379 ? 18.392 44.238 93.251 1.00 25.71 1379 GLU B O 1
ATOM 6166 N N . ALA B 1 380 ? 18.502 44.800 95.422 1.00 23.98 1380 ALA B N 1
ATOM 6167 C CA . ALA B 1 380 ? 19.510 43.793 95.718 1.00 24.17 1380 ALA B CA 1
ATOM 6168 C C . ALA B 1 380 ? 19.003 42.351 95.608 1.00 22.47 1380 ALA B C 1
ATOM 6169 O O . ALA B 1 380 ? 19.731 41.473 95.148 1.00 21.78 1380 ALA B O 1
ATOM 6171 N N . PHE B 1 381 ? 17.761 42.114 96.025 1.00 21.81 1381 PHE B N 1
ATOM 6172 C CA . PHE B 1 381 ? 17.177 40.767 96.014 1.00 21.96 1381 PHE B CA 1
ATOM 6173 C C . PHE B 1 381 ? 16.284 40.379 94.846 1.00 23.34 1381 PHE B C 1
ATOM 6174 O O . PHE B 1 381 ? 15.915 39.209 94.717 1.00 28.40 1381 PHE B O 1
ATOM 6182 N N . ILE B 1 382 ? 15.912 41.327 93.999 1.00 20.40 1382 ILE B N 1
ATOM 6183 C CA . ILE B 1 382 ? 15.035 40.972 92.893 1.00 20.82 1382 ILE B CA 1
ATOM 6184 C C . ILE B 1 382 ? 15.766 40.966 91.550 1.00 19.76 1382 ILE B C 1
ATOM 6185 O O . ILE B 1 382 ? 15.368 40.266 90.616 1.00 17.92 1382 ILE B O 1
ATOM 6190 N N . THR B 1 383 ? 16.847 41.728 91.464 1.00 17.94 1383 THR B N 1
ATOM 6191 C CA . THR B 1 383 ? 17.619 41.794 90.225 1.00 21.08 1383 THR B CA 1
ATOM 6192 C C . THR B 1 383 ? 18.132 40.451 89.709 1.00 19.74 1383 THR B C 1
ATOM 6193 O O . THR B 1 383 ? 18.158 40.221 88.499 1.00 18.78 1383 THR B O 1
ATOM 6197 N N . LEU B 1 384 ? 18.547 39.569 90.613 1.00 17.59 1384 LEU B N 1
ATOM 6198 C CA . LEU B 1 384 ? 19.076 38.274 90.187 1.00 18.74 1384 LEU B CA 1
ATOM 6199 C C . LEU B 1 384 ? 18.021 37.324 89.620 1.00 17.53 1384 LEU B C 1
ATOM 6200 O O . LEU B 1 384 ? 18.343 36.445 88.825 1.00 15.66 1384 LEU B O 1
ATOM 6205 N N . THR B 1 385 ? 16.763 37.510 90.010 1.00 16.19 1385 THR B N 1
ATOM 6206 C CA . THR B 1 385 ? 15.699 36.618 89.559 1.00 16.00 1385 THR B CA 1
ATOM 6207 C C . THR B 1 385 ? 14.727 37.126 88.508 1.00 14.63 1385 THR B C 1
ATOM 6208 O O . THR B 1 385 ? 14.238 36.348 87.695 1.00 13.73 1385 THR B O 1
ATOM 6212 N N . LEU B 1 386 ? 14.437 38.421 88.522 1.00 14.91 1386 LEU B N 1
ATOM 6213 C CA . LEU B 1 386 ? 13.472 38.984 87.588 1.00 16.36 1386 LEU B CA 1
ATOM 6214 C C . LEU B 1 386 ? 13.690 38.775 86.089 1.00 16.83 1386 LEU B C 1
ATOM 6215 O O . LEU B 1 386 ? 12.725 38.685 85.333 1.00 18.47 1386 LEU B O 1
ATOM 6220 N N . PRO B 1 387 ? 14.947 38.683 85.634 1.00 17.73 1387 PRO B N 1
ATOM 6221 C CA . PRO B 1 387 ? 15.112 38.494 84.191 1.00 18.47 1387 PRO B CA 1
ATOM 6222 C C . PRO B 1 387 ? 14.486 37.213 83.657 1.00 19.24 1387 PRO B C 1
ATOM 6223 O O . PRO B 1 387 ? 13.918 37.197 82.570 1.00 17.30 1387 PRO B O 1
ATOM 6227 N N . PHE B 1 388 ? 14.569 36.144 84.437 1.00 20.16 1388 PHE B N 1
ATOM 6228 C CA . PHE B 1 388 ? 14.061 34.863 83.989 1.00 19.76 1388 PHE B CA 1
ATOM 6229 C C . PHE B 1 388 ? 12.551 34.703 84.068 1.00 18.62 1388 PHE B C 1
ATOM 6230 O O . PHE B 1 388 ? 11.973 33.940 83.296 1.00 17.49 1388 PHE B O 1
ATOM 6238 N N . SER B 1 389 ? 11.902 35.427 84.978 1.00 18.27 1389 SER B N 1
ATOM 6239 C CA . SER B 1 389 ? 10.445 35.375 85.042 1.00 17.45 1389 SER B CA 1
ATOM 6240 C C . SER B 1 389 ? 9.935 36.344 83.966 1.00 17.41 1389 SER B C 1
ATOM 6241 O O . SER B 1 389 ? 8.940 36.073 83.289 1.00 18.26 1389 SER B O 1
ATOM 6244 N N . LEU B 1 390 ? 10.628 37.468 83.796 1.00 16.02 1390 LEU B N 1
ATOM 6245 C CA . LEU B 1 390 ? 10.251 38.454 82.774 1.00 16.20 1390 LEU B CA 1
ATOM 6246 C C . LEU B 1 390 ? 10.267 37.829 81.378 1.00 16.27 1390 LEU B C 1
ATOM 6247 O O . LEU B 1 390 ? 9.383 38.091 80.568 1.00 16.37 1390 LEU B O 1
ATOM 6252 N N . LEU B 1 391 ? 11.278 37.005 81.108 1.00 16.40 1391 LEU B N 1
ATOM 6253 C CA . LEU B 1 391 ? 11.416 36.369 79.806 1.00 17.47 1391 LEU B CA 1
ATOM 6254 C C . LEU B 1 391 ? 10.762 34.989 79.746 1.00 17.27 1391 LEU B C 1
ATOM 6255 O O . LEU B 1 391 ? 10.810 34.319 78.718 1.00 19.51 1391 LEU B O 1
ATOM 6260 N N . GLY B 1 392 ? 10.162 34.575 80.861 1.00 16.97 1392 GLY B N 1
ATOM 6261 C CA . GLY B 1 392 ? 9.441 33.312 80.937 1.00 16.61 1392 GLY B CA 1
ATOM 6262 C C . GLY B 1 392 ? 10.152 31.971 80.860 1.00 16.12 1392 GLY B C 1
ATOM 6263 O O . GLY B 1 392 ? 9.490 30.953 80.686 1.00 17.75 1392 GLY B O 1
ATOM 6264 N N . VAL B 1 393 ? 11.470 31.939 81.008 1.00 14.61 1393 VAL B N 1
ATOM 6265 C CA . VAL B 1 393 ? 12.194 30.673 80.915 1.00 15.03 1393 VAL B CA 1
ATOM 6266 C C . VAL B 1 393 ? 12.160 29.847 82.205 1.00 14.75 1393 VAL B C 1
ATOM 6267 O O . VAL B 1 393 ? 12.186 30.397 83.308 1.00 13.82 1393 VAL B O 1
ATOM 6271 N N . PRO B 1 394 ? 12.103 28.504 82.080 1.00 15.53 1394 PRO B N 1
ATOM 6272 C CA . PRO B 1 394 ? 12.065 27.634 83.263 1.00 13.72 1394 PRO B CA 1
ATOM 6273 C C . PRO B 1 394 ? 13.281 27.845 84.150 1.00 14.59 1394 PRO B C 1
ATOM 6274 O O . PRO B 1 394 ? 14.413 27.800 83.681 1.00 14.56 1394 PRO B O 1
ATOM 6278 N N . THR B 1 395 ? 13.028 28.080 85.435 1.00 13.92 1395 THR B N 1
ATOM 6279 C CA . THR B 1 395 ? 14.092 28.340 86.385 1.00 15.85 1395 THR B CA 1
ATOM 6280 C C . THR B 1 395 ? 13.840 27.676 87.727 1.00 15.03 1395 THR B C 1
ATOM 6281 O O . THR B 1 395 ? 12.809 27.894 88.370 1.00 15.23 1395 THR B O 1
ATOM 6285 N N . LEU B 1 396 ? 14.810 26.878 88.147 1.00 13.72 1396 LEU B N 1
ATOM 6286 C CA . LEU B 1 396 ? 14.733 26.147 89.400 1.00 14.69 1396 LEU B CA 1
ATOM 6287 C C . LEU B 1 396 ? 15.624 26.785 90.453 1.00 16.06 1396 LEU B C 1
ATOM 6288 O O . LEU B 1 396 ? 16.722 27.244 90.149 1.00 17.71 1396 LEU B O 1
ATOM 6293 N N . ALA B 1 397 ? 15.144 26.817 91.688 1.00 15.58 1397 ALA B N 1
ATOM 6294 C CA . ALA B 1 397 ? 15.922 27.347 92.793 1.00 16.10 1397 ALA B CA 1
ATOM 6295 C C . ALA B 1 397 ? 16.105 26.183 93.763 1.00 17.00 1397 ALA B C 1
ATOM 6296 O O . ALA B 1 397 ? 15.136 25.527 94.135 1.00 16.09 1397 ALA B O 1
ATOM 6298 N N . LEU B 1 398 ? 17.348 25.905 94.139 1.00 18.70 1398 LEU B N 1
ATOM 6299 C CA . LEU B 1 398 ? 17.637 24.842 95.092 1.00 19.90 1398 LEU B CA 1
ATOM 6300 C C . LEU B 1 398 ? 18.811 25.244 95.976 1.00 18.63 1398 LEU B C 1
ATOM 6301 O O . LEU B 1 398 ? 19.674 26.023 95.565 1.00 18.52 1398 LEU B O 1
ATOM 6306 N N . PRO B 1 399 ? 18.849 24.727 97.215 1.00 19.32 1399 PRO B N 1
ATOM 6307 C CA . PRO B 1 399 ? 19.916 25.028 98.176 1.00 18.48 1399 PRO B CA 1
ATOM 6308 C C . PRO B 1 399 ? 21.275 24.553 97.698 1.00 19.12 1399 PRO B C 1
ATOM 6309 O O . PRO B 1 399 ? 21.398 23.436 97.205 1.00 17.82 1399 PRO B O 1
ATOM 6313 N N . PHE B 1 400 ? 22.294 25.393 97.842 1.00 18.89 1400 PHE B N 1
ATOM 6314 C CA . PHE B 1 400 ? 23.627 24.993 97.418 1.00 20.25 1400 PHE B CA 1
ATOM 6315 C C . PHE B 1 400 ? 24.699 25.339 98.446 1.00 20.82 1400 PHE B C 1
ATOM 6316 O O . PHE B 1 400 ? 25.808 24.809 98.393 1.00 21.29 1400 PHE B O 1
ATOM 6324 N N . ALA B 1 401 ? 24.370 26.212 99.391 1.00 19.90 1401 ALA B N 1
ATOM 6325 C CA . ALA B 1 401 ? 25.343 26.589 100.403 1.00 21.58 1401 ALA B CA 1
ATOM 6326 C C . ALA B 1 401 ? 24.697 27.241 101.617 1.00 22.97 1401 ALA B C 1
ATOM 6327 O O . ALA B 1 401 ? 23.486 27.459 101.654 1.00 20.39 1401 ALA B O 1
ATOM 6329 N N . LYS B 1 402 ? 25.517 27.535 102.619 1.00 23.48 1402 LYS B N 1
ATOM 6330 C CA . LYS B 1 402 ? 25.040 28.191 103.826 1.00 26.03 1402 LYS B CA 1
ATOM 6331 C C . LYS B 1 402 ? 26.001 29.303 104.212 1.00 25.70 1402 LYS B C 1
ATOM 6332 O O . LYS B 1 402 ? 27.209 29.186 104.012 1.00 25.68 1402 LYS B O 1
ATOM 6338 N N . VAL B 1 403 ? 25.453 30.388 104.745 1.00 24.70 1403 VAL B N 1
ATOM 6339 C CA . VAL B 1 403 ? 26.254 31.520 105.184 1.00 26.72 1403 VAL B CA 1
ATOM 6340 C C . VAL B 1 403 ? 25.867 31.834 106.623 1.00 27.83 1403 VAL B C 1
ATOM 6341 O O . VAL B 1 403 ? 24.777 32.341 106.883 1.00 25.76 1403 VAL B O 1
ATOM 6345 N N . GLU B 1 404 ? 26.758 31.512 107.556 1.00 29.22 1404 GLU B N 1
ATOM 6346 C CA . GLU B 1 404 ? 26.510 31.765 108.969 1.00 31.81 1404 GLU B CA 1
ATOM 6347 C C . GLU B 1 404 ? 25.321 30.952 109.479 1.00 30.62 1404 GLU B C 1
ATOM 6348 O O . GLU B 1 404 ? 24.473 31.474 110.198 1.00 30.20 1404 GLU B O 1
ATOM 6354 N N . GLY B 1 405 ? 25.226 29.789 108.826 1.00 27.06 1405 GLY B N 1
ATOM 6355 C CA . GLY B 1 405 ? 24.137 28.895 109.174 1.00 25.46 1405 GLY B CA 1
ATOM 6356 C C . GLY B 1 405 ? 22.842 29.150 108.424 1.00 24.83 1405 GLY B C 1
ATOM 6357 O O . GLY B 1 405 ? 21.863 28.434 108.623 1.00 25.02 1405 GLY B O 1
ATOM 6366 N N . PRO B 1 407 ? 20.559 29.421 104.865 1.00 21.45 1407 PRO B N 1
ATOM 6367 C CA . PRO B 1 407 ? 20.502 28.825 103.525 1.00 21.12 1407 PRO B CA 1
ATOM 6368 C C . PRO B 1 407 ? 20.700 29.841 102.398 1.00 20.53 1407 PRO B C 1
ATOM 6369 O O . PRO B 1 407 ? 20.268 30.985 102.498 1.00 21.01 1407 PRO B O 1
ATOM 6373 N N . VAL B 1 408 ? 21.370 29.417 101.334 1.00 20.87 1408 VAL B N 1
ATOM 6374 C CA . VAL B 1 408 ? 21.586 30.265 100.166 1.00 20.97 1408 VAL B CA 1
ATOM 6375 C C . VAL B 1 408 ? 21.254 29.392 98.964 1.00 20.81 1408 VAL B C 1
ATOM 6376 O O . VAL B 1 408 ? 21.778 28.283 98.836 1.00 20.12 1408 VAL B O 1
ATOM 6380 N N . GLY B 1 409 ? 20.377 29.884 98.094 1.00 18.82 1409 GLY B N 1
ATOM 6381 C CA . GLY B 1 409 ? 19.971 29.101 96.938 1.00 17.35 1409 GLY B CA 1
ATOM 6382 C C . GLY B 1 409 ? 20.685 29.386 95.629 1.00 17.23 1409 GLY B C 1
ATOM 6383 O O . GLY B 1 409 ? 21.289 30.440 95.442 1.00 17.48 1409 GLY B O 1
ATOM 6384 N N . LEU B 1 410 ? 20.590 28.426 94.715 1.00 15.72 1410 LEU B N 1
ATOM 6385 C CA . LEU B 1 410 ? 21.202 28.510 93.402 1.00 14.63 1410 LEU B CA 1
ATOM 6386 C C . LEU B 1 410 ? 20.137 28.440 92.316 1.00 15.46 1410 LEU B C 1
ATOM 6387 O O . LEU B 1 410 ? 19.185 27.664 92.418 1.00 15.56 1410 LEU B O 1
ATOM 6392 N N . GLN B 1 411 ? 20.309 29.235 91.267 1.00 15.18 1411 GLN B N 1
ATOM 6393 C CA . GLN B 1 411 ? 19.375 29.223 90.151 1.00 16.53 1411 GLN B CA 1
ATOM 6394 C C . GLN B 1 411 ? 19.922 28.403 88.984 1.00 17.59 1411 GLN B C 1
ATOM 6395 O O . GLN B 1 411 ? 21.106 28.491 88.642 1.00 18.84 1411 GLN B O 1
ATOM 6401 N N . VAL B 1 412 ? 19.043 27.597 88.398 1.00 17.68 1412 VAL B N 1
ATOM 6402 C CA . VAL B 1 412 ? 19.354 26.765 87.238 1.00 17.07 1412 VAL B CA 1
ATOM 6403 C C . VAL B 1 412 ? 18.366 27.261 86.179 1.00 16.74 1412 VAL B C 1
ATOM 6404 O O . VAL B 1 412 ? 17.162 27.053 86.302 1.00 17.38 1412 VAL B O 1
ATOM 6408 N N . VAL B 1 413 ? 18.888 27.927 85.153 1.00 15.88 1413 VAL B N 1
ATOM 6409 C CA . VAL B 1 413 ? 18.072 28.505 84.085 1.00 15.15 1413 VAL B CA 1
ATOM 6410 C C . VAL B 1 413 ? 18.200 27.753 82.761 1.00 15.40 1413 VAL B C 1
ATOM 6411 O O . VAL B 1 413 ? 19.306 27.513 82.283 1.00 15.95 1413 VAL B O 1
ATOM 6415 N N . GLY B 1 414 ? 17.067 27.397 82.167 1.00 15.09 1414 GLY B N 1
ATOM 6416 C CA . GLY B 1 414 ? 17.095 26.698 80.894 1.00 14.96 1414 GLY B CA 1
ATOM 6417 C C . GLY B 1 414 ? 16.335 27.478 79.840 1.00 15.81 1414 GLY B C 1
ATOM 6418 O O . GLY B 1 414 ? 15.667 28.468 80.152 1.00 16.02 1414 GLY B O 1
ATOM 6419 N N . ALA B 1 415 ? 16.435 27.042 78.590 1.00 14.40 1415 ALA B N 1
ATOM 6420 C CA . ALA B 1 415 ? 15.736 27.707 77.502 1.00 14.42 1415 ALA B CA 1
ATOM 6421 C C . ALA B 1 415 ? 14.236 27.489 77.660 1.00 15.95 1415 ALA B C 1
ATOM 6422 O O . ALA B 1 415 ? 13.798 26.545 78.329 1.00 16.95 1415 ALA B O 1
ATOM 6424 N N . TYR B 1 416 ? 13.454 28.364 77.039 1.00 17.22 1416 TYR B N 1
ATOM 6425 C CA . TYR B 1 416 ? 11.993 28.280 77.092 1.00 16.76 1416 TYR B CA 1
ATOM 6426 C C . TYR B 1 416 ? 11.566 26.860 76.721 1.00 16.87 1416 TYR B C 1
ATOM 6427 O O . TYR B 1 416 ? 12.022 26.320 75.714 1.00 17.04 1416 TYR B O 1
ATOM 6436 N N . GLY B 1 417 ? 10.701 26.261 77.533 1.00 17.15 1417 GLY B N 1
ATOM 6437 C CA . GLY B 1 417 ? 10.225 24.920 77.244 1.00 16.09 1417 GLY B CA 1
ATOM 6438 C C . GLY B 1 417 ? 11.079 23.760 77.734 1.00 15.74 1417 GLY B C 1
ATOM 6439 O O . GLY B 1 417 ? 10.633 22.615 77.692 1.00 14.78 1417 GLY B O 1
ATOM 6440 N N . GLU B 1 418 ? 12.296 24.038 78.194 1.00 15.04 1418 GLU B N 1
ATOM 6441 C CA . GLU B 1 418 ? 13.191 22.987 78.687 1.00 16.02 1418 GLU B CA 1
ATOM 6442 C C . GLU B 1 418 ? 12.977 22.648 80.164 1.00 15.32 1418 GLU B C 1
ATOM 6443 O O . GLU B 1 418 ? 13.937 22.356 80.882 1.00 16.31 1418 GLU B O 1
ATOM 6449 N N . ASP B 1 419 ? 11.727 22.673 80.615 1.00 15.01 1419 ASP B N 1
ATOM 6450 C CA . ASP B 1 419 ? 11.419 22.368 82.013 1.00 15.14 1419 ASP B CA 1
ATOM 6451 C C . ASP B 1 419 ? 12.026 21.040 82.465 1.00 15.23 1419 ASP B C 1
ATOM 6452 O O . ASP B 1 419 ? 12.616 20.955 83.539 1.00 14.33 1419 ASP B O 1
ATOM 6457 N N . GLY B 1 420 ? 11.872 20.005 81.644 1.00 16.04 1420 GLY B N 1
ATOM 6458 C CA . GLY B 1 420 ? 12.400 18.695 81.993 1.00 17.01 1420 GLY B CA 1
ATOM 6459 C C . GLY B 1 420 ? 13.912 18.658 82.150 1.00 17.56 1420 GLY B C 1
ATOM 6460 O O . GLY B 1 420 ? 14.437 18.007 83.056 1.00 18.80 1420 GLY B O 1
ATOM 6461 N N . LYS B 1 421 ? 14.615 19.354 81.264 1.00 17.98 1421 LYS B N 1
ATOM 6462 C CA . LYS B 1 421 ? 16.069 19.396 81.310 1.00 17.82 1421 LYS B CA 1
ATOM 6463 C C . LYS B 1 421 ? 16.548 20.157 82.550 1.00 17.54 1421 LYS B C 1
ATOM 6464 O O . LYS B 1 421 ? 17.495 19.737 83.223 1.00 15.90 1421 LYS B O 1
ATOM 6470 N N . VAL B 1 422 ? 15.896 21.276 82.852 1.00 15.92 1422 VAL B N 1
ATOM 6471 C CA . VAL B 1 422 ? 16.257 22.062 84.024 1.00 14.27 1422 VAL B CA 1
ATOM 6472 C C . VAL B 1 422 ? 16.089 21.219 85.283 1.00 15.27 1422 VAL B C 1
ATOM 6473 O O . VAL B 1 422 ? 16.943 21.238 86.169 1.00 15.78 1422 VAL B O 1
ATOM 6477 N N . LEU B 1 423 ? 14.989 20.475 85.357 1.00 14.22 1423 LEU B N 1
ATOM 6478 C CA . LEU B 1 423 ? 14.733 19.630 86.516 1.00 15.95 1423 LEU B CA 1
ATOM 6479 C C . LEU B 1 423 ? 15.739 18.479 86.592 1.00 17.16 1423 LEU B C 1
ATOM 6480 O O . LEU B 1 423 ? 16.168 18.103 87.683 1.00 18.32 1423 LEU B O 1
ATOM 6485 N N . ALA B 1 424 ? 16.115 17.930 85.436 1.00 16.16 1424 ALA B N 1
ATOM 6486 C CA . ALA B 1 424 ? 17.091 16.839 85.383 1.00 16.80 1424 ALA B CA 1
ATOM 6487 C C . ALA B 1 424 ? 18.444 17.350 85.875 1.00 16.85 1424 ALA B C 1
ATOM 6488 O O . ALA B 1 424 ? 19.114 16.702 86.683 1.00 17.41 1424 ALA B O 1
ATOM 6490 N N . LEU B 1 425 ? 18.842 18.515 85.377 1.00 17.14 1425 LEU B N 1
ATOM 6491 C CA . LEU B 1 425 ? 20.101 19.133 85.779 1.00 16.97 1425 LEU B CA 1
ATOM 6492 C C . LEU B 1 425 ? 20.044 19.475 87.263 1.00 17.27 1425 LEU B C 1
ATOM 6493 O O . LEU B 1 425 ? 21.032 19.336 87.983 1.00 18.93 1425 LEU B O 1
ATOM 6498 N N . GLY B 1 426 ? 18.879 19.927 87.713 1.00 17.15 1426 GLY B N 1
ATOM 6499 C CA . GLY B 1 426 ? 18.710 20.274 89.113 1.00 17.62 1426 GLY B CA 1
ATOM 6500 C C . GLY B 1 426 ? 18.904 19.072 90.020 1.00 17.52 1426 GLY B C 1
ATOM 6501 O O . GLY B 1 426 ? 19.528 19.179 91.073 1.00 16.85 1426 GLY B O 1
ATOM 6502 N N . GLY B 1 427 ? 18.366 17.926 89.612 1.00 17.94 1427 GLY B N 1
ATOM 6503 C CA . GLY B 1 427 ? 18.499 16.722 90.413 1.00 18.72 1427 GLY B CA 1
ATOM 6504 C C . GLY B 1 427 ? 19.943 16.258 90.478 1.00 18.44 1427 GLY B C 1
ATOM 6505 O O . GLY B 1 427 ? 20.418 15.777 91.509 1.00 18.11 1427 GLY B O 1
ATOM 6506 N N . TRP B 1 428 ? 20.642 16.406 89.360 1.00 18.85 1428 TRP B N 1
ATOM 6507 C CA . TRP B 1 428 ? 22.044 16.015 89.257 1.00 18.58 1428 TRP B CA 1
ATOM 6508 C C . TRP B 1 428 ? 22.882 16.842 90.242 1.00 19.24 1428 TRP B C 1
ATOM 6509 O O . TRP B 1 428 ? 23.739 16.308 90.963 1.00 18.21 1428 TRP B O 1
ATOM 6520 N N . LEU B 1 429 ? 22.628 18.148 90.273 1.00 18.37 1429 LEU B N 1
ATOM 6521 C CA . LEU B 1 429 ? 23.345 19.053 91.176 1.00 18.19 1429 LEU B CA 1
ATOM 6522 C C . LEU B 1 429 ? 22.925 18.804 92.629 1.00 19.17 1429 LEU B C 1
ATOM 6523 O O . LEU B 1 429 ? 23.770 18.688 93.514 1.00 16.85 1429 LEU B O 1
ATOM 6528 N N . GLU B 1 430 ? 21.615 18.727 92.859 1.00 19.07 1430 GLU B N 1
ATOM 6529 C CA . GLU B 1 430 ? 21.066 18.494 94.192 1.00 19.32 1430 GLU B CA 1
ATOM 6530 C C . GLU B 1 430 ? 21.717 17.302 94.889 1.00 20.14 1430 GLU B C 1
ATOM 6531 O O . GLU B 1 430 ? 22.004 17.342 96.088 1.00 20.31 1430 GLU B O 1
ATOM 6537 N N . ALA B 1 431 ? 21.939 16.235 94.134 1.00 19.72 1431 ALA B N 1
ATOM 6538 C CA . ALA B 1 431 ? 22.536 15.027 94.685 1.00 20.42 1431 ALA B CA 1
ATOM 6539 C C . ALA B 1 431 ? 23.988 15.237 95.095 1.00 20.63 1431 ALA B C 1
ATOM 6540 O O . ALA B 1 431 ? 24.470 14.607 96.028 1.00 20.64 1431 ALA B O 1
ATOM 6542 N N . ARG B 1 432 ? 24.680 16.132 94.399 1.00 22.84 1432 ARG B N 1
ATOM 6543 C CA . ARG B 1 432 ? 26.086 16.388 94.680 1.00 24.29 1432 ARG B CA 1
ATOM 6544 C C . ARG B 1 432 ? 26.342 17.612 95.557 1.00 26.19 1432 ARG B C 1
ATOM 6545 O O . ARG B 1 432 ? 27.492 17.969 95.812 1.00 26.73 1432 ARG B O 1
ATOM 6553 N N . LEU B 1 433 ? 25.268 18.240 96.024 1.00 26.52 1433 LEU B N 1
ATOM 6554 C CA . LEU B 1 433 ? 25.369 19.416 96.880 1.00 29.90 1433 LEU B CA 1
ATOM 6555 C C . LEU B 1 433 ? 24.969 19.067 98.310 1.00 32.55 1433 LEU B C 1
ATOM 6556 O O . LEU B 1 433 ? 24.596 17.932 98.603 1.00 33.11 1433 LEU B O 1
ATOM 6561 N N . GLY B 1 434 ? 25.043 20.056 99.195 1.00 36.99 1434 GLY B N 1
ATOM 6562 C CA . GLY B 1 434 ? 24.675 19.840 100.584 1.00 40.58 1434 GLY B CA 1
ATOM 6563 C C . GLY B 1 434 ? 23.172 19.886 100.809 1.00 42.77 1434 GLY B C 1
ATOM 6564 O O . GLY B 1 434 ? 22.713 20.744 101.592 1.00 23.38 1434 GLY B O 1
#

Radius of gyration: 29.38 Å; Cα contacts (8 Å, |Δi|>4): 2085; chains: 2; bounding box: 57×66×86 Å

Solvent-accessible surface area: 31297 Å² total

Foldseek 3Di:
DAQVVVLVCLVVVVDALLRLLVQLVVLCVVVVVLQFFPDFDPVVLNVLRVVLRVCSVVPNQQASQASFEEEEALQFADAPDDRDQLWQFDADDFDNGFPLNVLCVSRRHRHGGHTADRNQPFWQQAHPRSGRRAALVDRQFTLTAPNSSQLNSCLRSNTNKYKDKDQLCRFQLSCQQRFWKGKFAFPPLADRGRGRDQQNLQMTMAMIHRALVNRQVSSCSRSVHHFDADADAQAEAEEACLLCVQLAAPVVVVLVVVVQVCQVVVNYHYHYFHQCCPCVVVLSLQQRLLRRLVSCVVRCVVPVVRGDPVVNVSNVVNVVQDVVNNVVSVVSLVVRLVSVVRRQPPGLWYKDWQARDHGGGPPDQWDQTPNGIDGPCCSNRSSRRNCSSNRWIKMWHFADADPGTIIMITTGDRPNNSSSSNVRNSVVVVGD/DAQVVVLVCLVVVVDALLRLQVVLVVLCVVVVLLLFFPDFDSVVLNVLSVVLRVCVVVVHAQASQASFEEEEALQFADAPDDRDQLWQFDADDFDNGFPLNVLCVSRRYRHGGHTQDRNQPFWQQAHPRSGRRAALFDRQFTLTAPSSSQLNSCLRSNTNKYKDKDQLCRFQQSVQQRFWKKKFAFPPQADRGRGQDQQVLQMTMAMIHRALVNRQVSSCSRNVHHQDADADAQAEAEEACLLCVQLAAPVVVVLVVVVQVCQVVVNHHYHYFHQNCPPVVVLSLQNRLLRRLVSCVVRCVVPVVRGDPVVNVSSVVNVVQDVVNNVVSVVSLVVRVVSVVRRQPPGLWYKDWQARDHGGGPPDQWDATPNGIDGPCCSRRSSRRNCSSNRWIKMWHFADDDPHTTIMITTGGRPNNNSSSNVRNSNVVVGD

CATH classification: 3.90.1300.10

B-factor: mean 23.44, std 7.45, range [10.75, 56.85]